Protein 5K94 (pdb70)

GO terms:
  GO:0042597 periplasmic space (C, EXP)
  GO:0005515 protein binding (F, IPI)
  GO:0030288 outer membrane-bounded periplasmic space (C, IDA)
  GO:0015768 maltose transport (P, IDA)
  GO:1901982 maltose binding (F, IDA)
  GO:0034289 detection of maltose stimulus (P, IMP)
  GO:0042956 maltodextrin transmembrane transport (P, IMP)
  GO:0015768 maltose transport (P, IMP)
  GO:0060326 cell chemotaxis (P, IMP)
  GO:0042597 periplasmic space (C, IDA)
  GO:0006974 DNA damage response (P, IEP)
  GO:0015768 maltose transport (P, IGI)
  GO:0043190 ATP-binding cassette (ABC) transporter complex (C, IGI)
  GO:0055052 ATP-binding cassette (ABC) transporter complex, substrate-binding subunit-containing (C, IGI)
  GO:0008643 carbohydrate transport (P, IGI)
  GO:0042956 maltodextrin transmembrane transport (P, IDA)
  GO:0016020 membrane (C, IDA)

Sequence (1012 aa):
KIEEGKLVIWINGDKGYNGLAEVGKKFEKDTGIKVTVEHPDKLEEKFPQVAATGDGPDIIFWAHDRFGGYAQSGLLAEITPDKAFQDKLYPFTWDAVRYNGKLIAYPIAVEALSLIYNKDLLPNPPKTWEEIPALDKELKAKGKSALMFNLQEPYFTWPLIAADGGYAFKYAEDSSEMYKRVNKIIPHLIRQEKEDSETFQGEGHFSVDEKSRQVNLTERGLVLIEELLVKEGIMDEGESLYSPANIMLMHHVTAALRAHALFTRDVDYIVKDGEVIIVDEHTGRTMQGRRWSDGLHQAVEAKEGVQIQNEYDIKDVGVDNAGAKAGLTFLVDLIKNKHMNADTDYSIAEAAFNKGETAMTINGPWAWSNIDTSKVNYGVTVLPTFKGQPSKPFVGVLSAGINAASPNKELAKEFLENYLLTDEGLEAVNKDKPLGAVALKSYEEELAKDPRIAATMENAQKGEIMPNIPQMSAFWYAVRTAVINAASGRQTVDEALKDAQTRITKKIEEGKLVIWINGDKGYNGLAEVGKKFEKDTGIKVTVEHPDKLEEKFPQVAATGDGPDIIFWAHDRFGGYAQSGLLAEITPDKAFQDKLYPFTWDAVRYNGKLIAYPIAVEALSLIYNKDLLPNPPKTWEEIPALDKELKAKGKSALMFNLQEPYFTWPLIAADGGYAFKYAEDSSEMYKRVNKIIPHLIRQEKEDSETFQGEGHFSVDEKSRQVNLTERGLVLIEELLVKEGIMDEGESLYSPANIMLMHHVTAALRAHALFTRDVDYIVKDGEVIIVDEHTGRTMQGRRWSDGLHQAVEAKEGVQIQNEYDIKDVGVDNAGAKAGLTFLVDLIKNKHMNADTDYSIAEAAFNKGETAMTINGPWAWSNIDTSKVNYGVTVLPTFKGQPSKPFVGVLSAGINAASPNKELAKEFLENYLLTDEGLEAVNKDKPLGAVALKSYEEELAKDPRIAATMENAQKGEIMPNIPQMSAFWYAVRTAVINAASGRQTVDEALKDAQTRITK

Radius of gyration: 37.16 Å; Cα contacts (8 Å, |Δi|>4): 2025; chains: 2; bounding box: 89×101×88 Å

Solvent-accessible surface area: 45535 Å² total; per-residue (Å²): 223,18,117,131,37,30,0,27,0,18,2,40,34,92,66,0,55,90,4,1,29,105,6,1,112,108,0,57,179,86,72,62,30,112,12,40,29,72,83,27,122,150,0,39,91,82,0,43,122,37,9,75,102,25,50,20,0,0,0,0,5,43,34,0,60,80,0,3,44,4,11,102,78,50,8,12,13,97,10,84,10,94,146,73,10,31,84,92,0,35,98,42,0,10,49,1,0,72,40,41,13,52,19,7,0,0,0,3,5,2,71,0,0,2,0,0,30,8,90,105,56,14,93,125,26,12,137,41,2,76,76,1,30,71,24,1,137,99,5,102,95,130,64,58,10,1,1,39,1,9,6,49,64,2,55,16,1,3,3,2,0,2,7,29,32,1,59,4,10,67,60,11,170,72,12,26,96,23,23,96,95,2,1,48,6,16,18,96,15,21,114,14,136,94,103,49,55,183,126,50,136,9,138,2,16,14,4,14,54,122,190,54,91,107,22,56,40,9,151,101,0,32,81,41,0,34,83,25,0,28,160,78,60,29,8,96,140,80,64,44,1,141,31,112,87,13,67,51,13,37,56,8,4,57,0,4,2,42,0,43,33,16,14,70,30,86,92,20,0,42,10,33,120,25,61,9,16,14,28,54,101,142,87,32,139,27,64,49,51,145,49,43,70,91,12,3,4,5,2,0,3,3,10,2,18,6,140,10,26,50,61,29,41,63,114,10,10,1,0,38,43,82,5,0,56,27,0,0,53,34,0,8,56,3,23,149,90,168,11,15,86,24,107,6,49,67,76,86,4,36,44,5,0,32,148,14,87,0,0,0,5,2,8,0,27,106,3,23,71,80,4,66,107,36,168,25,72,26,6,10,29,28,3,0,38,9,114,70,65,53,3,50,0,10,0,25,0,17,0,0,0,5,1,39,42,3,63,5,78,125,46,0,49,64,0,0,16,78,34,2,0,30,58,122,3,0,70,15,5,26,154,49,69,110,20,11,0,0,0,5,72,48,16,4,116,97,21,36,166,41,96,67,17,35,5,1,11,67,1,2,99,77,13,78,21,23,6,13,31,93,67,10,59,48,0,38,136,2,0,63,62,2,2,68,24,4,13,71,61,198,34,90,16,65,79,1,0,107,80,4,31,89,121,23,48,205,222,16,104,131,36,53,0,28,0,16,4,41,37,88,51,1,60,91,0,1,35,104,8,0,107,101,0,43,185,87,54,66,34,94,8,42,29,70,82,20,122,147,1,48,84,79,0,32,121,38,9,75,99,23,53,20,0,0,0,0,3,37,33,2,42,70,0,1,39,4,18,114,82,47,11,14,13,54,10,35,12,57,114,46,19,52,87,108,2,41,94,37,0,7,78,3,0,88,39,68,25,60,15,9,0,0,0,3,4,0,50,0,0,2,0,0,29,7,93,113,52,15,96,122,26,12,137,42,2,80,74,1,27,65,27,1,133,131,21,92,92,173,65,60,15,0,2,30,2,8,9,48,58,0,47,18,1,4,2,2,0,2,6,31,33,1,62,4,8,99,98,52,102,36,98,61,91,37,26,94,76,0,20,113,1,7,34,42,16,106,123,14,137,92,85,61,60,179,126,50,124,6,136,3,16,16,0,14,48,132,209,70,121,104,23,33,42,10,147,105,0,41,76,38,0,40,92,21,0,36,168,62,62,28,4,92,142,81,56,54,0,140,29,116,88,12,121,116,13,48,57,9,1,50,2,3,4,64,0,41,25,19,21,68,23,82,68,15,0,51,12,106,44,2,45,7,38,10,13,84,73,88,153,33,197,58,133,60,70,177,69,47,81,109,8,5,2,10,2,0,3,10,24,4,33,8,47,37,24,61,54,38,67,65,118,43,10,0,0,50,44,72,7,0,70,26,0,0,54,33,4,7,57,2,23,148,89,162,10,12,83,40,104,3,49,65,71,80,4,38,42,6,1,24,139,15,85,0,0,0,6,3,9,0,6,103,4,6,52,74,4,75,110,39,179,25,82,29,6,10,29,26,3,0,35,10,117,68,77,52,2,49,0,6,1,15,0,17,0,0,0,5,1,41,45,3,62,5,76,120,40,0,44,66,0,0,20,89,35,2,5,46,63,113,3,0,67,19,5,30,157,52,88,67,15,1,0,0,0,6,62,55,16,7,118,96,23,39,170,38,97,69,12,39,6,0,18,69,0,5,102,76,12,83,39,17,5,17,30,107,60,10,61,39,0,41,133,4,0,74,77,3,2,59,23,3,20,54,57,177,45,88,16,81,89,1,0,112,77,3,27,74,146,5,40,191

Structure (mmCIF, N/CA/C/O backbone):
data_5K94
#
_entry.id   5K94
#
_cell.length_a   140.880
_cell.length_b   165.260
_cell.length_c   43.820
_cell.angle_alpha   90.000
_cell.angle_beta   90.000
_cell.angle_gamma   90.000
#
_symmetry.space_group_name_H-M   'P 21 21 2'
#
loop_
_entity.id
_entity.type
_entity.pdbx_description
1 polymer 'Maltose-binding periplasmic protein,Protein translocase subunit SecA,Maltose-binding periplasmic protein'
2 non-polymer 2-[3-(2-HYDROXY-1,1-DIHYDROXYMETHYL-ETHYLAMINO)-PROPYLAMINO]-2-HYDROXYMETHYL-PROPANE-1,3-DIOL
3 water water
#
loop_
_atom_site.group_PDB
_atom_site.id
_atom_site.type_symbol
_atom_site.label_atom_id
_atom_site.label_alt_id
_atom_site.label_comp_id
_atom_site.label_asym_id
_atom_site.label_entity_id
_atom_site.label_seq_id
_atom_site.pdbx_PDB_ins_code
_atom_site.Cartn_x
_atom_site.Cartn_y
_atom_site.Cartn_z
_atom_site.occupancy
_atom_site.B_iso_or_equiv
_atom_site.auth_seq_id
_atom_site.auth_comp_id
_atom_site.auth_asym_id
_atom_site.auth_atom_id
_atom_site.pdbx_PDB_model_num
ATOM 1 N N . LYS A 1 3 ? -49.455 26.608 5.772 1.00 81.15 1 LYS A N 1
ATOM 2 C CA . LYS A 1 3 ? -48.919 27.755 6.495 1.00 76.93 1 LYS A CA 1
ATOM 3 C C . LYS A 1 3 ? -49.413 27.782 7.936 1.00 75.09 1 LYS A C 1
ATOM 4 O O . LYS A 1 3 ? -50.503 27.299 8.242 1.00 79.73 1 LYS A O 1
ATOM 10 N N . ILE A 1 4 ? -48.598 28.356 8.817 1.00 67.98 2 ILE A N 1
ATOM 11 C CA . ILE A 1 4 ? -48.893 28.435 10.242 1.00 62.33 2 ILE A CA 1
ATOM 12 C C . ILE A 1 4 ? -49.412 29.831 10.548 1.00 62.41 2 ILE A C 1
ATOM 13 O O . ILE A 1 4 ? -48.778 30.831 10.187 1.00 60.93 2 ILE A O 1
ATOM 18 N N . GLU A 1 5 ? -50.568 29.900 11.211 1.00 66.01 3 GLU A N 1
ATOM 19 C CA . GLU A 1 5 ? -51.232 31.168 11.497 1.00 68.22 3 GLU A CA 1
ATOM 20 C C . GLU A 1 5 ? -50.338 32.101 12.305 1.00 68.49 3 GLU A C 1
ATOM 21 O O . GLU A 1 5 ? -50.015 31.816 13.463 1.00 71.36 3 GLU A O 1
ATOM 27 N N . GLU A 1 6 ? -49.933 33.213 11.700 1.00 66.79 4 GLU A N 1
ATOM 28 C CA . GLU A 1 6 ? -49.097 34.189 12.381 1.00 64.30 4 GLU A CA 1
ATOM 29 C C . GLU A 1 6 ? -49.919 34.982 13.391 1.00 65.20 4 GLU A C 1
ATOM 30 O O . GLU A 1 6 ? -51.129 35.167 13.233 1.00 63.02 4 GLU A O 1
ATOM 36 N N . GLY A 1 7 ? -49.247 35.449 14.438 1.00 63.07 5 GLY A N 1
ATOM 37 C CA . GLY A 1 7 ? -49.895 36.226 15.471 1.00 67.37 5 GLY A CA 1
ATOM 38 C C . GLY A 1 7 ? -50.532 35.422 16.580 1.00 65.94 5 GLY A C 1
ATOM 39 O O . GLY A 1 7 ? -51.326 35.980 17.346 1.00 66.26 5 GLY A O 1
ATOM 40 N N . LYS A 1 8 ? -50.224 34.134 16.684 1.00 62.07 6 LYS A N 1
ATOM 41 C CA . LYS A 1 8 ? -50.723 33.296 17.766 1.00 60.79 6 LYS A CA 1
ATOM 42 C C . LYS A 1 8 ? -49.767 32.121 17.930 1.00 58.13 6 LYS A C 1
ATOM 43 O O . LYS A 1 8 ? -48.758 32.014 17.227 1.00 53.01 6 LYS A O 1
ATOM 49 N N . LEU A 1 9 ? -50.096 31.233 18.865 1.00 60.02 7 LEU A N 1
ATOM 50 C CA . LEU A 1 9 ? -49.254 30.086 19.176 1.00 54.78 7 LEU A CA 1
ATOM 51 C C . LEU A 1 9 ? -50.095 28.822 19.236 1.00 52.87 7 LEU A C 1
ATOM 52 O O . LEU A 1 9 ? -51.105 28.773 19.945 1.00 54.45 7 LEU A O 1
ATOM 57 N N . VAL A 1 10 ? -49.674 27.807 18.488 1.00 49.71 8 VAL A N 1
ATOM 58 C CA . VAL A 1 10 ? -50.234 26.464 18.569 1.00 47.46 8 VAL A CA 1
ATOM 59 C C . VAL A 1 10 ? -49.163 25.569 19.176 1.00 48.68 8 VAL A C 1
ATOM 60 O O . VAL A 1 10 ? -48.039 25.500 18.663 1.00 44.51 8 VAL A O 1
ATOM 64 N N . ILE A 1 11 ? -49.503 24.897 20.271 1.00 49.67 9 ILE A N 1
ATOM 65 C CA . ILE A 1 11 ? -48.558 24.087 21.027 1.00 46.11 9 ILE A CA 1
ATOM 66 C C . ILE A 1 11 ? -49.071 22.656 21.084 1.00 46.96 9 ILE A C 1
ATOM 67 O O . ILE A 1 11 ? -50.261 22.423 21.322 1.00 50.02 9 ILE A O 1
ATOM 72 N N . TRP A 1 12 ? -48.172 21.700 20.864 1.00 41.49 10 TRP A N 1
ATOM 73 C CA . TRP A 1 12 ? -48.490 20.280 20.945 1.00 41.52 10 TRP A CA 1
ATOM 74 C C . TRP A 1 12 ? -47.746 19.652 22.115 1.00 39.68 10 TRP A C 1
ATOM 75 O O . TRP A 1 12 ? -46.525 19.804 22.237 1.00 36.59 10 TRP A O 1
ATOM 86 N N . ILE A 1 13 ? -48.486 18.945 22.967 1.00 42.93 11 ILE A N 1
ATOM 87 C CA . ILE A 1 13 ? -47.921 18.199 24.083 1.00 41.00 11 ILE A CA 1
ATOM 88 C C . ILE A 1 13 ? -48.737 16.922 24.242 1.00 43.53 11 ILE A C 1
ATOM 89 O O . ILE A 1 13 ? -49.938 16.895 23.962 1.00 46.31 11 ILE A O 1
ATOM 94 N N . ASN A 1 14 ? -48.072 15.852 24.673 1.00 45.87 12 ASN A N 1
ATOM 95 C CA . ASN A 1 14 ? -48.674 14.527 24.624 1.00 47.83 12 ASN A CA 1
ATOM 96 C C . ASN A 1 14 ? -49.816 14.402 25.633 1.00 52.10 12 ASN A C 1
ATOM 97 O O . ASN A 1 14 ? -50.004 15.241 26.519 1.00 47.47 12 ASN A O 1
ATOM 102 N N . GLY A 1 15 ? -50.585 13.320 25.484 1.00 57.87 13 GLY A N 1
ATOM 103 C CA . GLY A 1 15 ? -51.784 13.150 26.286 1.00 59.36 13 GLY A CA 1
ATOM 104 C C . GLY A 1 15 ? -51.510 12.962 27.764 1.00 56.52 13 GLY A C 1
ATOM 105 O O . GLY A 1 15 ? -52.328 13.347 28.602 1.00 60.48 13 GLY A O 1
ATOM 106 N N . ASP A 1 16 ? -50.364 12.381 28.107 1.00 52.20 14 ASP A N 1
ATOM 107 C CA . ASP A 1 16 ? -50.050 12.056 29.491 1.00 52.18 14 ASP A CA 1
ATOM 108 C C . ASP A 1 16 ? -49.420 13.213 30.259 1.00 54.95 14 ASP A C 1
ATOM 109 O O . ASP A 1 16 ? -49.051 13.032 31.424 1.00 57.38 14 ASP A O 1
ATOM 114 N N . LYS A 1 17 ? -49.295 14.387 29.651 1.00 55.15 15 LYS A N 1
ATOM 115 C CA . LYS A 1 17 ? -48.686 15.537 30.301 1.00 53.66 15 LYS A CA 1
ATOM 116 C C . LYS A 1 17 ? -49.757 16.529 30.745 1.00 58.39 15 LYS A C 1
ATOM 117 O O . LYS A 1 17 ? -50.921 16.453 30.346 1.00 65.33 15 LYS A O 1
ATOM 123 N N . GLY A 1 18 ? -49.344 17.473 31.587 1.00 52.05 16 GLY A N 1
ATOM 124 C CA . GLY A 1 18 ? -50.258 18.473 32.102 1.00 51.36 16 GLY A CA 1
ATOM 125 C C . GLY A 1 18 ? -50.563 19.582 31.117 1.00 52.01 16 GLY A C 1
ATOM 126 O O . GLY A 1 18 ? -50.042 20.694 31.245 1.00 53.47 16 GLY A O 1
ATOM 127 N N . TYR A 1 19 ? -51.420 19.295 30.132 1.00 53.11 17 TYR A N 1
ATOM 128 C CA . TYR A 1 19 ? -51.731 20.289 29.108 1.00 55.84 17 TYR A CA 1
ATOM 129 C C . TYR A 1 19 ? -52.639 21.394 29.638 1.00 59.82 17 TYR A C 1
ATOM 130 O O . TYR A 1 19 ? -52.537 22.541 29.186 1.00 60.79 17 TYR A O 1
ATOM 139 N N . ASN A 1 20 ? -53.527 21.078 30.586 1.00 61.14 18 ASN A N 1
ATOM 140 C CA . ASN A 1 20 ? -54.364 22.118 31.179 1.00 64.39 18 ASN A CA 1
ATOM 141 C C . ASN A 1 20 ? -53.515 23.135 31.933 1.00 62.06 18 ASN A C 1
ATOM 142 O O . ASN A 1 20 ? -53.758 24.344 31.847 1.00 65.40 18 ASN A O 1
ATOM 147 N N . GLY A 1 21 ? -52.513 22.662 32.678 1.00 58.52 19 GLY A N 1
ATOM 148 C CA . GLY A 1 21 ? -51.555 23.577 33.272 1.00 56.85 19 GLY A CA 1
ATOM 149 C C . GLY A 1 21 ? -50.753 24.331 32.232 1.00 65.19 19 GLY A C 1
ATOM 150 O O . GLY A 1 21 ? -50.399 25.496 32.437 1.00 55.61 19 GLY A O 1
ATOM 151 N N . LEU A 1 22 ? -50.458 23.683 31.101 1.00 57.00 20 LEU A N 1
ATOM 152 C CA . LEU A 1 22 ? -49.808 24.377 29.995 1.00 54.26 20 LEU A CA 1
ATOM 153 C C . LEU A 1 22 ? -50.742 25.393 29.351 1.00 52.30 20 LEU A C 1
ATOM 154 O O . LEU A 1 22 ? -50.290 26.450 28.898 1.00 52.32 20 LEU A O 1
ATOM 159 N N . ALA A 1 23 ? -52.041 25.094 29.291 1.00 55.08 21 ALA A N 1
ATOM 160 C CA . ALA A 1 23 ? -52.996 26.109 28.867 1.00 63.12 21 ALA A CA 1
ATOM 161 C C . ALA A 1 23 ? -53.048 27.262 29.859 1.00 67.14 21 ALA A C 1
ATOM 162 O O . ALA A 1 23 ? -53.304 28.405 29.467 1.00 69.41 21 ALA A O 1
ATOM 164 N N . GLU A 1 24 ? -52.785 26.984 31.138 1.00 62.19 22 GLU A N 1
ATOM 165 C CA . GLU A 1 24 ? -52.870 28.018 32.163 1.00 69.95 22 GLU A CA 1
ATOM 166 C C . GLU A 1 24 ? -51.720 29.013 32.053 1.00 66.86 22 GLU A C 1
ATOM 167 O O . GLU A 1 24 ? -51.930 30.225 32.179 1.00 68.39 22 GLU A O 1
ATOM 173 N N . VAL A 1 25 ? -50.495 28.527 31.829 1.00 61.26 23 VAL A N 1
ATOM 174 C CA . VAL A 1 25 ? -49.390 29.451 31.592 1.00 62.77 23 VAL A CA 1
ATOM 175 C C . VAL A 1 25 ? -49.606 30.200 30.283 1.00 67.44 23 VAL A C 1
ATOM 176 O O . VAL A 1 25 ? -49.219 31.370 30.154 1.00 70.07 23 VAL A O 1
ATOM 180 N N . GLY A 1 26 ? -50.247 29.558 29.304 1.00 68.87 24 GLY A N 1
ATOM 181 C CA . GLY A 1 26 ? -50.683 30.266 28.115 1.00 69.46 24 GLY A CA 1
ATOM 182 C C . GLY A 1 26 ? -51.806 31.249 28.369 1.00 70.74 24 GLY A C 1
ATOM 183 O O . GLY A 1 26 ? -51.958 32.208 27.606 1.00 73.20 24 GLY A O 1
ATOM 184 N N . LYS A 1 27 ? -52.600 31.031 29.422 1.00 68.89 25 LYS A N 1
ATOM 185 C CA . LYS A 1 27 ? -53.624 32.007 29.781 1.00 73.75 25 LYS A CA 1
ATOM 186 C C . LYS A 1 27 ? -52.996 33.276 30.337 1.00 73.48 25 LYS A C 1
ATOM 187 O O . LYS A 1 27 ? -53.422 34.385 29.995 1.00 77.68 25 LYS A O 1
ATOM 193 N N . LYS A 1 28 ? -51.985 33.135 31.200 1.00 72.05 26 LYS A N 1
ATOM 194 C CA . LYS A 1 28 ? -51.191 34.297 31.583 1.00 79.59 26 LYS A CA 1
ATOM 195 C C . LYS A 1 28 ? -50.577 34.960 30.359 1.00 79.06 26 LYS A C 1
ATOM 196 O O . LYS A 1 28 ? -50.375 36.178 30.346 1.00 74.27 26 LYS A O 1
ATOM 202 N N . PHE A 1 29 ? -50.290 34.178 29.317 1.00 75.34 27 PHE A N 1
ATOM 203 C CA . PHE A 1 29 ? -49.768 34.745 28.080 1.00 70.28 27 PHE A CA 1
ATOM 204 C C . PHE A 1 29 ? -50.865 35.445 27.284 1.00 71.26 27 PHE A C 1
ATOM 205 O O . PHE A 1 29 ? -50.683 36.582 26.835 1.00 70.72 27 PHE A O 1
ATOM 213 N N . GLU A 1 30 ? -52.014 34.784 27.106 1.00 72.89 28 GLU A N 1
ATOM 214 C CA . GLU A 1 30 ? -53.080 35.368 26.296 1.00 77.43 28 GLU A CA 1
ATOM 215 C C . GLU A 1 30 ? -53.602 36.660 26.907 1.00 81.25 28 GLU A C 1
ATOM 216 O O . GLU A 1 30 ? -53.872 37.629 26.189 1.00 79.76 28 GLU A O 1
ATOM 222 N N . LYS A 1 31 ? -53.754 36.699 28.230 1.00 83.16 29 LYS A N 1
ATOM 223 C CA . LYS A 1 31 ? -54.312 37.888 28.859 1.00 88.80 29 LYS A CA 1
ATOM 224 C C . LYS A 1 31 ? -53.294 39.012 29.005 1.00 90.18 29 LYS A C 1
ATOM 225 O O . LYS A 1 31 ? -53.693 40.172 29.157 1.00 92.76 29 LYS A O 1
ATOM 231 N N . ASP A 1 32 ? -51.997 38.704 28.954 1.00 86.95 30 ASP A N 1
ATOM 232 C CA . ASP A 1 32 ? -50.975 39.732 29.111 1.00 88.00 30 ASP A CA 1
ATOM 233 C C . ASP A 1 32 ? -50.619 40.414 27.795 1.00 87.81 30 ASP A C 1
ATOM 234 O O . ASP A 1 32 ? -50.391 41.628 27.775 1.00 95.35 30 ASP A O 1
ATOM 239 N N . THR A 1 33 ? -50.558 39.664 26.693 1.00 80.63 31 THR A N 1
ATOM 240 C CA . THR A 1 33 ? -50.157 40.221 25.405 1.00 82.45 31 THR A CA 1
ATOM 241 C C . THR A 1 33 ? -51.208 40.037 24.316 1.00 83.44 31 THR A C 1
ATOM 242 O O . THR A 1 33 ? -50.940 40.365 23.154 1.00 82.28 31 THR A O 1
ATOM 246 N N . GLY A 1 34 ? -52.390 39.527 24.651 1.00 86.53 32 GLY A N 1
ATOM 247 C CA . GLY A 1 34 ? -53.443 39.388 23.662 1.00 86.41 32 GLY A CA 1
ATOM 248 C C . GLY A 1 34 ? -53.157 38.385 22.568 1.00 80.03 32 GLY A C 1
ATOM 249 O O . GLY A 1 34 ? -53.684 38.521 21.459 1.00 80.25 32 GLY A O 1
ATOM 250 N N . ILE A 1 35 ? -52.334 37.379 22.846 1.00 76.67 33 ILE A N 1
ATOM 251 C CA . ILE A 1 35 ? -51.977 36.351 21.876 1.00 68.16 33 ILE A CA 1
ATOM 252 C C . ILE A 1 35 ? -52.591 35.041 22.348 1.00 67.67 33 ILE A C 1
ATOM 253 O O . ILE A 1 35 ? -52.175 34.480 23.369 1.00 67.39 33 ILE A O 1
ATOM 258 N N . LYS A 1 36 ? -53.581 34.552 21.605 1.00 70.26 34 LYS A N 1
ATOM 259 C CA . LYS A 1 36 ? -54.260 33.318 21.974 1.00 73.41 34 LYS A CA 1
ATOM 260 C C . LYS A 1 36 ? -53.347 32.117 21.756 1.00 69.02 34 LYS A C 1
ATOM 261 O O . LYS A 1 36 ? -52.655 32.015 20.739 1.00 64.68 34 LYS A O 1
ATOM 267 N N . VAL A 1 37 ? -53.347 31.205 22.725 1.00 67.07 35 VAL A N 1
ATOM 268 C CA . VAL A 1 37 ? -52.468 30.040 22.724 1.00 64.11 35 VAL A CA 1
ATOM 269 C C . VAL A 1 37 ? -53.355 28.801 22.716 1.00 67.39 35 VAL A C 1
ATOM 270 O O . VAL A 1 37 ? -53.933 28.432 23.746 1.00 73.41 35 VAL A O 1
ATOM 274 N N . THR A 1 38 ? -53.462 28.152 21.560 1.00 65.17 36 THR A N 1
ATOM 275 C CA . THR A 1 38 ? -54.203 26.902 21.434 1.00 64.80 36 THR A CA 1
ATOM 276 C C . THR A 1 38 ? -53.262 25.753 21.777 1.00 59.55 36 THR A C 1
ATOM 277 O O . THR A 1 38 ? -52.300 25.490 21.048 1.00 58.92 36 THR A O 1
ATOM 281 N N . VAL A 1 39 ? -53.531 25.078 22.889 1.00 55.28 37 VAL A N 1
ATOM 282 C CA . VAL A 1 39 ? -52.765 23.910 23.302 1.00 55.67 37 VAL A CA 1
ATOM 283 C C . VAL A 1 39 ? -53.550 22.677 22.879 1.00 61.96 37 VAL A C 1
ATOM 284 O O . VAL A 1 39 ? -54.645 22.419 23.389 1.00 69.45 37 VAL A O 1
ATOM 288 N N . GLU A 1 40 ? -52.999 21.920 21.937 1.00 59.94 38 GLU A N 1
ATOM 289 C CA . GLU A 1 40 ? -53.596 20.677 21.480 1.00 61.34 38 GLU A CA 1
ATOM 290 C C . GLU A 1 40 ? -52.773 19.501 21.986 1.00 60.49 38 GLU A C 1
ATOM 291 O O . GLU A 1 40 ? -51.560 19.611 22.182 1.00 62.77 38 GLU A O 1
ATOM 297 N N . HIS A 1 41 ?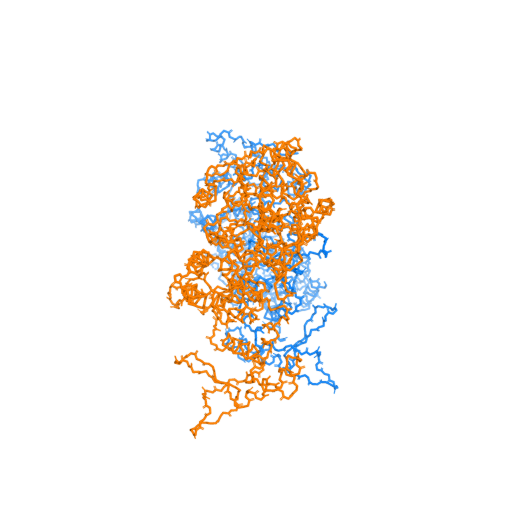 -53.444 18.372 22.200 1.00 60.55 39 HIS A N 1
ATOM 298 C CA . HIS A 1 41 ? -52.789 17.120 22.579 1.00 60.46 39 HIS A CA 1
ATOM 299 C C . HIS A 1 41 ? -53.197 16.034 21.589 1.00 67.26 39 HIS A C 1
ATOM 300 O O . HIS A 1 41 ? -53.883 15.068 21.946 1.00 71.57 39 HIS A O 1
ATOM 307 N N . PRO A 1 42 ? -52.772 16.155 20.332 1.00 68.63 40 PRO A N 1
ATOM 308 C CA . PRO A 1 42 ? -53.279 15.257 19.290 1.00 69.95 40 PRO A CA 1
ATOM 309 C C . PRO A 1 42 ? -52.842 13.817 19.510 1.00 67.92 40 PRO A C 1
ATOM 310 O O . PRO A 1 42 ? -51.900 13.521 20.248 1.00 65.81 40 PRO A O 1
ATOM 314 N N . ASP A 1 43 ? -53.558 12.913 18.847 1.00 71.60 41 ASP A N 1
ATOM 315 C CA . ASP A 1 43 ? -53.202 11.502 18.881 1.00 72.07 41 ASP A CA 1
ATOM 316 C C . ASP A 1 43 ? -51.963 11.265 18.027 1.00 67.91 41 ASP A C 1
ATOM 317 O O . ASP A 1 43 ? -51.861 11.784 16.911 1.00 69.32 41 ASP A O 1
ATOM 322 N N . LYS A 1 44 ? -51.019 10.487 18.560 1.00 67.67 42 LYS A N 1
ATOM 323 C CA . LYS A 1 44 ? -49.808 10.107 17.830 1.00 68.64 42 LYS A CA 1
ATOM 324 C C . LYS A 1 44 ? -49.059 11.336 17.317 1.00 72.63 42 LYS A C 1
ATOM 325 O O . LYS A 1 44 ? -48.570 11.362 16.186 1.00 76.09 42 LYS A O 1
ATOM 331 N N . LEU A 1 45 ? -48.968 12.370 18.160 1.00 69.01 43 LEU A N 1
ATOM 332 C CA . LEU A 1 45 ? -48.419 13.640 17.693 1.00 58.77 43 LEU A CA 1
ATOM 333 C C . LEU A 1 45 ? -46.934 13.532 17.366 1.00 49.65 43 LEU A C 1
ATOM 334 O O . LEU A 1 45 ? -46.424 14.318 16.559 1.00 46.03 43 LEU A O 1
ATOM 339 N N . GLU A 1 46 ? -46.223 12.582 17.978 1.00 48.99 44 GLU A N 1
ATOM 340 C CA . GLU A 1 46 ? -44.815 12.409 17.640 1.00 49.18 44 GLU A CA 1
ATOM 341 C C . GLU A 1 46 ? -44.634 11.818 16.249 1.00 48.70 44 GLU A C 1
ATOM 342 O O . GLU A 1 46 ? -43.557 11.962 15.660 1.00 42.67 44 GLU A O 1
ATOM 348 N N . GLU A 1 47 ? -45.662 11.162 15.714 1.00 54.77 45 GLU A N 1
ATOM 349 C CA . GLU A 1 47 ? -45.632 10.669 14.345 1.00 57.33 45 GLU A CA 1
ATOM 350 C C . GLU A 1 47 ? -46.210 11.675 13.361 1.00 55.79 45 GLU A C 1
ATOM 351 O O . GLU A 1 47 ? -45.827 11.675 12.186 1.00 59.09 45 GLU A O 1
ATOM 357 N N . LYS A 1 48 ? -47.113 12.541 13.823 1.00 52.48 46 LYS A N 1
ATOM 358 C CA . LYS A 1 48 ? -47.742 13.517 12.942 1.00 50.52 46 LYS A CA 1
ATOM 359 C C . LYS A 1 48 ? -46.857 14.736 12.706 1.00 46.11 46 LYS A C 1
ATOM 360 O O . LYS A 1 48 ? -46.909 15.328 11.622 1.00 51.83 46 LYS A O 1
ATOM 366 N N . PHE A 1 49 ? -46.037 15.116 13.688 1.00 41.44 47 PHE A N 1
ATOM 367 C CA . PHE A 1 49 ? -45.220 16.321 13.540 1.00 39.04 47 PHE A CA 1
ATOM 368 C C . PHE A 1 49 ? -44.247 16.253 12.369 1.00 40.02 47 PHE A C 1
ATOM 369 O O . PHE A 1 49 ? -44.217 17.207 11.572 1.00 39.12 47 PHE A O 1
ATOM 377 N N . PRO A 1 50 ? -43.430 15.205 12.199 1.00 41.61 48 PRO A N 1
ATOM 378 C CA . PRO A 1 50 ? -42.505 15.199 11.053 1.00 42.39 48 PRO A CA 1
ATOM 379 C C . PRO A 1 50 ? -43.205 15.171 9.708 1.00 43.89 48 PRO A C 1
ATOM 380 O O . PRO A 1 50 ? -42.563 15.453 8.689 1.00 46.13 48 PRO A O 1
ATOM 384 N N . GLN A 1 51 ? -44.500 14.849 9.670 1.00 46.90 49 GLN A N 1
ATOM 385 C CA . GLN A 1 51 ? -45.252 14.908 8.422 1.00 51.14 49 GLN A CA 1
ATOM 386 C C . GLN A 1 51 ? -45.702 16.331 8.117 1.00 53.19 49 GLN A C 1
ATOM 387 O O . GLN A 1 51 ? -45.446 16.853 7.026 1.00 53.75 49 GLN A O 1
ATOM 393 N N . VAL A 1 52 ? -46.374 16.974 9.076 1.00 53.72 50 VAL A N 1
ATOM 394 C CA . VAL A 1 52 ? -46.915 18.309 8.841 1.00 52.54 50 VAL A CA 1
ATOM 395 C C . VAL A 1 52 ? -45.805 19.350 8.769 1.00 47.79 50 VAL A C 1
ATOM 396 O O . VAL A 1 52 ? -45.891 20.302 7.984 1.00 46.83 50 VAL A O 1
ATOM 400 N N . ALA A 1 53 ? -44.748 19.194 9.572 1.00 40.77 51 ALA A N 1
ATOM 401 C CA . ALA A 1 53 ? -43.647 20.149 9.540 1.00 39.55 51 ALA A CA 1
ATOM 402 C C . ALA A 1 53 ? -42.852 20.073 8.245 1.00 43.96 51 ALA A C 1
ATOM 403 O O . ALA A 1 53 ? -42.226 21.066 7.860 1.00 44.97 51 ALA A O 1
ATOM 405 N N . ALA A 1 54 ? -42.869 18.924 7.564 1.00 45.75 52 ALA A N 1
ATOM 406 C CA . ALA A 1 54 ? -42.185 18.814 6.282 1.00 47.34 52 ALA A CA 1
ATOM 407 C C . ALA A 1 54 ? -42.887 19.626 5.202 1.00 54.56 52 ALA A C 1
ATOM 408 O O . ALA A 1 54 ? -42.245 20.056 4.238 1.00 60.21 52 ALA A O 1
ATOM 410 N N . THR A 1 55 ? -44.194 19.842 5.343 1.00 54.77 53 THR A N 1
ATOM 411 C CA . THR A 1 55 ? -44.966 20.644 4.405 1.00 55.50 53 THR A CA 1
ATOM 412 C C . THR A 1 55 ? -45.124 22.089 4.862 1.00 54.54 53 THR A C 1
ATOM 413 O O . THR A 1 55 ? -45.924 22.828 4.281 1.00 56.05 53 THR A O 1
ATOM 417 N N . GLY A 1 56 ? -44.384 22.506 5.886 1.00 54.20 54 GLY A N 1
ATOM 418 C CA . GLY A 1 56 ? -44.503 23.858 6.392 1.00 55.56 54 GLY A CA 1
ATOM 419 C C . GLY A 1 56 ? -45.700 24.105 7.280 1.00 55.46 54 GLY A C 1
ATOM 420 O O . GLY A 1 56 ? -46.076 25.263 7.485 1.00 48.47 54 GLY A O 1
ATOM 421 N N . ASP A 1 57 ? -46.316 23.053 7.811 1.00 47.16 55 ASP A N 1
ATOM 422 C CA . ASP A 1 57 ? -47.461 23.168 8.697 1.00 49.54 55 ASP A CA 1
ATOM 423 C C . ASP A 1 57 ? -47.081 22.678 10.093 1.00 47.56 55 ASP A C 1
ATOM 424 O O . ASP A 1 57 ? -45.901 22.505 10.418 1.00 42.35 55 ASP A O 1
ATOM 429 N N . GLY A 1 58 ? -48.094 22.452 10.924 1.00 47.33 56 GLY A N 1
ATOM 430 C CA . GLY A 1 58 ? -47.881 21.968 12.265 1.00 44.10 56 GLY A CA 1
ATOM 431 C C . GLY A 1 58 ? -47.924 23.078 13.294 1.00 45.71 56 GLY A C 1
ATOM 432 O O . GLY A 1 58 ? -48.128 24.252 12.971 1.00 44.28 56 GLY A O 1
ATOM 433 N N . PRO A 1 59 ? -47.722 22.724 14.558 1.00 46.86 57 PRO A N 1
ATOM 434 C CA . PRO A 1 59 ? -47.768 23.719 15.630 1.00 46.48 57 PRO A CA 1
ATOM 435 C C . PRO A 1 59 ? -46.508 24.572 15.638 1.00 42.97 57 PRO A C 1
ATOM 436 O O . PRO A 1 59 ? -45.496 24.245 15.019 1.00 39.82 57 PRO A O 1
ATOM 440 N N . ASP A 1 60 ? -46.587 25.686 16.366 1.00 41.47 58 ASP A N 1
ATOM 441 C CA . ASP A 1 60 ? -45.397 26.504 16.572 1.00 39.35 58 ASP A CA 1
ATOM 442 C C . ASP A 1 60 ? -44.417 25.818 17.516 1.00 37.76 58 ASP A C 1
ATOM 443 O O . ASP A 1 60 ? -43.199 25.904 17.326 1.00 35.59 58 ASP A O 1
ATOM 448 N N . ILE A 1 61 ? -44.931 25.125 18.531 1.00 37.98 59 ILE A N 1
ATOM 449 C CA . ILE A 1 61 ? -44.119 24.503 19.570 1.00 34.42 59 ILE A CA 1
ATOM 450 C C . ILE A 1 61 ? -44.554 23.054 19.729 1.00 33.45 59 ILE A C 1
ATOM 451 O O . ILE A 1 61 ? -45.754 22.755 19.739 1.00 34.96 59 ILE A O 1
ATOM 456 N N . ILE A 1 62 ? -43.582 22.152 19.856 1.00 31.26 60 ILE A N 1
ATOM 457 C CA . ILE A 1 62 ? -43.850 20.743 20.118 1.00 31.14 60 ILE A CA 1
ATOM 458 C C . ILE A 1 62 ? -43.072 20.315 21.355 1.00 29.41 60 ILE A C 1
ATOM 459 O O . ILE A 1 62 ? -41.873 20.593 21.468 1.00 28.05 60 ILE A O 1
ATOM 464 N N . PHE A 1 63 ? -43.757 19.644 22.278 1.00 33.90 61 PHE A N 1
ATOM 465 C CA . PHE A 1 63 ? -43.146 19.068 23.468 1.00 27.69 61 PHE A CA 1
ATOM 466 C C . PHE A 1 63 ? -42.956 17.572 23.265 1.00 26.35 61 PHE A C 1
ATOM 467 O O . PHE A 1 63 ? -43.916 16.860 22.951 1.00 33.80 61 PHE A O 1
ATOM 475 N N . TRP A 1 64 ? -41.728 17.096 23.454 1.00 24.52 62 TRP A N 1
ATOM 476 C CA . TRP A 1 64 ? -41.461 15.666 23.394 1.00 27.80 62 TRP A CA 1
ATOM 477 C C . TRP A 1 64 ? -40.103 15.390 24.020 1.00 27.36 62 TRP A C 1
ATOM 478 O O . TRP A 1 64 ? -39.302 16.301 24.245 1.00 21.64 62 TRP A O 1
ATOM 489 N N . ALA A 1 65 ? -39.859 14.111 24.302 1.00 20.88 63 ALA A N 1
ATOM 490 C CA . ALA A 1 65 ? -38.551 13.681 24.774 1.00 29.19 63 ALA A CA 1
ATOM 491 C C . ALA A 1 65 ? -37.475 14.070 23.768 1.00 29.29 63 ALA A C 1
ATOM 492 O O . ALA A 1 65 ? -37.688 14.017 22.553 1.00 26.11 63 ALA A O 1
ATOM 494 N N . HIS A 1 66 ? -36.307 14.460 24.289 1.00 30.12 64 HIS A N 1
ATOM 495 C CA . HIS A 1 66 ? -35.248 15.010 23.447 1.00 29.52 64 HIS A CA 1
ATOM 496 C C . HIS A 1 66 ? -34.786 14.029 22.377 1.00 34.17 64 HIS A C 1
ATOM 497 O O . HIS A 1 66 ? -34.400 14.451 21.280 1.00 28.96 64 HIS A O 1
ATOM 504 N N . ASP A 1 67 ? -34.806 12.725 22.674 1.00 37.12 65 ASP A N 1
ATOM 505 C CA . ASP A 1 67 ? -34.218 11.751 21.758 1.00 40.27 65 ASP A CA 1
ATOM 506 C C . ASP A 1 67 ? -34.930 11.736 20.413 1.00 43.47 65 ASP A C 1
ATOM 507 O O . ASP A 1 67 ? -34.318 11.414 19.389 1.00 48.93 65 ASP A O 1
ATOM 512 N N . ARG A 1 68 ? -36.217 12.082 20.394 1.00 38.13 66 ARG A N 1
ATOM 513 C CA . ARG A 1 68 ? -36.937 12.153 19.129 1.00 36.81 66 ARG A CA 1
ATOM 514 C C . ARG A 1 68 ? -36.558 13.403 18.342 1.00 32.57 66 ARG A C 1
ATOM 515 O O . ARG A 1 68 ? -36.641 13.407 17.108 1.00 30.29 66 ARG A O 1
ATOM 523 N N . PHE A 1 69 ? -36.125 14.465 19.028 1.00 27.37 67 PHE A N 1
ATOM 524 C CA . PHE A 1 69 ? -35.787 15.704 18.335 1.00 27.78 67 PHE A CA 1
ATOM 525 C C . PHE A 1 69 ? -34.547 15.566 17.462 1.00 28.62 67 PHE A C 1
ATOM 526 O O . PHE A 1 69 ? -34.307 16.427 16.609 1.00 29.42 67 PHE A O 1
ATOM 534 N N . GLY A 1 70 ? -33.753 14.512 17.657 1.00 28.26 68 GLY A N 1
ATOM 535 C CA . GLY A 1 70 ? -32.636 14.270 16.760 1.00 27.63 68 GLY A CA 1
ATOM 536 C C . GLY A 1 70 ? -33.090 13.966 15.345 1.00 31.92 68 GLY A C 1
ATOM 537 O O . GLY A 1 70 ? -32.520 14.475 14.376 1.00 35.46 68 GLY A O 1
ATOM 538 N N . GLY A 1 71 ? -34.127 13.137 15.206 1.00 31.85 69 GLY A N 1
ATOM 539 C CA . GLY A 1 71 ? -34.680 12.873 13.891 1.00 32.81 69 GLY A CA 1
ATOM 540 C C . GLY A 1 71 ? -35.395 14.069 13.296 1.00 36.28 69 GLY A C 1
ATOM 541 O O . GLY A 1 71 ? -35.377 14.261 12.077 1.00 38.33 69 GLY A O 1
ATOM 542 N N . TYR A 1 72 ? -36.034 14.886 14.139 1.00 26.59 70 TYR A N 1
ATOM 543 C CA . TYR A 1 72 ? -36.697 16.088 13.643 1.00 27.14 70 TYR A CA 1
ATOM 544 C C . TYR A 1 72 ? -35.682 17.082 13.095 1.00 29.14 70 TYR A C 1
ATOM 545 O O . TYR A 1 72 ? -35.831 17.587 11.975 1.00 32.56 70 TYR A O 1
ATOM 554 N N . ALA A 1 73 ? -34.639 17.375 13.874 1.00 28.80 71 ALA A N 1
ATOM 555 C CA . ALA A 1 73 ? -33.602 18.290 13.416 1.00 36.79 71 ALA A CA 1
ATOM 556 C C . ALA A 1 73 ? -32.847 17.744 12.213 1.00 42.70 71 ALA A C 1
ATOM 557 O O . ALA A 1 73 ? -32.261 18.525 11.455 1.00 42.49 71 ALA A O 1
ATOM 559 N N . GLN A 1 74 ? -32.844 16.421 12.026 1.00 43.52 72 GLN A N 1
ATOM 560 C CA . GLN A 1 74 ? -32.223 15.838 10.841 1.00 47.91 72 GLN A CA 1
ATOM 561 C C . GLN A 1 74 ? -32.889 16.344 9.568 1.00 48.30 72 GLN A C 1
ATOM 562 O O . GLN A 1 74 ? -32.214 16.605 8.565 1.00 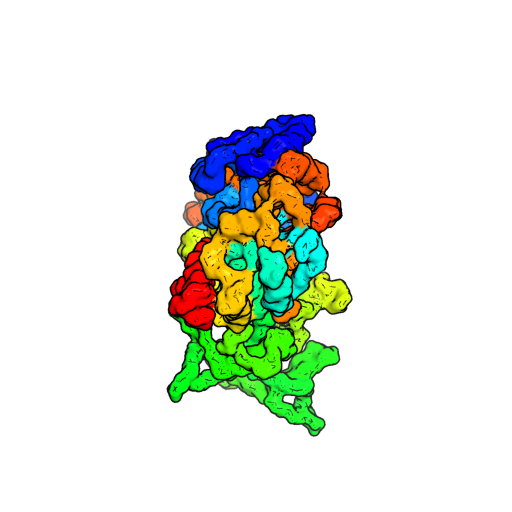52.89 72 GLN A O 1
ATOM 568 N N . SER A 1 75 ? -34.211 16.493 9.592 1.00 41.66 73 SER A N 1
ATOM 569 C CA . SER A 1 75 ? -34.963 17.008 8.458 1.00 46.04 73 SER A CA 1
ATOM 570 C C . SER A 1 75 ? -35.133 18.522 8.499 1.00 45.53 73 SER A C 1
ATOM 571 O O . SER A 1 75 ? -35.976 19.056 7.772 1.00 48.82 73 SER A O 1
ATOM 574 N N . GLY A 1 76 ? -34.361 19.220 9.328 1.00 44.41 74 GLY A N 1
ATOM 575 C CA . GLY A 1 76 ? -34.492 20.664 9.436 1.00 43.02 74 GLY A CA 1
ATOM 576 C C . GLY A 1 76 ? -35.845 21.127 9.927 1.00 41.60 74 GLY A C 1
ATOM 577 O O . GLY A 1 76 ? -36.263 22.246 9.609 1.00 45.40 74 GLY A O 1
ATOM 578 N N . LEU A 1 77 ? -36.545 20.296 10.702 1.00 39.31 75 LEU A N 1
ATOM 579 C CA . LEU A 1 77 ? -37.893 20.622 11.149 1.00 37.70 75 LEU A CA 1
ATOM 580 C C . LEU A 1 77 ? -37.914 21.556 12.349 1.00 36.78 75 LEU A C 1
ATOM 581 O O . LEU A 1 77 ? -38.954 22.163 12.626 1.00 39.19 75 LEU A O 1
ATOM 586 N N . LEU A 1 78 ? -36.803 21.678 13.067 1.00 34.98 76 LEU A N 1
ATOM 587 C CA . LEU A 1 78 ? -36.737 22.470 14.285 1.00 31.40 76 LEU A CA 1
ATOM 588 C C . LEU A 1 78 ? -35.842 23.682 14.076 1.00 32.84 76 LEU A C 1
ATOM 589 O O . LEU A 1 78 ? -34.752 23.573 13.505 1.00 33.19 76 LEU A O 1
ATOM 594 N N . ALA A 1 79 ? -36.310 24.834 14.542 1.00 32.37 77 ALA A N 1
ATOM 595 C CA . ALA A 1 79 ? -35.530 26.057 14.463 1.00 42.07 77 ALA A CA 1
ATOM 596 C C . ALA A 1 79 ? -34.430 26.052 15.514 1.00 43.74 77 ALA A C 1
ATOM 597 O O . ALA A 1 79 ? -34.630 25.594 16.643 1.00 40.17 77 ALA A O 1
ATOM 599 N N . GLU A 1 80 ? -33.261 26.558 15.134 1.00 44.97 78 GLU A N 1
ATOM 600 C CA . GLU A 1 80 ? -32.180 26.751 16.093 1.00 46.44 78 GLU A CA 1
ATOM 601 C C . GLU A 1 80 ? -32.589 27.837 17.078 1.00 43.74 78 GLU A C 1
ATOM 602 O O . GLU A 1 80 ? -32.736 29.004 16.701 1.00 47.63 78 GLU A O 1
ATOM 608 N N . ILE A 1 81 ? -32.790 27.457 18.341 1.00 41.49 79 ILE A N 1
ATOM 609 C CA . ILE A 1 81 ? -33.193 28.435 19.342 1.00 36.31 79 ILE A CA 1
ATOM 610 C C . ILE A 1 81 ? -32.008 29.322 19.708 1.00 40.75 79 ILE A C 1
ATOM 611 O O . ILE A 1 81 ? -30.837 28.952 19.550 1.00 43.60 79 ILE A O 1
ATOM 616 N N . THR A 1 82 ? -32.321 30.515 20.208 1.00 42.75 80 THR A N 1
ATOM 617 C CA . THR A 1 82 ? -31.314 31.527 20.530 1.00 47.35 80 THR A CA 1
ATOM 618 C C . THR A 1 82 ? -31.505 32.044 21.952 1.00 51.36 80 THR A C 1
ATOM 619 O O . THR A 1 82 ? -31.871 33.207 22.158 1.00 53.59 80 THR A O 1
ATOM 623 N N . PRO A 1 83 ? -31.259 31.210 22.962 1.00 51.84 81 PRO A N 1
ATOM 624 C CA . PRO A 1 83 ? -31.182 31.738 24.326 1.00 53.72 81 PRO A CA 1
ATOM 625 C C . PRO A 1 83 ? -29.798 32.308 24.590 1.00 59.45 81 PRO A C 1
ATOM 626 O O . PRO A 1 83 ? -28.780 31.717 24.217 1.00 57.20 81 PRO A O 1
ATOM 630 N N . ASP A 1 84 ? -29.762 33.478 25.223 1.00 52.42 82 ASP A N 1
ATOM 631 C CA . ASP A 1 84 ? -28.476 34.065 25.560 1.00 58.07 82 ASP A CA 1
ATOM 632 C C . ASP A 1 84 ? -27.780 33.223 26.629 1.00 56.61 82 ASP A C 1
ATOM 633 O O . ASP A 1 84 ? -28.365 32.318 27.231 1.00 52.94 82 ASP A O 1
ATOM 638 N N . LYS A 1 85 ? -26.501 33.530 26.856 1.00 61.26 83 LYS A N 1
ATOM 639 C CA . LYS A 1 85 ? -25.721 32.759 27.819 1.00 64.65 83 LYS A CA 1
ATOM 640 C C . LYS A 1 85 ? -26.294 32.872 29.225 1.00 65.11 83 LYS A C 1
ATOM 641 O O . LYS A 1 85 ? -26.183 31.929 30.017 1.00 63.80 83 LYS A O 1
ATOM 647 N N . ALA A 1 86 ? -26.918 34.008 29.550 1.00 65.54 84 ALA A N 1
ATOM 648 C CA . ALA A 1 86 ? -27.463 34.198 30.890 1.00 66.52 84 ALA A CA 1
ATOM 649 C C . ALA A 1 86 ? -28.638 33.263 31.151 1.00 59.93 84 ALA A C 1
ATOM 650 O O . ALA A 1 86 ? -28.787 32.744 32.264 1.00 59.94 84 ALA A O 1
ATOM 652 N N . PHE A 1 87 ? -29.484 33.036 30.143 1.00 56.78 85 PHE A N 1
ATOM 653 C CA . PHE A 1 87 ? -30.632 32.156 30.341 1.00 54.02 85 PHE A CA 1
ATOM 654 C C . PHE A 1 87 ? -30.207 30.694 30.396 1.00 51.57 85 PHE A C 1
ATOM 655 O O . PHE A 1 87 ? -30.783 29.904 31.152 1.00 48.46 85 PHE A O 1
ATOM 663 N N . GLN A 1 88 ? -29.209 30.312 29.594 1.00 51.18 86 GLN A N 1
ATOM 664 C CA . GLN A 1 88 ? -28.733 28.932 29.617 1.00 50.49 86 GLN A CA 1
ATOM 665 C C . GLN A 1 88 ? -28.167 28.560 30.980 1.00 54.12 86 GLN A C 1
ATOM 666 O O . GLN A 1 88 ? -28.254 27.398 31.392 1.00 55.84 86 GLN A O 1
ATOM 672 N N . ASP A 1 89 ? -27.592 29.529 31.696 1.00 59.62 87 ASP A N 1
ATOM 673 C CA . ASP A 1 89 ? -27.088 29.279 33.040 1.00 64.09 87 ASP A CA 1
ATOM 674 C C . ASP A 1 89 ? -28.198 28.989 34.042 1.00 62.74 87 ASP A C 1
ATOM 675 O O . ASP A 1 89 ? -27.903 28.514 35.144 1.00 61.89 87 ASP A O 1
ATOM 680 N N . LYS A 1 90 ? -29.457 29.263 33.694 1.00 60.26 88 LYS A N 1
ATOM 681 C CA . LYS A 1 90 ? -30.579 28.976 34.578 1.00 57.88 88 LYS A CA 1
ATOM 682 C C . LYS A 1 90 ? -31.008 27.515 34.538 1.00 53.50 88 LYS A C 1
ATOM 683 O O . LYS A 1 90 ? -31.863 27.116 35.336 1.00 47.27 88 LYS A O 1
ATOM 689 N N . LEU A 1 91 ? -30.444 26.714 33.641 1.00 51.21 89 LEU A N 1
ATOM 690 C CA . LEU A 1 91 ? -30.729 25.290 33.571 1.00 48.90 89 LEU A CA 1
ATOM 691 C C . LEU A 1 91 ? -29.480 24.493 33.920 1.00 49.28 89 LEU A C 1
ATOM 692 O O . LEU A 1 91 ? -28.356 25.001 33.867 1.00 53.44 89 LEU A O 1
ATOM 697 N N . TYR A 1 92 ? -29.689 23.232 34.280 1.00 43.69 90 TYR A N 1
ATOM 698 C CA . TYR A 1 92 ? -28.566 22.341 34.518 1.00 42.90 90 TYR A CA 1
ATOM 699 C C . TYR A 1 92 ? -27.796 22.144 33.216 1.00 46.22 90 TYR A C 1
ATOM 700 O O . TYR A 1 92 ? -28.406 21.840 32.181 1.00 43.50 90 TYR A O 1
ATOM 709 N N . PRO A 1 93 ? -26.472 22.325 33.218 1.00 49.30 91 PRO A N 1
ATOM 710 C CA . PRO A 1 93 ? -25.719 22.281 31.951 1.00 48.84 91 PRO A CA 1
ATOM 711 C C . PRO A 1 93 ? -25.889 20.993 31.164 1.00 45.40 91 PRO A C 1
ATOM 712 O O . PRO A 1 93 ? -25.883 21.036 29.928 1.00 48.66 91 PRO A O 1
ATOM 716 N N . PHE A 1 94 ? -26.047 19.848 31.832 1.00 39.07 92 PHE A N 1
ATOM 717 C CA . PHE A 1 94 ? -26.163 18.591 31.101 1.00 35.55 92 PHE A CA 1
ATOM 718 C C . PHE A 1 94 ? -27.479 18.483 30.340 1.00 34.05 92 PHE A C 1
ATOM 719 O O . PHE A 1 94 ? -27.561 17.716 29.375 1.00 36.15 92 PHE A O 1
ATOM 727 N N . THR A 1 95 ? -28.505 19.240 30.742 1.00 36.05 93 THR A N 1
ATOM 728 C CA . THR A 1 95 ? -29.762 19.228 30.002 1.00 36.64 93 THR A CA 1
ATOM 729 C C . THR A 1 95 ? -29.608 19.855 28.621 1.00 38.73 93 THR A C 1
ATOM 730 O O . THR A 1 95 ? -30.289 19.441 27.675 1.00 34.21 93 THR A O 1
ATOM 734 N N . TRP A 1 96 ? -28.727 20.851 28.484 1.00 37.55 94 TRP A N 1
ATOM 735 C CA . TRP A 1 96 ? -28.504 21.460 27.177 1.00 36.19 94 TRP A CA 1
ATOM 736 C C . TRP A 1 96 ? -27.813 20.498 26.218 1.00 39.21 94 TRP A C 1
ATOM 737 O O . TRP A 1 96 ? -27.949 20.640 24.998 1.00 35.36 94 TRP A O 1
ATOM 748 N N . ASP A 1 97 ? -27.069 19.522 26.745 1.00 41.16 95 ASP A N 1
ATOM 749 C CA . ASP A 1 97 ? -26.474 18.502 25.890 1.00 42.12 95 ASP A CA 1
ATOM 750 C C . ASP A 1 97 ? -27.529 17.635 25.219 1.00 40.70 95 ASP A C 1
ATOM 751 O O . ASP A 1 97 ? -27.260 17.054 24.162 1.00 46.51 95 ASP A O 1
ATOM 756 N N . ALA A 1 98 ? -28.720 17.537 25.809 1.00 35.29 96 ALA A N 1
ATOM 757 C CA . ALA A 1 98 ? -29.780 16.704 25.259 1.00 27.52 96 ALA A CA 1
ATOM 758 C C . ALA A 1 98 ? -30.476 17.341 24.066 1.00 28.32 96 ALA A C 1
ATOM 759 O O . ALA A 1 98 ? -31.111 16.627 23.282 1.00 28.28 96 ALA A O 1
ATOM 761 N N . VAL A 1 99 ? -30.374 18.659 23.910 1.00 30.34 97 VAL A N 1
ATOM 762 C CA . VAL A 1 99 ? -31.112 19.371 22.874 1.00 30.35 97 VAL A CA 1
ATOM 763 C C . VAL A 1 99 ? -30.149 19.928 21.833 1.00 33.74 97 VAL A C 1
ATOM 764 O O . VAL A 1 99 ? -30.434 20.942 21.186 1.00 32.88 97 VAL A O 1
ATOM 768 N N . ARG A 1 100 ? -29.005 19.271 21.663 1.00 34.43 98 ARG A N 1
ATOM 769 C CA . ARG A 1 100 ? -28.010 19.669 20.678 1.00 36.32 98 ARG A CA 1
ATOM 770 C C . ARG A 1 100 ? -28.011 18.687 19.517 1.00 34.93 98 ARG A C 1
ATOM 771 O O . ARG A 1 100 ? -27.917 17.472 19.724 1.00 33.35 98 ARG A O 1
ATOM 779 N N . TYR A 1 101 ? -28.125 19.215 18.302 1.00 34.36 99 TYR A N 1
ATOM 780 C CA . TYR A 1 101 ? -27.977 18.427 17.088 1.00 41.32 99 TYR A CA 1
ATOM 781 C C . TYR A 1 101 ? -27.073 19.182 16.129 1.00 44.75 99 TYR A C 1
ATOM 782 O O . TYR A 1 101 ? -27.318 20.359 15.841 1.00 52.77 99 TYR A O 1
ATOM 791 N N . ASN A 1 102 ? -26.041 18.500 15.629 1.00 45.60 100 ASN A N 1
ATOM 792 C CA . ASN A 1 102 ? -25.032 19.121 14.769 1.00 45.85 100 ASN A CA 1
ATOM 793 C C . ASN A 1 102 ? -24.442 20.362 15.433 1.00 46.83 100 ASN A C 1
ATOM 794 O O . ASN A 1 102 ? -24.161 21.371 14.782 1.00 48.17 100 ASN A O 1
ATOM 799 N N . GLY A 1 103 ? -24.265 20.288 16.754 1.00 48.92 101 GLY A N 1
ATOM 800 C CA . GLY A 1 103 ? -23.736 21.386 17.531 1.00 55.73 101 GLY A CA 1
ATOM 801 C C . GLY A 1 103 ? -24.725 22.477 17.876 1.00 61.39 101 GLY A C 1
ATOM 802 O O . GLY A 1 103 ? -24.462 23.260 18.797 1.00 68.36 101 GLY A O 1
ATOM 803 N N . LYS A 1 104 ? -25.855 22.553 17.179 1.00 56.02 102 LYS A N 1
ATOM 804 C CA . LYS A 1 104 ? -26.824 23.620 17.381 1.00 52.17 102 LYS A CA 1
ATOM 805 C C . LYS A 1 104 ? -27.873 23.210 18.406 1.00 47.49 102 LYS A C 1
ATOM 806 O O . LYS A 1 104 ? -28.297 22.051 18.450 1.00 41.75 102 LYS A O 1
ATOM 812 N N . LEU A 1 105 ? -28.286 24.169 19.233 1.00 47.43 103 LEU A N 1
ATOM 813 C CA . LEU A 1 105 ? -29.412 23.969 20.136 1.00 42.29 103 LEU A CA 1
ATOM 814 C C . LEU A 1 105 ? -30.710 24.020 19.339 1.00 39.13 103 LEU A C 1
ATOM 815 O O . LEU A 1 105 ? -30.906 24.922 18.519 1.00 38.92 103 LEU A O 1
ATOM 820 N N . ILE A 1 106 ? -31.599 23.056 19.577 1.00 35.17 104 ILE A N 1
ATOM 821 C CA . ILE A 1 106 ? -32.811 22.960 18.769 1.00 32.29 104 ILE A CA 1
ATOM 822 C C . ILE A 1 106 ? -34.052 22.760 19.630 1.00 29.41 104 ILE A C 1
ATOM 823 O O . ILE A 1 106 ? -35.131 22.459 19.105 1.00 30.28 104 ILE A O 1
ATOM 828 N N . ALA A 1 107 ? -33.920 22.935 20.944 1.00 27.22 105 ALA A N 1
ATOM 829 C CA . ALA A 1 107 ? -35.055 22.779 21.850 1.00 26.69 105 ALA A CA 1
ATOM 830 C C . ALA A 1 107 ? -34.673 23.292 23.230 1.00 27.50 105 ALA A C 1
ATOM 831 O O . ALA A 1 107 ? -33.491 23.397 23.568 1.00 32.20 105 ALA A O 1
ATOM 833 N N . TYR A 1 108 ? -35.700 23.595 24.032 1.00 32.37 106 TYR A N 1
ATOM 834 C CA . TYR A 1 108 ? -35.531 24.005 25.421 1.00 37.58 106 TYR A CA 1
ATOM 835 C C . TYR A 1 108 ? -35.753 22.821 26.346 1.00 35.85 106 TYR A C 1
ATOM 836 O O . TYR A 1 108 ? -36.813 22.184 26.277 1.00 31.82 106 TYR A O 1
ATOM 845 N N . PRO A 1 109 ? -34.794 22.489 27.210 1.00 35.97 107 PRO A N 1
ATOM 846 C CA . PRO A 1 109 ? -35.029 21.422 28.191 1.00 33.88 107 PRO A CA 1
ATOM 847 C C . PRO A 1 109 ? -36.093 21.829 29.199 1.00 33.04 107 PRO A C 1
ATOM 848 O O . PRO A 1 109 ? -36.137 22.974 29.656 1.00 34.69 107 PRO A O 1
ATOM 852 N N . ILE A 1 110 ? -36.955 20.874 29.546 1.00 32.94 108 ILE A N 1
ATOM 853 C CA . ILE A 1 110 ? -38.053 21.136 30.472 1.00 34.51 108 ILE A CA 1
ATOM 854 C C . ILE A 1 110 ? -37.928 20.245 31.700 1.00 36.08 108 ILE A C 1
ATOM 855 O O . ILE A 1 110 ? -37.782 20.736 32.825 1.00 33.81 108 ILE A O 1
ATOM 860 N N . ALA A 1 111 ? -37.993 18.931 31.498 1.00 31.78 109 ALA A N 1
ATOM 861 C CA . ALA A 1 111 ? -38.004 17.975 32.595 1.00 31.57 109 ALA A CA 1
ATOM 862 C C . ALA A 1 111 ? -36.961 16.893 32.350 1.00 32.01 109 ALA A C 1
ATOM 863 O O . ALA A 1 111 ? -36.430 16.744 31.247 1.00 27.88 109 ALA A O 1
ATOM 865 N N . VAL A 1 112 ? -36.678 16.126 33.403 1.00 29.19 110 VAL A N 1
ATOM 866 C CA . VAL A 1 112 ? -35.618 15.125 33.402 1.00 30.97 110 VAL A CA 1
ATOM 867 C C . VAL A 1 112 ? -36.164 13.838 34.008 1.00 35.88 110 VAL A C 1
ATOM 868 O O . VAL A 1 112 ? -36.787 13.866 35.075 1.00 33.20 110 VAL A O 1
ATOM 872 N N . GLU A 1 113 ? -35.921 12.711 33.336 1.00 34.12 111 GLU A N 1
ATOM 873 C CA . GLU A 1 113 ? -36.443 11.421 33.764 1.00 35.73 111 GLU A CA 1
ATOM 874 C C . GLU A 1 113 ? -35.353 10.364 33.658 1.00 35.43 111 GLU A C 1
ATOM 875 O O . GLU A 1 113 ? -34.579 10.357 32.697 1.00 28.95 111 GLU A O 1
ATOM 881 N N . ALA A 1 114 ? -35.303 9.469 34.644 1.00 35.58 112 ALA A N 1
ATOM 882 C CA . ALA A 1 114 ? -34.323 8.390 34.656 1.00 30.71 112 ALA A CA 1
ATOM 883 C C . ALA A 1 114 ? -34.783 7.307 35.621 1.00 28.74 112 ALA A C 1
ATOM 884 O O . ALA A 1 114 ? -35.662 7.527 36.460 1.00 26.09 112 ALA A O 1
ATOM 886 N N . LEU A 1 115 ? -34.174 6.131 35.487 1.00 22.83 113 LEU A N 1
ATOM 887 C CA . LEU A 1 115 ? -34.457 5.028 36.394 1.00 27.59 113 LEU A CA 1
ATOM 888 C C . LEU A 1 115 ? -33.882 5.306 37.778 1.00 26.51 113 LEU A C 1
ATOM 889 O O . LEU A 1 115 ? -32.873 5.998 37.932 1.00 24.91 113 LEU A O 1
ATOM 894 N N . SER A 1 116 ? -34.537 4.747 38.793 1.00 27.62 114 SER A N 1
ATOM 895 C CA . SER A 1 116 ? -34.065 4.827 40.166 1.00 28.92 114 SER A CA 1
ATOM 896 C C . SER A 1 116 ? -34.285 3.482 40.843 1.00 30.53 114 SER A C 1
ATOM 897 O O . SER A 1 116 ? -34.998 2.613 40.334 1.00 28.48 114 SER A O 1
ATOM 900 N N . LEU A 1 117 ? -33.662 3.318 42.007 1.00 35.14 115 LEU A N 1
ATOM 901 C CA . LEU A 1 117 ? -33.881 2.136 42.830 1.00 39.39 115 LEU A CA 1
ATOM 902 C C . LEU A 1 117 ? -35.113 2.354 43.700 1.00 37.87 115 LEU A C 1
ATOM 903 O O . LEU A 1 117 ? -35.163 3.304 44.489 1.00 41.74 115 LEU A O 1
ATOM 908 N N . ILE A 1 118 ? -36.109 1.486 43.549 1.00 36.42 116 ILE A N 1
ATOM 909 C CA . ILE A 1 118 ? -37.330 1.524 44.345 1.00 39.69 116 ILE A CA 1
ATOM 910 C C . ILE A 1 118 ? -37.273 0.372 45.337 1.00 41.53 116 ILE A C 1
ATOM 911 O O . ILE A 1 118 ? -37.042 -0.778 44.947 1.00 39.26 116 ILE A O 1
ATOM 916 N N . TYR A 1 119 ? -37.473 0.678 46.618 1.00 35.70 117 TYR A N 1
ATOM 917 C CA . TYR A 1 119 ? -37.298 -0.309 47.673 1.00 37.51 117 TYR A CA 1
ATOM 918 C C . TYR A 1 119 ? -38.481 -0.284 48.630 1.00 45.31 117 TYR A C 1
ATOM 919 O O . TYR A 1 119 ? -39.178 0.724 48.772 1.00 44.34 117 TYR A O 1
ATOM 928 N N . ASN A 1 120 ? -38.693 -1.422 49.290 1.00 48.98 118 ASN A N 1
ATOM 929 C CA . ASN A 1 120 ? -39.757 -1.585 50.275 1.00 53.30 118 ASN A CA 1
ATOM 930 C C . ASN A 1 120 ? -39.204 -1.205 51.645 1.00 59.16 118 ASN A C 1
ATOM 931 O O . ASN A 1 120 ? -38.307 -1.875 52.166 1.00 60.30 118 ASN A O 1
ATOM 936 N N . LYS A 1 121 ? -39.742 -0.129 52.228 1.00 51.68 119 LYS A N 1
ATOM 937 C CA . LYS A 1 121 ? -39.252 0.336 53.523 1.00 56.46 119 LYS A CA 1
ATOM 938 C C . LYS A 1 121 ? -39.477 -0.695 54.622 1.00 58.66 119 LYS A C 1
ATOM 939 O O . LYS A 1 121 ? -38.663 -0.804 55.546 1.00 59.35 119 LYS A O 1
ATOM 945 N N . ASP A 1 122 ? -40.570 -1.456 54.544 1.00 59.15 120 ASP A N 1
ATOM 946 C CA . ASP A 1 122 ? -40.883 -2.412 55.602 1.00 62.62 120 ASP A CA 1
ATOM 947 C C . ASP A 1 122 ? -39.994 -3.648 55.527 1.00 63.53 120 ASP A C 1
ATOM 948 O O . ASP A 1 122 ? -39.490 -4.114 56.555 1.00 62.84 120 ASP A O 1
ATOM 953 N N . LEU A 1 123 ? -39.792 -4.193 54.326 1.00 61.77 121 LEU A N 1
ATOM 954 C CA . LEU A 1 123 ? -38.915 -5.346 54.163 1.00 62.16 121 LEU A CA 1
ATOM 955 C C . LEU A 1 123 ? -37.441 -4.969 54.183 1.00 60.37 121 LEU A C 1
ATOM 956 O O . LEU A 1 123 ? -36.603 -5.815 54.515 1.00 60.43 121 LEU A O 1
ATOM 961 N N . LEU A 1 124 ? -37.108 -3.728 53.839 1.00 57.21 122 LEU A N 1
ATOM 962 C CA . LEU A 1 124 ? -35.716 -3.318 53.645 1.00 54.61 122 LEU A CA 1
ATOM 963 C C . LEU A 1 124 ? -35.588 -1.844 53.990 1.00 57.64 122 LEU A C 1
ATOM 964 O O . LEU A 1 124 ? -35.627 -0.973 53.113 1.00 60.54 122 LEU A O 1
ATOM 969 N N . PRO A 1 125 ? -35.438 -1.522 55.279 1.00 57.88 123 PRO A N 1
ATOM 970 C CA . PRO A 1 125 ? -35.348 -0.105 55.667 1.00 57.88 123 PRO A CA 1
ATOM 971 C C . PRO A 1 125 ? -34.077 0.568 55.186 1.00 58.22 123 PRO A C 1
ATOM 972 O O . PRO A 1 125 ? -34.099 1.770 54.893 1.00 54.27 123 PRO A O 1
ATOM 976 N N . ASN A 1 126 ? -32.968 -0.168 55.100 1.00 61.43 124 ASN A N 1
ATOM 977 C CA . ASN A 1 126 ? -31.690 0.361 54.633 1.00 60.56 124 ASN A CA 1
ATOM 978 C C . ASN A 1 126 ? -31.332 -0.314 53.316 1.00 51.73 124 ASN A C 1
ATOM 979 O O . ASN A 1 126 ? -30.683 -1.370 53.309 1.00 49.02 124 ASN A O 1
ATOM 984 N N . PRO A 1 127 ? -31.736 0.247 52.173 1.00 48.04 125 PRO A N 1
ATOM 985 C CA . PRO A 1 127 ? -31.419 -0.390 50.898 1.00 46.63 125 PRO A CA 1
ATOM 986 C C . PRO A 1 127 ? -29.924 -0.388 50.647 1.00 48.44 125 PRO A C 1
ATOM 987 O O . PRO A 1 127 ? -29.197 0.498 51.134 1.00 42.01 125 PRO A O 1
ATOM 991 N N . PRO A 1 128 ? -29.412 -1.356 49.891 1.00 48.99 126 PRO A N 1
ATOM 992 C CA . PRO A 1 128 ? -27.962 -1.473 49.719 1.00 49.91 126 PRO A CA 1
ATOM 993 C C . PRO A 1 128 ? -27.391 -0.368 48.845 1.00 50.29 126 PRO A C 1
ATOM 994 O O . PRO A 1 128 ? -28.021 0.098 47.893 1.00 45.44 126 PRO A O 1
ATOM 998 N N . LYS A 1 129 ? -26.167 0.044 49.182 1.00 51.39 127 LYS A N 1
ATOM 999 C CA . LYS A 1 129 ? -25.457 1.044 48.395 1.00 49.63 127 LYS A CA 1
ATOM 1000 C C . LYS A 1 129 ? -24.755 0.449 47.183 1.00 47.69 127 LYS A C 1
ATOM 1001 O O . LYS A 1 129 ? -24.482 1.179 46.223 1.00 44.29 127 LYS A O 1
ATOM 1007 N N . THR A 1 130 ? -24.450 -0.847 47.204 1.00 44.75 128 THR A N 1
ATOM 1008 C CA . THR A 1 130 ? -23.673 -1.481 46.150 1.00 41.42 128 THR A CA 1
ATOM 1009 C C . THR A 1 130 ? -24.428 -2.673 45.581 1.00 36.90 128 THR A C 1
ATOM 1010 O O . THR A 1 130 ? -25.266 -3.281 46.253 1.00 38.70 128 THR A O 1
ATOM 1014 N N . TRP A 1 131 ? -24.119 -2.999 44.323 1.00 32.62 129 TRP A N 1
ATOM 1015 C CA . TRP A 1 131 ? -24.623 -4.233 43.730 1.00 31.10 129 TRP A CA 1
ATOM 1016 C C . TRP A 1 131 ? -24.028 -5.460 44.409 1.00 32.62 129 TRP A C 1
ATOM 1017 O O . TRP A 1 131 ? -24.686 -6.504 44.488 1.00 32.87 129 TRP A O 1
ATOM 1028 N N . GLU A 1 132 ? -22.795 -5.348 44.910 1.00 33.35 130 GLU A N 1
ATOM 1029 C CA . GLU A 1 132 ? -22.068 -6.515 45.403 1.00 34.69 130 GLU A CA 1
ATOM 1030 C C . GLU A 1 132 ? -22.717 -7.127 46.641 1.00 37.59 130 GLU A C 1
ATOM 1031 O O . GLU A 1 132 ? -22.540 -8.323 46.899 1.00 37.02 130 GLU A O 1
ATOM 1037 N N . GLU A 1 133 ? -23.457 -6.340 47.418 1.00 35.61 131 GLU A N 1
ATOM 1038 C CA . GLU A 1 133 ? -24.068 -6.843 48.642 1.00 43.23 131 GLU A CA 1
ATOM 1039 C C . GLU A 1 133 ? -25.472 -7.395 48.427 1.00 37.94 131 GLU A C 1
ATOM 1040 O O . GLU A 1 133 ? -26.127 -7.781 49.401 1.00 37.98 131 GLU A O 1
ATOM 1046 N N . ILE A 1 134 ? -25.943 -7.455 47.186 1.00 35.55 132 ILE A N 1
ATOM 1047 C CA . ILE A 1 134 ? -27.271 -7.983 46.875 1.00 37.38 132 ILE A CA 1
ATOM 1048 C C . ILE A 1 134 ? -27.310 -9.505 47.013 1.00 36.90 132 ILE A C 1
ATOM 1049 O O . ILE A 1 134 ? -28.310 -10.032 47.525 1.00 37.48 132 ILE A O 1
ATOM 1054 N N . PRO A 1 135 ? -26.286 -10.260 46.578 1.00 37.64 133 PRO A N 1
ATOM 1055 C CA . PRO A 1 135 ? -26.331 -11.720 46.792 1.00 39.12 133 PRO A CA 1
ATOM 1056 C C . PRO A 1 135 ? -26.573 -12.138 48.236 1.00 42.39 133 PRO A C 1
ATOM 1057 O O . PRO A 1 135 ? -27.468 -12.953 48.495 1.00 41.68 133 PRO A O 1
ATOM 1061 N N . ALA A 1 136 ? -25.802 -11.604 49.187 1.00 44.25 134 ALA A N 1
ATOM 1062 C CA . ALA A 1 136 ? -26.001 -11.980 50.584 1.00 50.94 134 ALA A CA 1
ATOM 1063 C C . ALA A 1 136 ? -27.331 -11.466 51.120 1.00 54.83 134 ALA A C 1
ATOM 1064 O O . ALA A 1 136 ? -27.946 -12.116 51.972 1.00 59.30 134 ALA A O 1
ATOM 1066 N N . LEU A 1 137 ? -27.786 -10.306 50.641 1.00 49.58 135 LEU A N 1
ATOM 1067 C CA . LEU A 1 137 ? -29.100 -9.809 51.038 1.00 44.71 135 LEU A CA 1
ATOM 1068 C C . LEU A 1 137 ? -30.207 -10.721 50.528 1.00 41.57 135 LEU A C 1
ATOM 1069 O O . LEU A 1 137 ? -31.214 -10.933 51.216 1.00 44.53 135 LEU A O 1
ATOM 1074 N N . ASP A 1 138 ? -30.037 -11.276 49.327 1.00 38.78 136 ASP A N 1
ATOM 1075 C CA . ASP A 1 138 ? -31.055 -12.158 48.767 1.00 39.06 136 ASP A CA 1
ATOM 1076 C C . ASP A 1 138 ? -31.188 -13.436 49.587 1.00 43.07 136 ASP A C 1
ATOM 1077 O O . ASP A 1 138 ? -32.302 -13.840 49.941 1.00 44.72 136 ASP A O 1
ATOM 1082 N N . LYS A 1 139 ? -30.061 -14.090 49.894 1.00 42.10 137 LYS A N 1
ATOM 1083 C CA . LYS A 1 139 ? -30.094 -15.274 50.750 1.00 44.13 137 LYS A CA 1
ATOM 1084 C C . LYS A 1 139 ? -30.803 -14.983 52.065 1.00 50.49 137 LYS A C 1
ATOM 1085 O O . LYS A 1 139 ? -31.563 -15.816 52.573 1.00 53.21 137 LYS A O 1
ATOM 1091 N N . GLU A 1 140 ? -30.563 -13.798 52.628 1.00 51.06 138 GLU A N 1
ATOM 1092 C CA . GLU A 1 140 ? -31.196 -13.414 53.883 1.00 56.82 138 GLU A CA 1
ATOM 1093 C C . GLU A 1 140 ? -32.706 -13.270 53.735 1.00 55.54 138 GLU A C 1
ATOM 1094 O O . GLU A 1 140 ? -33.452 -13.609 54.660 1.00 54.42 138 GLU A O 1
ATOM 1100 N N . LEU A 1 141 ? -33.175 -12.784 52.585 1.00 51.54 139 LEU A N 1
ATOM 1101 C CA . LEU A 1 141 ? -34.607 -12.626 52.357 1.00 52.61 139 LEU A CA 1
ATOM 1102 C C . LEU A 1 141 ? -35.278 -13.907 51.880 1.00 53.45 139 LEU A C 1
ATOM 1103 O O . LEU A 1 141 ? -36.465 -14.110 52.162 1.00 53.57 139 LEU A O 1
ATOM 1108 N N . LYS A 1 142 ? -34.552 -14.774 51.165 1.00 51.48 140 LYS A N 1
ATOM 1109 C CA . LYS A 1 142 ? -35.134 -16.038 50.721 1.00 52.28 140 LYS A CA 1
ATOM 1110 C C . LYS A 1 142 ? -35.571 -16.890 51.907 1.00 57.32 140 LYS A C 1
ATOM 1111 O O . LYS A 1 142 ? -36.603 -17.570 51.846 1.00 58.92 140 LYS A O 1
ATOM 1117 N N . ALA A 1 143 ? -34.797 -16.867 52.995 1.00 57.00 141 ALA A N 1
ATOM 1118 C CA . ALA A 1 143 ? -35.181 -17.593 54.199 1.00 58.67 141 ALA A CA 1
ATOM 1119 C C . ALA A 1 143 ? -36.441 -17.025 54.837 1.00 61.07 141 ALA A C 1
ATOM 1120 O O . ALA A 1 143 ? -37.088 -17.721 55.627 1.00 63.64 141 ALA A O 1
ATOM 1122 N N . LYS A 1 144 ? -36.799 -15.782 54.518 1.00 61.82 142 LYS A N 1
ATOM 1123 C CA . LYS A 1 144 ? -38.038 -15.172 54.980 1.00 67.08 142 LYS A CA 1
ATOM 1124 C C . LYS A 1 144 ? -39.128 -15.195 53.917 1.00 68.79 142 LYS A C 1
ATOM 1125 O O . LYS A 1 144 ? -40.135 -14.493 54.060 1.00 62.06 142 LYS A O 1
ATOM 1131 N N . GLY A 1 145 ? -38.947 -15.970 52.851 1.00 58.74 143 GLY A N 1
ATOM 1132 C CA . GLY A 1 145 ? -39.942 -16.042 51.801 1.00 61.66 143 GLY A CA 1
ATOM 1133 C C . GLY A 1 145 ? -39.988 -14.853 50.871 1.00 55.50 143 GLY A C 1
ATOM 1134 O O . GLY A 1 145 ? -41.006 -14.643 50.205 1.00 56.10 143 GLY A O 1
ATOM 1135 N N . LYS A 1 146 ? -38.917 -14.067 50.799 1.00 52.47 144 LYS A N 1
ATOM 1136 C CA . LYS A 1 146 ? -38.867 -12.877 49.963 1.00 49.58 144 LYS A CA 1
ATOM 1137 C C . LYS A 1 146 ? -37.615 -12.919 49.096 1.00 52.87 144 LYS A C 1
ATOM 1138 O O . LYS A 1 146 ? -36.727 -13.752 49.285 1.00 45.91 144 LYS A O 1
ATOM 1144 N N . SER A 1 147 ? -37.552 -12.007 48.131 1.00 50.56 145 SER A N 1
ATOM 1145 C CA . SER A 1 147 ? -36.377 -11.846 47.290 1.00 48.38 145 SER A CA 1
ATOM 1146 C C . SER A 1 147 ? -35.882 -10.408 47.379 1.00 44.53 145 SER A C 1
ATOM 1147 O O . SER A 1 147 ? -36.631 -9.491 47.727 1.00 39.37 145 SER A O 1
ATOM 1150 N N . ALA A 1 148 ? -34.602 -10.223 47.060 1.00 36.57 146 ALA A N 1
ATOM 1151 C CA . ALA A 1 148 ? -33.979 -8.914 47.219 1.00 42.75 146 ALA A CA 1
ATOM 1152 C C . ALA A 1 148 ? -34.385 -7.952 46.108 1.00 42.30 146 ALA A C 1
ATOM 1153 O O . ALA A 1 148 ? -34.757 -6.805 46.380 1.00 43.60 146 ALA A O 1
ATOM 1155 N N . LEU A 1 149 ? -34.326 -8.397 44.855 1.00 37.01 147 LEU A N 1
ATOM 1156 C CA . LEU A 1 149 ? -34.487 -7.486 43.731 1.00 35.22 147 LEU A CA 1
ATOM 1157 C C . LEU A 1 149 ? -35.133 -8.202 42.555 1.00 36.04 147 LEU A C 1
ATOM 1158 O O . LEU A 1 149 ? -34.769 -9.336 42.231 1.00 35.05 147 LEU A O 1
ATOM 1163 N N . MET A 1 150 ? -36.085 -7.525 41.914 1.00 33.32 148 MET A N 1
ATOM 1164 C CA . MET A 1 150 ? -36.700 -8.008 40.682 1.00 32.18 148 MET A CA 1
ATOM 1165 C C . MET A 1 150 ? -36.966 -6.813 39.781 1.00 32.25 148 MET A C 1
ATOM 1166 O O . MET A 1 150 ? -37.672 -5.882 40.179 1.00 28.88 148 MET A O 1
ATOM 1171 N N . PHE A 1 151 ? -36.397 -6.834 38.578 1.00 27.99 149 PHE A N 1
ATOM 1172 C CA . PHE A 1 151 ? -36.654 -5.790 37.598 1.00 27.67 149 PHE A CA 1
ATOM 1173 C C . PHE A 1 151 ? -36.587 -6.397 36.204 1.00 29.13 149 PHE A C 1
ATOM 1174 O O . PHE A 1 151 ? -36.126 -7.525 36.014 1.00 28.06 149 PHE A O 1
ATOM 1182 N N . ASN A 1 152 ? -37.068 -5.631 35.225 1.00 29.32 150 ASN A N 1
ATOM 1183 C CA . ASN A 1 152 ? -37.181 -6.107 33.851 1.00 29.05 150 ASN A CA 1
ATOM 1184 C C . ASN A 1 152 ? -35.815 -6.432 33.259 1.00 25.27 150 ASN A C 1
ATOM 1185 O O . ASN A 1 152 ? -35.001 -5.534 33.023 1.00 24.81 150 ASN A O 1
ATOM 1190 N N . LEU A 1 153 ? -35.559 -7.716 33.010 1.00 25.51 151 LEU A N 1
ATOM 1191 C CA . LEU A 1 153 ? -34.304 -8.160 32.420 1.00 26.90 151 LEU A CA 1
ATOM 1192 C C . LEU A 1 153 ? -34.382 -8.343 30.911 1.00 33.12 151 LEU A C 1
ATOM 1193 O O . LEU A 1 153 ? -33.347 -8.582 30.279 1.00 30.07 151 LEU A O 1
ATOM 1198 N N . GLN A 1 154 ? -35.574 -8.238 30.320 1.00 25.11 152 GLN A N 1
ATOM 1199 C CA . GLN A 1 154 ? -35.715 -8.474 28.888 1.00 26.93 152 GLN A CA 1
ATOM 1200 C C . GLN A 1 154 ? -35.309 -7.261 28.060 1.00 25.09 152 GLN A C 1
ATOM 1201 O O . GLN A 1 154 ? -34.885 -7.416 26.910 1.00 30.30 152 GLN A O 1
ATOM 1207 N N . GLU A 1 155 ? -35.431 -6.059 28.615 1.00 24.57 153 GLU A N 1
ATOM 1208 C CA . GLU A 1 155 ? -35.130 -4.844 27.877 1.00 25.91 153 GLU A CA 1
ATOM 1209 C C . GLU A 1 155 ? -33.840 -4.223 28.383 1.00 23.34 153 GLU A C 1
ATOM 1210 O O . GLU A 1 155 ? -33.716 -3.958 29.587 1.00 23.04 153 GLU A O 1
ATOM 1216 N N . PRO A 1 156 ? -32.871 -3.967 27.501 1.00 26.02 154 PRO A N 1
ATOM 1217 C CA . PRO A 1 156 ? -31.571 -3.453 27.963 1.00 26.26 154 PRO A CA 1
ATOM 1218 C C . PRO A 1 156 ? -31.640 -2.074 28.591 1.00 23.56 154 PRO A C 1
ATOM 1219 O O . PRO A 1 156 ? -30.682 -1.672 29.262 1.00 22.95 154 PRO A O 1
ATOM 1223 N N . TYR A 1 157 ? -32.734 -1.335 28.391 1.00 27.13 155 TYR A N 1
ATOM 1224 C CA . TYR A 1 157 ? -32.901 -0.054 29.068 1.00 24.14 155 TYR A CA 1
ATOM 1225 C C . TYR A 1 157 ? -32.767 -0.196 30.580 1.00 22.95 155 TYR A C 1
ATOM 1226 O O . TYR A 1 157 ? -32.258 0.713 31.246 1.00 23.67 155 TYR A O 1
ATOM 1235 N N . PHE A 1 158 ? -33.200 -1.328 31.136 1.00 20.63 156 PHE A N 1
ATOM 1236 C CA . PHE A 1 158 ? -33.171 -1.534 32.579 1.00 20.26 156 PHE A CA 1
ATOM 1237 C C . PHE A 1 158 ? -31.876 -2.171 33.064 1.00 24.50 156 PHE A C 1
ATOM 1238 O O . PHE A 1 158 ? -31.472 -1.938 34.209 1.00 27.60 156 PHE A O 1
ATOM 1246 N N . THR A 1 159 ? -31.216 -2.971 32.225 1.00 23.25 157 THR A N 1
ATOM 1247 C CA . THR A 1 159 ? -29.980 -3.633 32.621 1.00 25.46 157 THR A CA 1
ATOM 1248 C C . THR A 1 159 ? -28.734 -2.821 32.299 1.00 23.02 157 THR A C 1
ATOM 1249 O O . THR A 1 159 ? -27.690 -3.045 32.921 1.00 22.52 157 THR A O 1
ATOM 1253 N N . TRP A 1 160 ? -28.819 -1.885 31.355 1.00 21.95 158 TRP A N 1
ATOM 1254 C CA . TRP A 1 160 ? -27.646 -1.096 30.997 1.00 20.06 158 TRP A CA 1
ATOM 1255 C C . TRP A 1 160 ? -27.060 -0.261 32.137 1.00 18.10 158 TRP A C 1
ATOM 1256 O O . TRP A 1 160 ? -25.831 -0.071 32.132 1.00 26.01 158 TRP A O 1
ATOM 1267 N N . PRO A 1 161 ? -27.834 0.281 33.095 1.00 21.64 159 PRO A N 1
ATOM 1268 C CA . PRO A 1 161 ? -27.192 1.021 34.199 1.00 21.67 159 PRO A CA 1
ATOM 1269 C C . PRO A 1 161 ? -26.096 0.243 34.908 1.00 25.57 159 PRO A C 1
ATOM 1270 O O . PRO A 1 161 ? -25.069 0.827 35.277 1.00 26.73 159 PRO A O 1
ATOM 1274 N N . LEU A 1 162 ? -26.282 -1.064 35.102 1.00 23.76 160 LEU A N 1
ATOM 1275 C CA . LEU A 1 162 ? -25.236 -1.874 35.718 1.00 25.40 160 LEU A CA 1
ATOM 1276 C C . LEU A 1 162 ? -24.094 -2.134 34.743 1.00 26.13 160 LEU A C 1
ATOM 1277 O O . LEU A 1 162 ? -22.921 -2.122 35.133 1.00 26.17 160 LEU A O 1
ATOM 1282 N N . ILE A 1 163 ? -24.418 -2.362 33.469 1.00 25.37 161 ILE A N 1
ATOM 1283 C CA . ILE A 1 163 ? -23.390 -2.663 32.477 1.00 25.29 161 ILE A CA 1
ATOM 1284 C C . ILE A 1 163 ? -22.496 -1.453 32.231 1.00 27.03 161 ILE A C 1
ATOM 1285 O O . ILE A 1 163 ? -21.300 -1.602 31.954 1.00 24.86 161 ILE A O 1
ATOM 1290 N N . ALA A 1 164 ? -23.045 -0.243 32.343 1.00 26.66 162 ALA A N 1
ATOM 1291 C CA . ALA A 1 164 ? -22.286 0.970 32.073 1.00 28.89 162 ALA A CA 1
ATOM 1292 C C . ALA A 1 164 ? -21.459 1.444 33.262 1.00 30.10 162 ALA A C 1
ATOM 1293 O O . ALA A 1 164 ? -20.558 2.269 33.073 1.00 30.25 162 ALA A O 1
ATOM 1295 N N . ALA A 1 165 ? -21.730 0.936 34.467 1.00 28.40 163 ALA A N 1
ATOM 1296 C CA . ALA A 1 165 ? -21.115 1.483 35.675 1.00 30.01 163 ALA A CA 1
ATOM 1297 C C . ALA A 1 165 ? -19.592 1.423 35.613 1.00 31.73 163 ALA A C 1
ATOM 1298 O O . ALA A 1 165 ? -18.909 2.402 35.937 1.00 30.44 163 ALA A O 1
ATOM 1300 N N . ASP A 1 166 ? -19.039 0.285 35.199 1.00 30.74 164 ASP A N 1
ATOM 1301 C CA . ASP A 1 166 ? -17.595 0.091 35.213 1.00 32.08 164 ASP A CA 1
ATOM 1302 C C . ASP A 1 166 ? -16.914 0.533 33.922 1.00 33.20 164 ASP A C 1
ATOM 1303 O O . ASP A 1 166 ? -15.690 0.409 33.812 1.00 36.48 164 ASP A O 1
ATOM 1308 N N . GLY A 1 167 ? -17.660 1.042 32.945 1.00 32.88 165 GLY A N 1
ATOM 1309 C CA . GLY A 1 167 ? -17.016 1.571 31.759 1.00 33.83 165 GLY A CA 1
ATOM 1310 C C . GLY A 1 167 ? -17.743 1.339 30.452 1.00 33.68 165 GLY A C 1
ATOM 1311 O O . GLY A 1 167 ? -17.298 1.815 29.405 1.00 37.17 165 GLY A O 1
ATOM 1312 N N . GLY A 1 168 ? -18.853 0.606 30.489 1.00 32.13 166 GLY A N 1
ATOM 1313 C CA . GLY A 1 168 ? -19.631 0.402 29.280 1.00 32.60 166 GLY A CA 1
ATOM 1314 C C . GLY A 1 168 ? -20.307 1.688 28.836 1.00 30.82 166 GLY A C 1
ATOM 1315 O O . GLY A 1 168 ? -20.767 2.488 29.651 1.00 32.76 166 GLY A O 1
ATOM 1316 N N . TYR A 1 169 ? -20.354 1.894 27.521 1.00 28.16 167 TYR A N 1
ATOM 1317 C CA . TYR A 1 169 ? -21.031 3.057 26.967 1.00 31.31 167 TYR A CA 1
ATOM 1318 C C . TYR A 1 169 ? -21.496 2.745 25.553 1.00 32.26 167 TYR A C 1
ATOM 1319 O O . TYR A 1 169 ? -20.957 1.864 24.879 1.00 36.23 167 TYR A O 1
ATOM 1328 N N . ALA A 1 170 ? -22.521 3.478 25.116 1.00 30.40 168 ALA A N 1
ATOM 1329 C CA . ALA A 1 170 ? -23.055 3.300 23.766 1.00 29.50 168 ALA A CA 1
ATOM 1330 C C . ALA A 1 170 ? -22.155 3.981 22.739 1.00 41.04 168 ALA A C 1
ATOM 1331 O O . ALA A 1 170 ? -21.436 3.318 21.985 1.00 48.45 168 ALA A O 1
ATOM 1333 N N . PHE A 1 171 ? -22.185 5.310 22.702 1.00 43.40 169 PHE A N 1
ATOM 1334 C CA . PHE A 1 171 ? -21.341 6.089 21.807 1.00 42.85 169 PHE A CA 1
ATOM 1335 C C . PHE A 1 171 ? -20.631 7.157 22.621 1.00 43.08 169 PHE A C 1
ATOM 1336 O O . PHE A 1 171 ? -21.275 7.905 23.364 1.00 40.62 169 PHE A O 1
ATOM 1344 N N . LYS A 1 172 ? -19.309 7.220 22.481 1.00 45.07 170 LYS A N 1
ATOM 1345 C CA . LYS A 1 172 ? -18.504 8.089 23.329 1.00 49.49 170 LYS A CA 1
ATOM 1346 C C . LYS A 1 172 ? -18.861 9.554 23.110 1.00 52.58 170 LYS A C 1
ATOM 1347 O O . LYS A 1 172 ? -18.845 10.051 21.980 1.00 57.31 170 LYS A O 1
ATOM 1353 N N . TYR A 1 173 ? -19.183 10.241 24.204 1.00 50.69 171 TYR A N 1
ATOM 1354 C CA . TYR A 1 173 ? -19.508 11.667 24.213 1.00 54.36 171 TYR A CA 1
ATOM 1355 C C . TYR A 1 173 ? -18.585 12.325 25.233 1.00 56.86 171 TYR A C 1
ATOM 1356 O O . TYR A 1 173 ? -18.968 12.561 26.381 1.00 55.66 171 TYR A O 1
ATOM 1365 N N . ALA A 1 174 ? -17.359 12.615 24.803 1.00 58.66 229 ALA A N 1
ATOM 1366 C CA . ALA A 1 174 ? -16.315 13.042 25.727 1.00 64.70 229 ALA A CA 1
ATOM 1367 C C . ALA A 1 174 ? -16.582 14.445 26.260 1.00 69.21 229 ALA A C 1
ATOM 1368 O O . ALA A 1 174 ? -17.001 15.343 25.523 1.00 70.85 229 ALA A O 1
ATOM 1370 N N . GLU A 1 175 ? -16.324 14.625 27.556 1.00 70.29 230 GLU A N 1
ATOM 1371 C CA . GLU A 1 175 ? -16.504 15.930 28.186 1.00 69.00 230 GLU A CA 1
ATOM 1372 C C . GLU A 1 175 ? -15.389 16.894 27.796 1.00 68.82 230 GLU A C 1
ATOM 1373 O O . GLU A 1 175 ? -15.647 18.068 27.501 1.00 70.17 230 GLU A O 1
ATOM 1379 N N . ASP A 1 176 ? -14.143 16.419 27.793 1.00 68.41 231 ASP A N 1
ATOM 1380 C CA . ASP A 1 176 ? -12.993 17.226 27.404 1.00 75.67 231 ASP A CA 1
ATOM 1381 C C . ASP A 1 176 ? -12.724 17.179 25.904 1.00 80.31 231 ASP A C 1
ATOM 1382 O O . ASP A 1 176 ? -11.580 17.389 25.476 1.00 85.19 231 ASP A O 1
ATOM 1387 N N . SER A 1 177 ? -13.752 16.910 25.095 1.00 88.09 232 SER A N 1
ATOM 1388 C CA . SER A 1 177 ? -13.557 16.779 23.654 1.00 83.51 232 SER A CA 1
ATOM 1389 C C . SER A 1 177 ? -13.083 18.090 23.040 1.00 75.02 232 SER A C 1
ATOM 1390 O O . SER A 1 177 ? -12.100 18.118 22.290 1.00 69.67 232 SER A O 1
ATOM 1393 N N . SER A 1 178 ? -13.775 19.191 23.348 1.00 74.06 233 SER A N 1
ATOM 1394 C CA . SER A 1 178 ? -13.361 20.494 22.837 1.00 72.17 233 SER A CA 1
ATOM 1395 C C . SER A 1 178 ? -11.941 20.831 23.274 1.00 68.61 233 SER A C 1
ATOM 1396 O O . SER A 1 178 ? -11.134 21.318 22.472 1.00 66.36 233 SER A O 1
ATOM 1399 N N . GLU A 1 179 ? -11.616 20.572 24.541 1.00 68.42 234 GLU A N 1
ATOM 1400 C CA . GLU A 1 179 ? -10.263 20.830 25.018 1.00 67.97 234 GLU A CA 1
ATOM 1401 C C . GLU A 1 179 ? -9.256 19.889 24.373 1.00 63.84 234 GLU A C 1
ATOM 1402 O O . GLU A 1 179 ? -8.098 20.268 24.169 1.00 60.54 234 GLU A O 1
ATOM 1408 N N . MET A 1 180 ? -9.677 18.667 24.035 1.00 64.91 235 MET A N 1
ATOM 1409 C CA . MET A 1 180 ? -8.754 17.711 23.434 1.00 61.78 235 MET A CA 1
ATOM 1410 C C . MET A 1 180 ? -8.381 18.121 22.015 1.00 52.24 235 MET A C 1
ATOM 1411 O O . MET A 1 180 ? -7.208 18.041 21.630 1.00 49.80 235 MET A O 1
ATOM 1416 N N . TYR A 1 181 ? -9.362 18.562 21.224 1.00 51.84 236 TYR A N 1
ATOM 1417 C CA . TYR A 1 181 ? -9.063 19.018 19.871 1.00 41.59 236 TYR A CA 1
ATOM 1418 C C . TYR A 1 181 ? -8.130 20.222 19.879 1.00 43.53 236 TYR A C 1
ATOM 1419 O O . TYR A 1 181 ? -7.294 20.363 18.979 1.00 36.64 236 TYR A O 1
ATOM 1428 N N . LYS A 1 182 ? -8.248 21.093 20.884 1.00 47.03 237 LYS A N 1
ATOM 1429 C CA . LYS A 1 182 ? -7.365 22.252 20.963 1.00 47.29 237 LYS A CA 1
ATOM 1430 C C . LYS A 1 182 ? -5.947 21.843 21.345 1.00 45.96 237 LYS A C 1
ATOM 1431 O O . LYS A 1 182 ? -4.975 22.330 20.756 1.00 41.25 237 LYS A O 1
ATOM 1437 N N . ARG A 1 183 ? -5.809 20.951 22.328 1.00 48.24 238 ARG A N 1
ATOM 1438 C CA . ARG A 1 183 ? -4.480 20.557 22.786 1.00 49.61 238 ARG A CA 1
ATOM 1439 C C . ARG A 1 183 ? -3.752 19.726 21.736 1.00 43.99 238 ARG A C 1
ATOM 1440 O O . ARG A 1 183 ? -2.547 19.906 21.523 1.00 41.80 238 ARG A O 1
ATOM 1448 N N . VAL A 1 184 ? -4.461 18.810 21.074 1.00 43.04 239 VAL A N 1
ATOM 1449 C CA . VAL A 1 184 ? -3.839 18.016 20.019 1.00 39.85 239 VAL A CA 1
ATOM 1450 C C . VAL A 1 184 ? -3.479 18.896 18.828 1.00 35.71 239 VAL A C 1
ATOM 1451 O O . VAL A 1 184 ? -2.504 18.625 18.116 1.00 33.66 239 VAL A O 1
ATOM 1455 N N . ASN A 1 185 ? -4.236 19.975 18.606 1.00 35.36 240 ASN A N 1
ATOM 1456 C CA . ASN A 1 185 ? -3.958 20.859 17.479 1.00 32.14 240 ASN A CA 1
ATOM 1457 C C . ASN A 1 185 ? -2.610 21.557 17.620 1.00 31.01 240 ASN A C 1
ATOM 1458 O O . ASN A 1 185 ? -1.990 21.908 16.610 1.00 29.27 240 ASN A O 1
ATOM 1463 N N . LYS A 1 186 ? -2.140 21.764 18.854 1.00 35.19 241 LYS A N 1
ATOM 1464 C CA . LYS A 1 186 ? -0.831 22.372 19.071 1.00 41.20 241 LYS A CA 1
ATOM 1465 C C . LYS A 1 186 ? 0.313 21.476 18.612 1.00 44.83 241 LYS A C 1
ATOM 1466 O O . LYS A 1 186 ? 1.435 21.963 18.440 1.00 50.83 241 LYS A O 1
ATOM 1472 N N . ILE A 1 187 ? 0.054 20.183 18.415 1.00 46.06 242 ILE A N 1
ATOM 1473 C CA . ILE A 1 187 ? 1.113 19.248 18.048 1.00 43.85 242 ILE A CA 1
ATOM 1474 C C . ILE A 1 187 ? 1.525 19.441 16.593 1.00 35.65 242 ILE A C 1
ATOM 1475 O O . ILE A 1 187 ? 2.711 19.345 16.251 1.00 36.01 242 ILE A O 1
ATOM 1480 N N . ILE A 1 188 ? 0.561 19.733 15.726 1.00 32.56 243 ILE A N 1
ATOM 1481 C CA . ILE A 1 188 ? 0.729 19.752 14.272 1.00 31.44 243 ILE A CA 1
ATOM 1482 C C . ILE A 1 188 ? 1.915 20.596 13.801 1.00 26.77 243 ILE A C 1
ATOM 1483 O O . ILE A 1 188 ? 2.647 20.144 12.909 1.00 27.22 243 ILE A O 1
ATOM 1488 N N . PRO A 1 189 ? 2.158 21.803 14.334 1.00 29.93 244 PRO A N 1
ATOM 1489 C CA . PRO A 1 189 ? 3.301 22.594 13.835 1.00 30.53 244 PRO A CA 1
ATOM 1490 C C . PRO A 1 189 ? 4.653 21.908 13.971 1.00 32.34 244 PRO A C 1
ATOM 1491 O O . PRO A 1 189 ? 5.602 22.317 13.291 1.00 33.49 244 PRO A O 1
ATOM 1495 N N . HIS A 1 190 ? 4.779 20.886 14.819 1.00 33.77 245 HIS A N 1
ATOM 1496 C CA . HIS A 1 190 ? 6.043 20.174 14.962 1.00 34.73 245 HIS A CA 1
ATOM 1497 C C . HIS A 1 190 ? 6.253 19.097 13.906 1.00 38.04 245 HIS A C 1
ATOM 1498 O O . HIS A 1 190 ? 7.377 18.600 13.771 1.00 41.21 245 HIS A O 1
ATOM 1505 N N . LEU A 1 191 ? 5.217 18.727 13.160 1.00 34.94 246 LEU A N 1
ATOM 1506 C CA . LEU A 1 191 ? 5.238 17.522 12.340 1.00 34.18 246 LEU A CA 1
ATOM 1507 C C . LEU A 1 191 ? 5.633 17.849 10.906 1.00 34.64 246 LEU A C 1
ATOM 1508 O O . LEU A 1 191 ? 5.067 18.758 10.288 1.00 32.27 246 LEU A O 1
ATOM 1513 N N . ILE A 1 192 ? 6.598 17.096 10.382 1.00 33.12 247 ILE A N 1
ATOM 1514 C CA . ILE A 1 192 ? 7.114 17.277 9.031 1.00 30.14 247 ILE A CA 1
ATOM 1515 C C . ILE A 1 192 ? 6.416 16.291 8.107 1.00 31.67 247 ILE A C 1
ATOM 1516 O O . ILE A 1 192 ? 6.363 15.088 8.393 1.00 33.59 247 ILE A O 1
ATOM 1521 N N . ARG A 1 193 ? 5.883 16.796 6.999 1.00 30.98 248 ARG A N 1
ATOM 1522 C CA . ARG A 1 193 ? 5.287 15.939 5.987 1.00 33.06 248 ARG A CA 1
ATOM 1523 C C . ARG A 1 193 ? 6.367 15.400 5.060 1.00 35.62 248 ARG A C 1
ATOM 1524 O O . ARG A 1 193 ? 7.267 16.133 4.641 1.00 36.80 248 ARG A O 1
ATOM 1532 N N . GLN A 1 194 ? 6.286 14.109 4.752 1.00 39.29 249 GLN A N 1
ATOM 1533 C CA . GLN A 1 194 ? 7.190 13.492 3.795 1.00 42.54 249 GLN A CA 1
ATOM 1534 C C . GLN A 1 194 ? 6.400 13.018 2.582 1.00 44.05 249 GLN A C 1
ATOM 1535 O O . GLN A 1 194 ? 5.166 12.985 2.584 1.00 42.92 249 GLN A O 1
ATOM 1541 N N . GLU A 1 195 ? 7.142 12.652 1.534 1.00 47.89 250 GLU A N 1
ATOM 1542 C CA . GLU A 1 195 ? 6.537 12.393 0.230 1.00 52.31 250 GLU A CA 1
ATOM 1543 C C . GLU A 1 195 ? 5.557 11.228 0.284 1.00 51.44 250 GLU A C 1
ATOM 1544 O O . GLU A 1 195 ? 4.446 11.311 -0.252 1.00 50.93 250 GLU A O 1
ATOM 1550 N N . LYS A 1 196 ? 5.949 10.132 0.925 1.00 51.97 251 LYS A N 1
ATOM 1551 C CA . LYS A 1 196 ? 5.147 8.917 0.915 1.00 52.36 251 LYS A CA 1
ATOM 1552 C C . LYS A 1 196 ? 5.513 8.084 2.136 1.00 51.31 251 LYS A C 1
ATOM 1553 O O . LYS A 1 196 ? 6.357 8.471 2.949 1.00 48.97 251 LYS A O 1
ATOM 1559 N N . GLU A 1 197 ? 4.865 6.929 2.256 1.00 51.48 252 GLU A N 1
ATOM 1560 C CA . GLU A 1 197 ? 5.177 5.997 3.328 1.00 55.46 252 GLU A CA 1
ATOM 1561 C C . GLU A 1 197 ? 6.586 5.441 3.163 1.00 59.06 252 GLU A C 1
ATOM 1562 O O . GLU A 1 197 ? 7.094 5.290 2.049 1.00 58.19 252 GLU A O 1
ATOM 1568 N N . ASP A 1 198 ? 7.219 5.136 4.292 1.00 58.78 253 ASP A N 1
ATOM 1569 C CA . ASP A 1 198 ? 8.483 4.416 4.255 1.00 58.96 253 ASP A CA 1
ATOM 1570 C C . ASP A 1 198 ? 8.253 3.004 3.735 1.00 60.22 253 ASP A C 1
ATOM 1571 O O . ASP A 1 198 ? 7.279 2.341 4.101 1.00 60.90 253 ASP A O 1
ATOM 1576 N N . SER A 1 199 ? 9.151 2.550 2.867 1.00 61.64 254 SER A N 1
ATOM 1577 C CA . SER A 1 199 ? 9.057 1.219 2.284 1.00 66.44 254 SER A CA 1
ATOM 1578 C C . SER A 1 199 ? 10.455 0.615 2.255 1.00 70.32 254 SER A C 1
ATOM 1579 O O . SER A 1 199 ? 11.396 1.147 2.852 1.00 69.37 254 SER A O 1
ATOM 1582 N N . GLU A 1 200 ? 10.589 -0.515 1.556 1.00 75.24 255 GLU A N 1
ATOM 1583 C CA . GLU A 1 200 ? 11.899 -1.139 1.412 1.00 84.81 255 GLU A CA 1
ATOM 1584 C C . GLU A 1 200 ? 12.835 -0.286 0.567 1.00 78.83 255 GLU A C 1
ATOM 1585 O O . GLU A 1 200 ? 14.059 -0.365 0.727 1.00 81.15 255 GLU A O 1
ATOM 1591 N N . THR A 1 201 ? 12.284 0.534 -0.326 1.00 76.09 256 THR A N 1
ATOM 1592 C CA . THR A 1 201 ? 13.074 1.337 -1.247 1.00 75.99 256 THR A CA 1
ATOM 1593 C C . THR A 1 201 ? 13.114 2.812 -0.877 1.00 70.83 256 THR A C 1
ATOM 1594 O O . THR A 1 201 ? 13.688 3.607 -1.629 1.00 72.31 256 THR A O 1
ATOM 1598 N N . PHE A 1 202 ? 12.525 3.206 0.250 1.00 67.09 257 PHE A N 1
ATOM 1599 C CA . PHE A 1 202 ? 12.460 4.617 0.602 1.00 63.13 257 PHE A CA 1
ATOM 1600 C C . PHE A 1 202 ? 12.380 4.777 2.112 1.00 64.92 257 PHE A C 1
ATOM 1601 O O . PHE A 1 202 ? 11.512 4.181 2.758 1.00 62.68 257 PHE A O 1
ATOM 1609 N N . GLN A 1 203 ? 13.285 5.582 2.662 1.00 68.04 258 GLN A N 1
ATOM 1610 C CA . GLN A 1 203 ? 13.268 5.970 4.070 1.00 57.49 258 GLN A CA 1
ATOM 1611 C C . GLN A 1 203 ? 13.216 7.493 4.122 1.00 53.75 258 GLN A C 1
ATOM 1612 O O . GLN A 1 203 ? 14.226 8.165 3.889 1.00 54.44 258 GLN A O 1
ATOM 1618 N N . GLY A 1 204 ? 12.036 8.033 4.419 1.00 50.17 259 GLY A N 1
ATOM 1619 C CA . GLY A 1 204 ? 11.868 9.463 4.529 1.00 46.90 259 GLY A CA 1
ATOM 1620 C C . GLY A 1 204 ? 12.425 10.009 5.828 1.00 47.07 259 GLY A C 1
ATOM 1621 O O . GLY A 1 204 ? 12.879 9.282 6.711 1.00 50.78 259 GLY A O 1
ATOM 1622 N N . GLU A 1 205 ? 12.390 11.335 5.935 1.00 44.98 260 GLU A N 1
ATOM 1623 C CA . GLU A 1 205 ? 12.816 12.035 7.139 1.00 50.11 260 GLU A CA 1
ATOM 1624 C C . GLU A 1 205 ? 11.663 12.753 7.824 1.00 47.25 260 GLU A C 1
ATOM 1625 O O . GLU A 1 205 ? 11.894 13.547 8.742 1.00 48.42 260 GLU A O 1
ATOM 1631 N N . GLY A 1 206 ? 10.425 12.486 7.406 1.00 42.40 261 GLY A N 1
ATOM 1632 C CA . GLY A 1 206 ? 9.267 13.167 7.937 1.00 37.39 261 GLY A CA 1
ATOM 1633 C C . GLY A 1 206 ? 8.538 12.358 9.001 1.00 38.17 261 GLY A C 1
ATOM 1634 O O . GLY A 1 206 ? 8.938 11.265 9.395 1.00 44.26 261 GLY A O 1
ATOM 1635 N N . HIS A 1 207 ? 7.430 12.936 9.465 1.00 35.64 262 HIS A N 1
ATOM 1636 C CA . HIS A 1 207 ? 6.626 12.343 10.522 1.00 37.20 262 HIS A CA 1
ATOM 1637 C C . HIS A 1 207 ? 5.295 11.792 10.037 1.00 39.21 262 HIS A C 1
ATOM 1638 O O . HIS A 1 207 ? 4.677 10.997 10.752 1.00 43.11 262 HIS A O 1
ATOM 1645 N N . PHE A 1 208 ? 4.845 12.188 8.850 1.00 35.95 263 PHE A N 1
ATOM 1646 C CA . PHE A 1 208 ? 3.627 11.645 8.269 1.00 36.98 263 PHE A CA 1
ATOM 1647 C C . PHE A 1 208 ? 3.687 11.838 6.763 1.00 38.39 263 PHE A C 1
ATOM 1648 O O . PHE A 1 208 ? 4.459 12.653 6.251 1.00 38.47 263 PHE A O 1
ATOM 1656 N N . SER A 1 209 ? 2.862 11.067 6.063 1.00 39.60 264 SER A N 1
ATOM 1657 C CA . SER A 1 209 ? 2.673 11.212 4.630 1.00 42.43 264 SER A CA 1
ATOM 1658 C C . SER A 1 209 ? 1.181 11.283 4.343 1.00 42.60 264 SER A C 1
ATOM 1659 O O . SER A 1 209 ? 0.351 10.932 5.184 1.00 39.72 264 SER A O 1
ATOM 1662 N N . VAL A 1 210 ? 0.846 11.745 3.142 1.00 48.58 265 VAL A N 1
ATOM 1663 C CA . VAL A 1 210 ? -0.536 12.023 2.770 1.00 50.58 265 VAL A CA 1
ATOM 1664 C C . VAL A 1 210 ? -0.856 11.291 1.475 1.00 56.56 265 VAL A C 1
ATOM 1665 O O . VAL A 1 210 ? -0.231 11.550 0.439 1.00 56.60 265 VAL A O 1
ATOM 1669 N N . ASP A 1 211 ? -1.826 10.381 1.534 1.00 62.08 266 ASP A N 1
ATOM 1670 C CA . ASP A 1 211 ? -2.404 9.785 0.334 1.00 67.66 266 ASP A CA 1
ATOM 1671 C C . ASP A 1 211 ? -3.482 10.732 -0.178 1.00 71.57 266 ASP A C 1
ATOM 1672 O O . ASP A 1 211 ? -4.562 10.833 0.413 1.00 76.34 266 ASP A O 1
ATOM 1677 N N . GLU A 1 212 ? -3.193 11.426 -1.280 1.00 70.04 267 GLU A N 1
ATOM 1678 C CA . GLU A 1 212 ? -4.079 12.497 -1.725 1.00 70.52 267 GLU A CA 1
ATOM 1679 C C . GLU A 1 212 ? -5.380 11.954 -2.305 1.00 74.18 267 GLU A C 1
ATOM 1680 O O . GLU A 1 212 ? -6.440 12.568 -2.136 1.00 75.60 267 GLU A O 1
ATOM 1686 N N . LYS A 1 213 ? -5.329 10.805 -2.986 1.00 75.97 268 LYS A N 1
ATOM 1687 C CA . LYS A 1 213 ? -6.524 10.316 -3.670 1.00 77.92 268 LYS A CA 1
ATOM 1688 C C . LYS A 1 213 ? -7.573 9.801 -2.691 1.00 80.13 268 LYS A C 1
ATOM 1689 O O . LYS A 1 213 ? -8.774 9.931 -2.953 1.00 85.80 268 LYS A O 1
ATOM 1695 N N . SER A 1 214 ? -7.153 9.218 -1.570 1.00 77.34 269 SER A N 1
ATOM 1696 C CA . SER A 1 214 ? -8.093 8.776 -0.550 1.00 75.79 269 SER A CA 1
ATOM 1697 C C . SER A 1 214 ? -8.328 9.821 0.533 1.00 69.46 269 SER A C 1
ATOM 1698 O O . SER A 1 214 ? -9.225 9.638 1.364 1.00 71.42 269 SER A O 1
ATOM 1701 N N . ARG A 1 215 ? -7.556 10.908 0.530 1.00 63.32 270 ARG A N 1
ATOM 1702 C CA . ARG A 1 215 ? -7.629 11.946 1.557 1.00 63.06 270 ARG A CA 1
ATOM 1703 C C . ARG A 1 215 ? -7.451 11.341 2.949 1.00 63.29 270 ARG A C 1
ATOM 1704 O O . ARG A 1 215 ? -8.274 11.523 3.849 1.00 65.02 270 ARG A O 1
ATOM 1712 N N . GLN A 1 216 ? -6.353 10.607 3.115 1.00 59.84 271 GLN A N 1
ATOM 1713 C CA . GLN A 1 216 ? -5.992 10.003 4.386 1.00 59.63 271 GLN A CA 1
ATOM 1714 C C . GLN A 1 216 ? -4.517 10.260 4.662 1.00 58.84 271 GLN A C 1
ATOM 1715 O O . GLN A 1 216 ? -3.738 10.570 3.757 1.00 55.00 271 GLN A O 1
ATOM 1721 N N . VAL A 1 217 ? -4.141 10.133 5.932 1.00 57.96 272 VAL A N 1
ATOM 1722 C CA . VAL A 1 217 ? -2.781 10.397 6.382 1.00 50.85 272 VAL A CA 1
ATOM 1723 C C . VAL A 1 217 ? -2.246 9.159 7.087 1.00 48.44 272 VAL A C 1
ATOM 1724 O O . VAL A 1 217 ? -2.989 8.453 7.778 1.00 47.89 272 VAL A O 1
ATOM 1728 N N . ASN A 1 218 ? -0.954 8.894 6.902 1.00 49.33 273 ASN A N 1
ATOM 1729 C CA . ASN A 1 218 ? -0.284 7.751 7.508 1.00 48.91 273 ASN A CA 1
ATOM 1730 C C . ASN A 1 218 ? 0.897 8.248 8.326 1.00 43.91 273 ASN A C 1
ATOM 1731 O O . ASN A 1 218 ? 1.781 8.930 7.796 1.00 43.24 273 ASN A O 1
ATOM 1736 N N . LEU A 1 219 ? 0.908 7.909 9.611 1.00 42.65 274 LEU A N 1
ATOM 1737 C CA . LEU A 1 219 ? 2.028 8.262 10.469 1.00 42.50 274 LEU A CA 1
ATOM 1738 C C . LEU A 1 219 ? 3.253 7.435 10.106 1.00 46.05 274 LEU A C 1
ATOM 1739 O O . LEU A 1 219 ? 3.143 6.263 9.737 1.00 47.77 274 LEU A O 1
ATOM 1744 N N . THR A 1 220 ? 4.424 8.052 10.206 1.00 46.36 275 THR A N 1
ATOM 1745 C CA . THR A 1 220 ? 5.664 7.311 10.070 1.00 49.84 275 THR A CA 1
ATOM 1746 C C . THR A 1 220 ? 6.103 6.791 11.435 1.00 54.31 275 THR A C 1
ATOM 1747 O O . THR A 1 220 ? 5.602 7.211 12.481 1.00 56.52 275 THR A O 1
ATOM 1751 N N . GLU A 1 221 ? 7.048 5.850 11.408 1.00 54.73 276 GLU A N 1
ATOM 1752 C CA . GLU A 1 221 ? 7.611 5.312 12.642 1.00 60.08 276 GLU A CA 1
ATOM 1753 C C . GLU A 1 221 ? 8.144 6.430 13.528 1.00 60.35 276 GLU A C 1
ATOM 1754 O O . GLU A 1 221 ? 7.837 6.500 14.724 1.00 62.46 276 GLU A O 1
ATOM 1760 N N . ARG A 1 222 ? 8.937 7.328 12.942 1.00 59.28 277 ARG A N 1
ATOM 1761 C CA . ARG A 1 222 ? 9.484 8.459 13.681 1.00 59.16 277 ARG A CA 1
ATOM 1762 C C . ARG A 1 222 ? 8.403 9.469 14.045 1.00 52.88 277 ARG A C 1
ATOM 1763 O O . ARG A 1 222 ? 8.514 10.154 15.069 1.00 50.55 277 ARG A O 1
ATOM 1771 N N . GLY A 1 223 ? 7.348 9.568 13.235 1.00 49.81 278 GLY A N 1
ATOM 1772 C CA . GLY A 1 223 ? 6.247 10.450 13.581 1.00 48.65 278 GLY A CA 1
ATOM 1773 C C . GLY A 1 223 ? 5.431 9.932 14.749 1.00 52.48 278 GLY A C 1
ATOM 1774 O O . GLY A 1 223 ? 5.057 10.696 15.644 1.00 56.39 278 GLY A O 1
ATOM 1775 N N . LEU A 1 224 ? 5.138 8.629 14.754 1.00 51.53 279 LEU A N 1
ATOM 1776 C CA . LEU A 1 224 ? 4.439 8.026 15.883 1.00 54.87 279 LEU A CA 1
ATOM 1777 C C . LEU A 1 224 ? 5.214 8.227 17.179 1.00 61.76 279 LEU A C 1
ATOM 1778 O O . LEU A 1 224 ? 4.620 8.471 18.236 1.00 67.17 279 LEU A O 1
ATOM 1783 N N . VAL A 1 225 ? 6.543 8.137 17.115 1.00 63.57 280 VAL A N 1
ATOM 1784 C CA . VAL A 1 225 ? 7.364 8.340 18.305 1.00 55.26 280 VAL A CA 1
ATOM 1785 C C . VAL A 1 225 ? 7.272 9.786 18.777 1.00 60.20 280 VAL A C 1
ATOM 1786 O O . VAL A 1 225 ? 7.037 10.056 19.961 1.00 62.15 280 VAL A O 1
ATOM 1790 N N . LEU A 1 226 ? 7.453 10.738 17.857 1.00 55.41 281 LEU A N 1
ATOM 1791 C CA . LEU A 1 226 ? 7.449 12.147 18.241 1.00 53.82 281 LEU A CA 1
ATOM 1792 C C . LEU A 1 226 ? 6.081 12.581 18.752 1.00 49.63 281 LEU A C 1
ATOM 1793 O O . LEU A 1 226 ? 5.987 13.339 19.724 1.00 50.95 281 LEU A O 1
ATOM 1798 N N . ILE A 1 227 ? 5.007 12.116 18.108 1.00 47.14 282 ILE A N 1
ATOM 1799 C CA . ILE A 1 227 ? 3.664 12.479 18.554 1.00 46.07 282 ILE A CA 1
ATOM 1800 C C . ILE A 1 227 ? 3.399 11.927 19.948 1.00 54.16 282 ILE A C 1
ATOM 1801 O O . ILE A 1 227 ? 2.865 12.628 20.817 1.00 59.18 282 ILE A O 1
ATOM 1806 N N . GLU A 1 228 ? 3.769 10.665 20.185 1.00 58.99 283 GLU A N 1
ATOM 1807 C CA . GLU A 1 228 ? 3.672 10.111 21.532 1.00 65.50 283 GLU A CA 1
ATOM 1808 C C . GLU A 1 228 ? 4.507 10.920 22.515 1.00 71.16 283 GLU A C 1
ATOM 1809 O O . GLU A 1 228 ? 4.088 11.149 23.655 1.00 77.10 283 GLU A O 1
ATOM 1815 N N . GLU A 1 229 ? 5.691 11.368 22.088 1.00 69.35 284 GLU A N 1
ATOM 1816 C CA . GLU A 1 229 ? 6.470 12.293 22.906 1.00 67.74 284 GLU A CA 1
ATOM 1817 C C . GLU A 1 229 ? 5.695 13.576 23.173 1.00 64.93 284 GLU A C 1
ATOM 1818 O O . GLU A 1 229 ? 5.686 14.083 24.301 1.00 63.79 284 GLU A O 1
ATOM 1824 N N . LEU A 1 230 ? 5.031 14.114 22.147 1.00 60.50 285 LEU A N 1
ATOM 1825 C CA . LEU A 1 230 ? 4.336 15.387 22.303 1.00 58.26 285 LEU A CA 1
ATOM 1826 C C . LEU A 1 230 ? 3.078 15.238 23.151 1.00 61.92 285 LEU A C 1
ATOM 1827 O O . LEU A 1 230 ? 2.730 16.145 23.916 1.00 61.55 285 LEU A O 1
ATOM 1832 N N . LEU A 1 231 ? 2.384 14.103 23.035 1.00 62.78 286 LEU A N 1
ATOM 1833 C CA . LEU A 1 231 ? 1.171 13.900 23.821 1.00 63.48 286 LEU A CA 1
ATOM 1834 C C . LEU A 1 231 ? 1.493 13.660 25.291 1.00 72.57 286 LEU A C 1
ATOM 1835 O O . LEU A 1 231 ? 0.770 14.133 26.176 1.00 77.15 286 LEU A O 1
ATOM 1840 N N . VAL A 1 232 ? 2.574 12.930 25.570 1.00 76.80 287 VAL A N 1
ATOM 1841 C CA . VAL A 1 232 ? 2.932 12.628 26.952 1.00 84.15 287 VAL A CA 1
ATOM 1842 C C . VAL A 1 232 ? 3.339 13.894 27.696 1.00 88.60 287 VAL A C 1
ATOM 1843 O O . VAL A 1 232 ? 2.969 14.093 28.859 1.00 94.18 287 VAL A O 1
ATOM 1847 N N . LYS A 1 233 ? 4.092 14.779 27.037 1.00 87.88 288 LYS A N 1
ATOM 1848 C CA . LYS A 1 233 ? 4.636 15.940 27.736 1.00 92.28 288 LYS A CA 1
ATOM 1849 C C . LYS A 1 233 ? 3.546 16.944 28.097 1.00 91.96 288 LYS A C 1
ATOM 1850 O O . LYS A 1 233 ? 3.561 17.510 29.196 1.00 97.47 288 LYS A O 1
ATOM 1856 N N . GLU A 1 234 ? 2.592 17.181 27.195 1.00 85.98 289 GLU A N 1
ATOM 1857 C CA . GLU A 1 234 ? 1.510 18.119 27.473 1.00 83.44 289 GLU A CA 1
ATOM 1858 C C . GLU A 1 234 ? 0.395 17.511 28.325 1.00 82.63 289 GLU A C 1
ATOM 1859 O O . GLU A 1 234 ? -0.703 18.080 28.382 1.00 80.45 289 GLU A O 1
ATOM 1865 N N . GLY A 1 235 ? 0.650 16.379 28.981 1.00 82.99 290 GLY A N 1
ATOM 1866 C CA . GLY A 1 235 ? -0.289 15.801 29.921 1.00 83.86 290 GLY A CA 1
ATOM 1867 C C . GLY A 1 235 ? -1.464 15.072 29.314 1.00 80.63 290 GLY A C 1
ATOM 1868 O O . GLY A 1 235 ? -2.414 14.755 30.040 1.00 83.09 290 GLY A O 1
ATOM 1869 N N . ILE A 1 236 ? -1.432 14.782 28.014 1.00 74.84 291 ILE A N 1
ATOM 1870 C CA . ILE A 1 236 ? -2.582 14.154 27.372 1.00 74.99 291 ILE A CA 1
ATOM 1871 C C . ILE A 1 236 ? -2.526 12.638 27.512 1.00 77.89 291 ILE A C 1
ATOM 1872 O O . ILE A 1 236 ? -3.560 11.978 27.670 1.00 81.28 291 ILE A O 1
ATOM 1877 N N . MET A 1 237 ? -1.328 12.061 27.460 1.00 79.17 292 MET A N 1
ATOM 1878 C CA . MET A 1 237 ? -1.155 10.618 27.505 1.00 82.74 292 MET A CA 1
ATOM 1879 C C . MET A 1 237 ? -0.151 10.254 28.589 1.00 90.35 292 MET A C 1
ATOM 1880 O O . MET A 1 237 ? 0.786 11.007 28.866 1.00 92.60 292 MET A O 1
ATOM 1885 N N . ASP A 1 238 ? -0.362 9.096 29.211 1.00 96.28 293 ASP A N 1
ATOM 1886 C CA . ASP A 1 238 ? 0.549 8.633 30.245 1.00 104.44 293 ASP A CA 1
ATOM 1887 C C . ASP A 1 238 ? 1.889 8.225 29.635 1.00 104.50 293 ASP A C 1
ATOM 1888 O O . ASP A 1 238 ? 2.010 7.983 28.431 1.00 99.21 293 ASP A O 1
ATOM 1893 N N . GLU A 1 239 ? 2.901 8.132 30.501 1.00 110.88 294 GLU A N 1
ATOM 1894 C CA . GLU A 1 239 ? 4.287 8.114 30.044 1.00 109.91 294 GLU A CA 1
ATOM 1895 C C . GLU A 1 239 ? 4.626 6.859 29.248 1.00 109.80 294 GLU A C 1
ATOM 1896 O O . GLU A 1 239 ? 5.445 6.920 28.324 1.00 107.04 294 GLU A O 1
ATOM 1902 N N . GLY A 1 240 ? 4.021 5.723 29.582 1.00 112.85 295 GLY A N 1
ATOM 1903 C CA . GLY A 1 240 ? 4.339 4.487 28.894 1.00 112.69 295 GLY A CA 1
ATOM 1904 C C . GLY A 1 240 ? 3.157 3.854 28.192 1.00 110.48 295 GLY A C 1
ATOM 1905 O O . GLY A 1 240 ? 2.786 2.716 28.496 1.00 115.90 295 GLY A O 1
ATOM 1906 N N . GLU A 1 241 ? 2.558 4.573 27.248 1.00 103.44 296 GLU A N 1
ATOM 1907 C CA . GLU A 1 241 ? 1.409 4.087 26.501 1.00 100.31 296 GLU A CA 1
ATOM 1908 C C . GLU A 1 241 ? 1.691 4.133 25.005 1.00 95.21 296 GLU A C 1
ATOM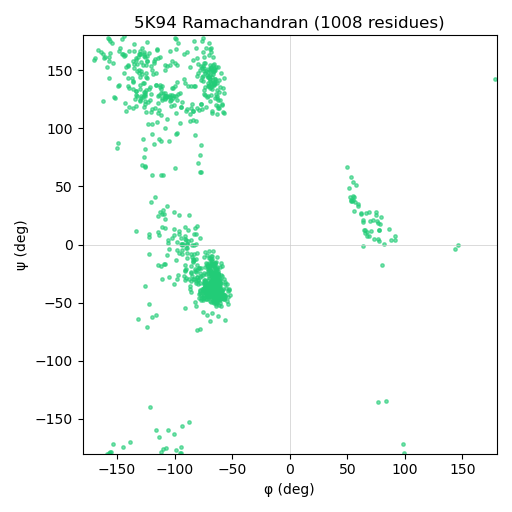 1909 O O . GLU A 1 241 ? 2.720 4.639 24.551 1.00 91.15 296 GLU A O 1
ATOM 1915 N N . SER A 1 242 ? 0.746 3.593 24.240 1.00 95.78 297 SER A N 1
ATOM 1916 C CA . SER A 1 242 ? 0.803 3.586 22.787 1.00 92.25 297 SER A CA 1
ATOM 1917 C C . SER A 1 242 ? -0.464 4.212 22.226 1.00 87.08 297 SER A C 1
ATOM 1918 O O . SER A 1 242 ? -1.552 4.049 22.789 1.00 91.20 297 SER A O 1
ATOM 1921 N N . LEU A 1 243 ? -0.315 4.937 21.115 1.00 78.07 298 LEU A N 1
ATOM 1922 C CA . LEU A 1 243 ? -1.483 5.467 20.420 1.00 75.30 298 LEU A CA 1
ATOM 1923 C C . LEU A 1 243 ? -2.370 4.341 19.907 1.00 81.51 298 LEU A C 1
ATOM 1924 O O . LEU A 1 243 ? -3.601 4.409 20.013 1.00 85.32 298 LEU A O 1
ATOM 1929 N N . TYR A 1 244 ? -1.760 3.290 19.357 1.00 84.57 299 TYR A N 1
ATOM 1930 C CA . TYR A 1 244 ? -2.505 2.177 18.781 1.00 89.37 299 TYR A CA 1
ATOM 1931 C C . TYR A 1 244 ? -3.181 1.304 19.830 1.00 95.71 299 TYR A C 1
ATOM 1932 O O . TYR A 1 244 ? -3.969 0.426 19.460 1.00 94.95 299 TYR A O 1
ATOM 1941 N N . SER A 1 245 ? -2.897 1.513 21.113 1.00 101.10 300 SER A N 1
ATOM 1942 C CA . SER A 1 245 ? -3.567 0.753 22.152 1.00 108.93 300 SER A CA 1
ATOM 1943 C C . SER A 1 245 ? -5.052 1.111 22.190 1.00 107.24 300 SER A C 1
ATOM 1944 O O . SER A 1 245 ? -5.432 2.250 21.906 1.00 100.66 300 SER A O 1
ATOM 1947 N N . PRO A 1 246 ? -5.916 0.149 22.532 1.00 110.87 301 PRO A N 1
ATOM 1948 C CA . PRO A 1 246 ? -7.357 0.446 22.581 1.00 109.41 301 PRO A CA 1
ATOM 1949 C C . PRO A 1 246 ? -7.736 1.451 23.654 1.00 106.36 301 PRO A C 1
ATOM 1950 O O . PRO A 1 246 ? -8.843 2.000 23.599 1.00 104.90 301 PRO A O 1
ATOM 1954 N N . ALA A 1 247 ? -6.860 1.709 24.628 1.00 105.15 302 ALA A N 1
ATOM 1955 C CA . ALA A 1 247 ? -7.181 2.681 25.667 1.00 101.67 302 ALA A CA 1
ATOM 1956 C C . ALA A 1 247 ? -7.127 4.109 25.140 1.00 92.91 302 ALA A C 1
ATOM 1957 O O . ALA A 1 247 ? -7.795 4.995 25.685 1.00 92.61 302 ALA A O 1
ATOM 1959 N N . ASN A 1 248 ? -6.346 4.352 24.086 1.00 86.29 303 ASN A N 1
ATOM 1960 C CA . ASN A 1 248 ? -6.181 5.681 23.513 1.00 78.69 303 ASN A CA 1
ATOM 1961 C C . ASN A 1 248 ? -6.912 5.828 22.180 1.00 78.51 303 ASN A C 1
ATOM 1962 O O . ASN A 1 248 ? -6.452 6.549 21.291 1.00 76.09 303 ASN A O 1
ATOM 1967 N N . ILE A 1 249 ? -8.056 5.154 22.032 1.00 81.10 304 ILE A N 1
ATOM 1968 C CA . ILE A 1 249 ? -8.801 5.221 20.777 1.00 79.42 304 ILE A CA 1
ATOM 1969 C C . ILE A 1 249 ? -9.311 6.635 20.528 1.00 71.88 304 ILE A C 1
ATOM 1970 O O . ILE A 1 249 ? -9.258 7.136 19.398 1.00 63.97 304 ILE A O 1
ATOM 1975 N N . MET A 1 250 ? -9.809 7.302 21.572 1.00 75.54 305 MET A N 1
ATOM 1976 C CA . MET A 1 250 ? -10.189 8.704 21.430 1.00 74.10 305 MET A CA 1
ATOM 1977 C C . MET A 1 250 ? -8.997 9.555 21.020 1.00 70.69 305 MET A C 1
ATOM 1978 O O . MET A 1 250 ? -9.109 10.417 20.140 1.00 68.52 305 MET A O 1
ATOM 1983 N N . LEU A 1 251 ? -7.843 9.324 21.649 1.00 70.77 306 LEU A N 1
ATOM 1984 C CA . LEU A 1 251 ? -6.642 10.076 21.308 1.00 66.42 306 LEU A CA 1
ATOM 1985 C C . LEU A 1 251 ? -6.182 9.784 19.886 1.00 66.16 306 LEU A C 1
ATOM 1986 O O . LEU A 1 251 ? -5.656 10.676 19.211 1.00 63.52 306 LEU A O 1
ATOM 1991 N N . MET A 1 252 ? -6.377 8.550 19.415 1.00 68.59 307 MET A N 1
ATOM 1992 C CA . MET A 1 252 ? -6.015 8.212 18.043 1.00 66.99 307 MET A CA 1
ATOM 1993 C C . MET A 1 252 ? -6.912 8.930 17.042 1.00 62.31 307 MET A C 1
ATOM 1994 O O . MET A 1 252 ? -6.432 9.425 16.014 1.00 59.84 307 MET A O 1
ATOM 1999 N N . HIS A 1 253 ? -8.215 9.003 17.324 1.00 63.28 308 HIS A N 1
ATOM 2000 C CA . HIS A 1 253 ? -9.120 9.720 16.432 1.00 63.56 308 HIS A CA 1
ATOM 2001 C C . HIS A 1 253 ? -8.790 11.206 16.373 1.00 65.30 308 HIS A C 1
ATOM 2002 O O . HIS A 1 253 ? -9.069 11.862 15.364 1.00 69.31 308 HIS A O 1
ATOM 2009 N N . HIS A 1 254 ? -8.193 11.752 17.434 1.00 62.47 309 HIS A N 1
ATOM 2010 C CA . HIS A 1 254 ? -7.839 13.168 17.442 1.00 55.12 309 HIS A CA 1
ATOM 2011 C C . HIS A 1 254 ? -6.590 13.444 16.613 1.00 50.00 309 HIS A C 1
ATOM 2012 O O . HIS A 1 254 ? -6.547 14.426 15.862 1.00 44.95 309 HIS A O 1
ATOM 2019 N N . VAL A 1 255 ? -5.565 12.599 16.744 1.00 49.43 310 VAL A N 1
ATOM 2020 C CA . VAL A 1 255 ? -4.349 12.776 15.953 1.00 49.17 310 VAL A CA 1
ATOM 2021 C C . VAL A 1 255 ? -4.664 12.661 14.467 1.00 48.56 310 VAL A C 1
ATOM 2022 O O . VAL A 1 255 ? -4.216 13.477 13.651 1.00 42.89 310 VAL A O 1
ATOM 2026 N N . THR A 1 256 ? -5.454 11.651 14.095 1.00 53.38 311 THR A N 1
ATOM 2027 C CA . THR A 1 256 ? -5.825 11.471 12.695 1.00 50.59 311 THR A CA 1
ATOM 2028 C C . THR A 1 256 ? -6.643 12.651 12.184 1.00 43.26 311 THR A C 1
ATOM 2029 O O . THR A 1 256 ? -6.423 13.132 11.067 1.00 44.43 311 THR A O 1
ATOM 2033 N N . ALA A 1 257 ? -7.585 13.139 12.995 1.00 38.91 312 ALA A N 1
ATOM 2034 C CA . ALA A 1 257 ? -8.442 14.235 12.555 1.00 38.93 312 ALA A CA 1
ATOM 2035 C C . ALA A 1 257 ? -7.659 15.535 12.416 1.00 38.19 312 ALA A C 1
ATOM 2036 O O . ALA A 1 257 ? -7.865 16.288 11.456 1.00 31.23 312 ALA A O 1
ATOM 2038 N N . ALA A 1 258 ? -6.760 15.819 13.362 1.00 32.99 313 ALA A N 1
ATOM 2039 C CA . ALA A 1 258 ? -5.999 17.063 13.306 1.00 29.68 313 ALA A CA 1
ATOM 2040 C C . ALA A 1 258 ? -5.075 17.095 12.094 1.00 29.89 313 ALA A C 1
ATOM 2041 O O . ALA A 1 258 ? -4.940 18.133 11.436 1.00 26.71 313 ALA A O 1
ATOM 2043 N N . LEU A 1 259 ? -4.435 15.966 11.781 1.00 28.99 314 LEU A N 1
ATOM 2044 C CA . LEU A 1 259 ? -3.543 15.918 10.627 1.00 29.47 314 LEU A CA 1
ATOM 2045 C C . LEU A 1 259 ? -4.313 16.080 9.322 1.00 27.49 314 LEU A C 1
ATOM 2046 O O . LEU A 1 259 ? -3.856 16.780 8.411 1.00 31.64 314 LEU A O 1
ATOM 2051 N N . ARG A 1 260 ? -5.479 15.439 9.209 1.00 31.81 315 ARG A N 1
ATOM 2052 C CA . ARG A 1 260 ? -6.302 15.623 8.017 1.00 33.74 315 ARG A CA 1
ATOM 2053 C C . ARG A 1 260 ? -6.780 17.064 7.898 1.00 32.19 315 ARG A C 1
ATOM 2054 O O . ARG A 1 260 ? -6.803 17.630 6.798 1.00 34.88 315 ARG A O 1
ATOM 2062 N N . ALA A 1 261 ? -7.164 17.675 9.023 1.00 32.11 316 ALA A N 1
ATOM 2063 C CA . ALA A 1 261 ? -7.667 19.044 8.997 1.00 32.65 316 ALA A CA 1
ATOM 2064 C C . ALA A 1 261 ? -6.616 20.025 8.494 1.00 35.55 316 ALA A C 1
ATOM 2065 O O . ALA A 1 261 ? -6.955 21.015 7.835 1.00 35.87 316 ALA A O 1
ATOM 2067 N N . HIS A 1 262 ? -5.342 19.772 8.790 1.00 31.73 317 HIS A N 1
ATOM 2068 C CA . HIS A 1 262 ? -4.275 20.648 8.324 1.00 32.42 317 HIS A CA 1
ATOM 2069 C C . HIS A 1 262 ? -3.803 20.298 6.918 1.00 33.41 317 HIS A C 1
ATOM 2070 O O . HIS A 1 262 ? -3.572 21.197 6.103 1.00 31.75 317 HIS A O 1
ATOM 2077 N N . ALA A 1 263 ? -3.675 19.008 6.609 1.00 39.60 318 ALA A N 1
ATOM 2078 C CA . ALA A 1 263 ? -3.023 18.604 5.369 1.00 41.63 318 ALA A CA 1
ATOM 2079 C C . ALA A 1 263 ? -3.981 18.539 4.186 1.00 41.13 318 ALA A C 1
ATOM 2080 O O . ALA A 1 263 ? -3.559 18.765 3.046 1.00 42.78 318 ALA A O 1
ATOM 2082 N N . LEU A 1 264 ? -5.258 18.236 4.423 1.00 37.53 319 LEU A N 1
ATOM 2083 C CA . LEU A 1 264 ? -6.158 17.842 3.350 1.00 38.88 319 LEU A CA 1
ATOM 2084 C C . LEU A 1 264 ? -7.305 18.803 3.077 1.00 42.13 319 LEU A C 1
ATOM 2085 O O . LEU A 1 264 ? -7.908 18.713 2.002 1.00 48.26 319 LEU A O 1
ATOM 2090 N N . PHE A 1 265 ? -7.629 19.708 3.995 1.00 38.56 320 PHE A N 1
ATOM 2091 C CA . PHE A 1 265 ? -8.782 20.582 3.829 1.00 38.80 320 PHE A CA 1
ATOM 2092 C C . PHE A 1 265 ? -8.349 22.031 3.985 1.00 36.07 320 PHE A C 1
ATOM 2093 O O . PHE A 1 265 ? -7.652 22.379 4.944 1.00 33.03 320 PHE A O 1
ATOM 2101 N N . THR A 1 266 ? -8.762 22.869 3.037 1.00 38.79 321 THR A N 1
ATOM 2102 C CA . THR A 1 266 ? -8.239 24.220 2.885 1.00 41.68 321 THR A CA 1
ATOM 2103 C C . THR A 1 266 ? -9.374 25.230 2.969 1.00 45.62 321 THR A C 1
ATOM 2104 O O . THR A 1 266 ? -10.421 25.048 2.338 1.00 44.30 321 THR A O 1
ATOM 2108 N N . ARG A 1 267 ? -9.157 26.294 3.741 1.00 45.69 322 ARG A N 1
ATOM 2109 C CA . ARG A 1 267 ? -10.146 27.358 3.843 1.00 45.32 322 ARG A CA 1
ATOM 2110 C C . ARG A 1 267 ? -10.380 27.997 2.479 1.00 46.41 322 ARG A C 1
ATOM 2111 O O . ARG A 1 267 ? -9.450 28.164 1.685 1.00 44.62 322 ARG A O 1
ATOM 2119 N N . ASP A 1 268 ? -11.642 28.340 2.209 1.00 46.58 323 ASP A N 1
ATOM 2120 C CA . ASP A 1 268 ? -12.086 28.933 0.948 1.00 51.45 323 ASP A CA 1
ATOM 2121 C C . ASP A 1 268 ? -11.896 27.993 -0.239 1.00 51.43 323 ASP A C 1
ATOM 2122 O O . ASP A 1 268 ? -11.870 28.440 -1.390 1.00 54.09 323 ASP A O 1
ATOM 2127 N N . VAL A 1 269 ? -11.762 26.693 0.022 1.00 47.99 324 VAL A N 1
ATOM 2128 C CA . VAL A 1 269 ? -11.752 25.681 -1.029 1.00 51.85 324 VAL A CA 1
ATOM 2129 C C . VAL A 1 269 ? -12.703 24.562 -0.627 1.00 49.71 324 VAL A C 1
ATOM 2130 O O . VAL A 1 269 ? -13.720 24.327 -1.289 1.00 53.53 324 VAL A O 1
ATOM 2134 N N . ASP A 1 270 ? -12.379 23.865 0.463 1.00 48.73 325 ASP A N 1
ATOM 2135 C CA . ASP A 1 270 ? -13.251 22.824 0.989 1.00 50.08 325 ASP A CA 1
ATOM 2136 C C . ASP A 1 270 ? -14.241 23.348 2.017 1.00 53.06 325 ASP A C 1
ATOM 2137 O O . ASP A 1 270 ? -15.288 22.723 2.226 1.00 55.11 325 ASP A O 1
ATOM 2142 N N . TYR A 1 271 ? -13.938 24.474 2.656 1.00 45.65 326 TYR A N 1
ATOM 2143 C CA . TYR A 1 271 ? -14.807 25.048 3.672 1.00 46.37 326 TYR A CA 1
ATOM 2144 C C . TYR A 1 271 ? -14.518 26.538 3.761 1.00 46.65 326 TYR A C 1
ATOM 2145 O O . TYR A 1 271 ? -13.495 27.020 3.269 1.00 45.56 326 TYR A O 1
ATOM 2154 N N . ILE A 1 272 ? -15.432 27.260 4.404 1.00 48.58 327 ILE A N 1
ATOM 2155 C CA . ILE A 1 272 ? -15.230 28.668 4.710 1.00 49.23 327 ILE A CA 1
ATOM 2156 C C . ILE A 1 272 ? -15.395 28.863 6.210 1.00 47.99 327 ILE A C 1
ATOM 2157 O O . ILE A 1 272 ? -16.015 28.054 6.906 1.00 47.86 327 ILE A O 1
ATOM 2162 N N . VAL A 1 273 ? -14.815 29.950 6.706 1.00 47.58 328 VAL A N 1
ATOM 2163 C CA . VAL A 1 273 ? -15.002 30.396 8.081 1.00 47.49 328 VAL A CA 1
ATOM 2164 C C . VAL A 1 273 ? -15.907 31.619 8.024 1.00 55.58 328 VAL A C 1
ATOM 2165 O O . VAL A 1 273 ? -15.485 32.695 7.581 1.00 53.00 328 VAL A O 1
ATOM 2169 N N . LYS A 1 274 ? -17.153 31.455 8.461 1.00 57.16 329 LYS A N 1
ATOM 2170 C CA . LYS A 1 274 ? -18.177 32.484 8.320 1.00 59.57 329 LYS A CA 1
ATOM 2171 C C . LYS A 1 274 ? -18.910 32.655 9.641 1.00 62.06 329 LYS A C 1
ATOM 2172 O O . LYS A 1 274 ? -19.532 31.708 10.134 1.00 60.72 329 LYS A O 1
ATOM 2178 N N . ASP A 1 275 ? -18.836 33.864 10.205 1.00 66.08 330 ASP A N 1
ATOM 2179 C CA . ASP A 1 275 ? -19.548 34.221 11.435 1.00 64.69 330 ASP A CA 1
ATOM 2180 C C . ASP A 1 275 ? -19.232 33.251 12.572 1.00 61.78 330 ASP A C 1
ATOM 2181 O O . ASP A 1 275 ? -20.097 32.898 13.377 1.00 63.77 330 ASP A O 1
ATOM 2186 N N . GLY A 1 276 ? -17.976 32.817 12.640 1.00 60.42 331 GLY A N 1
ATOM 2187 C CA . GLY A 1 276 ? -17.549 31.934 13.706 1.00 58.66 331 GLY A CA 1
ATOM 2188 C C . GLY A 1 276 ? -17.924 30.482 13.533 1.00 56.39 331 GLY A C 1
ATOM 2189 O O . GLY A 1 276 ? -18.011 29.755 14.527 1.00 53.59 331 GLY A O 1
ATOM 2190 N N . GLU A 1 277 ? -18.149 30.031 12.301 1.00 55.53 332 GLU A N 1
ATOM 2191 C CA . GLU A 1 277 ? -18.480 28.640 12.033 1.00 53.70 332 GLU A CA 1
ATOM 2192 C C . GLU A 1 277 ? -17.673 28.140 10.845 1.00 51.77 332 GLU A C 1
ATOM 2193 O O . GLU A 1 277 ? -17.300 28.910 9.957 1.00 50.16 332 GLU A O 1
ATOM 2199 N N . VAL A 1 278 ? -17.409 26.838 10.841 1.00 48.24 333 VAL A N 1
ATOM 2200 C CA . VAL A 1 278 ? -16.825 26.165 9.688 1.00 47.20 333 VAL A CA 1
ATOM 2201 C C . VAL A 1 278 ? -17.966 25.592 8.859 1.00 49.61 333 VAL A C 1
ATOM 2202 O O . VAL A 1 278 ? -18.734 24.753 9.341 1.00 51.21 333 VAL A O 1
ATOM 2206 N N . ILE A 1 279 ? -18.085 26.051 7.617 1.00 51.07 334 ILE A N 1
ATOM 2207 C CA . ILE A 1 279 ? -19.173 25.660 6.729 1.00 54.87 334 ILE A CA 1
ATOM 2208 C C . ILE A 1 279 ? -18.565 25.032 5.484 1.00 54.08 334 ILE A C 1
ATOM 2209 O O . ILE A 1 279 ? -17.738 25.656 4.808 1.00 52.89 334 ILE A O 1
ATOM 2214 N N . ILE A 1 280 ? -18.983 23.803 5.180 1.00 55.27 335 ILE A N 1
ATOM 2215 C CA . ILE A 1 280 ? -18.426 23.067 4.053 1.00 60.16 335 ILE A CA 1
ATOM 2216 C C . ILE A 1 280 ? -18.858 23.712 2.744 1.00 67.25 335 ILE A C 1
ATOM 2217 O O . ILE A 1 280 ? -19.998 24.173 2.602 1.00 62.76 335 ILE A O 1
ATOM 2222 N N . VAL A 1 281 ? -17.942 23.755 1.782 1.00 71.69 336 VAL A N 1
ATOM 2223 C CA . VAL A 1 281 ? -18.253 24.099 0.399 1.00 82.74 336 VAL A CA 1
ATOM 2224 C C . VAL A 1 281 ? -18.375 22.773 -0.342 1.00 90.70 336 VAL A C 1
ATOM 2225 O O . VAL A 1 281 ? -17.376 22.202 -0.789 1.00 89.17 336 VAL A O 1
ATOM 2229 N N . ASP A 1 282 ? -19.608 22.279 -0.473 1.00 101.96 337 ASP A N 1
ATOM 2230 C CA . ASP A 1 282 ? -19.821 20.891 -0.875 1.00 108.87 337 ASP A CA 1
ATOM 2231 C C . ASP A 1 282 ? -19.379 20.641 -2.312 1.00 111.31 337 ASP A C 1
ATOM 2232 O O . ASP A 1 282 ? -18.521 19.789 -2.570 1.00 107.46 337 ASP A O 1
ATOM 2237 N N . GLU A 1 283 ? -19.961 21.360 -3.266 1.00 115.34 338 GLU A N 1
ATOM 2238 C CA . GLU A 1 283 ? -19.658 21.159 -4.675 1.00 117.77 338 GLU A CA 1
ATOM 2239 C C . GLU A 1 283 ? -18.898 22.357 -5.225 1.00 118.91 338 GLU A C 1
ATOM 2240 O O . GLU A 1 283 ? -19.243 23.509 -4.941 1.00 119.64 338 GLU A O 1
ATOM 2246 N N . HIS A 1 284 ? -17.856 22.072 -6.008 1.00 119.27 339 HIS A N 1
ATOM 2247 C CA . HIS A 1 284 ? -17.038 23.104 -6.633 1.00 119.17 339 HIS A CA 1
ATOM 2248 C C . HIS A 1 284 ? -17.908 24.018 -7.485 1.00 125.03 339 HIS A C 1
ATOM 2249 O O . HIS A 1 284 ? -18.465 23.583 -8.497 1.00 131.83 339 HIS A O 1
ATOM 2256 N N . THR A 1 285 ? -18.033 25.283 -7.075 1.00 123.13 340 THR A N 1
ATOM 2257 C CA . THR A 1 285 ? -18.910 26.258 -7.730 1.00 127.68 340 THR A CA 1
ATOM 2258 C C . THR A 1 285 ? -20.357 25.767 -7.805 1.00 132.03 340 THR A C 1
ATOM 2259 O O . THR A 1 285 ? -21.100 26.136 -8.718 1.00 138.59 340 THR A O 1
ATOM 2263 N N . GLY A 1 286 ? -20.769 24.939 -6.843 1.00 129.75 341 GLY A N 1
ATOM 2264 C CA . GLY A 1 286 ? -22.121 24.411 -6.794 1.00 137.23 341 GLY A CA 1
ATOM 2265 C C . GLY A 1 286 ? -22.836 24.772 -5.507 1.00 138.00 341 GLY A C 1
ATOM 2266 O O . GLY A 1 286 ? -22.717 25.898 -5.035 1.00 137.43 341 GLY A O 1
ATOM 2267 N N . ARG A 1 287 ? -23.593 23.834 -4.940 1.00 139.49 342 ARG A N 1
ATOM 2268 C CA . ARG A 1 287 ? -24.258 24.016 -3.649 1.00 137.53 342 ARG A CA 1
ATOM 2269 C C . ARG A 1 287 ? -23.233 24.246 -2.527 1.00 128.90 342 ARG A C 1
ATOM 2270 O O . ARG A 1 287 ? -22.434 23.339 -2.252 1.00 125.07 342 ARG A O 1
ATOM 2278 N N . THR A 1 288 ? -23.261 25.424 -1.861 1.00 124.20 343 THR A N 1
ATOM 2279 C CA . THR A 1 288 ? -22.111 25.998 -1.162 1.00 113.75 343 THR A CA 1
ATOM 2280 C C . THR A 1 288 ? -22.201 26.035 0.361 1.00 107.86 343 THR A C 1
ATOM 2281 O O . THR A 1 288 ? -21.160 26.015 1.015 1.00 104.58 343 THR A O 1
ATOM 2285 N N . MET A 1 289 ? -23.369 26.146 0.951 1.00 109.04 344 MET A N 1
ATOM 2286 C CA . MET A 1 289 ? -23.486 26.326 2.391 1.00 105.92 344 MET A CA 1
ATOM 2287 C C . MET A 1 289 ? -24.659 25.490 2.861 1.00 109.65 344 MET A C 1
ATOM 2288 O O . MET A 1 289 ? -25.711 25.462 2.214 1.00 116.96 344 MET A O 1
ATOM 2293 N N . GLN A 1 290 ? -24.466 24.795 3.970 1.00 105.92 345 GLN A N 1
ATOM 2294 C CA . GLN A 1 290 ? -25.503 23.944 4.526 1.00 110.03 345 GLN A CA 1
ATOM 2295 C C . GLN A 1 290 ? -25.187 23.743 5.995 1.00 106.05 345 GLN A C 1
ATOM 2296 O O . GLN A 1 290 ? -24.201 24.273 6.518 1.00 99.66 345 GLN A O 1
ATOM 2302 N N . GLY A 1 291 ? -26.042 22.980 6.656 1.00 109.56 346 GLY A N 1
ATOM 2303 C CA . GLY A 1 291 ? -25.798 22.513 7.997 1.00 106.86 346 GLY A CA 1
ATOM 2304 C C . GLY A 1 291 ? -25.095 21.177 8.058 1.00 102.12 346 GLY A C 1
ATOM 2305 O O . GLY A 1 291 ? -24.954 20.614 9.149 1.00 100.16 346 GLY A O 1
ATOM 2306 N N . ARG A 1 292 ? -24.652 20.652 6.916 1.00 99.01 347 ARG A N 1
ATOM 2307 C CA . ARG A 1 292 ? -23.977 19.365 6.875 1.00 93.17 347 ARG A CA 1
ATOM 2308 C C . ARG A 1 292 ? -22.636 19.435 7.602 1.00 85.37 347 ARG A C 1
ATOM 2309 O O . ARG A 1 292 ? -22.021 20.497 7.734 1.00 79.62 347 ARG A O 1
ATOM 2317 N N . ARG A 1 293 ? -22.181 18.274 8.067 1.00 82.11 348 ARG A N 1
ATOM 2318 C CA . ARG A 1 293 ? -20.991 18.185 8.897 1.00 72.94 348 ARG A CA 1
ATOM 2319 C C . ARG A 1 293 ? -20.132 17.012 8.452 1.00 65.69 348 ARG A C 1
ATOM 2320 O O . ARG A 1 293 ? -20.652 15.963 8.061 1.00 65.98 348 ARG A O 1
ATOM 2328 N N . TRP A 1 294 ? -18.817 17.203 8.508 1.00 59.16 349 TRP A N 1
ATOM 2329 C CA . TRP A 1 294 ? -17.882 16.124 8.230 1.00 56.21 349 TRP A CA 1
ATOM 2330 C C . TRP A 1 294 ? -17.842 15.136 9.391 1.00 55.59 349 TRP A C 1
ATOM 2331 O O . TRP A 1 294 ? -18.039 15.499 10.554 1.00 55.10 349 TRP A O 1
ATOM 2342 N N . SER A 1 295 ? -17.576 13.875 9.065 1.00 54.67 350 SER A N 1
ATOM 2343 C CA . SER A 1 295 ? -17.557 12.804 10.046 1.00 56.34 350 SER A CA 1
ATOM 2344 C C . SER A 1 295 ? -16.133 12.557 10.543 1.00 53.30 350 SER A C 1
ATOM 2345 O O . SER A 1 295 ? -15.177 13.225 10.140 1.00 49.92 350 SER A O 1
ATOM 2348 N N . ASP A 1 296 ? -16.004 11.576 11.440 1.00 54.60 351 ASP A N 1
ATOM 2349 C CA . ASP A 1 296 ? -14.715 11.134 11.975 1.00 54.18 351 ASP A CA 1
ATOM 2350 C C . ASP A 1 296 ? -13.962 12.264 12.672 1.00 48.72 351 ASP A C 1
ATOM 2351 O O . ASP A 1 296 ? -12.732 12.330 12.616 1.00 45.86 351 ASP A O 1
ATOM 2356 N N . GLY A 1 297 ? -14.692 13.160 13.334 1.00 54.47 352 GLY A N 1
ATOM 2357 C CA . GLY A 1 297 ? -14.076 14.256 14.054 1.00 46.47 352 GLY A CA 1
ATOM 2358 C C . GLY A 1 297 ? -13.373 15.282 13.198 1.00 42.73 352 GLY A C 1
ATOM 2359 O O . GLY A 1 297 ? -12.718 16.175 13.744 1.00 40.76 352 GLY A O 1
ATOM 2360 N N . LEU A 1 298 ? -13.492 15.190 11.872 1.00 42.40 353 LEU A N 1
ATOM 2361 C CA . LEU A 1 298 ? -12.773 16.108 10.995 1.00 39.43 353 LEU A CA 1
ATOM 2362 C C . LEU A 1 298 ? -13.270 17.539 11.161 1.00 39.01 353 LEU A C 1
ATOM 2363 O O . LEU A 1 298 ? -12.471 18.479 11.248 1.00 36.61 353 LEU A O 1
ATOM 2368 N N . HIS A 1 299 ? -14.592 17.724 11.194 1.00 41.81 354 HIS A N 1
ATOM 2369 C CA . HIS A 1 299 ? -15.144 19.066 11.346 1.00 42.10 354 HIS A CA 1
ATOM 2370 C C . HIS A 1 299 ? -14.684 19.701 12.652 1.00 41.04 354 HIS A C 1
ATOM 2371 O O . HIS A 1 299 ? -14.340 20.888 12.687 1.00 39.74 354 HIS A O 1
ATOM 2378 N N . GLN A 1 300 ? -14.662 18.919 13.734 1.00 42.11 355 GLN A N 1
ATOM 2379 C CA . GLN A 1 300 ? -14.157 19.426 15.005 1.00 41.70 355 GLN A CA 1
ATOM 2380 C C . GLN A 1 300 ? -12.683 19.793 14.902 1.00 40.56 355 GLN A C 1
ATOM 2381 O O . GLN A 1 300 ? -12.241 20.789 15.487 1.00 37.68 355 GLN A O 1
ATOM 2387 N N . ALA A 1 301 ? -11.907 19.000 14.159 1.00 36.74 356 ALA A N 1
ATOM 2388 C CA . ALA A 1 301 ? -10.486 19.289 14.007 1.00 34.01 356 ALA A CA 1
ATOM 2389 C C . ALA A 1 301 ? -10.263 20.546 13.178 1.00 38.23 356 ALA A C 1
ATOM 2390 O O . ALA A 1 301 ? -9.345 21.325 13.457 1.00 31.09 356 ALA A O 1
ATOM 2392 N N . VAL A 1 302 ? -11.088 20.758 12.149 1.00 33.18 357 VAL A N 1
ATOM 2393 C CA . VAL A 1 302 ? -11.008 21.999 11.387 1.00 39.40 357 VAL A CA 1
ATOM 2394 C C . VAL A 1 302 ? -11.412 23.180 12.260 1.00 38.52 357 VAL A C 1
ATOM 2395 O O . VAL A 1 302 ? -10.844 24.274 12.154 1.00 32.88 357 VAL A O 1
ATOM 2399 N N . GLU A 1 303 ? -12.391 22.975 13.145 1.00 38.09 358 GLU A N 1
ATOM 2400 C CA . GLU A 1 303 ? -12.796 24.035 14.061 1.00 40.50 358 GLU A CA 1
ATOM 2401 C C . GLU A 1 303 ? -11.674 24.382 15.031 1.00 40.32 358 GLU A C 1
ATOM 2402 O O . GLU A 1 303 ? -11.451 25.559 15.340 1.00 39.86 358 GLU A O 1
ATOM 2408 N N . ALA A 1 304 ? -10.957 23.371 15.526 1.00 35.23 359 ALA A N 1
ATOM 2409 C CA . ALA A 1 304 ? -9.803 23.638 16.378 1.00 44.27 359 ALA A CA 1
ATOM 2410 C C . ALA A 1 304 ? -8.692 24.328 15.596 1.00 35.76 359 ALA A C 1
ATOM 2411 O O . ALA A 1 304 ? -8.030 25.235 16.113 1.00 32.70 359 ALA A O 1
ATOM 2413 N N . LYS A 1 305 ? -8.480 23.913 14.346 1.00 30.82 360 LYS A N 1
ATOM 2414 C CA . LYS A 1 305 ? -7.454 24.535 13.516 1.00 33.91 360 LYS A CA 1
ATOM 2415 C C . LYS A 1 305 ? -7.768 26.003 13.252 1.00 36.38 360 LYS A C 1
ATOM 2416 O O . LYS A 1 305 ? -6.869 26.852 13.277 1.00 30.10 360 LYS A O 1
ATOM 2422 N N . GLU A 1 306 ? -9.037 26.323 13.010 1.00 33.92 361 GLU A N 1
ATOM 2423 C CA . GLU A 1 306 ? -9.450 27.687 12.710 1.00 37.90 361 GLU A CA 1
ATOM 2424 C C . GLU A 1 306 ? -9.812 28.490 13.952 1.00 36.24 361 GLU A C 1
ATOM 2425 O O . GLU A 1 306 ? -10.128 29.679 13.833 1.00 40.80 361 GLU A O 1
ATOM 2431 N N . GLY A 1 307 ? -9.782 27.879 15.132 1.00 81.38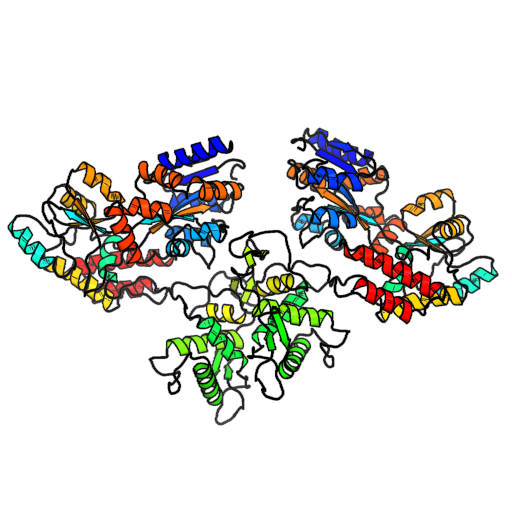 362 GLY A N 1
ATOM 2432 C CA . GLY A 1 307 ? -10.051 28.616 16.352 1.00 80.85 362 GLY A CA 1
ATOM 2433 C C . GLY A 1 307 ? -11.483 29.073 16.520 1.00 76.93 362 GLY A C 1
ATOM 2434 O O . GLY A 1 307 ? -11.725 30.093 17.173 1.00 77.61 362 GLY A O 1
ATOM 2435 N N . VAL A 1 308 ? -12.439 28.357 15.942 1.00 73.16 363 VAL A N 1
ATOM 2436 C CA . VAL A 1 308 ? -13.844 28.626 16.169 1.00 71.13 363 VAL A CA 1
ATOM 2437 C C . VAL A 1 308 ? -14.362 27.645 17.214 1.00 67.74 363 VAL A C 1
ATOM 2438 O O . VAL A 1 308 ? -13.696 26.678 17.576 1.00 65.94 363 VAL A O 1
ATOM 2442 N N . GLN A 1 309 ? -15.570 27.900 17.714 1.00 66.39 364 GLN A N 1
ATOM 2443 C CA . GLN A 1 309 ? -16.121 27.083 18.789 1.00 62.37 364 GLN A CA 1
ATOM 2444 C C . GLN A 1 309 ? -16.293 25.643 18.327 1.00 57.22 364 GLN A C 1
ATOM 2445 O O . GLN A 1 309 ? -16.962 25.376 17.323 1.00 55.74 364 GLN A O 1
ATOM 2451 N N . ILE A 1 310 ? -15.683 24.718 19.060 1.00 57.08 365 ILE A N 1
ATOM 2452 C CA . ILE A 1 310 ? -15.731 23.302 18.716 1.00 62.31 365 ILE A CA 1
ATOM 2453 C C . ILE A 1 310 ? -17.070 22.733 19.166 1.00 65.30 365 ILE A C 1
ATOM 2454 O O . ILE A 1 310 ? -17.366 22.685 20.364 1.00 63.84 365 ILE A O 1
ATOM 2459 N N . GLN A 1 311 ? -17.880 22.300 18.204 1.00 68.49 366 GLN A N 1
ATOM 2460 C CA . GLN A 1 311 ? -19.212 21.779 18.483 1.00 68.83 366 GLN A CA 1
ATOM 2461 C C . GLN A 1 311 ? -19.118 20.293 18.813 1.00 66.79 366 GLN A C 1
ATOM 2462 O O . GLN A 1 311 ? -18.706 19.488 17.970 1.00 65.66 366 GLN A O 1
ATOM 2468 N N . ASN A 1 312 ? -19.502 19.937 20.036 1.00 65.88 367 ASN A N 1
ATOM 2469 C CA . ASN A 1 312 ? -19.381 18.562 20.499 1.00 67.41 367 ASN A CA 1
ATOM 2470 C C . ASN A 1 312 ? -20.434 17.669 19.850 1.00 62.21 367 ASN A C 1
ATOM 2471 O O . ASN A 1 312 ? -21.554 18.097 19.558 1.00 63.50 367 ASN A O 1
ATOM 2476 N N . GLU A 1 313 ? -20.059 16.410 19.628 1.00 56.11 368 GLU A N 1
ATOM 2477 C CA . GLU A 1 313 ? -20.961 15.430 19.043 1.00 51.35 368 GLU A CA 1
ATOM 2478 C C . GLU A 1 313 ? -20.524 14.038 19.475 1.00 46.99 368 GLU A C 1
ATOM 2479 O O . GLU A 1 313 ? -19.477 13.858 20.102 1.00 49.38 368 GLU A O 1
ATOM 2485 N N . TYR A 1 314 ? -21.346 13.051 19.129 1.00 43.76 1176 TYR A N 1
ATOM 2486 C CA . TYR A 1 314 ? -21.036 11.664 19.436 1.00 41.21 1176 TYR A CA 1
ATOM 2487 C C . TYR A 1 314 ? -20.044 11.094 18.431 1.00 43.53 1176 TYR A C 1
ATOM 2488 O O . TYR A 1 314 ? -20.035 11.463 17.252 1.00 44.92 1176 TYR A O 1
ATOM 2497 N N . ASP A 1 315 ? -19.200 10.186 18.914 1.00 44.38 1177 ASP A N 1
ATOM 2498 C CA . ASP A 1 315 ? -18.267 9.445 18.068 1.00 41.46 1177 ASP A CA 1
ATOM 2499 C C . ASP A 1 315 ? -18.922 8.098 17.778 1.00 45.14 1177 ASP A C 1
ATOM 2500 O O . ASP A 1 315 ? -18.823 7.155 18.564 1.00 42.23 1177 ASP A O 1
ATOM 2505 N N . ILE A 1 316 ? -19.597 8.010 16.628 1.00 47.89 1178 ILE A N 1
ATOM 2506 C CA . ILE A 1 316 ? -20.318 6.793 16.274 1.00 48.98 1178 ILE A CA 1
ATOM 2507 C C . ILE A 1 316 ? -19.391 5.633 15.948 1.00 53.40 1178 ILE A C 1
ATOM 2508 O O . ILE A 1 316 ? -19.867 4.512 15.736 1.00 53.61 1178 ILE A O 1
ATOM 2513 N N . LYS A 1 317 ? -18.080 5.872 15.898 1.00 54.11 1179 LYS A N 1
ATOM 2514 C CA . LYS A 1 317 ? -17.095 4.820 15.684 1.00 55.25 1179 LYS A CA 1
ATOM 2515 C C . LYS A 1 317 ? -16.388 4.410 16.970 1.00 54.04 1179 LYS A C 1
ATOM 2516 O O . LYS A 1 317 ? -15.453 3.604 16.924 1.00 61.01 1179 LYS A O 1
ATOM 2522 N N . ASP A 1 318 ? -16.809 4.946 18.112 1.00 46.77 1180 ASP A N 1
ATOM 2523 C CA . ASP A 1 318 ? -16.261 4.578 19.416 1.00 48.60 1180 ASP A CA 1
ATOM 2524 C C . ASP A 1 318 ? -17.404 4.006 20.247 1.00 47.87 1180 ASP A C 1
ATOM 2525 O O . ASP A 1 318 ? -18.156 4.751 20.883 1.00 44.83 1180 ASP A O 1
ATOM 2530 N N . VAL A 1 319 ? -17.535 2.682 20.234 1.00 44.47 1181 VAL A N 1
ATOM 2531 C CA . VAL A 1 319 ? -18.611 1.974 20.917 1.00 41.39 1181 VAL A CA 1
ATOM 2532 C C . VAL A 1 319 ? -18.002 1.133 22.029 1.00 42.50 1181 VAL A C 1
ATOM 2533 O O . VAL A 1 319 ? -17.068 0.358 21.789 1.00 45.48 1181 VAL A O 1
ATOM 2537 N N . GLY A 1 320 ? -18.526 1.288 23.244 1.00 39.21 1182 GLY A N 1
ATOM 2538 C CA . GLY A 1 320 ? -18.003 0.567 24.388 1.00 40.58 1182 GLY A CA 1
ATOM 2539 C C . GLY A 1 320 ? -18.942 -0.499 24.911 1.00 40.96 1182 GLY A C 1
ATOM 2540 O O . GLY A 1 320 ? -19.354 -0.458 26.075 1.00 39.74 1182 GLY A O 1
ATOM 2541 N N . VAL A 1 321 ? -19.283 -1.466 24.063 1.00 42.02 1183 VAL A N 1
ATOM 2542 C CA . VAL A 1 321 ? -20.233 -2.510 24.429 1.00 39.96 1183 VAL A CA 1
ATOM 2543 C C . VAL A 1 321 ? -19.480 -3.764 24.861 1.00 38.86 1183 VAL A C 1
ATOM 2544 O O . VAL A 1 321 ? -19.956 -4.524 25.713 1.00 35.10 1183 VAL A O 1
ATOM 2548 N N . ASP A 1 322 ? -18.287 -3.981 24.303 1.00 38.21 1184 ASP A N 1
ATOM 2549 C CA . ASP A 1 322 ? -17.506 -5.169 24.623 1.00 36.55 1184 ASP A CA 1
ATOM 2550 C C . ASP A 1 322 ? -16.202 -4.840 25.347 1.00 39.27 1184 ASP A C 1
ATOM 2551 O O . ASP A 1 322 ? -15.252 -5.627 25.290 1.00 39.96 1184 ASP A O 1
ATOM 2556 N N . ASN A 1 323 ? -16.136 -3.700 26.031 1.00 38.76 1185 ASN A N 1
ATOM 2557 C CA . ASN A 1 323 ? -14.945 -3.370 26.799 1.00 43.45 1185 ASN A CA 1
ATOM 2558 C C . ASN A 1 323 ? -15.004 -4.044 28.169 1.00 42.88 1185 ASN A C 1
ATOM 2559 O O . ASN A 1 323 ? -15.994 -4.684 28.537 1.00 39.39 1185 ASN A O 1
ATOM 2564 N N . ALA A 1 324 ? -13.922 -3.896 28.939 1.00 39.63 1186 ALA A N 1
ATOM 2565 C CA . ALA A 1 324 ? -13.813 -4.599 30.215 1.00 45.58 1186 ALA A CA 1
ATOM 2566 C C . ALA A 1 324 ? -14.894 -4.157 31.195 1.00 44.06 1186 ALA A C 1
ATOM 2567 O O . ALA A 1 324 ? -15.414 -4.974 31.965 1.00 35.61 1186 ALA A O 1
ATOM 2569 N N . GLY A 1 325 ? -15.245 -2.869 31.185 1.00 40.36 1187 GLY A N 1
ATOM 2570 C CA . GLY A 1 325 ? -16.279 -2.391 32.089 1.00 33.56 1187 GLY A CA 1
ATOM 2571 C C . GLY A 1 325 ? -17.637 -3.004 31.801 1.00 37.45 1187 GLY A C 1
ATOM 2572 O O . GLY A 1 325 ? -18.368 -3.380 32.721 1.00 29.88 1187 GLY A O 1
ATOM 2573 N N . ALA A 1 326 ? -17.991 -3.116 30.518 1.00 32.37 1188 ALA A N 1
ATOM 2574 C CA . ALA A 1 326 ? -19.270 -3.718 30.156 1.00 30.98 1188 ALA A CA 1
ATOM 2575 C C . ALA A 1 326 ? -19.283 -5.213 30.452 1.00 32.59 1188 ALA A C 1
ATOM 2576 O O . ALA A 1 326 ? -20.309 -5.758 30.876 1.00 34.12 1188 ALA A O 1
ATOM 2578 N N . LYS A 1 327 ? -18.155 -5.894 30.231 1.00 31.47 1189 LYS A N 1
ATOM 2579 C CA . LYS A 1 327 ? -18.083 -7.318 30.538 1.00 38.30 1189 LYS A CA 1
ATOM 2580 C C . LYS A 1 327 ? -18.224 -7.568 32.034 1.00 38.32 1189 LYS A C 1
ATOM 2581 O O . LYS A 1 327 ? -18.874 -8.534 32.447 1.00 37.71 1189 LYS A O 1
ATOM 2587 N N . ALA A 1 328 ? -17.626 -6.704 32.859 1.00 35.67 1190 ALA A N 1
ATOM 2588 C CA . ALA A 1 328 ? -17.719 -6.880 34.305 1.00 31.58 1190 ALA A CA 1
ATOM 2589 C C . ALA A 1 328 ? -19.147 -6.681 34.798 1.00 29.29 1190 ALA A C 1
ATOM 2590 O O . ALA A 1 328 ? -19.620 -7.428 35.662 1.00 32.53 1190 ALA A O 1
ATOM 2592 N N . GLY A 1 329 ? -19.850 -5.684 34.258 1.00 28.01 1191 GLY A N 1
ATOM 2593 C CA . GLY A 1 329 ? -21.211 -5.429 34.703 1.00 26.18 1191 GLY A CA 1
ATOM 2594 C C . GLY A 1 329 ? -22.173 -6.531 34.299 1.00 29.49 1191 GLY A C 1
ATOM 2595 O O . GLY A 1 329 ? -22.982 -6.994 35.109 1.00 31.63 1191 GLY A O 1
ATOM 2596 N N . LEU A 1 330 ? -22.099 -6.966 33.039 1.00 26.46 1192 LEU A N 1
ATOM 2597 C CA . LEU A 1 330 ? -22.989 -8.025 32.576 1.00 25.37 1192 LEU A CA 1
ATOM 2598 C C . LEU A 1 330 ? -22.660 -9.361 33.230 1.00 27.10 1192 LEU A C 1
ATOM 2599 O O . LEU A 1 330 ? -23.563 -10.172 33.463 1.00 25.91 1192 LEU A O 1
ATOM 2604 N N . THR A 1 331 ? -21.383 -9.608 33.536 1.00 27.75 1193 THR A N 1
ATOM 2605 C CA . THR A 1 331 ? -21.020 -10.836 34.237 1.00 28.79 1193 THR A CA 1
ATOM 2606 C C . THR A 1 331 ? -21.661 -10.887 35.617 1.00 30.19 1193 THR A C 1
ATOM 2607 O O . THR A 1 331 ? -22.147 -11.940 36.046 1.00 28.11 1193 THR A O 1
ATOM 2611 N N . PHE A 1 332 ? -21.680 -9.755 36.324 1.00 31.74 1194 PHE A N 1
ATOM 2612 C CA . PHE A 1 332 ? -22.324 -9.719 37.633 1.00 33.67 1194 PHE A CA 1
ATOM 2613 C C . PHE A 1 332 ? -23.823 -9.957 37.509 1.00 30.96 1194 PHE A C 1
ATOM 2614 O O . PHE A 1 332 ? -24.428 -10.616 38.364 1.00 32.45 1194 PHE A O 1
ATOM 2622 N N . LEU A 1 333 ? -24.440 -9.426 36.451 1.00 30.64 1195 LEU A N 1
ATOM 2623 C CA . LEU A 1 333 ? -25.858 -9.677 36.218 1.00 27.32 1195 LEU A CA 1
ATOM 2624 C C . LEU A 1 333 ? -26.112 -11.151 35.931 1.00 28.64 1195 LEU A C 1
ATOM 2625 O O . LEU A 1 333 ? -27.080 -11.734 36.435 1.00 28.37 1195 LEU A O 1
ATOM 2630 N N . VAL A 1 334 ? -25.250 -11.771 35.121 1.00 27.33 1196 VAL A N 1
ATOM 2631 C CA . VAL A 1 334 ? -25.419 -13.182 34.793 1.00 28.48 1196 VAL A CA 1
ATOM 2632 C C . VAL A 1 334 ? -25.178 -14.050 36.022 1.00 28.81 1196 VAL A C 1
ATOM 2633 O O . VAL A 1 334 ? -25.876 -15.048 36.239 1.00 29.01 1196 VAL A O 1
ATOM 2637 N N . ASP A 1 335 ? -24.196 -13.683 36.850 1.00 30.56 1197 ASP A N 1
ATOM 2638 C CA . ASP A 1 335 ? -23.944 -14.444 38.069 1.00 32.77 1197 ASP A CA 1
ATOM 2639 C C . ASP A 1 335 ? -25.111 -14.349 39.044 1.00 34.03 1197 ASP A C 1
ATOM 2640 O O . ASP A 1 335 ? -25.378 -15.307 39.779 1.00 36.63 1197 ASP A O 1
ATOM 2645 N N . LEU A 1 336 ? -25.811 -13.211 39.072 1.00 27.64 1198 LEU A N 1
ATOM 2646 C CA . LEU A 1 336 ? -27.035 -13.122 39.862 1.00 29.42 1198 LEU A CA 1
ATOM 2647 C C . LEU A 1 336 ? -28.057 -14.153 39.401 1.00 31.66 1198 LEU A C 1
ATOM 2648 O O . LEU A 1 336 ? -28.748 -14.767 40.223 1.00 30.89 1198 LEU A O 1
ATOM 2653 N N . ILE A 1 337 ? -28.159 -14.360 38.087 1.00 29.63 1199 ILE A N 1
ATOM 2654 C CA . ILE A 1 337 ? -29.092 -15.348 37.556 1.00 30.81 1199 ILE A CA 1
ATOM 2655 C C . ILE A 1 337 ? -28.590 -16.761 37.825 1.00 30.63 1199 ILE A C 1
ATOM 2656 O O . ILE A 1 337 ? -29.364 -17.644 38.215 1.00 31.61 1199 ILE A O 1
ATOM 2661 N N . LYS A 1 338 ? -27.289 -16.999 37.627 1.00 31.03 1200 LYS A N 1
ATOM 2662 C CA . LYS A 1 338 ? -26.732 -18.328 37.869 1.00 34.82 1200 LYS A CA 1
ATOM 2663 C C . LYS A 1 338 ? -26.903 -18.745 39.323 1.00 39.31 1200 LYS A C 1
ATOM 2664 O O . LYS A 1 338 ? -27.167 -19.918 39.614 1.00 38.22 1200 LYS A O 1
ATOM 2670 N N . ASN A 1 339 ? -26.755 -17.803 40.251 1.00 40.47 1201 ASN A N 1
ATOM 2671 C CA . ASN A 1 339 ? -26.903 -18.083 41.671 1.00 37.42 1201 ASN A CA 1
ATOM 2672 C C . ASN A 1 339 ? -28.341 -17.933 42.152 1.00 34.12 1201 ASN A C 1
ATOM 2673 O O . ASN A 1 339 ? -28.575 -17.896 43.365 1.00 31.51 1201 ASN A O 1
ATOM 2678 N N . LYS A 1 340 ? -29.297 -17.836 41.226 1.00 33.78 1202 LYS A N 1
ATOM 2679 C CA . LYS A 1 340 ? -30.729 -17.857 41.533 1.00 36.05 1202 LYS A CA 1
ATOM 2680 C C . LYS A 1 340 ? -31.149 -16.695 42.426 1.00 35.27 1202 LYS A C 1
ATOM 2681 O O . LYS A 1 340 ? -32.140 -16.784 43.156 1.00 39.65 1202 LYS A O 1
ATOM 2687 N N . HIS A 1 341 ? -30.402 -15.593 42.376 1.00 33.40 1203 HIS A N 1
ATOM 2688 C CA . HIS A 1 341 ? -30.869 -14.357 42.986 1.00 32.58 1203 HIS A CA 1
ATOM 2689 C C . HIS A 1 341 ? -31.849 -13.621 42.087 1.00 33.77 1203 HIS A C 1
ATOM 2690 O O . HIS A 1 341 ? -32.635 -12.804 42.582 1.00 37.62 1203 HIS A O 1
ATOM 2697 N N . MET A 1 342 ? -31.820 -13.898 40.785 1.00 31.53 1204 MET A N 1
ATOM 2698 C CA . MET A 1 342 ? -32.777 -13.356 39.836 1.00 30.83 1204 MET A CA 1
ATOM 2699 C C . MET A 1 342 ? -33.070 -14.418 38.783 1.00 29.78 1204 MET A C 1
ATOM 2700 O O . MET A 1 342 ? -32.330 -15.394 38.633 1.00 29.75 1204 MET A O 1
ATOM 2705 N N . ASN A 1 343 ? -34.177 -14.233 38.071 1.00 31.42 1205 ASN A N 1
ATOM 2706 C CA . ASN A 1 343 ? -34.622 -15.160 37.039 1.00 33.05 1205 ASN A CA 1
ATOM 2707 C C . ASN A 1 343 ? -34.492 -14.490 35.679 1.00 33.47 1205 ASN A C 1
ATOM 2708 O O . ASN A 1 343 ? -34.910 -13.340 35.507 1.00 35.50 1205 ASN A O 1
ATOM 2713 N N . ALA A 1 344 ? -33.922 -15.216 34.714 1.00 32.74 1206 ALA A N 1
ATOM 2714 C CA . ALA A 1 344 ? -33.703 -14.652 33.386 1.00 33.48 1206 ALA A CA 1
ATOM 2715 C C . ALA A 1 344 ? -35.005 -14.322 32.669 1.00 32.13 1206 ALA A C 1
ATOM 2716 O O . ALA A 1 344 ? -34.996 -13.508 31.739 1.00 33.34 1206 ALA A O 1
ATOM 2718 N N . ASP A 1 345 ? -36.120 -14.926 33.078 1.00 34.29 1207 ASP A N 1
ATOM 2719 C CA . ASP A 1 345 ? -37.402 -14.718 32.419 1.00 35.22 1207 ASP A CA 1
ATOM 2720 C C . ASP A 1 345 ? -38.160 -13.501 32.935 1.00 36.35 1207 ASP A C 1
ATOM 2721 O O . ASP A 1 345 ? -39.188 -13.143 32.350 1.00 38.18 1207 ASP A O 1
ATOM 2726 N N . THR A 1 346 ? -37.691 -12.862 34.005 1.00 33.82 1208 THR A N 1
ATOM 2727 C CA . THR A 1 346 ? -38.435 -11.756 34.595 1.00 35.05 1208 THR A CA 1
ATOM 2728 C C . THR A 1 346 ? -38.520 -10.587 33.621 1.00 33.80 1208 THR A C 1
ATOM 2729 O O . THR A 1 346 ? -37.504 -10.117 33.101 1.00 30.92 1208 THR A O 1
ATOM 2733 N N . ASP A 1 347 ? -39.744 -10.126 33.364 1.00 33.94 1209 ASP A N 1
ATOM 2734 C CA . ASP A 1 347 ? -39.949 -8.972 32.498 1.00 32.66 1209 ASP A CA 1
ATOM 2735 C C . ASP A 1 347 ? -40.564 -7.821 33.282 1.00 31.71 1209 ASP A C 1
ATOM 2736 O O . ASP A 1 347 ? -40.496 -7.795 34.515 1.00 32.11 1209 ASP A O 1
ATOM 2741 N N . TYR A 1 348 ? -41.179 -6.871 32.575 1.00 30.84 1210 TYR A N 1
ATOM 2742 C CA . TYR A 1 348 ? -41.721 -5.692 33.242 1.00 29.90 1210 TYR A CA 1
ATOM 2743 C C . TYR A 1 348 ? -42.925 -6.043 34.108 1.00 33.74 1210 TYR A C 1
ATOM 2744 O O . TYR A 1 348 ? -43.032 -5.576 35.248 1.00 33.21 1210 TYR A O 1
ATOM 2753 N N . SER A 1 349 ? -43.843 -6.862 33.589 1.00 35.84 1211 SER A N 1
ATOM 2754 C CA . SER A 1 349 ? -45.060 -7.172 34.335 1.00 39.50 1211 SER A CA 1
ATOM 2755 C C . SER A 1 349 ? -44.766 -8.051 35.544 1.00 41.47 1211 SER A C 1
ATOM 2756 O O . SER A 1 349 ? -45.319 -7.827 36.628 1.00 43.17 1211 SER A O 1
ATOM 2759 N N . ILE A 1 350 ? -43.906 -9.059 35.379 1.00 39.13 1212 ILE A N 1
ATOM 2760 C CA . ILE A 1 350 ? -43.573 -9.946 36.491 1.00 38.79 1212 ILE A CA 1
ATOM 2761 C C . ILE A 1 350 ? -42.918 -9.163 37.621 1.00 37.52 1212 ILE A C 1
ATOM 2762 O O . ILE A 1 350 ? -43.262 -9.334 38.797 1.00 43.79 1212 ILE A O 1
ATOM 2767 N N . ALA A 1 351 ? -41.972 -8.285 37.284 1.00 35.33 1213 ALA A N 1
ATOM 2768 C CA . ALA A 1 351 ? -41.271 -7.521 38.310 1.00 33.36 1213 ALA A CA 1
ATOM 2769 C C . ALA A 1 351 ? -42.190 -6.503 38.974 1.00 37.68 1213 ALA A C 1
ATOM 2770 O O . ALA A 1 351 ? -42.156 -6.336 40.200 1.00 38.10 1213 ALA A O 1
ATOM 2772 N N . GLU A 1 352 ? -43.011 -5.805 38.184 1.00 38.86 1214 GLU A N 1
ATOM 2773 C CA . GLU A 1 352 ? -43.927 -4.823 38.755 1.00 40.72 1214 GLU A CA 1
ATOM 2774 C C . GLU A 1 352 ? -44.926 -5.487 39.692 1.00 40.76 1214 GLU A C 1
ATOM 2775 O O . GLU A 1 352 ? -45.183 -4.995 40.797 1.00 42.14 1214 GLU A O 1
ATOM 2781 N N . ALA A 1 353 ? -45.505 -6.610 39.262 1.00 38.87 1215 ALA A N 1
ATOM 2782 C CA . ALA A 1 353 ? -46.431 -7.334 40.123 1.00 40.06 1215 ALA A CA 1
ATOM 2783 C C . ALA A 1 353 ? -45.729 -7.847 41.373 1.00 42.79 1215 ALA A C 1
ATOM 2784 O O . ALA A 1 353 ? -46.309 -7.844 42.464 1.00 45.49 1215 ALA A O 1
ATOM 2786 N N . ALA A 1 354 ? -44.473 -8.276 41.237 1.00 43.61 1216 ALA A N 1
ATOM 2787 C CA . ALA A 1 354 ? -43.743 -8.807 42.383 1.00 46.55 1216 ALA A CA 1
ATOM 2788 C C . ALA A 1 354 ? -43.538 -7.738 43.450 1.00 47.30 1216 ALA A C 1
ATOM 2789 O O . ALA A 1 354 ? -43.760 -7.983 44.642 1.00 47.83 1216 ALA A O 1
ATOM 2791 N N . PHE A 1 355 ? -43.116 -6.540 43.039 1.00 41.51 1217 PHE A N 1
ATOM 2792 C CA . PHE A 1 355 ? -42.876 -5.479 44.012 1.00 41.01 1217 PHE A CA 1
ATOM 2793 C C . PHE A 1 355 ? -44.184 -4.940 44.578 1.00 43.18 1217 PHE A C 1
ATOM 2794 O O . PHE A 1 355 ? -44.294 -4.710 45.788 1.00 46.11 1217 PHE A O 1
ATOM 2802 N N . ASN A 1 356 ? -45.186 -4.733 43.721 1.00 43.58 1218 ASN A N 1
ATOM 2803 C CA . ASN A 1 356 ? -46.456 -4.182 44.178 1.00 47.68 1218 ASN A CA 1
ATOM 2804 C C . ASN A 1 356 ? -47.248 -5.165 45.030 1.00 51.57 1218 ASN A C 1
ATOM 2805 O O . ASN A 1 356 ? -48.183 -4.748 45.722 1.00 56.13 1218 ASN A O 1
ATOM 2810 N N . LYS A 1 357 ? -46.902 -6.451 44.999 1.00 51.48 1219 LYS A N 1
ATOM 2811 C CA . LYS A 1 357 ? -47.519 -7.440 45.875 1.00 58.01 1219 LYS A CA 1
ATOM 2812 C C . LYS A 1 357 ? -46.718 -7.686 47.147 1.00 57.09 1219 LYS A C 1
ATOM 2813 O O . LYS A 1 357 ? -47.131 -8.509 47.970 1.00 50.43 1219 LYS A O 1
ATOM 2819 N N . GLY A 1 358 ? -45.589 -7.003 47.325 1.00 53.28 1220 GLY A N 1
ATOM 2820 C CA . GLY A 1 358 ? -44.767 -7.210 48.500 1.00 53.01 1220 GLY A CA 1
ATOM 2821 C C . GLY A 1 358 ? -43.930 -8.467 48.479 1.00 53.07 1220 GLY A C 1
ATOM 2822 O O . GLY A 1 358 ? -43.469 -8.907 49.537 1.00 57.74 1220 GLY A O 1
ATOM 2823 N N . GLU A 1 359 ? -43.711 -9.059 47.304 1.00 48.86 1221 GLU A N 1
ATOM 2824 C CA . GLU A 1 359 ? -42.957 -10.304 47.221 1.00 46.82 1221 GLU A CA 1
ATOM 2825 C C . GLU A 1 359 ? -41.453 -10.068 47.137 1.00 43.73 1221 GLU A C 1
ATOM 2826 O O . GLU A 1 359 ? -40.675 -10.896 47.624 1.00 44.45 1221 GLU A O 1
ATOM 2832 N N . THR A 1 360 ? -41.025 -8.965 46.527 1.00 42.71 1222 THR A N 1
ATOM 2833 C CA . THR A 1 360 ? -39.611 -8.635 46.424 1.00 38.12 1222 THR A CA 1
ATOM 2834 C C . THR A 1 360 ? -39.336 -7.308 47.120 1.00 37.26 1222 THR A C 1
ATOM 2835 O O . THR A 1 360 ? -40.202 -6.429 47.189 1.00 36.49 1222 THR A O 1
ATOM 2839 N N . ALA A 1 361 ? -38.116 -7.176 47.642 1.00 35.47 1223 ALA A N 1
ATOM 2840 C CA . ALA A 1 361 ? -37.767 -6.004 48.435 1.00 40.93 1223 ALA A CA 1
ATOM 2841 C C . ALA A 1 361 ? -37.436 -4.793 47.572 1.00 39.93 1223 ALA A C 1
ATOM 2842 O O . ALA A 1 361 ? -37.666 -3.656 47.998 1.00 42.62 1223 ALA A O 1
ATOM 2844 N N . MET A 1 362 ? -36.901 -5.007 46.372 1.00 32.47 1224 MET A N 1
ATOM 2845 C CA . MET A 1 362 ? -36.475 -3.908 45.521 1.00 32.17 1224 MET A CA 1
ATOM 2846 C C . MET A 1 362 ? -36.920 -4.146 44.087 1.00 32.45 1224 MET A C 1
ATOM 2847 O O . MET A 1 362 ? -37.174 -5.278 43.666 1.00 32.98 1224 MET A O 1
ATOM 2852 N N . THR A 1 363 ? -37.005 -3.048 43.341 1.00 32.35 1225 THR A N 1
ATOM 2853 C CA . THR A 1 363 ? -37.177 -3.085 41.898 1.00 33.16 1225 THR A CA 1
ATOM 2854 C C . THR A 1 363 ? -36.460 -1.878 41.313 1.00 31.91 1225 THR A C 1
ATOM 2855 O O . THR A 1 363 ? -36.027 -0.976 42.036 1.00 35.17 1225 THR A O 1
ATOM 2859 N N . ILE A 1 364 ? -36.327 -1.871 39.990 1.00 25.76 1226 ILE A N 1
ATOM 2860 C CA . ILE A 1 364 ? -35.685 -0.778 39.267 1.00 24.30 1226 ILE A CA 1
ATOM 2861 C C . ILE A 1 364 ? -36.676 -0.285 38.222 1.00 30.11 1226 ILE A C 1
ATOM 2862 O O . ILE A 1 364 ? -37.009 -1.019 37.283 1.00 34.10 1226 ILE A O 1
ATOM 2867 N N . ASN A 1 365 ? -37.152 0.947 38.384 1.00 28.31 1227 ASN A N 1
ATOM 2868 C CA . ASN A 1 365 ? -38.159 1.494 37.485 1.00 29.02 1227 ASN A CA 1
ATOM 2869 C C . ASN A 1 365 ? -38.101 3.015 37.553 1.00 32.90 1227 ASN A C 1
ATOM 2870 O O . ASN A 1 365 ? -37.323 3.596 38.316 1.00 31.60 1227 ASN A O 1
ATOM 2875 N N . GLY A 1 366 ? -38.938 3.659 36.742 1.00 30.64 1228 GLY A N 1
ATOM 2876 C CA . GLY A 1 366 ? -38.959 5.098 36.645 1.00 30.27 1228 GLY A CA 1
ATOM 2877 C C . GLY A 1 366 ? -40.231 5.705 37.198 1.00 34.07 1228 GLY A C 1
ATOM 2878 O O . GLY A 1 366 ? -41.119 5.004 37.693 1.00 33.38 1228 GLY A O 1
ATOM 2879 N N . PRO A 1 367 ? -40.343 7.034 37.112 1.00 34.00 1229 PRO A N 1
ATOM 2880 C CA . PRO A 1 367 ? -41.487 7.722 37.736 1.00 29.17 1229 PRO A CA 1
ATOM 2881 C C . PRO A 1 367 ? -42.835 7.346 37.146 1.00 39.78 1229 PRO A C 1
ATOM 2882 O O . PRO A 1 367 ? -43.862 7.576 37.797 1.00 39.79 1229 PRO A O 1
ATOM 2886 N N . TRP A 1 368 ? -42.871 6.784 35.935 1.00 35.18 1230 TRP A N 1
ATOM 2887 C CA . TRP A 1 368 ? -44.131 6.322 35.362 1.00 34.48 1230 TRP A CA 1
ATOM 2888 C C . TRP A 1 368 ? -44.756 5.196 36.174 1.00 37.78 1230 TRP A C 1
ATOM 2889 O O . TRP A 1 368 ? -45.965 4.963 36.063 1.00 33.30 1230 TRP A O 1
ATOM 2900 N N . ALA A 1 369 ? -43.964 4.488 36.977 1.00 38.18 1231 ALA A N 1
ATOM 2901 C CA . ALA A 1 369 ? -44.453 3.354 37.745 1.00 38.06 1231 ALA A CA 1
ATOM 2902 C C . ALA A 1 369 ? -44.884 3.722 39.158 1.00 39.06 1231 ALA A C 1
ATOM 2903 O O . ALA A 1 369 ? -45.414 2.860 39.866 1.00 37.41 1231 ALA A O 1
ATOM 2905 N N . TRP A 1 370 ? -44.683 4.973 39.580 1.00 39.69 1232 TRP A N 1
ATOM 2906 C CA . TRP A 1 370 ? -44.956 5.343 40.966 1.00 37.46 1232 TRP A CA 1
ATOM 2907 C C . TRP A 1 370 ? -46.439 5.230 41.301 1.00 39.80 1232 TRP A C 1
ATOM 2908 O O . TRP A 1 370 ? -46.799 4.741 42.379 1.00 41.77 1232 TRP A O 1
ATOM 2919 N N . SER A 1 371 ? -47.315 5.679 40.396 1.00 42.10 1233 SER A N 1
ATOM 2920 C CA . SER A 1 371 ? -48.742 5.720 40.708 1.00 47.81 1233 SER A CA 1
ATOM 2921 C C . SER A 1 371 ? -49.307 4.320 40.914 1.00 48.47 1233 SER A C 1
ATOM 2922 O O . SER A 1 371 ? -50.187 4.118 41.759 1.00 51.40 1233 SER A O 1
ATOM 2925 N N . ASN A 1 372 ? -48.818 3.340 40.149 1.00 48.91 1234 ASN A N 1
ATOM 2926 C CA . ASN A 1 372 ? -49.235 1.960 40.374 1.00 52.72 1234 ASN A CA 1
ATOM 2927 C C . ASN A 1 372 ? -48.789 1.461 41.742 1.00 52.93 1234 ASN A C 1
ATOM 2928 O O . ASN A 1 372 ? -49.497 0.671 42.377 1.00 55.07 1234 ASN A O 1
ATOM 2933 N N . ILE A 1 373 ? -47.623 1.911 42.214 1.00 49.76 1235 ILE A N 1
ATOM 2934 C CA . ILE A 1 373 ? -47.190 1.552 43.560 1.00 48.52 1235 ILE A CA 1
ATOM 2935 C C . ILE A 1 373 ? -47.998 2.316 44.600 1.00 52.14 1235 ILE A C 1
ATOM 2936 O O . ILE A 1 373 ? -48.257 1.801 45.696 1.00 56.51 1235 ILE A O 1
ATOM 2941 N N . ASP A 1 374 ? -48.404 3.550 44.285 1.00 52.19 1236 ASP A N 1
ATOM 2942 C CA . ASP A 1 374 ? -49.280 4.296 45.184 1.00 54.90 1236 ASP A CA 1
ATOM 2943 C C . ASP A 1 374 ? -50.590 3.554 45.411 1.00 59.53 1236 ASP A C 1
ATOM 2944 O O . ASP A 1 374 ? -51.075 3.464 46.545 1.00 64.52 1236 ASP A O 1
ATOM 2949 N N . THR A 1 375 ? -51.178 3.015 44.340 1.00 58.80 1237 THR A N 1
ATOM 2950 C CA . THR A 1 375 ? -52.385 2.209 44.476 1.00 62.55 1237 THR A CA 1
ATOM 2951 C C . THR A 1 375 ? -52.124 0.944 45.285 1.00 63.13 1237 THR A C 1
ATOM 2952 O O . THR A 1 375 ? -52.995 0.498 46.041 1.00 61.70 1237 THR A O 1
ATOM 2956 N N . SER A 1 376 ? -50.927 0.364 45.155 1.00 63.60 1238 SER A N 1
ATOM 2957 C CA . SER A 1 376 ? -50.604 -0.871 45.859 1.00 63.89 1238 SER A CA 1
ATOM 2958 C C . SER A 1 376 ? -50.527 -0.686 47.368 1.00 64.07 1238 SER A C 1
ATOM 2959 O O . SER A 1 376 ? -50.595 -1.678 48.101 1.00 67.43 1238 SER A O 1
ATOM 2962 N N . LYS A 1 377 ? -50.373 0.552 47.841 1.00 62.53 1239 LYS A N 1
ATOM 2963 C CA . LYS A 1 377 ? -50.209 0.907 49.250 1.00 66.88 1239 LYS A CA 1
ATOM 2964 C C . LYS A 1 377 ? -48.921 0.365 49.855 1.00 62.87 1239 LYS A C 1
ATOM 2965 O O . LYS A 1 377 ? -48.763 0.397 51.082 1.00 69.34 1239 LYS A O 1
ATOM 2971 N N . VAL A 1 378 ? -47.995 -0.131 49.035 1.00 56.20 1240 VAL A N 1
ATOM 2972 C CA . VAL A 1 378 ? -46.699 -0.562 49.542 1.00 56.10 1240 VAL A CA 1
ATOM 2973 C C . VAL A 1 378 ? -45.929 0.653 50.038 1.00 58.83 1240 VAL A C 1
ATOM 2974 O O . VAL A 1 378 ? -45.876 1.693 49.368 1.00 60.43 1240 VAL A O 1
ATOM 2978 N N . ASN A 1 379 ? -45.339 0.533 51.225 1.00 59.29 1241 ASN A N 1
ATOM 2979 C CA . ASN A 1 379 ? -44.551 1.610 51.825 1.00 58.73 1241 ASN A CA 1
ATOM 2980 C C . ASN A 1 379 ? -43.194 1.638 51.132 1.00 53.90 1241 ASN A C 1
ATOM 2981 O O . ASN A 1 379 ? -42.220 1.040 51.592 1.00 54.47 1241 ASN A O 1
ATOM 2986 N N . TYR A 1 380 ? -43.128 2.350 50.011 1.00 47.25 1242 TYR A N 1
ATOM 2987 C CA . TYR A 1 380 ? -41.974 2.312 49.127 1.00 50.61 1242 TYR A CA 1
ATOM 2988 C C . TYR A 1 380 ? -41.162 3.596 49.222 1.00 49.19 1242 TYR A C 1
ATOM 2989 O O . TYR A 1 380 ? -41.683 4.664 49.556 1.00 51.50 1242 TYR A O 1
ATOM 2998 N N . GLY A 1 381 ? -39.868 3.474 48.910 1.00 49.08 1243 GLY A N 1
ATOM 2999 C CA . GLY A 1 381 ? -39.003 4.621 48.762 1.00 40.80 1243 GLY A CA 1
ATOM 3000 C C . GLY A 1 381 ? -38.306 4.580 47.413 1.00 41.79 1243 GLY A C 1
ATOM 3001 O O . GLY A 1 381 ? -38.299 3.559 46.723 1.00 35.74 1243 GLY A O 1
ATOM 3002 N N . VAL A 1 382 ? -37.724 5.719 47.046 1.00 42.62 1244 VAL A N 1
ATOM 3003 C CA . VAL A 1 382 ? -37.008 5.875 45.785 1.00 42.39 1244 VAL A CA 1
ATOM 3004 C C . VAL A 1 382 ? -35.654 6.494 46.100 1.00 41.80 1244 VAL A C 1
ATOM 3005 O O . VAL A 1 382 ? -35.589 7.566 46.713 1.00 43.52 1244 VAL A O 1
ATOM 3009 N N . THR A 1 383 ? -34.576 5.828 45.685 1.00 37.47 1245 THR A N 1
ATOM 3010 C CA . THR A 1 383 ? -33.238 6.233 46.090 1.00 36.13 1245 THR A CA 1
ATOM 3011 C C . THR A 1 383 ? -32.254 6.007 44.949 1.00 31.35 1245 THR A C 1
ATOM 3012 O O . THR A 1 383 ? -32.612 5.529 43.867 1.00 41.64 1245 THR A O 1
ATOM 3016 N N . VAL A 1 384 ? -30.992 6.353 45.215 1.00 32.00 1246 VAL A N 1
ATOM 3017 C CA . VAL A 1 384 ? -29.928 6.220 44.228 1.00 37.06 1246 VAL A CA 1
ATOM 3018 C C . VAL A 1 384 ? -29.702 4.749 43.897 1.00 35.76 1246 VAL A C 1
ATOM 3019 O O . VAL A 1 384 ? -29.786 3.874 44.770 1.00 33.66 1246 VAL A O 1
ATOM 3023 N N . LEU A 1 385 ? -29.425 4.471 42.625 1.00 29.68 1247 LEU A N 1
ATOM 3024 C CA . LEU A 1 385 ? -29.124 3.114 42.202 1.00 29.33 1247 LEU A CA 1
ATOM 3025 C C . LEU A 1 385 ? -27.858 2.611 42.898 1.00 30.92 1247 LEU A C 1
ATOM 3026 O O . LEU A 1 385 ? -26.992 3.406 43.281 1.00 28.34 1247 LEU A O 1
ATOM 3031 N N . PRO A 1 386 ? -27.728 1.299 43.086 1.00 28.71 1248 PRO A N 1
ATOM 3032 C CA . PRO A 1 386 ? -26.521 0.769 43.728 1.00 31.75 1248 PRO A CA 1
ATOM 3033 C C . PRO A 1 386 ? -25.286 1.010 42.875 1.00 31.83 1248 PRO A C 1
ATOM 3034 O O . PRO A 1 386 ? -25.350 1.070 41.645 1.00 33.63 1248 PRO A O 1
ATOM 3038 N N . THR A 1 387 ? -24.150 1.160 43.549 1.00 31.69 1249 THR A N 1
ATOM 3039 C CA . THR A 1 387 ? -22.887 1.255 42.841 1.00 32.55 1249 THR A CA 1
ATOM 3040 C C . THR A 1 387 ? -22.395 -0.137 42.457 1.00 34.47 1249 THR A C 1
ATOM 3041 O O . THR A 1 387 ? -22.822 -1.152 43.013 1.00 32.95 1249 THR A O 1
ATOM 3045 N N . PHE A 1 388 ? -21.493 -0.177 41.481 1.00 36.09 1250 PHE A N 1
ATOM 3046 C CA . PHE A 1 388 ? -20.838 -1.413 41.079 1.00 31.79 1250 PHE A CA 1
ATOM 3047 C C . PHE A 1 388 ? -19.350 -1.149 40.934 1.00 32.23 1250 PHE A C 1
ATOM 3048 O O . PHE A 1 388 ? -18.948 -0.242 40.197 1.00 32.75 1250 PHE A O 1
ATOM 3056 N N . LYS A 1 389 ? -18.541 -1.939 41.641 1.00 33.38 1251 LYS A N 1
ATOM 3057 C CA . LYS A 1 389 ? -17.091 -1.748 41.688 1.00 35.90 1251 LYS A CA 1
ATOM 3058 C C . LYS A 1 389 ? -16.743 -0.319 42.100 1.00 40.65 1251 LYS A C 1
ATOM 3059 O O . LYS A 1 389 ? -15.791 0.285 41.602 1.00 45.63 1251 LYS A O 1
ATOM 3065 N N . GLY A 1 390 ? -17.534 0.229 43.023 1.00 39.65 1252 GLY A N 1
ATOM 3066 C CA . GLY A 1 390 ? -17.328 1.570 43.526 1.00 43.10 1252 GLY A CA 1
ATOM 3067 C C . GLY A 1 390 ? -17.782 2.688 42.612 1.00 45.53 1252 GLY A C 1
ATOM 3068 O O . GLY A 1 390 ? -17.585 3.861 42.955 1.00 50.03 1252 GLY A O 1
ATOM 3069 N N . GLN A 1 391 ? -18.387 2.373 41.468 1.00 39.86 1253 GLN A N 1
ATOM 3070 C CA . GLN A 1 391 ? -18.789 3.372 40.493 1.00 37.19 1253 GLN A CA 1
ATOM 3071 C C . GLN A 1 391 ? -20.305 3.392 40.334 1.00 36.16 1253 GLN A C 1
ATOM 3072 O O . GLN A 1 391 ? -20.960 2.353 40.463 1.00 33.94 1253 GLN A O 1
ATOM 3078 N N . PRO A 1 392 ? -20.888 4.556 40.049 1.00 36.59 1254 PRO A N 1
ATOM 3079 C CA . PRO A 1 392 ? -22.351 4.654 40.002 1.00 32.93 1254 PRO A CA 1
ATOM 3080 C C . PRO A 1 392 ? -22.938 3.903 38.820 1.00 33.02 1254 PRO A C 1
ATOM 3081 O O . PRO A 1 392 ? -22.347 3.832 37.739 1.00 33.53 1254 PRO A O 1
ATOM 3085 N N . SER A 1 393 ? -24.121 3.337 39.039 1.00 31.66 1255 SER A N 1
ATOM 3086 C CA . SER A 1 393 ? -24.929 2.865 37.924 1.00 30.78 1255 SER A CA 1
ATOM 3087 C C . SER A 1 393 ? -25.378 4.060 37.095 1.00 28.78 1255 SER A C 1
ATOM 3088 O O . SER A 1 393 ? -25.739 5.108 37.637 1.00 30.13 1255 SER A O 1
ATOM 3091 N N . LYS A 1 394 ? -25.345 3.906 35.770 1.00 26.73 1256 LYS A N 1
ATOM 3092 C CA . LYS A 1 394 ? -25.528 5.020 34.841 1.00 26.26 1256 LYS A CA 1
ATOM 3093 C C . LYS A 1 394 ? -26.761 4.789 33.979 1.00 25.03 1256 LYS A C 1
ATOM 3094 O O . LYS A 1 394 ? -26.663 4.249 32.864 1.00 23.96 1256 LYS A O 1
ATOM 3100 N N . PRO A 1 395 ? -27.940 5.188 34.445 1.00 21.12 1257 PRO A N 1
ATOM 3101 C CA . PRO A 1 395 ? -29.139 5.081 33.612 1.00 24.20 1257 PRO A CA 1
ATOM 3102 C C . PRO A 1 395 ? -29.177 6.173 32.558 1.00 26.82 1257 PRO A C 1
ATOM 3103 O O . PRO A 1 395 ? -28.635 7.266 32.736 1.00 27.51 1257 PRO A O 1
ATOM 3107 N N . PHE A 1 396 ? -29.829 5.862 31.442 1.00 24.64 1258 PHE A N 1
ATOM 3108 C CA . PHE A 1 396 ? -30.017 6.858 30.398 1.00 29.87 1258 PHE A CA 1
ATOM 3109 C C . PHE A 1 396 ? -31.092 7.858 30.803 1.00 26.29 1258 PHE A C 1
ATOM 3110 O O . PHE A 1 396 ? -32.073 7.517 31.470 1.00 25.56 1258 PHE A O 1
ATOM 3118 N N . VAL A 1 397 ? -30.896 9.107 30.390 1.00 25.08 1259 VAL A N 1
ATOM 3119 C CA . VAL A 1 397 ? -31.716 10.231 30.825 1.00 23.72 1259 VAL A CA 1
ATOM 3120 C C . VAL A 1 397 ? -32.588 10.684 29.664 1.00 23.58 1259 VAL A C 1
ATOM 3121 O O . VAL A 1 397 ? -32.083 10.940 28.564 1.00 23.15 1259 VAL A O 1
ATOM 3125 N N . GLY A 1 398 ? -33.891 10.788 29.911 1.00 24.04 1260 GLY A N 1
ATOM 3126 C CA . GLY A 1 398 ? -34.820 11.357 28.950 1.00 20.96 1260 GLY A CA 1
ATOM 3127 C C . GLY A 1 398 ? -35.206 12.761 29.371 1.00 24.09 1260 GLY A C 1
ATOM 3128 O O . GLY A 1 398 ? -35.612 12.991 30.514 1.00 23.56 1260 GLY A O 1
ATOM 3129 N N . VAL A 1 399 ? -35.069 13.700 28.440 1.00 24.85 1261 VAL A N 1
ATOM 3130 C CA . VAL A 1 399 ? -35.291 15.116 28.718 1.00 28.02 1261 VAL A CA 1
ATOM 3131 C C . VAL A 1 399 ? -36.489 15.580 27.902 1.00 28.16 1261 VAL A C 1
ATOM 3132 O O . VAL A 1 399 ? -36.387 15.758 26.680 1.00 26.10 1261 VAL A O 1
ATOM 3136 N N . LEU A 1 400 ? -37.624 15.773 28.571 1.00 24.79 1262 LEU A N 1
ATOM 3137 C CA . LEU A 1 400 ? -38.765 16.411 27.928 1.00 31.52 1262 LEU A CA 1
ATOM 3138 C C . LEU A 1 400 ? -38.373 17.812 27.479 1.00 31.96 1262 LEU A C 1
ATOM 3139 O O . LEU A 1 400 ? -37.893 18.621 28.278 1.00 29.36 1262 LEU A O 1
ATOM 3144 N N . SER A 1 401 ? -38.559 18.091 26.192 1.00 33.05 1263 SER A N 1
ATOM 3145 C CA . SER A 1 401 ? -38.045 19.314 25.598 1.00 27.17 1263 SER A CA 1
ATOM 3146 C C . SER A 1 401 ? -39.110 19.945 24.715 1.00 31.76 1263 SER A C 1
ATOM 3147 O O . SER A 1 401 ? -40.008 19.270 24.208 1.00 28.02 1263 SER A O 1
ATOM 3150 N N . ALA A 1 402 ? -38.990 21.257 24.533 1.00 29.33 1264 ALA A N 1
ATOM 3151 C CA . ALA A 1 402 ? -39.911 22.036 23.717 1.00 32.85 1264 ALA A CA 1
ATOM 3152 C C . ALA A 1 402 ? -39.163 22.567 22.501 1.00 33.66 1264 ALA A C 1
ATOM 3153 O O . ALA A 1 402 ? -38.230 23.365 22.641 1.00 30.97 1264 ALA A O 1
ATOM 3155 N N . GLY A 1 403 ? -39.568 22.121 21.318 1.00 30.29 1265 GLY A N 1
ATOM 3156 C CA . GLY A 1 403 ? -38.960 22.555 20.077 1.00 30.54 1265 GLY A CA 1
ATOM 3157 C C . GLY A 1 403 ? -39.842 23.551 19.349 1.00 32.11 1265 GLY A C 1
ATOM 3158 O O . GLY A 1 403 ? -41.058 23.566 19.521 1.00 33.03 1265 GLY A O 1
ATOM 3159 N N . ILE A 1 404 ? -39.213 24.390 18.531 1.00 32.83 1266 ILE A N 1
ATOM 3160 C CA . ILE A 1 404 ? -39.906 25.410 17.752 1.00 36.90 1266 ILE A CA 1
ATOM 3161 C C . ILE A 1 404 ? -39.899 24.984 16.292 1.00 34.54 1266 ILE A C 1
ATOM 3162 O O . ILE A 1 404 ? -38.837 24.688 15.731 1.00 34.04 1266 ILE A O 1
ATOM 3167 N N . ASN A 1 405 ? -41.084 24.946 15.685 1.00 37.37 1267 ASN A N 1
ATOM 3168 C CA . ASN A 1 405 ? -41.210 24.578 14.280 1.00 36.01 1267 ASN A CA 1
ATOM 3169 C C . ASN A 1 405 ? -40.364 25.502 13.414 1.00 45.32 1267 ASN A C 1
ATOM 3170 O O . ASN A 1 405 ? -40.431 26.728 13.544 1.00 47.13 1267 ASN A O 1
ATOM 3175 N N . ALA A 1 406 ? -39.561 24.907 12.527 1.00 36.64 1268 ALA A N 1
ATOM 3176 C CA . ALA A 1 406 ? -38.720 25.707 11.643 1.00 37.77 1268 ALA A CA 1
ATOM 3177 C C . ALA A 1 406 ? -39.549 26.586 10.716 1.00 39.68 1268 ALA A C 1
ATOM 3178 O O . ALA A 1 406 ? -39.071 27.630 10.260 1.00 42.42 1268 ALA A O 1
ATOM 3180 N N . ALA A 1 407 ? -40.786 26.186 10.428 1.00 40.18 1269 ALA A N 1
ATOM 3181 C CA . ALA A 1 407 ? -41.675 26.960 9.574 1.00 45.10 1269 ALA A CA 1
ATOM 3182 C C . ALA A 1 407 ? -42.518 27.964 10.348 1.00 50.14 1269 ALA A C 1
ATOM 3183 O O . ALA A 1 407 ? -43.365 28.632 9.745 1.00 54.33 1269 ALA A O 1
ATOM 3185 N N . SER A 1 408 ? -42.305 28.092 11.651 1.00 47.39 1270 SER A N 1
ATOM 3186 C CA . SER A 1 408 ? -43.144 28.967 12.460 1.00 46.67 1270 SER A CA 1
ATOM 3187 C C . SER A 1 408 ? -42.860 30.430 12.139 1.00 51.09 1270 SER A C 1
ATOM 3188 O O . SER A 1 408 ? -41.697 30.850 12.159 1.00 44.26 1270 SER A O 1
ATOM 3191 N N . PRO A 1 409 ? -43.882 31.231 11.834 1.00 51.28 1271 PRO A N 1
ATOM 3192 C CA . PRO A 1 409 ? -43.691 32.682 11.735 1.00 53.11 1271 PRO A CA 1
ATOM 3193 C C . PRO A 1 409 ? -43.717 33.392 13.077 1.00 54.38 1271 PRO A C 1
ATOM 3194 O O . PRO A 1 409 ? -43.585 34.621 13.111 1.00 58.20 1271 PRO A O 1
ATOM 3198 N N . ASN A 1 410 ? -43.887 32.659 14.174 1.00 50.12 1272 ASN A N 1
ATOM 3199 C CA . ASN A 1 410 ? -43.978 33.223 15.514 1.00 47.91 1272 ASN A CA 1
ATOM 3200 C C . ASN A 1 410 ? -42.822 32.744 16.384 1.00 50.34 1272 ASN A C 1
ATOM 3201 O O . ASN A 1 410 ? -42.999 32.428 17.563 1.00 51.21 1272 ASN A O 1
ATOM 3206 N N . LYS A 1 411 ? -41.617 32.690 15.809 1.00 45.25 1273 LYS A N 1
ATOM 3207 C CA . LYS A 1 411 ? -40.472 32.161 16.545 1.00 51.15 1273 LYS A CA 1
ATOM 3208 C C . LYS A 1 411 ? -40.110 33.037 17.739 1.00 53.06 1273 LYS A C 1
ATOM 3209 O O . LYS A 1 411 ? -39.667 32.522 18.772 1.00 55.81 1273 LYS A O 1
ATOM 3215 N N . GLU A 1 412 ? -40.284 34.354 17.622 1.00 52.86 1274 GLU A N 1
ATOM 3216 C CA . GLU A 1 412 ? -40.028 35.226 18.764 1.00 55.76 1274 GLU A CA 1
ATOM 3217 C C . GLU A 1 412 ? -41.137 35.124 19.804 1.00 49.12 1274 GLU A C 1
ATOM 3218 O O . GLU A 1 412 ? -40.861 35.141 21.008 1.00 49.38 1274 GLU A O 1
ATOM 3224 N N . LEU A 1 413 ? -42.392 35.021 19.361 1.00 49.63 1275 LEU A N 1
ATOM 3225 C CA . LEU A 1 413 ? -43.491 34.774 20.290 1.00 50.32 1275 LEU A CA 1
ATOM 3226 C C . LEU A 1 413 ? -43.287 33.461 21.034 1.00 51.97 1275 LEU A C 1
ATOM 3227 O O . LEU A 1 413 ? -43.454 33.392 22.258 1.00 48.63 1275 LEU A O 1
ATOM 3232 N N . ALA A 1 414 ? -42.927 32.401 20.305 1.00 45.84 1276 ALA A N 1
ATOM 3233 C CA . ALA A 1 414 ? -42.682 31.112 20.942 1.00 46.10 1276 ALA A CA 1
ATOM 3234 C C . ALA A 1 414 ? -41.513 31.194 21.914 1.00 43.68 1276 ALA A C 1
ATOM 3235 O O . ALA A 1 414 ? -41.577 30.653 23.023 1.00 42.86 1276 ALA A O 1
ATOM 3237 N N . LYS A 1 415 ? -40.433 31.870 21.513 1.00 45.59 1277 LYS A N 1
ATOM 3238 C CA . LYS A 1 415 ? -39.296 32.047 22.410 1.00 46.66 1277 LYS A CA 1
ATOM 3239 C C . LYS A 1 415 ? -39.682 32.873 23.630 1.00 51.70 1277 LYS A C 1
ATOM 3240 O O . LYS A 1 415 ? -39.232 32.594 24.747 1.00 49.89 1277 LYS A O 1
ATOM 3246 N N . GLU A 1 416 ? -40.520 33.895 23.436 1.00 48.01 1278 GLU A N 1
ATOM 3247 C CA . GLU A 1 416 ? -40.981 34.701 24.561 1.00 60.59 1278 GLU A CA 1
ATOM 3248 C C . GLU A 1 416 ? -41.815 33.872 25.528 1.00 57.67 1278 GLU A C 1
ATOM 3249 O O . GLU A 1 416 ? -41.680 34.006 26.751 1.00 58.42 1278 GLU A O 1
ATOM 3255 N N . PHE A 1 417 ? -42.680 33.004 24.999 1.00 56.25 1279 PHE A N 1
ATOM 3256 C CA . PHE A 1 417 ? -43.523 32.182 25.861 1.00 56.26 1279 PHE A CA 1
ATOM 3257 C C . PHE A 1 417 ? -42.699 31.155 26.629 1.00 54.14 1279 PHE A C 1
ATOM 3258 O O . PHE A 1 417 ? -42.967 30.892 27.807 1.00 54.35 1279 PHE A O 1
ATOM 3266 N N . LEU A 1 418 ? -41.690 30.569 25.983 1.00 51.54 1280 LEU A N 1
ATOM 3267 C CA . LEU A 1 418 ? -40.930 29.493 26.610 1.00 49.02 1280 LEU A CA 1
ATOM 3268 C C . LEU A 1 418 ? -39.907 30.028 27.608 1.00 48.70 1280 LEU A C 1
ATOM 3269 O O . LEU A 1 418 ? -39.791 29.512 28.725 1.00 46.25 1280 LEU A O 1
ATOM 3274 N N . GLU A 1 419 ? -39.156 31.063 27.223 1.00 48.18 1281 GLU A N 1
ATOM 3275 C CA . GLU A 1 419 ? -38.056 31.524 28.065 1.00 49.89 1281 GLU A CA 1
ATOM 3276 C C . GLU A 1 419 ? -38.556 32.259 29.305 1.00 48.65 1281 GLU A C 1
ATOM 3277 O O . GLU A 1 419 ? -38.024 32.061 30.403 1.00 52.51 1281 GLU A O 1
ATOM 3283 N N . ASN A 1 420 ? -39.568 33.111 29.154 1.00 58.65 1282 ASN A N 1
ATOM 3284 C CA . ASN A 1 420 ? -39.974 34.002 30.230 1.00 61.52 1282 ASN A CA 1
ATOM 3285 C C . ASN A 1 420 ? -41.275 33.605 30.912 1.00 62.50 1282 ASN A C 1
ATOM 3286 O O . ASN A 1 420 ? -41.618 34.204 31.936 1.00 71.29 1282 ASN A O 1
ATOM 3291 N N . TYR A 1 421 ? -42.009 32.625 30.387 1.00 55.54 1283 TYR A N 1
ATOM 3292 C CA . TYR A 1 421 ? -43.318 32.315 30.950 1.00 53.90 1283 TYR A CA 1
ATOM 3293 C C . TYR A 1 421 ? -43.450 30.843 31.329 1.00 56.07 1283 TYR A C 1
ATOM 3294 O O . TYR A 1 421 ? -44.092 30.519 32.333 1.00 56.07 1283 TYR A O 1
ATOM 3303 N N . LEU A 1 422 ? -42.851 29.941 30.551 1.00 53.06 1284 LEU A N 1
ATOM 3304 C CA . LEU A 1 422 ? -42.896 28.529 30.917 1.00 50.67 1284 LEU A CA 1
ATOM 3305 C C . LEU A 1 422 ? -41.705 28.125 31.781 1.00 46.84 1284 LEU A C 1
ATOM 3306 O O . LEU A 1 422 ? -41.882 27.574 32.872 1.00 46.18 1284 LEU A O 1
ATOM 3311 N N . LEU A 1 423 ? -40.486 28.389 31.310 1.00 44.64 1285 LEU A N 1
ATOM 3312 C CA . LEU A 1 423 ? -39.272 28.052 32.058 1.00 47.20 1285 LEU A CA 1
ATOM 3313 C C . LEU A 1 423 ? -39.040 29.081 33.169 1.00 55.95 1285 LEU A C 1
ATOM 3314 O O . LEU A 1 423 ? -38.058 29.827 33.194 1.00 63.08 1285 LEU A O 1
ATOM 3319 N N . THR A 1 424 ? -40.002 29.131 34.087 1.00 55.07 1286 THR A N 1
ATOM 3320 C CA . THR A 1 424 ? -39.888 29.893 35.321 1.00 56.30 1286 THR A CA 1
ATOM 3321 C C . THR A 1 424 ? -40.400 29.031 36.464 1.00 54.76 1286 THR A C 1
ATOM 3322 O O . THR A 1 424 ? -41.024 27.990 36.248 1.00 52.64 1286 THR A O 1
ATOM 3326 N N . ASP A 1 425 ? -40.113 29.464 37.695 1.00 58.13 1287 ASP A N 1
ATOM 3327 C CA . ASP A 1 425 ? -40.684 28.793 38.859 1.00 56.73 1287 ASP A CA 1
ATOM 3328 C C . ASP A 1 425 ? -42.203 28.756 38.774 1.00 57.85 1287 ASP A C 1
ATOM 3329 O O . ASP A 1 425 ? -42.825 27.721 39.042 1.00 56.95 1287 ASP A O 1
ATOM 3334 N N . GLU A 1 426 ? -42.816 29.874 38.379 1.00 60.01 1288 GLU A N 1
ATOM 3335 C CA . GLU A 1 426 ? -44.271 29.937 38.302 1.00 62.74 1288 GLU A CA 1
ATOM 3336 C C . GLU A 1 426 ? -44.799 29.159 37.102 1.00 58.59 1288 GLU A C 1
ATOM 3337 O O . GLU A 1 426 ? -45.868 28.543 37.177 1.00 59.00 1288 GLU A O 1
ATOM 3343 N N . GLY A 1 427 ? -44.065 29.173 35.989 1.00 60.26 1289 GLY A N 1
ATOM 3344 C CA . GLY A 1 427 ? -44.526 28.464 34.805 1.00 55.05 1289 GLY A CA 1
ATOM 3345 C C . GLY A 1 427 ? -44.495 26.957 34.979 1.00 52.43 1289 GLY A C 1
ATOM 3346 O O . GLY A 1 427 ? -45.475 26.265 34.686 1.00 51.74 1289 GLY A O 1
ATOM 3347 N N . LEU A 1 428 ? -43.368 26.426 35.460 1.00 49.24 1290 LEU A N 1
ATOM 3348 C CA . LEU A 1 428 ? -43.257 24.984 35.646 1.00 51.07 1290 LEU A CA 1
ATOM 3349 C C . LEU A 1 428 ? -44.195 24.481 36.735 1.00 53.01 1290 LEU A C 1
ATOM 3350 O O . LEU A 1 428 ? -44.649 23.332 36.678 1.00 47.63 1290 LEU A O 1
ATOM 3355 N N . GLU A 1 429 ? -44.498 25.317 37.729 1.00 53.90 1291 GLU A N 1
ATOM 3356 C CA . GLU A 1 429 ? -45.378 24.881 38.808 1.00 54.96 1291 GLU A CA 1
ATOM 3357 C C . GLU A 1 429 ? -46.804 24.681 38.310 1.00 55.57 1291 GLU A C 1
ATOM 3358 O O . GLU A 1 429 ? -47.486 23.741 38.731 1.00 55.92 1291 GLU A O 1
ATOM 3364 N N . ALA A 1 430 ? -47.269 25.550 37.408 1.00 56.24 1292 ALA A N 1
ATOM 3365 C CA . ALA A 1 430 ? -48.604 25.383 36.841 1.00 63.05 1292 ALA A CA 1
ATOM 3366 C C . ALA A 1 430 ? -48.723 24.062 36.092 1.00 62.47 1292 ALA A C 1
ATOM 3367 O O . ALA A 1 430 ? -49.746 23.373 36.188 1.00 55.45 1292 ALA A O 1
ATOM 3369 N N . VAL A 1 431 ? -47.685 23.690 35.342 1.00 50.87 1293 VAL A N 1
ATOM 3370 C CA . VAL A 1 431 ? -47.709 22.420 34.624 1.00 48.17 1293 VAL A CA 1
ATOM 3371 C C . VAL A 1 431 ? -47.593 21.254 35.597 1.00 47.71 1293 VAL A C 1
ATOM 3372 O O . VAL A 1 431 ? -48.288 20.240 35.460 1.00 47.51 1293 VAL A O 1
ATOM 3376 N N . ASN A 1 432 ? -46.717 21.380 36.598 1.00 47.79 1294 ASN A N 1
ATOM 3377 C CA . ASN A 1 432 ? -46.471 20.270 37.514 1.00 47.25 1294 ASN A CA 1
ATOM 3378 C C . ASN A 1 432 ? -47.697 19.964 38.366 1.00 59.54 1294 ASN A C 1
ATOM 3379 O O . ASN A 1 432 ? -47.973 18.796 38.665 1.00 49.75 1294 ASN A O 1
ATOM 3384 N N . LYS A 1 433 ? -48.440 20.998 38.773 1.00 62.78 1295 LYS A N 1
ATOM 3385 C CA . LYS A 1 433 ? -49.678 20.776 39.515 1.00 65.79 1295 LYS A CA 1
ATOM 3386 C C . LYS A 1 433 ? -50.648 19.923 38.709 1.00 65.11 1295 LYS A C 1
ATOM 3387 O O . LYS A 1 433 ? -51.241 18.973 39.233 1.00 66.45 1295 LYS A O 1
ATOM 3393 N N . ASP A 1 434 ? -50.820 20.255 37.427 1.00 64.15 1296 ASP A N 1
ATOM 3394 C CA . ASP A 1 434 ? -51.698 19.483 36.554 1.00 64.92 1296 ASP A CA 1
ATOM 3395 C C . ASP A 1 434 ? -51.282 18.017 36.526 1.00 62.26 1296 ASP A C 1
ATOM 3396 O O . ASP A 1 434 ? -52.025 17.135 36.971 1.00 64.52 1296 ASP A O 1
ATOM 3401 N N . LYS A 1 435 ? -50.090 17.740 35.997 1.00 60.01 1297 LYS A N 1
ATOM 3402 C CA . LYS A 1 435 ? -49.514 16.409 36.015 1.00 61.31 1297 LYS A CA 1
ATOM 3403 C C . LYS A 1 435 ? -48.030 16.598 36.309 1.00 60.95 1297 LYS A C 1
ATOM 3404 O O . LYS A 1 435 ? -47.390 17.483 35.711 1.00 63.72 1297 LYS A O 1
ATOM 3410 N N . PRO A 1 436 ? -47.459 15.807 37.215 1.00 55.82 1298 PRO A N 1
ATOM 3411 C CA . PRO A 1 436 ? -46.083 16.066 37.654 1.00 52.62 1298 PRO A CA 1
ATOM 3412 C C . PRO A 1 436 ? -45.078 15.863 36.531 1.00 46.34 1298 PRO A C 1
ATOM 3413 O O . PRO A 1 436 ? -45.159 14.903 35.760 1.00 37.02 1298 PRO A O 1
ATOM 3417 N N . LEU A 1 437 ? -44.126 16.791 36.445 1.00 43.34 1299 LEU A N 1
ATOM 3418 C CA . LEU A 1 437 ? -43.035 16.700 35.486 1.00 42.52 1299 LEU A CA 1
ATOM 3419 C C . LEU A 1 437 ? -41.890 15.826 35.978 1.00 43.03 1299 LEU A C 1
ATOM 3420 O O . LEU A 1 437 ? -40.973 15.542 35.200 1.00 31.77 1299 LEU A O 1
ATOM 3425 N N . GLY A 1 438 ? -41.923 15.393 37.232 1.00 43.24 1300 GLY A N 1
ATOM 3426 C CA . GLY A 1 438 ? -40.766 14.727 37.811 1.00 33.77 1300 GLY A CA 1
ATOM 3427 C C . GLY A 1 438 ? -39.722 15.757 38.166 1.00 38.09 1300 GLY A C 1
ATOM 3428 O O . GLY A 1 438 ? -40.040 16.811 38.724 1.00 40.46 1300 GLY A O 1
ATOM 3429 N N . ALA A 1 439 ? -38.467 15.466 37.840 1.00 36.17 1301 ALA A N 1
ATOM 3430 C CA . ALA A 1 439 ? -37.415 16.460 37.970 1.00 37.48 1301 ALA A CA 1
ATOM 3431 C C . ALA A 1 439 ? -37.445 17.407 36.775 1.00 36.02 1301 ALA A C 1
ATOM 3432 O O . ALA A 1 439 ? -37.759 17.009 35.650 1.00 32.80 1301 ALA A O 1
ATOM 3434 N N . VAL A 1 440 ? -37.124 18.672 37.029 1.00 36.08 1302 VAL A N 1
ATOM 3435 C CA . VAL A 1 440 ? -37.172 19.699 35.997 1.00 37.11 1302 VAL A CA 1
ATOM 3436 C C . VAL A 1 440 ? -35.759 20.181 35.697 1.00 38.88 1302 VAL A C 1
ATOM 3437 O O . VAL A 1 440 ? -34.823 19.995 36.481 1.00 41.24 1302 VAL A O 1
ATOM 3441 N N . ALA A 1 441 ? -35.610 20.814 34.532 1.00 37.67 1303 ALA A N 1
ATOM 3442 C CA . ALA A 1 441 ? -34.309 21.311 34.102 1.00 40.61 1303 ALA A CA 1
ATOM 3443 C C . ALA A 1 441 ? -33.967 22.664 34.712 1.00 40.98 1303 ALA A C 1
ATOM 3444 O O . ALA A 1 441 ? -32.785 23.021 34.765 1.00 39.71 1303 ALA A O 1
ATOM 3446 N N . LEU A 1 442 ? -34.965 23.416 35.170 1.00 42.01 1304 LEU A N 1
ATOM 3447 C CA . LEU A 1 442 ? -34.732 24.720 35.778 1.00 44.94 1304 LEU A CA 1
ATOM 3448 C C . LEU A 1 442 ? -34.214 24.533 37.199 1.00 47.50 1304 LEU A C 1
ATOM 3449 O O . LEU A 1 442 ? -34.892 23.928 38.036 1.00 48.09 1304 LEU A O 1
ATOM 3454 N N . LYS A 1 443 ? -33.013 25.059 37.468 1.00 49.10 1305 LYS A N 1
ATOM 3455 C CA . LYS A 1 443 ? -32.376 24.858 38.769 1.00 52.38 1305 LYS A CA 1
ATOM 3456 C C . LYS A 1 443 ? -33.265 25.345 39.906 1.00 54.39 1305 LYS A C 1
ATOM 3457 O O . LYS A 1 443 ? -33.426 24.658 40.921 1.00 49.63 1305 LYS A O 1
ATOM 3463 N N . SER A 1 444 ? -33.845 26.538 39.752 1.00 54.52 1306 SER A N 1
ATOM 3464 C CA . SER A 1 444 ? -34.575 27.162 40.851 1.00 56.93 1306 SER A CA 1
ATOM 3465 C C . SER A 1 444 ? -35.758 26.307 41.290 1.00 55.35 1306 SER A C 1
ATOM 3466 O O . SER A 1 444 ? -35.966 26.084 42.488 1.00 58.74 1306 SER A O 1
ATOM 3469 N N . TYR A 1 445 ? -36.542 25.813 40.332 1.00 51.22 1307 TYR A N 1
ATOM 3470 C CA . TYR A 1 445 ? -37.715 25.024 40.687 1.00 53.90 1307 TYR A CA 1
ATOM 3471 C C . TYR A 1 445 ? -37.352 23.600 41.084 1.00 54.83 1307 TYR A C 1
ATOM 3472 O O . TYR A 1 445 ? -38.076 22.980 41.871 1.00 52.38 1307 TYR A O 1
ATOM 3481 N N . GLU A 1 446 ? -36.248 23.064 40.556 1.00 55.48 1308 GLU A N 1
ATOM 3482 C CA . GLU A 1 446 ? -35.826 21.723 40.948 1.00 52.80 1308 GLU A CA 1
ATOM 3483 C C . GLU A 1 446 ? -35.416 21.683 42.415 1.00 54.18 1308 GLU A C 1
ATOM 3484 O O . GLU A 1 446 ? -35.651 20.684 43.104 1.00 46.86 1308 GLU A O 1
ATOM 3490 N N . GLU A 1 447 ? -34.807 22.764 42.911 1.00 49.94 1309 GLU A N 1
ATOM 3491 C CA . GLU A 1 447 ? -34.427 22.816 44.320 1.00 57.68 1309 GLU A CA 1
ATOM 3492 C C . GLU A 1 447 ? -35.643 22.724 45.233 1.00 54.89 1309 GLU A C 1
ATOM 3493 O O . GLU A 1 447 ? -35.554 22.162 46.330 1.00 68.90 1309 GLU A O 1
ATOM 3499 N N . GLU A 1 448 ? -36.784 23.260 44.799 1.00 55.39 1310 GLU A N 1
ATOM 3500 C CA . GLU A 1 448 ? -38.014 23.111 45.568 1.00 60.37 1310 GLU A CA 1
ATOM 3501 C C . GLU A 1 448 ? -38.591 21.708 45.417 1.00 58.41 1310 GLU A C 1
ATOM 3502 O O . GLU A 1 448 ? -38.976 21.078 46.408 1.00 56.27 1310 GLU A O 1
ATOM 3508 N N . LEU A 1 449 ? -38.655 21.204 44.181 1.00 51.41 1311 LEU A N 1
ATOM 3509 C CA . LEU A 1 449 ? -39.187 19.865 43.952 1.00 49.32 1311 LEU A CA 1
ATOM 3510 C C . LEU A 1 449 ? -38.339 18.799 44.632 1.00 48.17 1311 LEU A C 1
ATOM 3511 O O . LEU A 1 449 ? -38.869 17.770 45.067 1.00 47.86 1311 LEU A O 1
ATOM 3516 N N . ALA A 1 450 ? -37.028 19.026 44.741 1.00 47.95 1312 ALA A N 1
ATOM 3517 C CA . ALA A 1 450 ? -36.135 18.048 45.353 1.00 47.21 1312 ALA A CA 1
ATOM 3518 C C . ALA A 1 450 ? -36.398 17.852 46.840 1.00 52.19 1312 ALA A C 1
ATOM 3519 O O . ALA A 1 450 ? -35.764 16.984 47.450 1.00 51.70 1312 ALA A O 1
ATOM 3521 N N . LYS A 1 451 ? -37.299 18.637 47.439 1.00 53.27 1313 LYS A N 1
ATOM 3522 C CA . LYS A 1 451 ? -37.754 18.329 48.790 1.00 56.55 1313 LYS A CA 1
ATOM 3523 C C . LYS A 1 451 ? -38.449 16.976 48.837 1.00 54.60 1313 LYS A C 1
ATOM 3524 O O . LYS A 1 451 ? -38.474 16.325 49.888 1.00 56.12 1313 LYS A O 1
ATOM 3530 N N . ASP A 1 452 ? -39.022 16.544 47.719 1.00 51.82 1314 ASP A N 1
ATOM 3531 C CA . ASP A 1 452 ? -39.495 15.174 47.586 1.00 49.96 1314 ASP A CA 1
ATOM 3532 C C . ASP A 1 452 ? -38.295 14.260 47.369 1.00 52.61 1314 ASP A C 1
ATOM 3533 O O . ASP A 1 452 ? -37.600 14.401 46.357 1.00 48.56 1314 ASP A O 1
ATOM 3538 N N . PRO A 1 453 ? -38.012 13.327 48.281 1.00 54.24 1315 PRO A N 1
ATOM 3539 C CA . PRO A 1 453 ? -36.823 12.475 48.107 1.00 45.41 1315 PRO A CA 1
ATOM 3540 C C . PRO A 1 453 ? -36.870 11.611 46.860 1.00 45.11 1315 PRO A C 1
ATOM 3541 O O . PRO A 1 453 ? -35.813 11.226 46.346 1.00 39.80 1315 PRO A O 1
ATOM 3545 N N . ARG A 1 454 ? -38.065 11.294 46.355 1.00 44.79 1316 ARG A N 1
ATOM 3546 C CA . ARG A 1 454 ? -38.159 10.533 45.113 1.00 42.97 1316 ARG A CA 1
ATOM 3547 C C . ARG A 1 454 ? -37.744 11.381 43.917 1.00 43.47 1316 ARG A C 1
ATOM 3548 O O . ARG A 1 454 ? -37.002 10.915 43.045 1.00 41.19 1316 ARG A O 1
ATOM 3556 N N . ILE A 1 455 ? -38.218 12.628 43.857 1.00 42.01 1317 ILE A N 1
ATOM 3557 C CA . ILE A 1 455 ? -37.793 13.535 42.795 1.00 40.93 1317 ILE A CA 1
ATOM 3558 C C . ILE A 1 455 ? -36.301 13.816 42.908 1.00 42.59 1317 ILE A C 1
ATOM 3559 O O . ILE A 1 455 ? -35.586 13.878 41.901 1.00 41.15 1317 ILE A O 1
ATOM 3564 N N . ALA A 1 456 ? -35.808 13.985 44.138 1.00 43.82 1318 ALA A N 1
ATOM 3565 C CA . ALA A 1 456 ? -34.376 14.178 44.342 1.00 43.49 1318 ALA A CA 1
ATOM 3566 C C . ALA A 1 456 ? -33.586 12.963 43.873 1.00 36.62 1318 ALA A C 1
ATOM 3567 O O . ALA A 1 456 ? -32.484 13.101 43.329 1.00 46.52 1318 ALA A O 1
ATOM 3569 N N . ALA A 1 457 ? -34.137 11.763 44.070 1.00 35.69 1319 ALA A N 1
ATOM 3570 C CA . ALA A 1 457 ? -33.451 10.556 43.624 1.00 41.66 1319 ALA A CA 1
ATOM 3571 C C . ALA A 1 457 ? -33.426 10.463 42.103 1.00 33.83 1319 ALA A C 1
ATOM 3572 O O . ALA A 1 457 ? -32.440 9.996 41.520 1.00 30.32 1319 ALA A O 1
ATOM 3574 N N . THR A 1 458 ? -34.500 10.905 41.443 1.00 38.10 1320 THR A N 1
ATOM 3575 C CA . THR A 1 458 ? -34.534 10.875 39.984 1.00 39.76 1320 THR A CA 1
ATOM 3576 C C . THR A 1 458 ? -33.451 11.768 39.390 1.00 38.92 1320 THR A C 1
ATOM 3577 O O . THR A 1 458 ? -32.765 11.376 38.438 1.00 35.19 1320 THR A O 1
ATOM 3581 N N . MET A 1 459 ? -33.274 12.968 39.946 1.00 40.06 1321 MET A N 1
ATOM 3582 C CA . MET A 1 459 ? -32.248 13.874 39.438 1.00 42.28 1321 MET A CA 1
ATOM 3583 C C . MET A 1 459 ? -30.848 13.356 39.745 1.00 39.79 1321 MET A C 1
ATOM 3584 O O . MET A 1 459 ? -29.942 13.468 38.910 1.00 36.19 1321 MET A O 1
ATOM 3589 N N . GLU A 1 460 ? -30.651 12.784 40.937 1.00 31.96 1322 GLU A N 1
ATOM 3590 C CA . GLU A 1 460 ? -29.338 12.261 41.303 1.00 35.15 1322 GLU A CA 1
ATOM 3591 C C . GLU A 1 460 ? -28.918 11.126 40.375 1.00 30.01 1322 GLU A C 1
ATOM 3592 O O . GLU A 1 460 ? -27.781 11.091 39.891 1.00 33.73 1322 GLU A O 1
ATOM 3598 N N . ASN A 1 461 ? -29.827 10.183 40.116 1.00 28.44 1323 ASN A N 1
ATOM 3599 C CA . ASN A 1 461 ? -29.529 9.119 39.163 1.00 30.00 1323 ASN A CA 1
ATOM 3600 C C . ASN A 1 461 ? -29.341 9.664 37.754 1.00 29.66 1323 ASN A C 1
ATOM 3601 O O . ASN A 1 461 ? -28.548 9.117 36.980 1.00 29.30 1323 ASN A O 1
ATOM 3606 N N . ALA A 1 462 ? -30.052 10.739 37.404 1.00 32.16 1324 ALA A N 1
ATOM 3607 C CA . ALA A 1 462 ? -29.882 11.334 36.083 1.00 30.23 1324 ALA A CA 1
ATOM 3608 C C . ALA A 1 462 ? -28.525 12.012 35.951 1.00 31.81 1324 ALA A C 1
ATOM 3609 O O . ALA A 1 462 ? -27.857 11.879 34.919 1.00 33.40 1324 ALA A O 1
ATOM 3611 N N . GLN A 1 463 ? -28.101 12.748 36.982 1.00 30.92 1325 GLN A N 1
ATOM 3612 C CA . GLN A 1 463 ? -26.797 13.398 36.938 1.00 36.53 1325 GLN A CA 1
ATOM 3613 C C . GLN A 1 463 ? -25.653 12.394 36.944 1.00 36.02 1325 GLN A C 1
ATOM 3614 O O . GLN A 1 463 ? -24.559 12.716 36.468 1.00 36.15 1325 GLN A O 1
ATOM 3620 N N . LYS A 1 464 ? -25.878 11.191 37.468 1.00 32.48 1326 LYS A N 1
ATOM 3621 C CA . LYS A 1 464 ? -24.870 10.142 37.439 1.00 32.53 1326 LYS A CA 1
ATOM 3622 C C . LYS A 1 464 ? -24.947 9.281 36.185 1.00 30.41 1326 LYS A C 1
ATOM 3623 O O . LYS A 1 464 ? -24.019 8.507 35.923 1.00 31.52 1326 LYS A O 1
ATOM 3629 N N . GLY A 1 465 ? -26.014 9.401 35.405 1.00 28.03 1327 GLY A N 1
ATOM 3630 C CA . GLY A 1 465 ? -26.171 8.647 34.182 1.00 26.36 1327 GLY A CA 1
ATOM 3631 C C . GLY A 1 465 ? -25.676 9.405 32.970 1.00 28.95 1327 GLY A C 1
ATOM 3632 O O . GLY A 1 465 ? -24.835 10.302 33.059 1.00 32.37 1327 GLY A O 1
ATOM 3633 N N . GLU A 1 466 ? -26.214 9.030 31.813 1.00 28.38 1328 GLU A N 1
ATOM 3634 C CA . GLU A 1 466 ? -25.851 9.645 30.547 1.00 30.96 1328 GLU A CA 1
ATOM 3635 C C . GLU A 1 466 ? -27.110 10.049 29.798 1.00 26.79 1328 GLU A C 1
ATOM 3636 O O . GLU A 1 466 ? -28.128 9.355 29.857 1.00 28.28 1328 GLU A O 1
ATOM 3642 N N . ILE A 1 467 ? -27.034 11.182 29.098 1.00 27.68 1329 ILE A N 1
ATOM 3643 C CA . ILE A 1 467 ? -28.130 11.593 28.234 1.00 26.76 1329 ILE A CA 1
ATOM 3644 C C . ILE A 1 467 ? -28.348 10.536 27.161 1.00 26.75 1329 ILE A C 1
ATOM 3645 O O . ILE A 1 467 ? -27.393 10.023 26.563 1.00 28.31 1329 ILE A O 1
ATOM 3650 N N . MET A 1 468 ? -29.607 10.191 26.925 1.00 26.37 1330 MET A N 1
ATOM 3651 C CA . MET A 1 468 ? -29.933 9.278 25.840 1.00 29.42 1330 MET A CA 1
ATOM 3652 C C . MET A 1 468 ? -29.510 9.903 24.515 1.00 29.69 1330 MET A C 1
ATOM 3653 O O . MET A 1 468 ? -30.005 10.986 24.166 1.00 28.25 1330 MET A O 1
ATOM 3658 N N . PRO A 1 469 ? -28.603 9.281 23.762 1.00 29.78 1331 PRO A N 1
ATOM 3659 C CA . PRO A 1 469 ? -28.134 9.901 22.516 1.00 32.87 1331 PRO A CA 1
ATOM 3660 C C . PRO A 1 469 ? -29.250 9.998 21.486 1.00 31.23 1331 PRO A C 1
ATOM 3661 O O . PRO A 1 469 ? -30.037 9.066 21.302 1.00 25.57 1331 PRO A O 1
ATOM 3665 N N . ASN A 1 470 ? -29.309 11.145 20.809 1.00 33.24 1332 ASN A N 1
ATOM 3666 C CA . ASN A 1 470 ? -30.377 11.453 19.867 1.00 36.73 1332 ASN A CA 1
ATOM 3667 C C . ASN A 1 470 ? -29.999 11.142 18.423 1.00 40.52 1332 ASN A C 1
ATOM 3668 O O . ASN A 1 470 ? -30.557 11.746 17.501 1.00 43.56 1332 ASN A O 1
ATOM 3673 N N . ILE A 1 471 ? -29.069 10.217 18.208 1.00 35.81 1333 ILE A N 1
ATOM 3674 C CA . ILE A 1 471 ? -28.562 9.925 16.869 1.00 37.24 1333 ILE A CA 1
ATOM 3675 C C . ILE A 1 471 ? -29.246 8.671 16.333 1.00 33.63 1333 ILE A C 1
ATOM 3676 O O . ILE A 1 471 ? -29.731 7.847 17.123 1.00 30.87 1333 ILE A O 1
ATOM 3681 N N . PRO A 1 472 ? -29.319 8.485 15.011 1.00 35.66 1334 PRO A N 1
ATOM 3682 C CA . PRO A 1 472 ? -30.031 7.309 14.478 1.00 35.72 1334 PRO A CA 1
ATOM 3683 C C . PRO A 1 472 ? -29.394 5.984 14.857 1.00 34.52 1334 PRO A C 1
ATOM 3684 O O . PRO A 1 472 ? -30.098 4.968 14.928 1.00 34.58 1334 PRO A O 1
ATOM 3688 N N . GLN A 1 473 ? -28.084 5.958 15.109 1.00 35.64 1335 GLN A N 1
ATOM 3689 C CA . GLN A 1 473 ? -27.402 4.709 15.425 1.00 39.45 1335 GLN A CA 1
ATOM 3690 C C . GLN A 1 473 ? -27.794 4.137 16.783 1.00 41.23 1335 GLN A C 1
ATOM 3691 O O . GLN A 1 473 ? -27.453 2.983 17.065 1.00 35.22 1335 GLN A O 1
ATOM 3697 N N . MET A 1 474 ? -28.497 4.901 17.626 1.00 42.10 1336 MET A N 1
ATOM 3698 C CA . MET A 1 474 ? -28.892 4.378 18.932 1.00 39.93 1336 MET A CA 1
ATOM 3699 C C . MET A 1 474 ? -29.846 3.201 18.804 1.00 35.96 1336 MET A C 1
ATOM 3700 O O . MET A 1 474 ? -29.885 2.337 19.688 1.00 34.94 1336 MET A O 1
ATOM 3705 N N . SER A 1 475 ? -30.625 3.150 17.723 1.00 37.52 1337 SER A N 1
ATOM 3706 C CA . SER A 1 475 ? -31.538 2.031 17.528 1.00 42.87 1337 SER A CA 1
ATOM 3707 C C . SER A 1 475 ? -30.768 0.724 17.375 1.00 40.66 1337 SER A C 1
ATOM 3708 O O . SER A 1 475 ? -31.099 -0.283 18.010 1.00 37.28 1337 SER A O 1
ATOM 3711 N N . ALA A 1 476 ? -29.717 0.730 16.549 1.00 38.67 1338 ALA A N 1
ATOM 3712 C CA . ALA A 1 476 ? -28.903 -0.469 16.382 1.00 29.86 1338 ALA A CA 1
ATOM 3713 C C . ALA A 1 476 ? -28.218 -0.869 17.682 1.00 28.69 1338 ALA A C 1
ATOM 3714 O O . ALA A 1 476 ? -28.029 -2.063 17.942 1.00 33.92 1338 ALA A O 1
ATOM 3716 N N . PHE A 1 477 ? -27.837 0.110 18.506 1.00 33.47 1339 PHE A N 1
ATOM 3717 C CA . PHE A 1 477 ? -27.272 -0.199 19.816 1.00 32.38 1339 PHE A CA 1
ATOM 3718 C C . PHE A 1 477 ? -28.260 -0.991 20.663 1.00 33.27 1339 PHE A C 1
ATOM 3719 O O . PHE A 1 477 ? -27.929 -2.062 21.184 1.00 33.73 1339 PHE A O 1
ATOM 3727 N N . TRP A 1 478 ? -29.486 -0.477 20.805 1.00 29.61 1340 TRP A N 1
ATOM 3728 C CA . TRP A 1 478 ? -30.485 -1.148 21.632 1.00 30.54 1340 TRP A CA 1
ATOM 3729 C C . TRP A 1 478 ? -30.773 -2.553 21.124 1.00 35.28 1340 TRP A C 1
ATOM 3730 O O . TRP A 1 478 ? -30.828 -3.510 21.905 1.00 39.21 1340 TRP A O 1
ATOM 3741 N N . TYR A 1 479 ? -30.962 -2.698 19.811 1.00 33.00 1341 TYR A N 1
ATOM 3742 C CA . TYR A 1 479 ? -31.319 -4.000 19.259 1.00 38.84 1341 TYR A CA 1
ATOM 3743 C C . TYR A 1 479 ? -30.192 -5.011 19.436 1.00 38.57 1341 TYR A C 1
ATOM 3744 O O . TYR A 1 479 ? -30.449 -6.195 19.687 1.00 41.22 1341 TYR A O 1
ATOM 3753 N N . ALA A 1 480 ? -28.940 -4.567 19.318 1.00 33.08 1342 ALA A N 1
ATOM 3754 C CA . ALA A 1 480 ? -27.819 -5.481 19.503 1.00 32.60 1342 ALA A CA 1
ATOM 3755 C C . ALA A 1 480 ? -27.598 -5.809 20.975 1.00 31.41 1342 ALA A C 1
ATOM 3756 O O . ALA A 1 480 ? -27.311 -6.962 21.319 1.00 29.21 1342 ALA A O 1
ATOM 3758 N N . VAL A 1 481 ? -27.730 -4.815 21.857 1.00 26.61 1343 VAL A N 1
ATOM 3759 C CA . VAL A 1 481 ? -27.529 -5.057 23.283 1.00 26.43 1343 VAL A CA 1
ATOM 3760 C C . VAL A 1 481 ? -28.661 -5.902 23.853 1.00 29.57 1343 VAL A C 1
ATOM 3761 O O . VAL A 1 481 ? -28.436 -6.731 24.744 1.00 25.39 1343 VAL A O 1
ATOM 3765 N N . ARG A 1 482 ? -29.887 -5.720 23.351 1.00 29.80 1344 ARG A N 1
ATOM 3766 C CA . ARG A 1 482 ? -30.995 -6.567 23.787 1.00 29.48 1344 ARG A CA 1
ATOM 3767 C C . ARG A 1 482 ? -30.689 -8.038 23.539 1.00 30.78 1344 ARG A C 1
ATOM 3768 O O . ARG A 1 482 ? -30.933 -8.887 24.405 1.00 27.89 1344 ARG A O 1
ATOM 3776 N N . THR A 1 483 ? -30.141 -8.356 22.364 1.00 28.28 1345 THR A N 1
ATOM 3777 C CA . THR A 1 483 ? -29.779 -9.737 22.061 1.00 30.15 1345 THR A CA 1
ATOM 3778 C C . THR A 1 483 ? -28.635 -10.216 22.947 1.00 29.95 1345 THR A C 1
ATOM 3779 O O . THR A 1 483 ? -28.648 -11.358 23.423 1.00 36.64 1345 THR A O 1
ATOM 3783 N N . ALA A 1 484 ? -27.643 -9.355 23.188 1.00 39.77 1346 ALA A N 1
ATOM 3784 C CA . ALA A 1 484 ? -26.473 -9.767 23.957 1.00 37.18 1346 ALA A CA 1
ATOM 3785 C C . ALA A 1 484 ? -26.840 -10.117 25.394 1.00 30.09 1346 ALA A C 1
ATOM 3786 O O . ALA A 1 484 ? -26.367 -11.123 25.934 1.00 28.86 1346 ALA A O 1
ATOM 3788 N N . VAL A 1 485 ? -27.679 -9.298 26.031 1.00 26.35 1347 VAL A N 1
ATOM 3789 C CA . VAL A 1 485 ? -28.039 -9.555 27.422 1.00 28.01 1347 VAL A CA 1
ATOM 3790 C C . VAL A 1 485 ? -28.887 -10.816 27.532 1.00 30.01 1347 VAL A C 1
ATOM 3791 O O . VAL A 1 485 ? -28.662 -11.655 28.412 1.00 26.47 1347 VAL A O 1
ATOM 3795 N N . ILE A 1 486 ? -29.866 -10.978 26.638 1.00 26.86 1348 ILE A N 1
ATOM 3796 C CA . ILE A 1 486 ? -30.721 -12.162 26.678 1.00 29.23 1348 ILE A CA 1
ATOM 3797 C C . ILE A 1 486 ? -29.900 -13.424 26.453 1.00 34.29 1348 ILE A C 1
ATOM 3798 O O . ILE A 1 486 ? -30.069 -14.427 27.157 1.00 38.49 1348 ILE A O 1
ATOM 3803 N N . ASN A 1 487 ? -28.990 -13.394 25.475 1.00 34.20 1349 ASN A N 1
ATOM 3804 C CA . ASN A 1 487 ? -28.164 -14.565 25.201 1.00 32.80 1349 ASN A CA 1
ATOM 3805 C C . ASN A 1 487 ? -27.263 -14.899 26.383 1.00 32.33 1349 ASN A C 1
ATOM 3806 O O . ASN A 1 487 ? -27.132 -16.069 26.762 1.00 33.54 1349 ASN A O 1
ATOM 3811 N N . ALA A 1 488 ? -26.636 -13.884 26.981 1.00 30.79 1350 ALA A N 1
ATOM 3812 C CA . ALA A 1 488 ? -25.767 -14.128 28.128 1.00 41.27 1350 ALA A CA 1
ATOM 3813 C C . ALA A 1 488 ? -26.568 -14.573 29.345 1.00 36.82 1350 ALA A C 1
ATOM 3814 O O . ALA A 1 488 ? -26.152 -15.485 30.068 1.00 30.47 1350 ALA A O 1
ATOM 3816 N N . ALA A 1 489 ? -27.726 -13.950 29.580 1.00 32.42 1351 ALA A N 1
ATOM 3817 C CA . ALA A 1 489 ? -28.531 -14.291 30.750 1.00 32.14 1351 ALA A CA 1
ATOM 3818 C C . ALA A 1 489 ? -29.086 -15.707 30.658 1.00 34.03 1351 ALA A C 1
ATOM 3819 O O . ALA A 1 489 ? -29.203 -16.399 31.676 1.00 35.96 1351 ALA A O 1
ATOM 3821 N N . SER A 1 490 ? -29.431 -16.157 29.452 1.00 34.32 1352 SER A N 1
ATOM 3822 C CA . SER A 1 490 ? -30.036 -17.468 29.266 1.00 37.85 1352 SER A CA 1
ATOM 3823 C C . SER A 1 490 ? -29.017 -18.577 29.053 1.00 40.07 1352 SER A C 1
ATOM 3824 O O . SER A 1 490 ? -29.403 -19.750 29.014 1.00 42.46 1352 SER A O 1
ATOM 3827 N N . GLY A 1 491 ? -27.736 -18.244 28.915 1.00 34.35 1353 GLY A N 1
ATOM 3828 C CA . GLY A 1 491 ? -26.717 -19.239 28.669 1.00 36.37 1353 GLY A CA 1
ATOM 3829 C C . GLY A 1 491 ? -26.477 -19.569 27.213 1.00 38.44 1353 GLY A C 1
ATOM 3830 O O . GLY A 1 491 ? -25.676 -20.469 26.927 1.00 45.64 1353 GLY A O 1
ATOM 3831 N N . ARG A 1 492 ? -27.149 -18.883 26.284 1.00 40.62 1354 ARG A N 1
ATOM 3832 C CA . ARG A 1 492 ? -26.887 -19.093 24.863 1.00 45.70 1354 ARG A CA 1
ATOM 3833 C C . ARG A 1 492 ? -25.421 -18.841 24.535 1.00 47.85 1354 ARG A C 1
ATOM 3834 O O . ARG A 1 492 ? -24.778 -19.637 23.842 1.00 51.54 1354 ARG A O 1
ATOM 3842 N N . GLN A 1 493 ? -24.879 -17.729 25.022 1.00 46.08 1355 GLN A N 1
ATOM 3843 C CA . GLN A 1 493 ? -23.482 -17.379 24.830 1.00 44.11 1355 GLN A CA 1
ATOM 3844 C C . GLN A 1 493 ? -22.879 -16.984 26.168 1.00 46.66 1355 GLN A C 1
ATOM 3845 O O . GLN A 1 493 ? -23.591 -16.711 27.139 1.00 40.80 1355 GLN A O 1
ATOM 3851 N N . THR A 1 494 ? -21.550 -16.957 26.211 1.00 39.51 1356 THR A N 1
ATOM 3852 C CA . THR A 1 494 ? -20.873 -16.337 27.335 1.00 42.28 1356 THR A CA 1
ATOM 3853 C C . THR A 1 494 ? -21.018 -14.819 27.245 1.00 40.30 1356 THR A C 1
ATOM 3854 O O . THR A 1 494 ? -21.454 -14.269 26.230 1.00 36.23 1356 THR A O 1
ATOM 3858 N N . VAL A 1 495 ? -20.647 -14.137 28.330 1.00 42.53 1357 VAL A N 1
ATOM 3859 C CA . VAL A 1 495 ? -20.740 -12.679 28.354 1.00 42.36 1357 VAL A CA 1
ATOM 3860 C C . VAL A 1 495 ? -19.809 -12.071 27.313 1.00 44.45 1357 VAL A C 1
ATOM 3861 O O . VAL A 1 495 ? -20.207 -11.203 26.527 1.00 34.32 1357 VAL A O 1
ATOM 3865 N N . ASP A 1 496 ? -18.552 -12.524 27.291 1.00 37.23 1358 ASP A N 1
ATOM 3866 C CA . ASP A 1 496 ? -17.593 -12.017 26.314 1.00 46.57 1358 ASP A CA 1
ATOM 3867 C C . ASP A 1 496 ? -18.052 -12.305 24.890 1.00 44.75 1358 ASP A C 1
ATOM 3868 O O . ASP A 1 496 ? -17.952 -11.443 24.010 1.00 40.59 1358 ASP A O 1
ATOM 3873 N N . GLU A 1 497 ? -18.564 -13.514 24.649 1.00 45.44 1359 GLU A N 1
ATOM 3874 C CA . GLU A 1 497 ? -19.061 -13.866 23.323 1.00 45.44 1359 GLU A CA 1
ATOM 3875 C C . GLU A 1 497 ? -20.268 -13.017 22.939 1.00 43.89 1359 GLU A C 1
ATOM 3876 O O . GLU A 1 497 ? -20.358 -12.535 21.804 1.00 41.04 1359 GLU A O 1
ATOM 3882 N N . ALA A 1 498 ? -21.201 -12.817 23.873 1.00 37.54 1360 ALA A N 1
ATOM 3883 C CA . ALA A 1 498 ? -22.395 -12.034 23.570 1.00 38.61 1360 ALA A CA 1
ATOM 3884 C C . ALA A 1 498 ? -22.051 -10.576 23.292 1.00 39.67 1360 ALA A C 1
ATOM 3885 O O . ALA A 1 498 ? -22.561 -9.986 22.332 1.00 34.83 1360 ALA A O 1
ATOM 3887 N N . LEU A 1 499 ? -21.187 -9.977 24.116 1.00 40.76 1361 LEU A N 1
ATOM 3888 C CA . LEU A 1 499 ? -20.866 -8.563 23.944 1.00 39.43 1361 LEU A CA 1
ATOM 3889 C C . LEU A 1 499 ? -19.965 -8.327 22.739 1.00 40.15 1361 LEU A C 1
ATOM 3890 O O . LEU A 1 499 ? -20.030 -7.256 22.124 1.00 39.55 1361 LEU A O 1
ATOM 3895 N N . LYS A 1 500 ? -19.116 -9.298 22.392 1.00 43.07 1362 LYS A N 1
ATOM 3896 C CA . LYS A 1 500 ? -18.312 -9.167 21.181 1.00 41.46 1362 LYS A CA 1
ATOM 3897 C C . LYS A 1 500 ? -19.198 -9.117 19.943 1.00 46.74 1362 LYS A C 1
ATOM 3898 O O . LYS A 1 500 ? -18.965 -8.311 19.034 1.00 42.72 1362 LYS A O 1
ATOM 3904 N N . ASP A 1 501 ? -20.224 -9.972 19.892 1.00 46.45 1363 ASP A N 1
ATOM 3905 C CA . ASP A 1 501 ? -21.135 -9.975 18.752 1.00 44.69 1363 ASP A CA 1
ATOM 3906 C C . ASP A 1 501 ? -21.924 -8.675 18.666 1.00 42.15 1363 ASP A C 1
ATOM 3907 O O . ASP A 1 501 ? -22.139 -8.146 17.570 1.00 45.80 1363 ASP A O 1
ATOM 3912 N N . ALA A 1 502 ? -22.371 -8.149 19.809 1.00 36.63 1364 ALA A N 1
ATOM 3913 C CA . ALA A 1 502 ? -23.109 -6.891 19.803 1.00 34.62 1364 ALA A CA 1
ATOM 3914 C C . ALA A 1 502 ? -22.224 -5.740 19.339 1.00 41.05 1364 ALA A C 1
ATOM 3915 O O . ALA A 1 502 ? -22.635 -4.925 18.505 1.00 37.43 1364 ALA A O 1
ATOM 3917 N N . GLN A 1 503 ? -20.999 -5.663 19.869 1.00 36.16 1365 GLN A N 1
ATOM 3918 C CA . GLN A 1 503 ? -20.063 -4.624 19.450 1.00 37.34 1365 GLN A CA 1
ATOM 3919 C C . GLN A 1 503 ? -19.801 -4.683 17.949 1.00 51.35 1365 GLN A C 1
ATOM 3920 O O . GLN A 1 503 ? -19.788 -3.648 17.271 1.00 51.12 1365 GLN A O 1
ATOM 3926 N N . THR A 1 504 ? -19.588 -5.888 17.414 1.00 52.67 1366 THR A N 1
ATOM 3927 C CA . THR A 1 504 ? -19.337 -6.032 15.984 1.00 56.09 1366 THR A CA 1
ATOM 3928 C C . THR A 1 504 ? -20.549 -5.605 15.165 1.00 58.13 1366 THR A C 1
ATOM 3929 O O . THR A 1 504 ? -20.410 -4.926 14.140 1.00 60.10 1366 THR A O 1
ATOM 3933 N N . ARG A 1 505 ? -21.749 -5.987 15.608 1.00 53.64 1367 ARG A N 1
ATOM 3934 C CA . ARG A 1 505 ? -22.959 -5.672 14.857 1.00 56.06 1367 ARG A CA 1
ATOM 3935 C C . ARG A 1 505 ? -23.263 -4.179 14.870 1.00 55.49 1367 ARG A C 1
ATOM 3936 O O . ARG A 1 505 ? -23.782 -3.645 13.883 1.00 57.25 1367 ARG A O 1
ATOM 3944 N N . ILE A 1 506 ? -22.954 -3.493 15.972 1.00 53.80 1368 ILE A N 1
ATOM 3945 C CA . ILE A 1 506 ? -23.211 -2.059 16.051 1.00 50.40 1368 ILE A CA 1
ATOM 3946 C C . ILE A 1 506 ? -22.288 -1.289 15.112 1.00 53.45 1368 ILE A C 1
ATOM 3947 O O . ILE A 1 506 ? -22.678 -0.254 14.557 1.00 54.15 1368 ILE A O 1
ATOM 3952 N N . THR A 1 507 ? -21.071 -1.785 14.895 1.00 54.21 1369 THR A N 1
ATOM 3953 C CA . THR A 1 507 ? -20.044 -1.049 14.170 1.00 56.57 1369 THR A CA 1
ATOM 3954 C C . THR A 1 507 ? -19.791 -1.567 12.761 1.00 64.51 1369 THR A C 1
ATOM 3955 O O . THR A 1 507 ? -18.914 -1.031 12.074 1.00 71.92 1369 THR A O 1
ATOM 3959 N N . LYS A 1 508 ? -20.520 -2.584 12.309 1.00 63.77 1370 LYS A N 1
ATOM 3960 C CA . LYS A 1 508 ? -20.289 -3.145 10.979 1.00 69.07 1370 LYS A CA 1
ATOM 3961 C C . LYS A 1 508 ? -20.593 -2.129 9.881 1.00 70.25 1370 LYS A C 1
ATOM 3962 O O . LYS A 1 508 ? -21.382 -1.203 10.069 1.00 68.55 1370 LYS A O 1
ATOM 3969 N N . LYS B 1 3 ? -32.538 51.402 16.560 1.00 57.84 1 LYS B N 1
ATOM 3970 C CA . LYS B 1 3 ? -32.480 50.160 15.799 1.00 53.43 1 LYS B CA 1
ATOM 3971 C C . LYS B 1 3 ? -32.953 50.375 14.363 1.00 55.25 1 LYS B C 1
ATOM 3972 O O . LYS B 1 3 ? -33.513 51.419 14.030 1.00 56.04 1 LYS B O 1
ATOM 3978 N N . ILE B 1 4 ? -32.726 49.374 13.520 1.00 54.50 2 ILE B N 1
ATOM 3979 C CA . ILE B 1 4 ? -33.057 49.435 12.101 1.00 51.05 2 ILE B CA 1
ATOM 3980 C C . ILE B 1 4 ? -34.344 48.660 11.864 1.00 51.87 2 ILE B C 1
ATOM 3981 O O . ILE B 1 4 ? -34.516 47.547 12.378 1.00 49.90 2 ILE B O 1
ATOM 3986 N N . GLU B 1 5 ? -35.252 49.246 11.086 1.00 55.61 3 GLU B N 1
ATOM 3987 C CA . GLU B 1 5 ? -36.559 48.641 10.864 1.00 57.90 3 GLU B CA 1
ATOM 3988 C C . GLU B 1 5 ? -36.423 47.376 10.024 1.00 57.74 3 GLU B C 1
ATOM 3989 O O . GLU B 1 5 ? -35.886 47.411 8.912 1.00 59.87 3 GLU B O 1
ATOM 3995 N N . GLU B 1 6 ? -36.916 46.264 10.560 1.00 56.16 4 GLU B N 1
ATOM 3996 C CA . GLU B 1 6 ? -36.895 44.992 9.856 1.00 55.99 4 GLU B CA 1
ATOM 3997 C C . GLU B 1 6 ? -38.011 44.943 8.818 1.00 57.84 4 GLU B C 1
ATOM 3998 O O . GLU B 1 6 ? -39.062 45.570 8.974 1.00 62.42 4 GLU B O 1
ATOM 4004 N N . GLY B 1 7 ? -37.767 44.198 7.743 1.00 54.10 5 GLY B N 1
ATOM 4005 C CA . GLY B 1 7 ? -38.749 44.036 6.691 1.00 53.73 5 GLY B CA 1
ATOM 4006 C C . GLY B 1 7 ? -38.662 45.032 5.557 1.00 52.81 5 GLY B C 1
ATOM 4007 O O . GLY B 1 7 ? -39.549 45.038 4.695 1.00 51.01 5 GLY B O 1
ATOM 4008 N N . LYS B 1 8 ? -37.633 45.875 5.529 1.00 52.66 6 LYS B N 1
ATOM 4009 C CA . LYS B 1 8 ? -37.445 46.823 4.439 1.00 47.80 6 LYS B CA 1
ATOM 4010 C C . LYS B 1 8 ? -35.969 47.190 4.376 1.00 41.71 6 LYS B C 1
ATOM 4011 O O . LYS B 1 8 ? -35.172 46.785 5.224 1.00 40.28 6 LYS B O 1
ATOM 4017 N N . LEU B 1 9 ? -35.615 47.970 3.357 1.00 37.83 7 LEU B N 1
ATOM 4018 C CA . LEU B 1 9 ? -34.230 48.348 3.111 1.00 40.85 7 LEU B CA 1
ATOM 4019 C C . LEU B 1 9 ? -34.111 49.861 3.026 1.00 40.16 7 LEU B C 1
ATOM 4020 O O . LEU B 1 9 ? -34.837 50.504 2.261 1.00 42.31 7 LEU B O 1
ATOM 4025 N N . VAL B 1 10 ? -33.196 50.420 3.813 1.00 35.97 8 VAL B N 1
ATOM 4026 C CA . VAL B 1 10 ? -32.811 51.823 3.726 1.00 33.52 8 VAL B CA 1
ATOM 4027 C C . VAL B 1 10 ? -31.390 51.877 3.186 1.00 33.75 8 VAL B C 1
ATOM 4028 O O . VAL B 1 10 ? -30.486 51.238 3.738 1.00 32.52 8 VAL B O 1
ATOM 4032 N N . ILE B 1 11 ? -31.193 52.632 2.110 1.00 38.43 9 ILE B N 1
ATOM 4033 C CA . ILE B 1 11 ? -29.923 52.678 1.397 1.00 35.08 9 ILE B CA 1
ATOM 4034 C C . ILE B 1 11 ? -29.405 54.108 1.413 1.00 35.73 9 ILE B C 1
ATOM 4035 O O . ILE B 1 11 ? -30.135 55.042 1.063 1.00 42.07 9 ILE B O 1
ATOM 4040 N N . TRP B 1 12 ? -28.149 54.275 1.818 1.00 31.56 10 TRP B N 1
ATOM 4041 C CA . TRP B 1 12 ? -27.478 55.567 1.802 1.00 31.14 10 TRP B CA 1
ATOM 4042 C C . TRP B 1 12 ? -26.429 55.578 0.697 1.00 29.73 10 TRP B C 1
ATOM 4043 O O . TRP B 1 12 ? -25.590 54.674 0.618 1.00 29.27 10 TRP B O 1
ATOM 4054 N N . ILE B 1 13 ? -26.491 56.596 -0.159 1.00 32.92 11 ILE B N 1
ATOM 4055 C CA . ILE B 1 13 ? -25.522 56.808 -1.226 1.00 33.09 11 ILE B CA 1
ATOM 4056 C C . ILE B 1 13 ? -25.301 58.310 -1.337 1.00 38.65 11 ILE B C 1
ATOM 4057 O O . ILE B 1 13 ? -26.173 59.106 -0.982 1.00 41.64 11 ILE B O 1
ATOM 4062 N N . ASN B 1 14 ? -24.118 58.702 -1.802 1.00 38.87 12 ASN B N 1
ATOM 4063 C CA . ASN B 1 14 ? -23.768 60.115 -1.811 1.00 39.37 12 ASN B CA 1
ATOM 4064 C C . ASN B 1 14 ? -24.622 60.881 -2.818 1.00 44.88 12 ASN B C 1
ATOM 4065 O O . ASN B 1 14 ? -25.078 60.335 -3.826 1.00 42.72 12 ASN B O 1
ATOM 4070 N N . GLY B 1 15 ? -24.832 62.168 -2.531 1.00 48.19 13 GLY B N 1
ATOM 4071 C CA . GLY B 1 15 ? -25.712 62.986 -3.349 1.00 49.07 13 GLY B CA 1
ATOM 4072 C C . GLY B 1 15 ? -25.188 63.265 -4.741 1.00 45.80 13 GLY B C 1
ATOM 4073 O O . GLY B 1 15 ? -25.944 63.739 -5.596 1.00 53.79 13 GLY B O 1
ATOM 4074 N N . ASP B 1 16 ? -23.910 62.993 -4.991 1.00 40.75 14 ASP B N 1
ATOM 4075 C CA . ASP B 1 16 ? -23.333 63.189 -6.314 1.00 46.64 14 ASP B CA 1
ATOM 4076 C C . ASP B 1 16 ? -23.458 61.956 -7.200 1.00 49.61 14 ASP B C 1
ATOM 4077 O O . ASP B 1 16 ? -23.003 61.986 -8.349 1.00 50.09 14 ASP B O 1
ATOM 4082 N N . LYS B 1 17 ? -24.057 60.881 -6.700 1.00 49.70 15 LYS B N 1
ATOM 4083 C CA . LYS B 1 17 ? -24.258 59.662 -7.468 1.00 43.96 15 LYS B CA 1
ATOM 4084 C C . LYS B 1 17 ? -25.666 59.634 -8.051 1.00 35.17 15 LYS B C 1
ATOM 4085 O O . LYS B 1 17 ? -26.505 60.489 -7.765 1.00 33.23 15 LYS B O 1
ATOM 4091 N N . GLY B 1 18 ? -25.919 58.625 -8.881 1.00 31.03 16 GLY B N 1
ATOM 4092 C CA . GLY B 1 18 ? -27.231 58.456 -9.470 1.00 35.05 16 GLY B CA 1
ATOM 4093 C C . GLY B 1 18 ? -28.220 57.807 -8.526 1.00 36.70 16 GLY B C 1
ATOM 4094 O O . GLY B 1 18 ? -28.623 56.659 -8.737 1.00 31.63 16 GLY B O 1
ATOM 4095 N N . TYR B 1 19 ? -28.627 58.535 -7.482 1.00 39.62 17 TYR B N 1
ATOM 4096 C CA . TYR B 1 19 ? -29.505 57.951 -6.476 1.00 33.39 17 TYR B CA 1
ATOM 4097 C C . TYR B 1 19 ? -30.938 57.792 -6.970 1.00 42.27 17 TYR B C 1
ATOM 4098 O O . TYR B 1 19 ? -31.665 56.939 -6.451 1.00 43.49 17 TYR B O 1
ATOM 4107 N N . ASN B 1 20 ? -31.366 58.593 -7.949 1.00 44.36 18 ASN B N 1
ATOM 4108 C CA . ASN B 1 20 ? -32.688 58.381 -8.531 1.00 44.75 18 ASN B CA 1
ATOM 4109 C C . ASN B 1 20 ? -32.729 57.087 -9.333 1.00 38.29 18 ASN B C 1
ATOM 4110 O O . ASN B 1 20 ? -33.728 56.358 -9.298 1.00 50.92 18 ASN B O 1
ATOM 4115 N N . GLY B 1 21 ? -31.652 56.781 -10.059 1.00 36.51 19 GLY B N 1
ATOM 4116 C CA . GLY B 1 21 ? -31.592 55.518 -10.774 1.00 37.77 19 GLY B CA 1
ATOM 4117 C C . GLY B 1 21 ? -31.522 54.327 -9.839 1.00 37.13 19 GLY B C 1
ATOM 4118 O O . GLY B 1 21 ? -32.103 53.274 -10.115 1.00 37.34 19 GLY B O 1
ATOM 4119 N N . LEU B 1 22 ? -30.807 54.473 -8.720 1.00 36.36 20 LEU B N 1
ATOM 4120 C CA . LEU B 1 22 ? -30.787 53.414 -7.719 1.00 34.47 20 LEU B CA 1
ATOM 4121 C C . LEU B 1 22 ? -32.160 53.224 -7.088 1.00 35.24 20 LEU B C 1
ATOM 4122 O O . LEU B 1 22 ? -32.526 52.099 -6.728 1.00 33.78 20 LEU B O 1
ATOM 4127 N N . ALA B 1 23 ? -32.933 54.305 -6.955 1.00 34.57 21 ALA B N 1
ATOM 4128 C CA . ALA B 1 23 ? -34.296 54.185 -6.449 1.00 36.50 21 ALA B CA 1
ATOM 4129 C C . ALA B 1 23 ? -35.187 53.416 -7.416 1.00 37.78 21 ALA B C 1
ATOM 4130 O O . ALA B 1 23 ? -36.113 52.720 -6.981 1.00 38.65 21 ALA B O 1
ATOM 4132 N N . GLU B 1 24 ? -34.930 53.531 -8.722 1.00 42.87 22 GLU B N 1
ATOM 4133 C CA . GLU B 1 24 ? -35.668 52.736 -9.699 1.00 45.78 22 GLU B CA 1
ATOM 4134 C C . GLU B 1 24 ? -35.462 51.247 -9.453 1.00 37.99 22 GLU B C 1
ATOM 4135 O O . GLU B 1 24 ? -36.422 50.468 -9.437 1.00 39.34 22 GLU B O 1
ATOM 4141 N N . VAL B 1 25 ? -34.205 50.834 -9.267 1.00 35.43 23 VAL B N 1
ATOM 4142 C CA . VAL B 1 25 ? -33.913 49.433 -8.977 1.00 37.31 23 VAL B CA 1
ATOM 4143 C C . VAL B 1 25 ? -34.607 49.005 -7.693 1.00 34.36 23 VAL B C 1
ATOM 4144 O O . VAL B 1 25 ? -35.138 47.892 -7.597 1.00 43.54 23 VAL B O 1
ATOM 4148 N N . GLY B 1 26 ? -34.622 49.883 -6.688 1.00 36.14 24 GLY B N 1
ATOM 4149 C CA . GLY B 1 26 ? -35.371 49.592 -5.480 1.00 34.70 24 GLY B CA 1
ATOM 4150 C C . GLY B 1 26 ? -36.861 49.472 -5.728 1.00 37.30 24 GLY B C 1
ATOM 4151 O O . GLY B 1 26 ? -37.541 48.675 -5.075 1.00 38.19 24 GLY B O 1
ATOM 4152 N N . LYS B 1 27 ? -37.392 50.256 -6.670 1.00 39.17 25 LYS B N 1
ATOM 4153 C CA . LYS B 1 27 ? -38.805 50.137 -7.012 1.00 43.84 25 LYS B CA 1
ATOM 4154 C C . LYS B 1 27 ? -39.098 48.827 -7.730 1.00 45.52 25 LYS B C 1
ATOM 4155 O O . LYS B 1 27 ? -40.172 48.245 -7.539 1.00 44.35 25 LYS B O 1
ATOM 4161 N N . LYS B 1 28 ? -38.165 48.350 -8.558 1.00 41.12 26 LYS B N 1
ATOM 4162 C CA . LYS B 1 28 ? -38.333 47.039 -9.176 1.00 46.13 26 LYS B CA 1
ATOM 4163 C C . LYS B 1 28 ? -38.235 45.931 -8.135 1.00 40.51 26 LYS B C 1
ATOM 4164 O O . LYS B 1 28 ? -39.003 44.962 -8.174 1.00 42.03 26 LYS B O 1
ATOM 4170 N N . PHE B 1 29 ? -37.295 46.058 -7.196 1.00 38.09 27 PHE B N 1
ATOM 4171 C CA . PHE B 1 29 ? -37.206 45.105 -6.096 1.00 37.23 27 PHE B CA 1
ATOM 4172 C C . PHE B 1 29 ? -38.475 45.124 -5.253 1.00 38.94 27 PHE B C 1
ATOM 4173 O O . PHE B 1 29 ? -38.965 44.071 -4.827 1.00 44.51 27 PHE B O 1
ATOM 4181 N N . GLU B 1 30 ? -39.026 46.315 -5.014 1.00 39.89 28 GLU B N 1
ATOM 4182 C CA . GLU B 1 30 ? -40.242 46.435 -4.216 1.00 45.41 28 GLU B CA 1
ATOM 4183 C C . GLU B 1 30 ? -41.433 45.793 -4.917 1.00 49.13 28 GLU B C 1
ATOM 4184 O O . GLU B 1 30 ? -42.227 45.088 -4.284 1.00 45.63 28 GLU B O 1
ATOM 4190 N N . LYS B 1 31 ? -41.571 46.022 -6.225 1.00 45.70 29 LYS B N 1
ATOM 4191 C CA . LYS B 1 31 ? -42.675 45.433 -6.975 1.00 48.64 29 LYS B CA 1
ATOM 4192 C C . LYS B 1 31 ? -42.571 43.913 -7.034 1.00 48.44 29 LYS B C 1
ATOM 4193 O O . LYS B 1 31 ? -43.596 43.224 -7.092 1.00 50.84 29 LYS B O 1
ATOM 4199 N N . ASP B 1 32 ? -41.351 43.374 -7.007 1.00 55.39 30 ASP B N 1
ATOM 4200 C CA . ASP B 1 32 ? -41.162 41.932 -7.107 1.00 52.47 30 ASP B CA 1
ATOM 4201 C C . ASP B 1 32 ? -41.332 41.224 -5.768 1.00 52.90 30 ASP B C 1
ATOM 4202 O O . ASP B 1 32 ? -41.739 40.058 -5.739 1.00 57.25 30 ASP B O 1
ATOM 4207 N N . THR B 1 33 ? -41.025 41.897 -4.659 1.00 48.51 31 THR B N 1
ATOM 4208 C CA . THR B 1 33 ? -40.990 41.254 -3.355 1.00 48.83 31 THR B CA 1
ATOM 4209 C C . THR B 1 33 ? -41.916 41.880 -2.324 1.00 49.57 31 THR B C 1
ATOM 4210 O O . THR B 1 33 ? -42.072 41.310 -1.238 1.00 44.14 31 THR B O 1
ATOM 4214 N N . GLY B 1 34 ? -42.528 43.024 -2.619 1.00 50.98 32 GLY B N 1
ATOM 4215 C CA . GLY B 1 34 ? -43.314 43.716 -1.619 1.00 54.94 32 GLY B CA 1
ATOM 4216 C C . GLY B 1 34 ? -42.508 44.357 -0.514 1.00 53.47 32 GLY B C 1
ATOM 4217 O O . GLY B 1 34 ? -43.088 44.781 0.490 1.00 56.22 32 GLY B O 1
ATOM 4218 N N . ILE B 1 35 ? -41.190 44.442 -0.668 1.00 41.91 33 ILE B N 1
ATOM 4219 C CA . ILE B 1 35 ? -40.300 44.994 0.347 1.00 40.13 33 ILE B CA 1
ATOM 4220 C C . ILE B 1 35 ? -39.951 46.423 -0.046 1.00 49.24 33 ILE B C 1
ATOM 4221 O O . ILE B 1 35 ? -39.379 46.659 -1.117 1.00 46.39 33 ILE B O 1
ATOM 4226 N N . LYS B 1 36 ? -40.289 47.374 0.821 1.00 46.18 34 LYS B N 1
ATOM 4227 C CA . LYS B 1 36 ? -39.996 48.775 0.553 1.00 49.64 34 LYS B CA 1
ATOM 4228 C C . LYS B 1 36 ? -38.490 49.010 0.509 1.00 49.73 34 LYS B C 1
ATOM 4229 O O . LYS B 1 36 ? -37.733 48.456 1.311 1.00 50.87 34 LYS B O 1
ATOM 4235 N N . VAL B 1 37 ? -38.054 49.835 -0.442 1.00 44.01 35 VAL B N 1
ATOM 4236 C CA . VAL B 1 37 ? -36.656 50.235 -0.566 1.00 43.35 35 VAL B CA 1
ATOM 4237 C C . VAL B 1 37 ? -36.606 51.756 -0.571 1.00 47.87 35 VAL B C 1
ATOM 4238 O O . VAL B 1 37 ? -37.246 52.398 -1.412 1.00 51.85 35 VAL B O 1
ATOM 4242 N N . THR B 1 38 ? -35.851 52.330 0.363 1.00 48.58 36 THR B N 1
ATOM 4243 C CA . THR B 1 38 ? -35.741 53.775 0.519 1.00 47.45 36 THR B CA 1
ATOM 4244 C C . THR B 1 38 ? -34.299 54.192 0.274 1.00 41.98 36 THR B C 1
ATOM 4245 O O . THR B 1 38 ? -33.397 53.779 1.012 1.00 42.17 36 THR B O 1
ATOM 4249 N N . VAL B 1 39 ? -34.084 55.006 -0.755 1.00 42.98 37 VAL B N 1
ATOM 4250 C CA . VAL B 1 39 ? -32.769 55.546 -1.077 1.00 40.53 37 VAL B CA 1
ATOM 4251 C C . VAL B 1 39 ? -32.676 56.956 -0.512 1.00 42.25 37 VAL B C 1
ATOM 4252 O O . VAL B 1 39 ? -33.552 57.793 -0.762 1.00 47.03 37 VAL B O 1
ATOM 4256 N N . GLU B 1 40 ? -31.620 57.217 0.252 1.00 39.44 38 GLU B N 1
ATOM 4257 C CA . GLU B 1 40 ? -31.380 58.526 0.839 1.00 40.92 38 GLU B CA 1
ATOM 4258 C C . GLU B 1 40 ? -29.945 58.946 0.562 1.00 43.10 38 GLU B C 1
ATOM 4259 O O . GLU B 1 40 ? -29.048 58.107 0.444 1.00 44.93 38 GLU B O 1
ATOM 4265 N N . HIS B 1 41 ? -29.736 60.256 0.455 1.00 44.76 39 HIS B N 1
ATOM 4266 C CA . HIS B 1 41 ? -28.404 60.834 0.284 1.00 44.21 39 HIS B CA 1
ATOM 4267 C C . HIS B 1 41 ? -28.180 61.889 1.362 1.00 49.68 39 HIS B C 1
ATOM 4268 O O . HIS B 1 41 ? -28.222 63.096 1.095 1.00 51.57 39 HIS B O 1
ATOM 4275 N N . PRO B 1 42 ? -27.933 61.460 2.600 1.00 50.21 40 PRO B N 1
ATOM 4276 C CA . PRO B 1 42 ? -27.772 62.423 3.694 1.00 52.96 40 PRO B CA 1
ATOM 4277 C C . PRO B 1 42 ? -26.520 63.269 3.526 1.00 52.84 40 PRO B C 1
ATOM 4278 O O . PRO B 1 42 ? -25.505 62.827 2.983 1.00 49.67 40 PRO B O 1
ATOM 4282 N N . ASP B 1 43 ? -26.611 64.508 4.007 1.00 58.18 41 ASP B N 1
ATOM 4283 C CA . ASP B 1 43 ? -25.477 65.420 3.959 1.00 61.01 41 ASP B CA 1
ATOM 4284 C C . ASP B 1 43 ? -24.338 64.900 4.828 1.00 59.83 41 ASP B C 1
ATOM 4285 O O . ASP B 1 43 ? -24.562 64.382 5.926 1.00 62.02 41 ASP B O 1
ATOM 4290 N N . LYS B 1 44 ? -23.110 65.052 4.332 1.00 56.64 42 LYS B N 1
ATOM 4291 C CA . LYS B 1 44 ? -21.911 64.516 4.976 1.00 57.51 42 LYS B CA 1
ATOM 4292 C C . LYS B 1 44 ? -22.110 63.040 5.329 1.00 62.10 42 LYS B C 1
ATOM 4293 O O . LYS B 1 44 ? -22.174 62.637 6.490 1.00 69.29 42 LYS B O 1
ATOM 4299 N N . LEU B 1 45 ? -22.209 62.245 4.263 1.00 57.82 43 LEU B N 1
ATOM 4300 C CA . LEU B 1 45 ? -22.593 60.845 4.406 1.00 53.03 43 LEU B CA 1
ATOM 4301 C C . LEU B 1 45 ? -21.485 60.016 5.044 1.00 51.23 43 LEU B C 1
ATOM 4302 O O . LEU B 1 45 ? -21.755 59.175 5.910 1.00 49.74 43 LEU B O 1
ATOM 4307 N N . GLU B 1 46 ? -20.234 60.232 4.630 1.00 50.76 44 GLU B N 1
ATOM 4308 C CA . GLU B 1 46 ? -19.150 59.368 5.086 1.00 53.43 44 GLU B CA 1
ATOM 4309 C C . GLU B 1 46 ? -18.807 59.580 6.554 1.00 51.27 44 GLU B C 1
ATOM 4310 O O . GLU B 1 46 ? -18.156 58.717 7.152 1.00 49.45 44 GLU B O 1
ATOM 4316 N N . GLU B 1 47 ? -19.212 60.702 7.145 1.00 48.75 45 GLU B N 1
ATOM 4317 C CA . GLU B 1 47 ? -19.047 60.908 8.577 1.00 52.67 45 GLU B CA 1
ATOM 4318 C C . GLU B 1 47 ? -20.298 60.570 9.368 1.00 52.36 45 GLU B C 1
ATOM 4319 O O . GLU B 1 47 ? -20.199 60.224 10.549 1.00 51.73 45 GLU B O 1
ATOM 4325 N N . LYS B 1 48 ? -21.471 60.654 8.739 1.00 53.40 46 LYS B N 1
ATOM 4326 C CA . LYS B 1 48 ? -22.711 60.331 9.435 1.00 54.95 46 LYS B CA 1
ATOM 4327 C C . LYS B 1 48 ? -22.833 58.832 9.681 1.00 53.42 46 LYS B C 1
ATOM 4328 O O . LYS B 1 48 ? -23.277 58.411 10.755 1.00 55.25 46 LYS B O 1
ATOM 4334 N N . PHE B 1 49 ? -22.436 58.013 8.704 1.00 49.61 47 PHE B N 1
ATOM 4335 C CA . PHE B 1 49 ? -22.589 56.566 8.846 1.00 43.20 47 PHE B CA 1
ATOM 4336 C C . PHE B 1 49 ? -21.810 55.996 10.025 1.00 38.93 47 PHE B C 1
ATOM 4337 O O . PHE B 1 49 ? -22.416 55.277 10.839 1.00 37.34 47 PHE B O 1
ATOM 4345 N N . PRO B 1 50 ? -20.505 56.250 10.190 1.00 37.60 48 PRO B N 1
ATOM 4346 C CA . PRO B 1 50 ? -19.818 55.695 11.368 1.00 41.10 48 PRO B CA 1
ATOM 4347 C C . PRO B 1 50 ? -20.372 56.211 12.681 1.00 45.04 48 PRO B C 1
ATOM 4348 O O . PRO B 1 50 ? -20.280 55.512 13.697 1.00 47.10 48 PRO B O 1
ATOM 4352 N N . GLN B 1 51 ? -20.954 57.412 12.690 1.00 48.15 49 GLN B N 1
ATOM 4353 C CA . GLN B 1 51 ? -21.555 57.934 13.913 1.00 55.60 49 GLN B CA 1
ATOM 4354 C C . GLN B 1 51 ? -22.802 57.144 14.291 1.00 55.52 49 GLN B C 1
ATOM 4355 O O . GLN B 1 51 ? -22.949 56.711 15.440 1.00 53.91 49 GLN B O 1
ATOM 4361 N N . VAL B 1 52 ? -23.710 56.939 13.335 1.00 51.10 50 VAL B N 1
ATOM 4362 C CA . VAL B 1 52 ? -24.963 56.259 13.647 1.00 49.44 50 VAL B CA 1
ATOM 4363 C C . VAL B 1 52 ? -24.760 54.751 13.742 1.00 45.34 50 VAL B C 1
ATOM 4364 O O . VAL B 1 52 ? -25.347 54.091 14.608 1.00 43.73 50 VAL B O 1
ATOM 4368 N N . ALA B 1 53 ? -23.926 54.179 12.869 1.00 39.67 51 ALA B N 1
ATOM 4369 C CA . ALA B 1 53 ? -23.697 52.739 12.901 1.00 38.31 51 ALA B CA 1
ATOM 4370 C C . ALA B 1 53 ? -22.935 52.303 14.145 1.00 40.11 51 ALA B C 1
ATOM 4371 O O . ALA B 1 53 ? -23.010 51.128 14.520 1.00 41.86 51 ALA B O 1
ATOM 4373 N N . ALA B 1 54 ? -22.205 53.216 14.790 1.00 46.01 52 ALA B N 1
ATOM 4374 C CA . ALA B 1 54 ? -21.567 52.891 16.060 1.00 52.65 52 ALA B CA 1
ATOM 4375 C C . ALA B 1 54 ? -22.584 52.666 17.170 1.00 57.27 52 ALA B C 1
ATOM 4376 O O . ALA B 1 54 ? -22.274 51.978 18.148 1.00 60.74 52 ALA B O 1
ATOM 4378 N N . THR B 1 55 ? -23.785 53.226 17.039 1.00 56.37 53 THR B N 1
ATOM 4379 C CA . THR B 1 55 ? -24.850 53.045 18.013 1.00 58.63 53 THR B CA 1
ATOM 4380 C C . THR B 1 55 ? -25.845 51.966 17.606 1.00 62.19 53 THR B C 1
ATOM 4381 O O . THR B 1 55 ? -26.817 51.734 18.331 1.00 67.46 53 THR B O 1
ATOM 4385 N N . GLY B 1 56 ? -25.627 51.303 16.471 1.00 43.56 54 GLY B N 1
ATOM 4386 C CA . GLY B 1 56 ? -26.538 50.290 15.983 1.00 42.02 54 GLY B CA 1
ATOM 4387 C C . GLY B 1 56 ? -27.619 50.794 15.053 1.00 46.17 54 GLY B C 1
ATOM 4388 O O . GLY B 1 56 ? -28.485 50.005 14.651 1.00 40.03 54 GLY B O 1
ATOM 4389 N N . ASP B 1 57 ? -27.601 52.074 14.699 1.00 46.91 55 ASP B N 1
ATOM 4390 C CA . ASP B 1 57 ? -28.599 52.675 13.833 1.00 47.63 55 ASP B CA 1
ATOM 4391 C C . ASP B 1 57 ? -28.040 52.786 12.411 1.00 48.26 55 ASP B C 1
ATOM 4392 O O . ASP B 1 57 ? -27.052 52.129 12.063 1.00 48.79 55 ASP B O 1
ATOM 4397 N N . GLY B 1 58 ? -28.671 53.610 11.581 1.00 45.24 56 GLY B N 1
ATOM 4398 C CA . GLY B 1 58 ? -28.186 53.857 10.245 1.00 43.49 56 GLY B CA 1
ATOM 4399 C C . GLY B 1 58 ? -28.899 53.036 9.190 1.00 41.10 56 GLY B C 1
ATOM 4400 O O . GLY B 1 58 ? -29.898 52.360 9.457 1.00 41.34 56 GLY B O 1
ATOM 4401 N N . PRO B 1 59 ? -28.389 53.079 7.965 1.00 36.40 57 PRO B N 1
ATOM 4402 C CA . PRO B 1 59 ? -29.038 52.376 6.857 1.00 32.61 57 PRO B CA 1
ATOM 4403 C C . PRO B 1 59 ? -28.673 50.899 6.851 1.00 35.16 57 PRO B C 1
ATOM 4404 O O . PRO B 1 59 ? -27.767 50.449 7.550 1.00 31.81 57 PRO B O 1
ATOM 4408 N N . ASP B 1 60 ? -29.397 50.145 6.025 1.00 32.24 58 ASP B N 1
ATOM 4409 C CA . ASP B 1 60 ? -29.029 48.752 5.800 1.00 30.86 58 ASP B CA 1
ATOM 4410 C C . ASP B 1 60 ? -27.824 48.644 4.874 1.00 28.71 58 ASP B C 1
ATOM 4411 O O . ASP B 1 60 ? -26.956 47.786 5.076 1.00 29.78 58 ASP B O 1
ATOM 4416 N N . ILE B 1 61 ? -27.751 49.508 3.863 1.00 27.23 59 ILE B N 1
ATOM 4417 C CA . ILE B 1 61 ? -26.688 49.489 2.867 1.00 25.96 59 ILE B CA 1
ATOM 4418 C C . ILE B 1 61 ? -26.079 50.881 2.776 1.00 26.14 59 ILE B C 1
ATOM 4419 O O . ILE B 1 61 ? -26.798 51.886 2.817 1.00 28.42 59 ILE B O 1
ATOM 4424 N N . ILE B 1 62 ? -24.753 50.940 2.657 1.00 25.85 60 ILE B N 1
ATOM 4425 C CA . ILE B 1 62 ? -24.023 52.193 2.512 1.00 25.69 60 ILE B CA 1
ATOM 4426 C C . ILE B 1 62 ? -23.152 52.106 1.264 1.00 24.47 60 ILE B C 1
ATOM 4427 O O . ILE B 1 62 ? -22.419 51.127 1.079 1.00 23.67 60 ILE B O 1
ATOM 4432 N N . PHE B 1 63 ? -23.247 53.118 0.404 1.00 25.49 61 PHE B N 1
ATOM 4433 C CA . PHE B 1 63 ? -22.426 53.220 -0.797 1.00 24.76 61 PHE B CA 1
ATOM 4434 C C . PHE B 1 63 ? -21.336 54.260 -0.582 1.00 27.11 61 PHE B C 1
ATOM 4435 O O . PHE B 1 63 ? -21.629 55.403 -0.213 1.00 27.57 61 PHE B O 1
ATOM 4443 N N . TRP B 1 64 ? -20.088 53.870 -0.825 1.00 25.57 62 TRP B N 1
ATOM 4444 C CA . TRP B 1 64 ? -18.971 54.806 -0.761 1.00 24.95 62 TRP B CA 1
ATOM 4445 C C . TRP B 1 64 ? -17.760 54.151 -1.410 1.00 25.76 62 TRP B C 1
ATOM 4446 O O . TRP B 1 64 ? -17.749 52.947 -1.680 1.00 23.85 62 TRP B O 1
ATOM 4457 N N . ALA B 1 65 ? -16.740 54.968 -1.662 1.00 25.08 63 ALA B N 1
ATOM 4458 C CA . ALA B 1 65 ? -15.472 54.450 -2.153 1.00 25.71 63 ALA B CA 1
ATOM 4459 C C . ALA B 1 65 ? -14.882 53.460 -1.155 1.00 27.56 63 ALA B C 1
ATOM 4460 O O . ALA B 1 65 ? -15.046 53.592 0.061 1.00 27.27 63 ALA B O 1
ATOM 4462 N N . HIS B 1 66 ? -14.172 52.464 -1.690 1.00 29.83 64 HIS B N 1
ATOM 4463 C CA . HIS B 1 66 ? -13.708 51.340 -0.881 1.00 23.15 64 HIS B CA 1
ATOM 4464 C C . HIS B 1 66 ? -12.751 51.770 0.224 1.00 31.91 64 HIS B C 1
ATOM 4465 O O . HIS B 1 66 ? -12.626 51.070 1.236 1.00 29.87 64 HIS B O 1
ATOM 4472 N N . ASP B 1 67 ? -12.058 52.899 0.050 1.00 31.28 65 ASP B N 1
ATOM 4473 C CA . ASP B 1 67 ? -10.995 53.256 0.986 1.00 35.98 65 ASP B CA 1
ATOM 4474 C C . ASP B 1 67 ? -11.549 53.601 2.362 1.00 37.20 65 ASP B C 1
ATOM 4475 O O . ASP B 1 67 ? -10.930 53.278 3.383 1.00 40.47 65 ASP B O 1
ATOM 4480 N N . ARG B 1 68 ? -12.709 54.258 2.417 1.00 37.11 66 ARG B N 1
ATOM 4481 C CA . ARG B 1 68 ? -13.311 54.561 3.709 1.00 40.88 66 ARG B CA 1
ATOM 4482 C C . ARG B 1 68 ? -13.874 53.319 4.386 1.00 37.08 66 ARG B C 1
ATOM 4483 O O . ARG B 1 68 ? -14.121 53.348 5.596 1.00 37.13 66 ARG B O 1
ATOM 4491 N N . PHE B 1 69 ? -14.075 52.231 3.637 1.00 31.24 67 PHE B N 1
ATOM 4492 C CA . PHE B 1 69 ? -14.610 51.011 4.229 1.00 29.37 67 PHE B CA 1
ATOM 4493 C C . PHE B 1 69 ? -13.582 50.283 5.083 1.00 35.62 67 PHE B C 1
ATOM 4494 O O . PHE B 1 69 ? -13.964 49.451 5.913 1.00 34.73 67 PHE B O 1
ATOM 4502 N N . GLY B 1 70 ? -12.293 50.570 4.897 1.00 29.82 68 GLY B N 1
ATOM 4503 C CA . GLY B 1 70 ? -11.292 50.007 5.786 1.00 35.17 68 GLY B CA 1
ATOM 4504 C C . GLY B 1 70 ? -11.460 50.491 7.212 1.00 40.37 68 GLY B C 1
ATOM 4505 O O . GLY B 1 70 ? -11.362 49.709 8.161 1.00 40.22 68 GLY B O 1
ATOM 4506 N N . GLY B 1 71 ? -11.726 51.788 7.382 1.00 40.50 69 GLY B N 1
ATOM 4507 C CA . GLY B 1 71 ? -11.998 52.308 8.711 1.00 40.51 69 GLY B CA 1
ATOM 4508 C C . GLY B 1 71 ? -13.323 51.821 9.266 1.00 42.37 69 GLY B C 1
ATOM 4509 O O . GLY B 1 71 ? -13.433 51.526 10.460 1.00 46.33 69 GLY B O 1
ATOM 4510 N N . TYR B 1 72 ? -14.347 51.733 8.411 1.00 35.11 70 TYR B N 1
ATOM 4511 C CA . TYR B 1 72 ? -15.635 51.202 8.849 1.00 37.98 70 TYR B CA 1
ATOM 4512 C C . TYR B 1 72 ? -15.491 49.769 9.342 1.00 40.50 70 TYR B C 1
ATOM 4513 O O . TYR B 1 72 ? -16.011 49.408 10.404 1.00 44.23 70 TYR B O 1
ATOM 4522 N N . ALA B 1 73 ? -14.786 48.933 8.574 1.00 39.42 71 ALA B N 1
ATOM 4523 C CA . ALA B 1 73 ? -14.596 47.542 8.969 1.00 41.16 71 ALA B CA 1
ATOM 4524 C C . ALA B 1 73 ? -13.748 47.426 10.228 1.00 36.49 71 ALA B C 1
ATOM 4525 O O . ALA B 1 73 ? -13.954 46.505 11.026 1.00 37.81 71 ALA B O 1
ATOM 4527 N N . GLN B 1 74 ? -12.796 48.343 10.422 1.00 41.51 72 GLN B N 1
ATOM 4528 C CA . GLN B 1 74 ? -11.979 48.315 11.631 1.00 47.82 72 GLN B CA 1
ATOM 4529 C C . GLN B 1 74 ? -12.824 48.526 12.880 1.00 46.38 72 GLN B C 1
ATOM 4530 O O . GLN B 1 74 ? -12.538 47.939 13.930 1.00 46.76 72 GLN B O 1
ATOM 4536 N N . SER B 1 75 ? -13.868 49.349 12.787 1.00 42.91 73 SER B N 1
ATOM 4537 C CA . SER B 1 75 ? -14.786 49.558 13.899 1.00 46.48 73 SER B CA 1
ATOM 4538 C C . SER B 1 75 ? -15.887 48.508 13.965 1.00 45.45 73 SER B C 1
ATOM 4539 O O . SER B 1 75 ? -16.722 48.568 14.873 1.00 48.40 73 SER B O 1
ATOM 4542 N N . GLY B 1 76 ? -15.911 47.556 13.035 1.00 43.43 74 GLY B N 1
ATOM 4543 C CA . GLY B 1 76 ? -16.936 46.532 13.045 1.00 38.76 74 GLY B CA 1
ATOM 4544 C C . GLY B 1 76 ? -18.295 46.995 12.576 1.00 37.94 74 GLY B C 1
ATOM 4545 O O . GLY B 1 76 ? -19.309 46.399 12.952 1.00 40.77 74 GLY B O 1
ATOM 4546 N N . LEU B 1 77 ? -18.348 48.043 11.753 1.00 39.25 75 LEU B N 1
ATOM 4547 C CA . LEU B 1 77 ? -19.612 48.597 11.284 1.00 37.00 75 LEU B CA 1
ATOM 4548 C C . LEU B 1 77 ? -20.176 47.866 10.074 1.00 32.91 75 LEU B C 1
ATOM 4549 O O . LEU B 1 77 ? -21.338 48.096 9.722 1.00 32.53 75 LEU B O 1
ATOM 4554 N N . LEU B 1 78 ? -19.394 47.005 9.431 1.00 34.25 76 LEU B N 1
ATOM 4555 C CA . LEU B 1 78 ? -19.790 46.358 8.189 1.00 33.78 76 LEU B CA 1
ATOM 4556 C C . LEU B 1 78 ? -19.889 44.854 8.385 1.00 38.12 76 LEU B C 1
ATOM 4557 O O . LEU B 1 78 ? -19.028 44.241 9.024 1.00 42.00 76 LEU B O 1
ATOM 4562 N N . ALA B 1 79 ? -20.942 44.265 7.828 1.00 36.95 77 ALA B N 1
ATOM 4563 C CA . ALA B 1 79 ? -21.097 42.819 7.852 1.00 33.13 77 ALA B CA 1
ATOM 4564 C C . ALA B 1 79 ? -20.187 42.178 6.815 1.00 32.55 77 ALA B C 1
ATOM 4565 O O . ALA B 1 79 ? -19.997 42.712 5.718 1.00 32.70 77 ALA B O 1
ATOM 4567 N N . GLU B 1 80 ? -19.612 41.035 7.172 1.00 31.97 78 GLU B N 1
ATOM 4568 C CA . GLU B 1 80 ? -18.894 40.232 6.193 1.00 34.00 78 GLU B CA 1
ATOM 4569 C C . GLU B 1 80 ? -19.894 39.669 5.192 1.00 35.63 78 GLU B C 1
ATOM 4570 O O . GLU B 1 80 ? -20.770 38.879 5.560 1.00 38.78 78 GLU B O 1
ATOM 4576 N N . ILE B 1 81 ? -19.785 40.089 3.936 1.00 42.30 79 ILE B N 1
ATOM 4577 C CA . ILE B 1 81 ? -20.740 39.659 2.922 1.00 45.88 79 ILE B CA 1
ATOM 4578 C C . ILE B 1 81 ? -20.445 38.219 2.529 1.00 51.10 79 ILE B C 1
ATOM 4579 O O . ILE B 1 81 ? -19.310 37.739 2.635 1.00 50.53 79 ILE B O 1
ATOM 4584 N N . THR B 1 82 ? -21.478 37.521 2.064 1.00 56.86 80 THR B N 1
ATOM 4585 C CA . THR B 1 82 ? -21.416 36.081 1.818 1.00 61.85 80 THR B CA 1
ATOM 4586 C C . THR B 1 82 ? -21.829 35.754 0.387 1.00 59.64 80 THR B C 1
ATOM 4587 O O . THR B 1 82 ? -22.871 35.126 0.159 1.00 58.61 80 THR B O 1
ATOM 4591 N N . PRO B 1 83 ? -21.031 36.152 -0.606 1.00 55.33 81 PRO B N 1
ATOM 4592 C CA . PRO B 1 83 ? -21.294 35.689 -1.971 1.00 51.91 81 PRO B CA 1
ATOM 4593 C C . PRO B 1 83 ? -20.595 34.367 -2.241 1.00 53.37 81 PRO B C 1
ATOM 4594 O O . PRO B 1 83 ? -19.435 34.159 -1.878 1.00 50.72 81 PRO B O 1
ATOM 4598 N N . ASP B 1 84 ? -21.320 33.452 -2.879 1.00 56.39 82 ASP B N 1
ATOM 4599 C CA . ASP B 1 84 ? -20.709 32.190 -3.256 1.00 56.73 82 ASP B CA 1
ATOM 4600 C C . ASP B 1 84 ? -19.697 32.412 -4.380 1.00 52.37 82 ASP B C 1
ATOM 4601 O O . ASP B 1 84 ? -19.566 33.509 -4.931 1.00 47.89 82 ASP B O 1
ATOM 4606 N N . LYS B 1 85 ? -18.969 31.345 -4.715 1.00 54.92 83 LYS B N 1
ATOM 4607 C CA . LYS B 1 85 ? -17.994 31.428 -5.797 1.00 57.73 83 LYS B CA 1
ATOM 4608 C C . LYS B 1 85 ? -18.656 31.796 -7.120 1.00 59.68 83 LYS B C 1
ATOM 4609 O O . LYS B 1 85 ? -18.030 32.440 -7.970 1.00 58.79 83 LYS B O 1
ATOM 4615 N N . ALA B 1 86 ? -19.921 31.409 -7.304 1.00 61.08 84 ALA B N 1
ATOM 4616 C CA . ALA B 1 86 ? -20.618 31.703 -8.553 1.00 58.27 84 ALA B CA 1
ATOM 4617 C C . ALA B 1 86 ? -20.763 33.204 -8.766 1.00 56.10 84 ALA B C 1
ATOM 4618 O O . ALA B 1 86 ? -20.444 33.725 -9.842 1.00 54.21 84 ALA B O 1
ATOM 4620 N N . PHE B 1 87 ? -21.240 33.922 -7.747 1.00 57.14 85 PHE B N 1
ATOM 4621 C CA . PHE B 1 87 ? -21.419 35.362 -7.898 1.00 53.32 85 PHE B CA 1
ATOM 4622 C C . PHE B 1 87 ? -20.086 36.100 -7.924 1.00 49.77 85 PHE B C 1
ATOM 4623 O O . PHE B 1 87 ? -19.957 37.109 -8.626 1.00 49.66 85 PHE B O 1
ATOM 4631 N N . GLN B 1 88 ? -19.091 35.622 -7.170 1.00 47.23 86 GLN B N 1
ATOM 4632 C CA . GLN B 1 88 ? -17.787 36.279 -7.173 1.00 42.70 86 GLN B CA 1
ATOM 4633 C C . GLN B 1 88 ? -17.164 36.280 -8.561 1.00 41.82 86 GLN B C 1
ATOM 4634 O O . GLN B 1 88 ? -16.416 37.202 -8.904 1.00 41.96 86 GLN B O 1
ATOM 4640 N N . ASP B 1 89 ? -17.459 35.260 -9.370 1.00 45.35 87 ASP B N 1
ATOM 4641 C CA . ASP B 1 89 ? -16.914 35.189 -10.720 1.00 49.97 87 ASP B CA 1
ATOM 4642 C C . ASP B 1 89 ? -17.503 36.253 -11.638 1.00 47.60 87 ASP B C 1
ATOM 4643 O O . ASP B 1 89 ? -16.917 36.542 -12.686 1.00 46.55 87 ASP B O 1
ATOM 4648 N N . LYS B 1 90 ? -18.640 36.845 -11.264 1.00 48.20 88 LYS B N 1
ATOM 4649 C CA . LYS B 1 90 ? -19.279 37.855 -12.099 1.00 46.55 88 LYS B CA 1
ATOM 4650 C C . LYS B 1 90 ? -18.528 39.181 -12.092 1.00 45.76 88 LYS B C 1
ATOM 4651 O O . LYS B 1 90 ? -18.777 40.023 -12.961 1.00 44.00 88 LYS B O 1
ATOM 4657 N N . LEU B 1 91 ? -17.626 39.387 -11.136 1.00 44.66 89 LEU B N 1
ATOM 4658 C CA . LEU B 1 91 ? -16.922 40.649 -10.977 1.00 37.77 89 LEU B CA 1
ATOM 4659 C C . LEU B 1 91 ? -15.426 40.451 -11.179 1.00 39.03 89 LEU B C 1
ATOM 4660 O O . LEU B 1 91 ? -14.901 39.340 -11.061 1.00 45.22 89 LEU B O 1
ATOM 4665 N N . TYR B 1 92 ? -14.742 41.552 -11.480 1.00 34.70 90 TYR B N 1
ATOM 4666 C CA . TYR B 1 92 ? -13.304 41.494 -11.705 1.00 40.00 90 TYR B CA 1
ATOM 4667 C C . TYR B 1 92 ? -12.580 41.206 -10.393 1.00 46.79 90 TYR B C 1
ATOM 4668 O O . TYR B 1 92 ? -12.980 41.712 -9.338 1.00 45.26 90 TYR B O 1
ATOM 4677 N N . PRO B 1 93 ? -11.510 40.409 -10.424 1.00 53.67 91 PRO B N 1
ATOM 4678 C CA . PRO B 1 93 ? -10.842 40.040 -9.167 1.00 51.14 91 PRO B CA 1
ATOM 4679 C C . PRO B 1 93 ? -10.233 41.221 -8.439 1.00 46.52 91 PRO B C 1
ATOM 4680 O O . PRO B 1 93 ? -10.207 41.225 -7.201 1.00 46.84 91 PRO B O 1
ATOM 4684 N N . PHE B 1 94 ? -9.747 42.231 -9.165 1.00 40.40 92 PHE B N 1
ATOM 4685 C CA . PHE B 1 94 ? -9.107 43.362 -8.505 1.00 40.55 92 PHE B CA 1
ATOM 4686 C C . PHE B 1 94 ? -10.109 44.241 -7.768 1.00 41.57 92 PHE B C 1
ATOM 4687 O O . PHE B 1 94 ? -9.725 44.929 -6.817 1.00 43.65 92 PHE B O 1
ATOM 4695 N N . THR B 1 95 ? -11.380 44.236 -8.178 1.00 38.64 93 THR B N 1
ATOM 4696 C CA . THR B 1 95 ? -12.385 44.979 -7.426 1.00 36.21 93 THR B CA 1
ATOM 4697 C C . THR B 1 95 ? -12.742 44.267 -6.127 1.00 33.30 93 THR B C 1
ATOM 4698 O O . THR B 1 95 ? -13.033 44.926 -5.122 1.00 32.88 93 THR B O 1
ATOM 4702 N N . TRP B 1 96 ? -12.725 42.931 -6.125 1.00 30.67 94 TRP B N 1
ATOM 4703 C CA . TRP B 1 96 ? -12.887 42.199 -4.874 1.00 34.20 94 TRP B CA 1
ATOM 4704 C C . TRP B 1 96 ? -11.735 42.489 -3.920 1.00 38.70 94 TRP B C 1
ATOM 4705 O O . TRP B 1 96 ? -11.935 42.582 -2.704 1.00 37.30 94 TRP B O 1
ATOM 4716 N N . ASP B 1 97 ? -10.519 42.634 -4.455 1.00 41.26 95 ASP B N 1
ATOM 4717 C CA . ASP B 1 97 ? -9.372 42.952 -3.610 1.00 45.82 95 ASP B CA 1
ATOM 4718 C C . ASP B 1 97 ? -9.562 44.286 -2.901 1.00 40.96 95 ASP B C 1
ATOM 4719 O O . ASP B 1 97 ? -9.150 44.448 -1.746 1.00 44.29 95 ASP B O 1
ATOM 4724 N N . ALA B 1 98 ? -10.192 45.252 -3.573 1.00 31.33 96 ALA B N 1
ATOM 4725 C CA . ALA B 1 98 ? -10.374 46.575 -2.989 1.00 32.50 96 ALA B CA 1
ATOM 4726 C C . ALA B 1 98 ? -11.358 46.575 -1.828 1.00 34.46 96 ALA B C 1
ATOM 4727 O O . ALA B 1 98 ? -11.357 47.522 -1.033 1.00 31.04 96 ALA B O 1
ATOM 4729 N N . VAL B 1 99 ? -12.197 45.548 -1.711 1.00 35.27 97 VAL B N 1
ATOM 4730 C CA . VAL B 1 99 ? -13.160 45.474 -0.618 1.00 34.83 97 VAL B CA 1
ATOM 4731 C C . VAL B 1 99 ? -12.750 44.369 0.346 1.00 37.66 97 VAL B C 1
ATOM 4732 O O . VAL B 1 99 ? -13.598 43.747 0.994 1.00 34.64 97 VAL B O 1
ATOM 4736 N N . ARG B 1 100 ? -11.449 44.120 0.448 1.00 42.76 98 ARG B N 1
ATOM 4737 C CA . ARG B 1 100 ? -10.915 43.155 1.396 1.00 47.47 98 ARG B CA 1
ATOM 4738 C C . ARG B 1 100 ? -10.391 43.873 2.631 1.00 47.45 98 ARG B C 1
ATOM 4739 O O . ARG B 1 100 ? -9.726 44.908 2.527 1.00 49.18 98 ARG B O 1
ATOM 4747 N N . TYR B 1 101 ? -10.706 43.321 3.799 1.00 46.28 99 TYR B N 1
ATOM 4748 C CA . TYR B 1 101 ? -10.166 43.805 5.063 1.00 48.27 99 TYR B CA 1
ATOM 4749 C C . TYR B 1 101 ? -9.899 42.596 5.945 1.00 48.53 99 TYR B C 1
ATOM 4750 O O . TYR B 1 101 ? -10.838 41.889 6.327 1.00 45.27 99 TYR B O 1
ATOM 4759 N N . ASN B 1 102 ? -8.623 42.363 6.256 1.00 49.43 100 ASN B N 1
ATOM 4760 C CA . ASN B 1 102 ? -8.185 41.150 6.949 1.00 54.83 100 ASN B CA 1
ATOM 4761 C C . ASN B 1 102 ? -8.629 39.899 6.195 1.00 58.24 100 ASN B C 1
ATOM 4762 O O . ASN B 1 102 ? -9.053 38.904 6.786 1.00 59.57 100 ASN B O 1
ATOM 4767 N N . GLY B 1 103 ? -8.527 39.952 4.867 1.00 60.75 101 GLY B N 1
ATOM 4768 C CA . GLY B 1 103 ? -8.937 38.849 4.022 1.00 63.64 101 GLY B CA 1
ATOM 4769 C C . GLY B 1 103 ? -10.416 38.560 4.012 1.00 64.73 101 GLY B C 1
ATOM 4770 O O . GLY B 1 103 ? -10.821 37.518 3.489 1.00 71.17 101 GLY B O 1
ATOM 4771 N N . LYS B 1 104 ? -11.235 39.440 4.575 1.00 56.63 102 LYS B N 1
ATOM 4772 C CA . LYS B 1 104 ? -12.678 39.261 4.623 1.00 50.50 102 LYS B CA 1
ATOM 4773 C C . LYS B 1 104 ? -13.344 40.294 3.726 1.00 44.14 102 LYS B C 1
ATOM 4774 O O . LYS B 1 104 ? -13.031 41.487 3.804 1.00 43.92 102 LYS B O 1
ATOM 4780 N N . LEU B 1 105 ? -14.252 39.829 2.871 1.00 37.47 103 LEU B N 1
ATOM 4781 C CA . LEU B 1 105 ? -15.008 40.733 2.017 1.00 35.80 103 LEU B CA 1
ATOM 4782 C C . LEU B 1 105 ? -16.013 41.512 2.856 1.00 30.90 103 LEU B C 1
ATOM 4783 O O . LEU B 1 105 ? -16.801 40.924 3.602 1.00 31.25 103 LEU B O 1
ATOM 4788 N N . ILE B 1 106 ? -15.983 42.840 2.737 1.00 31.03 104 ILE B N 1
ATOM 4789 C CA . ILE B 1 106 ? -16.811 43.712 3.556 1.00 32.26 104 ILE B CA 1
ATOM 4790 C C . ILE B 1 106 ? -17.713 44.612 2.719 1.00 27.53 104 ILE B C 1
ATOM 4791 O O . ILE B 1 106 ? -18.355 45.512 3.262 1.00 25.37 104 ILE B O 1
ATOM 4796 N N . ALA B 1 107 ? -17.780 44.386 1.409 1.00 24.66 105 ALA B N 1
ATOM 4797 C CA . ALA B 1 107 ? -18.616 45.203 0.536 1.00 26.24 105 ALA B CA 1
ATOM 4798 C C . ALA B 1 107 ? -18.689 44.558 -0.839 1.00 23.29 105 ALA B C 1
ATOM 4799 O O . ALA B 1 107 ? -17.828 43.759 -1.217 1.00 24.07 105 ALA B O 1
ATOM 4801 N N . TYR B 1 108 ? -19.734 44.924 -1.581 1.00 22.89 106 TYR B N 1
ATOM 4802 C CA . TYR B 1 108 ? -19.851 44.548 -2.983 1.00 23.56 106 TYR B CA 1
ATOM 4803 C C . TYR B 1 108 ? -19.274 45.656 -3.850 1.00 21.93 106 TYR B C 1
ATOM 4804 O O . TYR B 1 108 ? -19.730 46.803 -3.749 1.00 23.27 106 TYR B O 1
ATOM 4813 N N . PRO B 1 109 ? -18.287 45.377 -4.697 1.00 23.63 107 PRO B N 1
ATOM 4814 C CA . PRO B 1 109 ? -17.793 46.412 -5.615 1.00 27.89 107 PRO B CA 1
ATOM 4815 C C . PRO B 1 109 ? -18.840 46.753 -6.663 1.00 24.16 107 PRO B C 1
ATOM 4816 O O . PRO B 1 109 ? -19.515 45.871 -7.200 1.00 21.49 107 PRO B O 1
ATOM 4820 N N . ILE B 1 110 ? -18.968 48.047 -6.957 1.00 22.45 108 ILE B N 1
ATOM 4821 C CA . ILE B 1 110 ? -19.970 48.519 -7.908 1.00 22.59 108 ILE B CA 1
ATOM 4822 C C . ILE B 1 110 ? -19.299 49.158 -9.119 1.00 27.74 108 ILE B C 1
ATOM 4823 O O . ILE B 1 110 ? -19.480 48.702 -10.253 1.00 29.05 108 ILE B O 1
ATOM 4828 N N . ALA B 1 111 ? -18.529 50.221 -8.892 1.00 28.31 109 ALA B N 1
ATOM 4829 C CA . ALA B 1 111 ? -17.956 51.009 -9.973 1.00 29.66 109 ALA B CA 1
ATOM 4830 C C . ALA B 1 111 ? -16.447 51.130 -9.805 1.00 30.13 109 ALA B C 1
ATOM 4831 O O . ALA B 1 111 ? -15.898 50.897 -8.725 1.00 25.56 109 ALA B O 1
ATOM 4833 N N . VAL B 1 112 ? -15.784 51.501 -10.899 1.00 32.10 110 VAL B N 1
ATOM 4834 C CA . VAL B 1 112 ? -14.339 51.702 -10.938 1.00 31.81 110 VAL B CA 1
ATOM 4835 C C . VAL B 1 112 ? -14.069 53.090 -11.503 1.00 32.40 110 VAL B C 1
ATOM 4836 O O . VAL B 1 112 ? -14.586 53.443 -12.569 1.00 30.87 110 VAL B O 1
ATOM 4840 N N . GLU B 1 113 ? -13.255 53.871 -10.794 1.00 32.42 111 GLU B N 1
ATOM 4841 C CA . GLU B 1 113 ? -13.050 55.280 -11.102 1.00 36.30 111 GLU B CA 1
ATOM 4842 C C . GLU B 1 113 ? -11.564 55.603 -11.082 1.00 36.51 111 GLU B C 1
ATOM 4843 O O . GLU B 1 113 ? -10.859 55.241 -10.134 1.00 34.57 111 GLU B O 1
ATOM 4849 N N . ALA B 1 114 ? -11.093 56.291 -12.121 1.00 34.34 112 ALA B N 1
ATOM 4850 C CA . ALA B 1 114 ? -9.696 56.693 -12.199 1.00 34.81 112 ALA B CA 1
ATOM 4851 C C . ALA B 1 114 ? -9.574 57.892 -13.128 1.00 36.84 112 ALA B C 1
ATOM 4852 O O . ALA B 1 114 ? -10.436 58.134 -13.979 1.00 34.84 112 ALA B O 1
ATOM 4854 N N . LEU B 1 115 ? -8.488 58.641 -12.950 1.00 34.38 113 LEU B N 1
ATOM 4855 C CA . LEU B 1 115 ? -8.206 59.776 -13.816 1.00 30.49 113 LEU B CA 1
ATOM 4856 C C . LEU B 1 115 ? -7.848 59.306 -15.221 1.00 27.64 113 LEU B C 1
ATOM 4857 O O . LEU B 1 115 ? -7.366 58.190 -15.425 1.00 27.62 113 LEU B O 1
ATOM 4862 N N . SER B 1 116 ? -8.088 60.180 -16.196 1.00 29.27 114 SER B N 1
ATOM 4863 C CA . SER B 1 116 ? -7.734 59.913 -17.581 1.00 25.62 114 SER B CA 1
ATOM 4864 C C . SER B 1 116 ? -7.267 61.203 -18.236 1.00 32.78 114 SER B C 1
ATOM 4865 O O . SER B 1 116 ? -7.504 62.303 -17.732 1.00 27.76 114 SER B O 1
ATOM 4868 N N . LEU B 1 117 ? -6.590 61.052 -19.371 1.00 35.51 115 LEU B N 1
ATOM 4869 C CA . LEU B 1 117 ? -6.149 62.197 -20.158 1.00 34.93 115 LEU B CA 1
ATOM 4870 C C . LEU B 1 117 ? -7.295 62.639 -21.059 1.00 37.55 115 LEU B C 1
ATOM 4871 O O . LEU B 1 117 ? -7.711 61.898 -21.955 1.00 42.28 115 LEU B O 1
ATOM 4876 N N . ILE B 1 118 ? -7.808 63.841 -20.818 1.00 37.30 116 ILE B N 1
ATOM 4877 C CA . ILE B 1 118 ? -8.875 64.425 -21.622 1.00 38.42 116 ILE B CA 1
ATOM 4878 C C . ILE B 1 118 ? -8.254 65.455 -22.552 1.00 38.52 116 ILE B C 1
ATOM 4879 O O . ILE B 1 118 ? -7.505 66.332 -22.104 1.00 36.61 116 ILE B O 1
ATOM 4884 N N . TYR B 1 119 ? -8.556 65.355 -23.845 1.00 40.68 117 TYR B N 1
ATOM 4885 C CA . TYR B 1 119 ? -7.926 66.204 -24.843 1.00 41.87 117 TYR B CA 1
ATOM 4886 C C . TYR B 1 119 ? -8.967 66.794 -25.784 1.00 43.96 117 TYR B C 1
ATOM 4887 O O . TYR B 1 119 ? -10.004 66.184 -26.056 1.00 45.33 117 TYR B O 1
ATOM 4896 N N . ASN B 1 120 ? -8.668 67.994 -26.280 1.00 43.52 118 ASN B N 1
ATOM 4897 C CA . ASN B 1 120 ? -9.515 68.684 -27.248 1.00 47.90 118 ASN B CA 1
ATOM 4898 C C . ASN B 1 120 ? -9.170 68.176 -28.643 1.00 50.40 118 ASN B C 1
ATOM 4899 O O . ASN B 1 120 ? -8.056 68.393 -29.132 1.00 50.46 118 ASN B O 1
ATOM 4904 N N . LYS B 1 121 ? -10.127 67.506 -29.291 1.00 50.85 119 LYS B N 1
ATOM 4905 C CA . LYS B 1 121 ? -9.870 66.941 -30.613 1.00 53.57 119 LYS B CA 1
ATOM 4906 C C . LYS B 1 121 ? -9.619 68.022 -31.657 1.00 52.89 119 LYS B C 1
ATOM 4907 O O . LYS B 1 121 ? -8.816 67.818 -32.574 1.00 52.86 119 LYS B O 1
ATOM 4913 N N . ASP B 1 122 ? -10.293 69.168 -31.541 1.00 52.42 120 ASP B N 1
ATOM 4914 C CA . ASP B 1 122 ? -10.098 70.237 -32.516 1.00 58.02 120 ASP B CA 1
ATOM 4915 C C . ASP B 1 122 ? -8.714 70.860 -32.384 1.00 59.87 120 ASP B C 1
ATOM 4916 O O . ASP B 1 122 ? -8.058 71.150 -33.391 1.00 63.06 120 ASP B O 1
ATOM 4921 N N . LEU B 1 123 ? -8.253 71.073 -31.150 1.00 60.17 121 LEU B N 1
ATOM 4922 C CA . LEU B 1 123 ? -6.930 71.648 -30.935 1.00 58.79 121 LEU B CA 1
ATOM 4923 C C . LEU B 1 123 ? -5.825 70.610 -31.065 1.00 51.86 121 LEU B C 1
ATOM 4924 O O . LEU B 1 123 ? -4.697 70.954 -31.437 1.00 51.08 121 LEU B O 1
ATOM 4929 N N . LEU B 1 124 ? -6.125 69.346 -30.772 1.00 49.62 122 LEU B N 1
ATOM 4930 C CA . LEU B 1 124 ? -5.100 68.307 -30.681 1.00 46.06 122 LEU B CA 1
ATOM 4931 C C . LEU B 1 124 ? -5.714 66.980 -31.099 1.00 46.98 122 LEU B C 1
ATOM 4932 O O . LEU B 1 124 ? -6.207 66.212 -30.261 1.00 44.98 122 LEU B O 1
ATOM 4937 N N . PRO B 1 125 ? -5.703 66.673 -32.399 1.00 50.52 123 PRO B N 1
ATOM 4938 C CA . PRO B 1 125 ? -6.341 65.430 -32.863 1.00 48.78 123 PRO B CA 1
ATOM 4939 C C . PRO B 1 125 ? -5.584 64.173 -32.476 1.00 45.75 123 PRO B C 1
ATOM 4940 O O . PRO B 1 125 ? -6.193 63.097 -32.428 1.00 50.42 123 PRO B O 1
ATOM 4944 N N . ASN B 1 126 ? -4.284 64.267 -32.206 1.00 43.80 124 ASN B N 1
ATOM 4945 C CA . ASN B 1 126 ? -3.475 63.122 -31.794 1.00 44.77 124 ASN B CA 1
ATOM 4946 C C . ASN B 1 126 ? -2.748 63.495 -30.509 1.00 43.40 124 ASN B C 1
ATOM 4947 O O . ASN B 1 126 ? -1.631 64.031 -30.547 1.00 44.42 124 ASN B O 1
ATOM 4952 N N . PRO B 1 127 ? -3.352 63.223 -29.349 1.00 42.30 125 PRO B N 1
ATOM 4953 C CA . PRO B 1 127 ? -2.740 63.651 -28.093 1.00 41.93 125 PRO B CA 1
ATOM 4954 C C . PRO B 1 127 ? -1.440 62.909 -27.839 1.00 43.06 125 PRO B C 1
ATOM 4955 O O . PRO B 1 127 ? -1.241 61.788 -28.336 1.00 40.57 125 PRO B O 1
ATOM 4959 N N . PRO B 1 128 ? -0.525 63.498 -27.072 1.00 50.44 126 PRO B N 1
ATOM 4960 C CA . PRO B 1 128 ? 0.777 62.857 -26.856 1.00 52.76 126 PRO B CA 1
ATOM 4961 C C . PRO B 1 128 ? 0.659 61.579 -26.042 1.00 46.18 126 PRO B C 1
ATOM 4962 O O . PRO B 1 128 ? -0.161 61.471 -25.126 1.00 38.85 126 PRO B O 1
ATOM 4966 N N . LYS B 1 129 ? 1.497 60.603 -26.390 1.00 45.17 127 LYS B N 1
ATOM 4967 C CA . LYS B 1 129 ? 1.561 59.342 -25.664 1.00 39.89 127 LYS B CA 1
ATOM 4968 C C . LYS B 1 129 ? 2.488 59.398 -24.459 1.00 40.81 127 LYS B C 1
ATOM 4969 O O . LYS B 1 129 ? 2.385 58.537 -23.577 1.00 39.46 127 LYS B O 1
ATOM 4975 N N . THR B 1 130 ? 3.388 60.379 -24.400 1.00 41.32 128 THR B N 1
ATOM 4976 C CA . THR B 1 130 ? 4.362 60.480 -23.324 1.00 41.91 128 THR B CA 1
ATOM 4977 C C . THR B 1 130 ? 4.305 61.866 -22.697 1.00 44.38 128 THR B C 1
ATOM 4978 O O . THR B 1 130 ? 3.898 62.840 -23.337 1.00 47.98 128 THR B O 1
ATOM 4982 N N . TRP B 1 131 ? 4.721 61.942 -21.429 1.00 44.22 129 TRP B N 1
ATOM 4983 C CA . TRP B 1 131 ? 4.873 63.237 -20.775 1.00 42.07 129 TRP B CA 1
ATOM 4984 C C . TRP B 1 131 ? 6.007 64.048 -21.390 1.00 44.37 129 TRP B C 1
ATOM 4985 O O . TRP B 1 131 ? 5.985 65.282 -21.335 1.00 40.53 129 TRP B O 1
ATOM 4996 N N . GLU B 1 132 ? 6.999 63.378 -21.982 1.00 48.84 130 GLU B N 1
ATOM 4997 C CA . GLU B 1 132 ? 8.210 64.063 -22.424 1.00 53.52 130 GLU B CA 1
ATOM 4998 C C . GLU B 1 132 ? 7.981 64.971 -23.627 1.00 54.78 130 GLU B C 1
ATOM 4999 O O . GLU B 1 132 ? 8.795 65.868 -23.869 1.00 62.89 130 GLU B O 1
ATOM 5005 N N . GLU B 1 133 ? 6.905 64.767 -24.385 1.00 49.19 131 GLU B N 1
ATOM 5006 C CA . GLU B 1 133 ? 6.630 65.574 -25.567 1.00 50.24 131 GLU B CA 1
ATOM 5007 C C . GLU B 1 133 ? 5.668 66.723 -25.289 1.00 50.04 131 GLU B C 1
ATOM 5008 O O . GLU B 1 133 ? 5.226 67.389 -26.231 1.00 55.80 131 GLU B O 1
ATOM 5014 N N . ILE B 1 134 ? 5.343 66.977 -24.024 1.00 43.48 132 ILE B N 1
ATOM 5015 C CA . ILE B 1 134 ? 4.452 68.071 -23.642 1.00 44.79 132 ILE B CA 1
ATOM 5016 C C . ILE B 1 134 ? 5.130 69.428 -23.835 1.00 47.46 132 ILE B C 1
ATOM 5017 O O . ILE B 1 134 ? 4.496 70.341 -24.384 1.00 45.95 132 ILE B O 1
ATOM 5022 N N . PRO B 1 135 ? 6.385 69.632 -23.400 1.00 49.64 133 PRO B N 1
ATOM 5023 C CA . PRO B 1 135 ? 6.999 70.961 -23.601 1.00 52.49 133 PRO B CA 1
ATOM 5024 C C . PRO B 1 135 ? 7.049 71.397 -25.056 1.00 53.91 133 PRO B C 1
ATOM 5025 O O . PRO B 1 135 ? 6.711 72.547 -25.368 1.00 53.36 133 PRO B O 1
ATOM 5029 N N . ALA B 1 136 ? 7.470 70.510 -25.961 1.00 55.21 134 ALA B N 1
ATOM 5030 C CA . ALA B 1 136 ? 7.461 70.850 -27.380 1.00 54.28 134 ALA B CA 1
ATOM 5031 C C . ALA B 1 136 ? 6.040 71.079 -27.877 1.00 53.34 134 ALA B C 1
ATOM 5032 O O . ALA B 1 136 ? 5.791 71.993 -28.673 1.00 54.94 134 ALA B O 1
ATOM 5034 N N . LEU B 1 137 ? 5.093 70.258 -27.417 1.00 52.14 135 LEU B N 1
ATOM 5035 C CA . LEU B 1 137 ? 3.696 70.465 -27.779 1.00 52.82 135 LEU B CA 1
ATOM 5036 C C . LEU B 1 137 ? 3.177 71.784 -27.224 1.00 54.88 135 LEU B C 1
ATOM 5037 O O . LEU B 1 137 ? 2.391 72.478 -27.879 1.00 56.13 135 LEU B O 1
ATOM 5042 N N . ASP B 1 138 ? 3.611 72.150 -26.016 1.00 54.92 136 ASP B N 1
ATOM 5043 C CA . ASP B 1 138 ? 3.204 73.427 -25.442 1.00 56.23 136 ASP B CA 1
ATOM 5044 C C . ASP B 1 138 ? 3.752 74.588 -26.261 1.00 59.81 136 ASP B C 1
ATOM 5045 O O . ASP B 1 138 ? 3.022 75.528 -26.593 1.00 62.21 136 ASP B O 1
ATOM 5050 N N . LYS B 1 139 ? 5.041 74.530 -26.608 1.00 64.07 137 LYS B N 1
ATOM 5051 C CA . LYS B 1 139 ? 5.655 75.610 -27.375 1.00 67.15 137 LYS B CA 1
ATOM 5052 C C . LYS B 1 139 ? 5.000 75.783 -28.740 1.00 62.62 137 LYS B C 1
ATOM 5053 O O . LYS B 1 139 ? 4.906 76.910 -29.240 1.00 63.41 137 LYS B O 1
ATOM 5059 N N . GLU B 1 140 ? 4.541 74.691 -29.355 1.00 60.04 138 GLU B N 1
ATOM 5060 C CA . GLU B 1 140 ? 3.771 74.811 -30.589 1.00 63.04 138 GLU B CA 1
ATOM 5061 C C . GLU B 1 140 ? 2.458 75.541 -30.342 1.00 62.55 138 GLU B C 1
ATOM 5062 O O . GLU B 1 140 ? 2.125 76.504 -31.042 1.00 64.42 138 GLU B O 1
ATOM 5068 N N . LEU B 1 141 ? 1.696 75.092 -29.342 1.00 56.08 139 LEU B N 1
ATOM 5069 C CA . LEU B 1 141 ? 0.409 75.713 -29.052 1.00 56.95 139 LEU B CA 1
ATOM 5070 C C . LEU B 1 141 ? 0.574 77.100 -28.446 1.00 59.68 139 LEU B C 1
ATOM 5071 O O . LEU B 1 141 ? -0.292 77.962 -28.637 1.00 61.89 139 LEU B O 1
ATOM 5076 N N . LYS B 1 142 ? 1.667 77.335 -27.710 1.00 59.92 140 LYS B N 1
ATOM 5077 C CA . LYS B 1 142 ? 1.897 78.659 -27.143 1.00 62.92 140 LYS B CA 1
ATOM 5078 C C . LYS B 1 142 ? 2.024 79.716 -28.229 1.00 72.62 140 LYS B C 1
ATOM 5079 O O . LYS B 1 142 ? 1.602 80.859 -28.031 1.00 73.92 140 LYS B O 1
ATOM 5085 N N . ALA B 1 143 ? 2.579 79.352 -29.387 1.00 66.30 141 ALA B N 1
ATOM 5086 C CA . ALA B 1 143 ? 2.704 80.303 -30.485 1.00 69.66 141 ALA B CA 1
ATOM 5087 C C . ALA B 1 143 ? 1.350 80.741 -31.028 1.00 71.21 141 ALA B C 1
ATOM 5088 O O . ALA B 1 143 ? 1.257 81.817 -31.629 1.00 74.80 141 ALA B O 1
ATOM 5090 N N . LYS B 1 144 ? 0.301 79.939 -30.838 1.00 71.42 142 LYS B N 1
ATOM 5091 C CA . LYS B 1 144 ? -1.040 80.292 -31.287 1.00 74.99 142 LYS B CA 1
ATOM 5092 C C . LYS B 1 144 ? -1.969 80.642 -30.128 1.00 73.97 142 LYS B C 1
ATOM 5093 O O . LYS B 1 144 ? -3.193 80.562 -30.273 1.00 74.16 142 LYS B O 1
ATOM 5099 N N . GLY B 1 145 ? -1.414 81.026 -28.982 1.00 73.40 143 GLY B N 1
ATOM 5100 C CA . GLY B 1 145 ? -2.235 81.455 -27.867 1.00 75.74 143 GLY B CA 1
ATOM 5101 C C . GLY B 1 145 ? -2.947 80.345 -27.132 1.00 73.57 143 GLY B C 1
ATOM 5102 O O . GLY B 1 145 ? -4.015 80.577 -26.558 1.00 78.60 143 GLY B O 1
ATOM 5103 N N . LYS B 1 146 ? -2.386 79.141 -27.135 1.00 65.87 144 LYS B N 1
ATOM 5104 C CA . LYS B 1 146 ? -2.960 78.012 -26.426 1.00 64.69 144 LYS B CA 1
ATOM 5105 C C . LYS B 1 146 ? -1.883 77.359 -25.572 1.00 64.31 144 LYS B C 1
ATOM 5106 O O . LYS B 1 146 ? -0.688 77.598 -25.753 1.00 59.05 144 LYS B O 1
ATOM 5112 N N . SER B 1 147 ? -2.321 76.533 -24.629 1.00 55.73 145 SER B N 1
ATOM 5113 C CA . SER B 1 147 ? -1.416 75.742 -23.815 1.00 53.49 145 SER B CA 1
ATOM 5114 C C . SER B 1 147 ? -1.687 74.264 -24.055 1.00 53.48 145 SER B C 1
ATOM 5115 O O . SER B 1 147 ? -2.778 73.870 -24.478 1.00 49.79 145 SER B O 1
ATOM 5118 N N . ALA B 1 148 ? -0.673 73.443 -23.785 1.00 54.18 146 ALA B N 1
ATOM 5119 C CA . ALA B 1 148 ? -0.805 72.012 -24.028 1.00 45.79 146 ALA B CA 1
ATOM 5120 C C . ALA B 1 148 ? -1.683 71.350 -22.974 1.00 45.85 146 ALA B C 1
ATOM 5121 O O . ALA B 1 148 ? -2.579 70.564 -23.304 1.00 47.96 146 ALA B O 1
ATOM 5123 N N . LEU B 1 149 ? -1.451 71.661 -21.701 1.00 45.49 147 LEU B N 1
ATOM 5124 C CA . LEU B 1 149 ? -2.083 70.923 -20.619 1.00 44.90 147 LEU B CA 1
ATOM 5125 C C . LEU B 1 149 ? -2.305 71.832 -19.419 1.00 46.43 147 LEU B C 1
ATOM 5126 O O . LEU B 1 149 ? -1.420 72.608 -19.047 1.00 47.65 147 LEU B O 1
ATOM 5131 N N . MET B 1 150 ? -3.490 71.724 -18.819 1.00 48.64 148 MET B N 1
ATOM 5132 C CA . MET B 1 150 ? -3.800 72.387 -17.557 1.00 44.16 148 MET B CA 1
ATOM 5133 C C . MET B 1 150 ? -4.614 71.431 -16.703 1.00 41.99 148 MET B C 1
ATOM 5134 O O . MET B 1 150 ? -5.716 71.033 -17.096 1.00 41.04 148 MET B O 1
ATOM 5139 N N . PHE B 1 151 ? -4.075 71.056 -15.544 1.00 41.44 149 PHE B N 1
ATOM 5140 C CA . PHE B 1 151 ? -4.795 70.215 -14.600 1.00 39.72 149 PHE B CA 1
ATOM 5141 C C . PHE B 1 151 ? -4.438 70.641 -13.182 1.00 42.74 149 PHE B C 1
ATOM 5142 O O . PHE B 1 151 ? -3.462 71.360 -12.949 1.00 42.94 149 PHE B O 1
ATOM 5150 N N . ASN B 1 152 ? -5.255 70.189 -12.233 1.00 43.82 150 ASN B N 1
ATOM 5151 C CA . ASN B 1 152 ? -5.147 70.633 -10.849 1.00 45.84 150 ASN B CA 1
ATOM 5152 C C . ASN B 1 152 ? -3.799 70.243 -10.254 1.00 41.82 150 ASN B C 1
ATOM 5153 O O . ASN B 1 152 ? -3.477 69.057 -10.140 1.00 48.26 150 ASN B O 1
ATOM 5158 N N . LEU B 1 153 ? -3.014 71.249 -9.869 1.00 48.93 151 LEU B N 1
ATOM 5159 C CA . LEU B 1 153 ? -1.725 71.028 -9.230 1.00 53.43 151 LEU B CA 1
ATOM 5160 C C . LEU B 1 153 ? -1.779 71.136 -7.713 1.00 54.15 151 LEU B C 1
ATOM 5161 O O . LEU B 1 153 ? -0.766 70.872 -7.055 1.00 60.97 151 LEU B O 1
ATOM 5166 N N . GLN B 1 154 ? -2.924 71.509 -7.142 1.00 50.12 152 GLN B N 1
ATOM 5167 C CA . GLN B 1 154 ? -3.022 71.708 -5.702 1.00 52.63 152 GLN B CA 1
ATOM 5168 C C . GLN B 1 154 ? -3.314 70.425 -4.936 1.00 53.41 152 GLN B C 1
ATOM 5169 O O . GLN B 1 154 ? -2.971 70.339 -3.751 1.00 57.66 152 GLN B O 1
ATOM 5175 N N . GLU B 1 155 ? -3.927 69.431 -5.575 1.00 43.80 153 GLU B N 1
ATOM 5176 C CA . GLU B 1 155 ? -4.289 68.203 -4.887 1.00 48.85 153 GLU B CA 1
ATOM 5177 C C . GLU B 1 155 ? -3.432 67.045 -5.368 1.00 47.45 153 GLU B C 1
ATOM 5178 O O . GLU B 1 155 ? -3.309 66.829 -6.581 1.00 43.71 153 GLU B O 1
ATOM 5184 N N . PRO B 1 156 ? -2.834 66.282 -4.449 1.00 49.00 154 PRO B N 1
ATOM 5185 C CA . PRO B 1 156 ? -1.949 65.179 -4.863 1.00 46.83 154 PRO B CA 1
ATOM 5186 C C . PRO B 1 156 ? -2.657 64.087 -5.634 1.00 43.86 154 PRO B C 1
ATOM 5187 O O . PRO B 1 156 ? -1.991 63.320 -6.339 1.00 46.28 154 PRO B O 1
ATOM 5191 N N . TYR B 1 157 ? -3.982 63.978 -5.509 1.00 40.58 155 TYR B N 1
ATOM 5192 C CA . TYR B 1 157 ? -4.728 62.991 -6.282 1.00 38.01 155 TYR B CA 1
ATOM 5193 C C . TYR B 1 157 ? -4.485 63.154 -7.777 1.00 43.84 155 TYR B C 1
ATOM 5194 O O . TYR B 1 157 ? -4.480 62.163 -8.517 1.00 43.82 155 TYR B O 1
ATOM 5203 N N . PHE B 1 158 ? -4.271 64.386 -8.237 1.00 44.52 156 PHE B N 1
ATOM 5204 C CA . PHE B 1 158 ? -4.106 64.653 -9.659 1.00 44.14 156 PHE B CA 1
ATOM 5205 C C . PHE B 1 158 ? -2.656 64.585 -10.117 1.00 42.93 156 PHE B C 1
ATOM 5206 O O . PHE B 1 158 ? -2.398 64.222 -11.270 1.00 40.39 156 PHE B O 1
ATOM 5214 N N . THR B 1 159 ? -1.702 64.918 -9.246 1.00 40.48 157 THR B N 1
ATOM 5215 C CA . THR B 1 159 ? -0.294 64.890 -9.618 1.00 43.69 157 THR B CA 1
ATOM 5216 C C . THR B 1 159 ? 0.377 63.551 -9.342 1.00 46.79 157 THR B C 1
ATOM 5217 O O . THR B 1 159 ? 1.444 63.282 -9.906 1.00 44.00 157 THR B O 1
ATOM 5221 N N . TRP B 1 160 ? -0.218 62.707 -8.500 1.00 47.85 158 TRP B N 1
ATOM 5222 C CA . TRP B 1 160 ? 0.411 61.431 -8.179 1.00 43.60 158 TRP B CA 1
ATOM 5223 C C . TRP B 1 160 ? 0.550 60.470 -9.361 1.00 38.85 158 TRP B C 1
ATOM 5224 O O . TRP B 1 160 ? 1.518 59.689 -9.351 1.00 38.46 158 TRP B O 1
ATOM 5235 N N . PRO B 1 161 ? -0.347 60.434 -10.360 1.00 31.30 159 PRO B N 1
ATOM 5236 C CA . PRO B 1 161 ? -0.097 59.548 -11.511 1.00 39.95 159 PRO B CA 1
ATOM 5237 C C . PRO B 1 161 ? 1.268 59.752 -12.147 1.00 38.39 159 PRO B C 1
ATOM 5238 O O . PRO B 1 161 ? 1.921 58.775 -12.535 1.00 37.70 159 PRO B O 1
ATOM 5242 N N . LEU B 1 162 ? 1.725 61.002 -12.248 1.00 40.04 160 LEU B N 1
ATOM 5243 C CA . LEU B 1 162 ? 3.045 61.264 -12.812 1.00 34.78 160 LEU B CA 1
ATOM 5244 C C . LEU B 1 162 ? 4.151 60.896 -11.831 1.00 36.55 160 LEU B C 1
ATOM 5245 O O . LEU B 1 162 ? 5.199 60.377 -12.235 1.00 38.15 160 LEU B O 1
ATOM 5250 N N . ILE B 1 163 ? 3.936 61.153 -10.540 1.00 37.18 161 ILE B N 1
ATOM 5251 C CA . ILE B 1 163 ? 4.968 60.887 -9.543 1.00 39.31 161 ILE B CA 1
ATOM 5252 C C . ILE B 1 163 ? 5.207 59.388 -9.402 1.00 41.64 161 ILE B C 1
ATOM 5253 O O . ILE B 1 163 ? 6.345 58.942 -9.208 1.00 40.96 161 ILE B O 1
ATOM 5258 N N . ALA B 1 164 ? 4.147 58.587 -9.510 1.00 36.89 162 ALA B N 1
ATOM 5259 C CA . ALA B 1 164 ? 4.245 57.149 -9.302 1.00 39.54 162 ALA B CA 1
ATOM 5260 C C . ALA B 1 164 ? 4.755 56.393 -10.522 1.00 39.93 162 ALA B C 1
ATOM 5261 O O . ALA B 1 164 ? 5.111 55.217 -10.391 1.00 40.49 162 ALA B O 1
ATOM 5263 N N . ALA B 1 165 ? 4.810 57.039 -11.691 1.00 38.22 163 ALA B N 1
ATOM 5264 C CA . ALA B 1 165 ? 5.093 56.323 -12.933 1.00 39.30 163 ALA B CA 1
ATOM 5265 C C . ALA B 1 165 ? 6.454 55.636 -12.901 1.00 42.59 163 ALA B C 1
ATOM 5266 O O . ALA B 1 165 ? 6.583 54.483 -13.328 1.00 42.15 163 ALA B O 1
ATOM 5268 N N . ASP B 1 166 ? 7.479 56.321 -12.402 1.00 44.94 164 ASP B N 1
ATOM 5269 C CA . ASP B 1 166 ? 8.836 55.793 -12.432 1.00 48.06 164 ASP B CA 1
ATOM 5270 C C . ASP B 1 166 ? 9.194 54.982 -11.192 1.00 47.62 164 ASP B C 1
ATOM 5271 O O . ASP B 1 166 ? 10.299 54.432 -11.128 1.00 47.16 164 ASP B O 1
ATOM 5276 N N . GLY B 1 167 ? 8.300 54.884 -10.211 1.00 43.87 165 GLY B N 1
ATOM 5277 C CA . GLY B 1 167 ? 8.582 54.066 -9.048 1.00 39.43 165 GLY B CA 1
ATOM 5278 C C . GLY B 1 167 ? 8.013 54.577 -7.740 1.00 37.51 165 GLY B C 1
ATOM 5279 O O . GLY B 1 167 ? 8.204 53.951 -6.693 1.00 37.58 165 GLY B O 1
ATOM 5280 N N . GLY B 1 168 ? 7.321 55.712 -7.778 1.00 37.49 166 GLY B N 1
ATOM 5281 C CA . GLY B 1 168 ? 6.698 56.227 -6.575 1.00 37.01 166 GLY B CA 1
ATOM 5282 C C . GLY B 1 168 ? 5.481 55.414 -6.175 1.00 39.70 166 GLY B C 1
ATOM 5283 O O . GLY B 1 168 ? 4.782 54.841 -7.010 1.00 39.54 166 GLY B O 1
ATOM 5284 N N . TYR B 1 169 ? 5.232 55.360 -4.869 1.00 42.17 167 TYR B N 1
ATOM 5285 C CA . TYR B 1 169 ? 4.084 54.634 -4.344 1.00 41.94 167 TYR B CA 1
ATOM 5286 C C . TYR B 1 169 ? 3.804 55.114 -2.928 1.00 43.40 167 TYR B C 1
ATOM 5287 O O . TYR B 1 169 ? 4.668 55.694 -2.266 1.00 39.25 167 TYR B O 1
ATOM 5296 N N . ALA B 1 170 ? 2.575 54.864 -2.475 1.00 47.24 168 ALA B N 1
ATOM 5297 C CA . ALA B 1 170 ? 2.191 55.229 -1.112 1.00 45.22 168 ALA B CA 1
ATOM 5298 C C . ALA B 1 170 ? 2.698 54.191 -0.116 1.00 44.80 168 ALA B C 1
ATOM 5299 O O . ALA B 1 170 ? 3.658 54.436 0.621 1.00 50.01 168 ALA B O 1
ATOM 5301 N N . PHE B 1 171 ? 2.062 53.023 -0.086 1.00 40.04 169 PHE B N 1
ATOM 5302 C CA . PHE B 1 171 ? 2.454 51.936 0.803 1.00 43.30 169 PHE B CA 1
ATOM 5303 C C . PHE B 1 171 ? 2.584 50.664 -0.019 1.00 47.62 169 PHE B C 1
ATOM 5304 O O . PHE B 1 171 ? 1.635 50.263 -0.699 1.00 51.47 169 PHE B O 1
ATOM 5312 N N . LYS B 1 172 ? 3.757 50.040 0.041 1.00 49.68 170 LYS B N 1
ATOM 5313 C CA . LYS B 1 172 ? 4.010 48.835 -0.738 1.00 53.09 170 LYS B CA 1
ATOM 5314 C C . LYS B 1 172 ? 3.160 47.683 -0.217 1.00 53.11 170 LYS B C 1
ATOM 5315 O O . LYS B 1 172 ? 3.161 47.387 0.982 1.00 54.57 170 LYS B O 1
ATOM 5321 N N . TYR B 1 173 ? 2.435 47.032 -1.123 1.00 49.51 171 TYR B N 1
ATOM 5322 C CA . TYR B 1 173 ? 1.526 45.943 -0.773 1.00 47.04 171 TYR B CA 1
ATOM 5323 C C . TYR B 1 173 ? 2.265 44.624 -0.972 1.00 50.00 171 TYR B C 1
ATOM 5324 O O . TYR B 1 173 ? 2.460 44.173 -2.104 1.00 56.18 171 TYR B O 1
ATOM 5333 N N . ALA B 1 174 ? 2.682 44.010 0.135 1.00 49.68 229 ALA B N 1
ATOM 5334 C CA . ALA B 1 174 ? 3.339 42.710 0.090 1.00 50.23 229 ALA B CA 1
ATOM 5335 C C . ALA B 1 174 ? 2.291 41.628 -0.135 1.00 50.64 229 ALA B C 1
ATOM 5336 O O . ALA B 1 174 ? 1.366 41.475 0.670 1.00 47.11 229 ALA B O 1
ATOM 5338 N N . GLU B 1 175 ? 2.437 40.876 -1.224 1.00 54.67 230 GLU B N 1
ATOM 5339 C CA . GLU B 1 175 ? 1.410 39.931 -1.641 1.00 58.40 230 GLU B CA 1
ATOM 5340 C C . GLU B 1 175 ? 1.766 38.478 -1.363 1.00 62.37 230 GLU B C 1
ATOM 5341 O O . GLU B 1 175 ? 0.859 37.662 -1.167 1.00 67.38 230 GLU B O 1
ATOM 5347 N N . ASP B 1 176 ? 3.057 38.135 -1.340 1.00 59.97 231 ASP B N 1
ATOM 5348 C CA . ASP B 1 176 ? 3.508 36.762 -1.099 1.00 57.22 231 ASP B CA 1
ATOM 5349 C C . ASP B 1 176 ? 2.810 35.782 -2.040 1.00 59.20 231 ASP B C 1
ATOM 5350 O O . ASP B 1 176 ? 2.401 34.687 -1.646 1.00 60.91 231 ASP B O 1
ATOM 5355 N N . SER B 1 177 ? 2.664 36.188 -3.304 1.00 60.04 232 SER B N 1
ATOM 5356 C CA . SER B 1 177 ? 1.956 35.363 -4.276 1.00 60.35 232 SER B CA 1
ATOM 5357 C C . SER B 1 177 ? 2.682 34.057 -4.570 1.00 59.16 232 SER B C 1
ATOM 5358 O O . SER B 1 177 ? 2.071 33.132 -5.113 1.00 60.09 232 SER B O 1
ATOM 5361 N N . SER B 1 178 ? 3.965 33.962 -4.228 1.00 60.09 233 SER B N 1
ATOM 5362 C CA . SER B 1 178 ? 4.717 32.722 -4.347 1.00 61.49 233 SER B CA 1
ATOM 5363 C C . SER B 1 178 ? 4.611 31.847 -3.104 1.00 59.41 233 SER B C 1
ATOM 5364 O O . SER B 1 178 ? 5.259 30.796 -3.048 1.00 59.46 233 SER B O 1
ATOM 5367 N N . GLU B 1 179 ? 3.815 32.261 -2.113 1.00 54.87 234 GLU B N 1
ATOM 5368 C CA . GLU B 1 179 ? 3.584 31.493 -0.888 1.00 46.30 234 GLU B CA 1
ATOM 5369 C C . GLU B 1 179 ? 4.894 31.207 -0.153 1.00 41.41 234 GLU B C 1
ATOM 5370 O O . GLU B 1 179 ? 5.196 30.069 0.212 1.00 37.07 234 GLU B O 1
ATOM 5376 N N . MET B 1 180 ? 5.672 32.266 0.074 1.00 39.69 235 MET B N 1
ATOM 5377 C CA . MET B 1 180 ? 6.962 32.097 0.733 1.00 36.14 235 MET B CA 1
ATOM 5378 C C . MET B 1 180 ? 6.792 31.838 2.225 1.00 29.30 235 MET B C 1
ATOM 5379 O O . MET B 1 180 ? 7.533 31.040 2.808 1.00 29.98 235 MET B O 1
ATOM 5384 N N . TYR B 1 181 ? 5.822 32.500 2.862 1.00 25.93 236 TYR B N 1
ATOM 5385 C CA . TYR B 1 181 ? 5.594 32.265 4.286 1.00 28.80 236 TYR B CA 1
ATOM 5386 C C . TYR B 1 181 ? 5.197 30.818 4.549 1.00 30.75 236 TYR B C 1
ATOM 5387 O O . TYR B 1 181 ? 5.665 30.203 5.513 1.00 29.14 236 TYR B O 1
ATOM 5396 N N . LYS B 1 182 ? 4.342 30.255 3.693 1.00 29.87 237 LYS B N 1
ATOM 5397 C CA . LYS B 1 182 ? 3.900 28.878 3.886 1.00 31.96 237 LYS B CA 1
ATOM 5398 C C . LYS B 1 182 ? 5.026 27.887 3.609 1.00 33.48 237 LYS B C 1
ATOM 5399 O O . LYS B 1 182 ? 5.149 26.870 4.302 1.00 40.77 237 LYS B O 1
ATOM 5405 N N . ARG B 1 183 ? 5.867 28.170 2.611 1.00 28.92 238 ARG B N 1
ATOM 5406 C CA . ARG B 1 183 ? 6.924 27.231 2.244 1.00 31.00 238 ARG B CA 1
ATOM 5407 C C . ARG B 1 183 ? 8.092 27.282 3.224 1.00 28.97 238 ARG B C 1
ATOM 5408 O O . ARG B 1 183 ? 8.593 26.237 3.654 1.00 29.24 238 ARG B O 1
ATOM 5416 N N . VAL B 1 184 ? 8.543 28.486 3.585 1.00 26.94 239 VAL B N 1
ATOM 5417 C CA . VAL B 1 184 ? 9.653 28.606 4.527 1.00 30.91 239 VAL B CA 1
ATOM 5418 C C . VAL B 1 184 ? 9.261 28.064 5.895 1.00 28.36 239 VAL B C 1
ATOM 5419 O O . VAL B 1 184 ? 10.111 27.562 6.642 1.00 30.34 239 VAL B O 1
ATOM 5423 N N . ASN B 1 185 ? 7.971 28.127 6.236 1.00 27.93 240 ASN B N 1
ATOM 5424 C CA . ASN B 1 185 ? 7.519 27.604 7.522 1.00 29.37 240 ASN B CA 1
ATOM 5425 C C . ASN B 1 185 ? 7.804 26.113 7.660 1.00 26.68 240 ASN B C 1
ATOM 5426 O O . ASN B 1 185 ? 8.077 25.636 8.767 1.00 25.21 240 ASN B O 1
ATOM 5431 N N . LYS B 1 186 ? 7.755 25.364 6.553 1.00 24.37 241 LYS B N 1
ATOM 5432 C CA . LYS B 1 186 ? 8.016 23.928 6.599 1.00 29.16 241 LYS B CA 1
ATOM 5433 C C . LYS B 1 186 ? 9.449 23.604 7.005 1.00 30.59 241 LYS B C 1
ATOM 5434 O O . LYS B 1 186 ? 9.725 22.471 7.413 1.00 33.81 241 LYS B O 1
ATOM 5440 N N . ILE B 1 187 ? 10.362 24.569 6.904 1.00 29.90 242 ILE B N 1
ATOM 5441 C CA . ILE B 1 187 ? 11.766 24.301 7.193 1.00 25.97 242 ILE B CA 1
ATOM 5442 C C . ILE B 1 187 ? 12.035 24.292 8.696 1.00 25.52 242 ILE B C 1
ATOM 5443 O O . ILE B 1 187 ? 12.871 23.516 9.172 1.00 29.59 242 ILE B O 1
ATOM 5448 N N . ILE B 1 188 ? 11.319 25.123 9.461 1.00 25.39 243 ILE B N 1
ATOM 5449 C CA . ILE B 1 188 ? 11.645 25.279 10.885 1.00 28.42 243 ILE B CA 1
ATOM 5450 C C . ILE B 1 188 ? 11.534 23.984 11.670 1.00 30.67 243 ILE B C 1
ATOM 5451 O O . ILE B 1 188 ? 12.413 23.720 12.506 1.00 36.96 243 ILE B O 1
ATOM 5456 N N . PRO B 1 189 ? 10.511 23.136 11.490 1.00 29.72 244 PRO B N 1
ATOM 5457 C CA . PRO B 1 189 ? 10.444 21.900 12.292 1.00 29.82 244 PRO B CA 1
ATOM 5458 C C . PRO B 1 189 ? 11.636 20.968 12.116 1.00 32.09 244 PRO B C 1
ATOM 5459 O O . PRO B 1 189 ? 11.820 20.071 12.948 1.00 33.25 244 PRO B O 1
ATOM 5463 N N . HIS B 1 190 ? 12.448 21.142 11.069 1.00 29.41 245 HIS B N 1
ATOM 5464 C CA . HIS B 1 190 ? 13.661 20.341 10.938 1.00 30.01 245 HIS B CA 1
ATOM 5465 C C . HIS B 1 190 ? 14.735 20.744 11.940 1.00 34.60 245 HIS B C 1
ATOM 5466 O O . HIS B 1 190 ? 15.661 19.963 12.184 1.00 39.52 245 HIS B O 1
ATOM 5473 N N . LEU B 1 191 ? 14.635 21.937 12.520 1.00 33.49 246 LEU B N 1
ATOM 5474 C CA . LEU B 1 191 ? 15.716 22.506 13.312 1.00 31.33 246 LEU B CA 1
ATOM 5475 C C . LEU B 1 191 ? 15.649 22.031 14.757 1.00 30.78 246 LEU B C 1
ATOM 5476 O O . LEU B 1 191 ? 14.579 22.009 15.373 1.00 31.36 246 LEU B O 1
ATOM 5481 N N . ILE B 1 192 ? 16.808 21.667 15.295 1.00 32.96 247 ILE B N 1
ATOM 5482 C CA . ILE B 1 192 ? 16.936 21.155 16.653 1.00 37.15 247 ILE B CA 1
ATOM 5483 C C . ILE B 1 192 ? 17.490 22.269 17.530 1.00 37.29 247 ILE B C 1
ATOM 5484 O O . ILE B 1 192 ? 18.551 22.833 17.237 1.00 31.74 247 ILE B O 1
ATOM 5489 N N . ARG B 1 193 ? 16.776 22.584 18.605 1.00 35.12 248 ARG B N 1
ATOM 5490 C CA . ARG B 1 193 ? 17.207 23.619 19.532 1.00 41.06 248 ARG B CA 1
ATOM 5491 C C . ARG B 1 193 ? 18.340 23.108 20.413 1.00 41.01 248 ARG B C 1
ATOM 5492 O O . ARG B 1 193 ? 18.377 21.930 20.781 1.00 42.85 248 ARG B O 1
ATOM 5500 N N . GLN B 1 194 ? 19.278 23.996 20.734 1.00 38.59 249 GLN B N 1
ATOM 5501 C CA . GLN B 1 194 ? 20.303 23.715 21.725 1.00 39.27 249 GLN B CA 1
ATOM 5502 C C . GLN B 1 194 ? 20.237 24.770 22.823 1.00 43.89 249 GLN B C 1
ATOM 5503 O O . GLN B 1 194 ? 19.609 25.821 22.664 1.00 46.91 249 GLN B O 1
ATOM 5509 N N . GLU B 1 195 ? 20.896 24.471 23.946 1.00 45.63 250 GLU B N 1
ATOM 5510 C CA . GLU B 1 195 ? 20.677 25.240 25.169 1.00 50.28 250 GLU B CA 1
ATOM 5511 C C . GLU B 1 195 ? 21.060 26.706 25.000 1.00 51.07 250 GLU B C 1
ATOM 5512 O O . GLU B 1 195 ? 20.328 27.599 25.443 1.00 50.00 250 GLU B O 1
ATOM 5518 N N . LYS B 1 196 ? 22.200 26.978 24.373 1.00 51.10 251 LYS B N 1
ATOM 5519 C CA . LYS B 1 196 ? 22.676 28.348 24.227 1.00 50.36 251 LYS B CA 1
ATOM 5520 C C . LYS B 1 196 ? 23.586 28.424 23.007 1.00 48.42 251 LYS B C 1
ATOM 5521 O O . LYS B 1 196 ? 23.795 27.435 22.300 1.00 48.50 251 LYS B O 1
ATOM 5527 N N . GLU B 1 197 ? 24.123 29.617 22.764 1.00 46.90 252 GLU B N 1
ATOM 5528 C CA . GLU B 1 197 ? 24.971 29.845 21.604 1.00 47.65 252 GLU B CA 1
ATOM 5529 C C . GLU B 1 197 ? 26.297 29.106 21.736 1.00 50.17 252 GLU B C 1
ATOM 5530 O O . GLU B 1 197 ? 26.782 28.841 22.840 1.00 52.08 252 GLU B O 1
ATOM 5536 N N . ASP B 1 198 ? 26.885 28.775 20.589 1.00 50.41 253 ASP B N 1
ATOM 5537 C CA . ASP B 1 198 ? 28.229 28.217 20.578 1.00 53.27 253 ASP B CA 1
ATOM 5538 C C . ASP B 1 198 ? 29.241 29.289 20.959 1.00 58.04 253 ASP B C 1
ATOM 5539 O O . ASP B 1 198 ? 29.167 30.431 20.496 1.00 57.17 253 ASP B O 1
ATOM 5544 N N . SER B 1 199 ? 30.188 28.917 21.812 1.00 59.42 254 SER B N 1
ATOM 5545 C CA . SER B 1 199 ? 31.210 29.840 22.281 1.00 65.90 254 SER B CA 1
ATOM 5546 C C . SER B 1 199 ? 32.444 29.031 22.662 1.00 69.58 254 SER B C 1
ATOM 5547 O O . SER B 1 199 ? 32.525 27.827 22.399 1.00 68.78 254 SER B O 1
ATOM 5550 N N . GLU B 1 200 ? 33.415 29.703 23.283 1.00 72.39 255 GLU B N 1
ATOM 5551 C CA . GLU B 1 200 ? 34.565 28.992 23.828 1.00 78.90 255 GLU B CA 1
ATOM 5552 C C . GLU B 1 200 ? 34.165 28.132 25.017 1.00 82.06 255 GLU B C 1
ATOM 5553 O O . GLU B 1 200 ? 34.811 27.114 25.293 1.00 88.62 255 GLU B O 1
ATOM 5559 N N . THR B 1 201 ? 33.103 28.519 25.725 1.00 78.99 256 THR B N 1
ATOM 5560 C CA . THR B 1 201 ? 32.621 27.735 26.855 1.00 80.15 256 THR B CA 1
ATOM 5561 C C . THR B 1 201 ? 31.754 26.562 26.417 1.00 77.08 256 THR B C 1
ATOM 5562 O O . THR B 1 201 ? 31.773 25.510 27.064 1.00 79.79 256 THR B O 1
ATOM 5566 N N . PHE B 1 202 ? 31.002 26.713 25.328 1.00 69.08 257 PHE B N 1
ATOM 5567 C CA . PHE B 1 202 ? 29.956 25.762 24.986 1.00 63.32 257 PHE B CA 1
ATOM 5568 C C . PHE B 1 202 ? 29.991 25.428 23.503 1.00 63.42 257 PHE B C 1
ATOM 5569 O O . PHE B 1 202 ? 30.202 26.306 22.662 1.00 62.09 257 PHE B O 1
ATOM 5577 N N . GLN B 1 203 ? 29.773 24.151 23.193 1.00 57.38 258 GLN B N 1
ATOM 5578 C CA . GLN B 1 203 ? 29.617 23.685 21.820 1.00 57.66 258 GLN B CA 1
ATOM 5579 C C . GLN B 1 203 ? 28.443 22.721 21.784 1.00 55.81 258 GLN B C 1
ATOM 5580 O O . GLN B 1 203 ? 28.481 21.673 22.436 1.00 55.08 258 GLN B O 1
ATOM 5586 N N . GLY B 1 204 ? 27.402 23.075 21.030 1.00 49.76 259 GLY B N 1
ATOM 5587 C CA . GLY B 1 204 ? 26.198 22.280 20.962 1.00 46.78 259 GLY B CA 1
ATOM 5588 C C . GLY B 1 204 ? 26.135 21.408 19.716 1.00 45.84 259 GLY B C 1
ATOM 5589 O O . GLY B 1 204 ? 27.007 21.425 18.851 1.00 47.48 259 GLY B O 1
ATOM 5590 N N . GLU B 1 205 ? 25.062 20.621 19.650 1.00 43.37 260 GLU B N 1
ATOM 5591 C CA . GLU B 1 205 ? 24.768 19.781 18.498 1.00 48.39 260 GLU B CA 1
ATOM 5592 C C . GLU B 1 205 ? 23.511 20.229 17.768 1.00 45.33 260 GLU B C 1
ATOM 5593 O O . GLU B 1 205 ? 23.051 19.534 16.856 1.00 47.91 260 GLU B O 1
ATOM 5599 N N . GLY B 1 206 ? 22.947 21.377 18.145 1.00 38.84 261 GLY B N 1
ATOM 5600 C CA . GLY B 1 206 ? 21.693 21.841 17.599 1.00 36.53 261 GLY B CA 1
ATOM 5601 C C . GLY B 1 206 ? 21.874 22.794 16.431 1.00 36.73 261 GLY B C 1
ATOM 5602 O O . GLY B 1 206 ? 22.979 23.043 15.945 1.00 38.66 261 GLY B O 1
ATOM 5603 N N . HIS B 1 207 ? 20.743 23.340 15.981 1.00 34.83 262 HIS B N 1
ATOM 5604 C CA . HIS B 1 207 ? 20.704 24.229 14.831 1.00 36.18 262 HIS B CA 1
ATOM 5605 C C . HIS B 1 207 ? 20.409 25.677 15.189 1.00 37.49 262 HIS B C 1
ATOM 5606 O O . HIS B 1 207 ? 20.654 26.561 14.362 1.00 37.59 262 HIS B O 1
ATOM 5613 N N . PHE B 1 208 ? 19.898 25.938 16.388 1.00 34.11 263 PHE B N 1
ATOM 5614 C CA . PHE B 1 208 ? 19.638 27.300 16.828 1.00 34.25 263 PHE B CA 1
ATOM 5615 C C . PHE B 1 208 ? 19.538 27.307 18.344 1.00 39.14 263 PHE B C 1
ATOM 5616 O O . PHE B 1 208 ? 19.335 26.268 18.978 1.00 39.04 263 PHE B O 1
ATOM 5624 N N . SER B 1 209 ? 19.687 28.498 18.915 1.00 42.44 264 SER B N 1
ATOM 5625 C CA . SER B 1 209 ? 19.506 28.713 20.341 1.00 47.91 264 SER B CA 1
ATOM 5626 C C . SER B 1 209 ? 18.605 29.922 20.545 1.00 52.91 264 SER B C 1
ATOM 5627 O O . SER B 1 209 ? 18.426 30.748 19.646 1.00 54.46 264 SER B O 1
ATOM 5630 N N . VAL B 1 210 ? 18.033 30.016 21.741 1.00 53.47 265 VAL B N 1
ATOM 5631 C CA . VAL B 1 210 ? 17.095 31.077 22.086 1.00 54.50 265 VAL B CA 1
ATOM 5632 C C . VAL B 1 210 ? 17.666 31.866 23.254 1.00 56.47 265 VAL B C 1
ATOM 5633 O O . VAL B 1 210 ? 17.849 31.320 24.349 1.00 55.65 265 VAL B O 1
ATOM 5637 N N . ASP B 1 211 ? 17.952 33.144 23.019 1.00 61.76 266 ASP B N 1
ATOM 5638 C CA . ASP B 1 211 ? 18.282 34.077 24.090 1.00 70.86 266 ASP B CA 1
ATOM 5639 C C . ASP B 1 211 ? 16.975 34.646 24.627 1.00 73.17 266 ASP B C 1
ATOM 5640 O O . ASP B 1 211 ? 16.329 35.463 23.964 1.00 72.77 266 ASP B O 1
ATOM 5645 N N . GLU B 1 212 ? 16.578 34.206 25.822 1.00 76.80 267 GLU B N 1
ATOM 5646 C CA . GLU B 1 212 ? 15.306 34.655 26.379 1.00 78.05 267 GLU B CA 1
ATOM 5647 C C . GLU B 1 212 ? 15.377 36.098 26.863 1.00 81.84 267 GLU B C 1
ATOM 5648 O O . GLU B 1 212 ? 14.368 36.811 26.823 1.00 84.58 267 GLU B O 1
ATOM 5654 N N . LYS B 1 213 ? 16.547 36.544 27.324 1.00 82.56 268 LYS B N 1
ATOM 5655 C CA . LYS B 1 213 ? 16.698 37.933 27.745 1.00 86.68 268 LYS B CA 1
ATOM 5656 C C . LYS B 1 213 ? 16.467 38.883 26.576 1.00 86.48 268 LYS B C 1
ATOM 5657 O O . LYS B 1 213 ? 15.549 39.711 26.599 1.00 86.25 268 LYS B O 1
ATOM 5663 N N . SER B 1 214 ? 17.293 38.771 25.535 1.00 85.70 269 SER B N 1
ATOM 5664 C CA . SER B 1 214 ? 17.125 39.606 24.353 1.00 83.20 269 SER B CA 1
ATOM 5665 C C . SER B 1 214 ? 15.937 39.183 23.498 1.00 76.78 269 SER B C 1
ATOM 5666 O O . SER B 1 214 ? 15.608 39.893 22.541 1.00 73.94 269 SER B O 1
ATOM 5669 N N . ARG B 1 215 ? 15.293 38.061 23.825 1.00 74.60 270 ARG B N 1
ATOM 5670 C CA . ARG B 1 215 ? 14.164 37.529 23.059 1.00 71.09 270 ARG B CA 1
ATOM 5671 C C . ARG B 1 215 ? 14.511 37.423 21.576 1.00 66.08 270 ARG B C 1
ATOM 5672 O O . ARG B 1 215 ? 13.762 37.856 20.698 1.00 65.43 270 ARG B O 1
ATOM 5680 N N . GLN B 1 216 ? 15.674 36.838 21.304 1.00 63.42 271 GLN B N 1
ATOM 5681 C CA . GLN B 1 216 ? 16.158 36.645 19.948 1.00 59.80 271 GLN B CA 1
ATOM 5682 C C . GLN B 1 216 ? 16.490 35.177 19.724 1.00 54.50 271 GLN B C 1
ATOM 5683 O O . GLN B 1 216 ? 16.663 34.402 20.669 1.00 53.17 271 GLN B O 1
ATOM 5689 N N . VAL B 1 217 ? 16.575 34.807 18.451 1.00 51.20 272 VAL B N 1
ATOM 5690 C CA . VAL B 1 217 ? 16.975 33.471 18.035 1.00 51.07 272 VAL B CA 1
ATOM 5691 C C . VAL B 1 217 ? 18.278 33.584 17.259 1.00 53.34 272 VAL B C 1
ATOM 5692 O O . VAL B 1 217 ? 18.446 34.490 16.435 1.00 58.87 272 VAL B O 1
ATOM 5696 N N . ASN B 1 218 ? 19.205 32.671 17.533 1.00 47.86 273 ASN B N 1
ATOM 5697 C CA . ASN B 1 218 ? 20.520 32.682 16.906 1.00 48.39 273 ASN B CA 1
ATOM 5698 C C . ASN B 1 218 ? 20.771 31.326 16.269 1.00 46.80 273 ASN B C 1
ATOM 5699 O O . ASN B 1 218 ? 20.755 30.302 16.960 1.00 45.78 273 ASN B O 1
ATOM 5704 N N . LEU B 1 219 ? 20.993 31.320 14.959 1.00 44.82 274 LEU B N 1
ATOM 5705 C CA . LEU B 1 219 ? 21.351 30.090 14.272 1.00 42.15 274 LEU B CA 1
ATOM 5706 C C . LEU B 1 219 ? 22.751 29.645 14.675 1.00 44.59 274 LEU B C 1
ATOM 5707 O O . LEU B 1 219 ? 23.611 30.458 15.024 1.00 43.39 274 LEU B O 1
ATOM 5712 N N . THR B 1 220 ? 22.971 28.338 14.635 1.00 39.37 275 THR B N 1
ATOM 5713 C CA . THR B 1 220 ? 24.321 27.807 14.696 1.00 41.85 275 THR B CA 1
ATOM 5714 C C . THR B 1 220 ? 24.856 27.647 13.279 1.00 42.69 275 THR B C 1
ATOM 5715 O O . THR B 1 220 ? 24.103 27.674 12.302 1.00 41.13 275 THR B O 1
ATOM 5719 N N . GLU B 1 221 ? 26.178 27.493 13.175 1.00 45.46 276 GLU B N 1
ATOM 5720 C CA . GLU B 1 221 ? 26.776 27.195 11.878 1.00 48.03 276 GLU B CA 1
ATOM 5721 C C . GLU B 1 221 ? 26.142 25.955 11.263 1.00 48.95 276 GLU B C 1
ATOM 5722 O O . GLU B 1 221 ? 25.921 25.895 10.047 1.00 52.44 276 GLU B O 1
ATOM 5728 N N . ARG B 1 222 ? 25.823 24.962 12.096 1.00 47.22 277 ARG B N 1
ATOM 5729 C CA . ARG B 1 222 ? 25.125 23.776 11.614 1.00 43.03 277 ARG B CA 1
ATOM 5730 C C . ARG B 1 222 ? 23.720 24.122 11.139 1.00 48.84 277 ARG B C 1
ATOM 5731 O O . ARG B 1 222 ? 23.256 23.605 10.115 1.00 44.82 277 ARG B O 1
ATOM 5739 N N . GLY B 1 223 ? 23.026 24.996 11.871 1.00 38.84 278 GLY B N 1
ATOM 5740 C CA . GLY B 1 223 ? 21.678 25.369 11.478 1.00 37.54 278 GLY B CA 1
ATOM 5741 C C . GLY B 1 223 ? 21.639 26.137 10.172 1.00 37.73 278 GLY B C 1
ATOM 5742 O O . GLY B 1 223 ? 20.746 25.928 9.346 1.00 36.88 278 GLY B O 1
ATOM 5743 N N . LEU B 1 224 ? 22.604 27.036 9.968 1.00 39.82 279 LEU B N 1
ATOM 5744 C CA . LEU B 1 224 ? 22.677 27.767 8.708 1.00 43.43 279 LEU B CA 1
ATOM 5745 C C . LEU B 1 224 ? 22.902 26.817 7.537 1.00 43.93 279 LEU B C 1
ATOM 5746 O O . LEU B 1 224 ? 22.272 26.960 6.483 1.00 39.06 279 LEU B O 1
ATOM 5751 N N . VAL B 1 225 ? 23.790 25.835 7.711 1.00 45.09 280 VAL B N 1
ATOM 5752 C CA . VAL B 1 225 ? 24.037 24.853 6.658 1.00 42.57 280 VAL B CA 1
ATOM 5753 C C . VAL B 1 225 ? 22.764 24.078 6.339 1.00 47.72 280 VAL B C 1
ATOM 5754 O O . VAL B 1 225 ? 22.427 23.865 5.169 1.00 40.62 280 VAL B O 1
ATOM 5758 N N . LEU B 1 226 ? 22.031 23.654 7.372 1.00 42.07 281 LEU B N 1
ATOM 5759 C CA . LEU B 1 226 ? 20.822 22.869 7.143 1.00 40.71 281 LEU B CA 1
ATOM 5760 C C . LEU B 1 226 ? 19.735 23.701 6.473 1.00 39.99 281 LEU B C 1
ATOM 5761 O O . LEU B 1 226 ? 19.023 23.206 5.591 1.00 34.85 281 LEU B O 1
ATOM 5766 N N . ILE B 1 227 ? 19.595 24.966 6.875 1.00 35.14 282 ILE B N 1
ATOM 5767 C CA . ILE B 1 227 ? 18.560 25.819 6.300 1.00 33.33 282 ILE B CA 1
ATOM 5768 C C . ILE B 1 227 ? 18.836 26.079 4.825 1.00 34.57 282 ILE B C 1
ATOM 5769 O O . ILE B 1 227 ? 17.930 25.999 3.987 1.00 37.65 282 ILE B O 1
ATOM 5774 N N . GLU B 1 228 ? 20.089 26.387 4.479 1.00 37.78 283 GLU B N 1
ATOM 5775 C CA . GLU B 1 228 ? 20.428 26.600 3.075 1.00 44.18 283 GLU B CA 1
ATOM 5776 C C . GLU B 1 228 ? 20.227 25.327 2.262 1.00 43.39 283 GLU B C 1
ATOM 5777 O O . GLU B 1 228 ? 19.786 25.384 1.108 1.00 44.52 283 GLU B O 1
ATOM 5783 N N . GLU B 1 229 ? 20.537 24.168 2.848 1.00 42.65 284 GLU B N 1
ATOM 5784 C CA . GLU B 1 229 ? 20.277 22.902 2.170 1.00 46.71 284 GLU B CA 1
ATOM 5785 C C . GLU B 1 229 ? 18.786 22.714 1.916 1.00 47.69 284 GLU B C 1
ATOM 5786 O O . GLU B 1 229 ? 18.374 22.332 0.814 1.00 50.51 284 GLU B O 1
ATOM 5792 N N . LEU B 1 230 ? 17.958 22.984 2.930 1.00 41.61 285 LEU B N 1
ATOM 5793 C CA . LEU B 1 230 ? 16.516 22.825 2.772 1.00 40.53 285 LEU B CA 1
ATOM 5794 C C . LEU B 1 230 ? 15.939 23.880 1.836 1.00 40.61 285 LEU B C 1
ATOM 5795 O O . LEU B 1 230 ? 15.043 23.583 1.037 1.00 42.01 285 LEU B O 1
ATOM 5800 N N . LEU B 1 231 ? 16.437 25.118 1.920 1.00 37.90 286 LEU B N 1
ATOM 5801 C CA . LEU B 1 231 ? 16.004 26.155 0.989 1.00 38.34 286 LEU B CA 1
ATOM 5802 C C . LEU B 1 231 ? 16.303 25.762 -0.454 1.00 45.14 286 LEU B C 1
ATOM 5803 O O . LEU B 1 231 ? 15.498 26.020 -1.356 1.00 48.69 286 LEU B O 1
ATOM 5808 N N . VAL B 1 232 ? 17.457 25.134 -0.690 1.00 46.60 287 VAL B N 1
ATOM 5809 C CA . V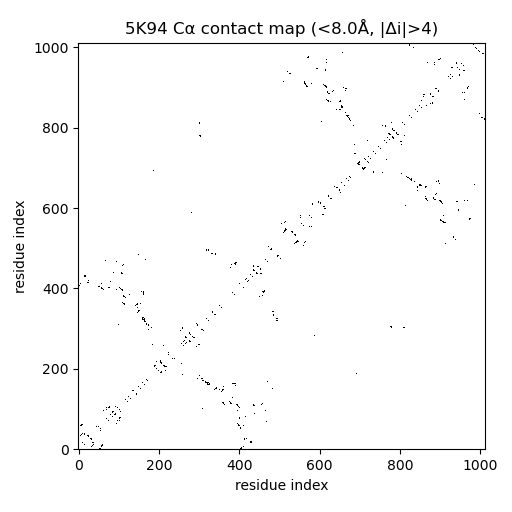AL B 1 232 ? 17.829 24.750 -2.048 1.00 52.71 287 VAL B CA 1
ATOM 5810 C C . VAL B 1 232 ? 16.993 23.567 -2.523 1.00 57.24 287 VAL B C 1
ATOM 5811 O O . VAL B 1 232 ? 16.548 23.530 -3.677 1.00 58.88 287 VAL B O 1
ATOM 5815 N N . LYS B 1 233 ? 16.763 22.586 -1.645 1.00 58.08 288 LYS B N 1
ATOM 5816 C CA . LYS B 1 233 ? 15.969 21.419 -2.023 1.00 59.43 288 LYS B CA 1
ATOM 5817 C C . LYS B 1 233 ? 14.574 21.820 -2.484 1.00 60.19 288 LYS B C 1
ATOM 5818 O O . LYS B 1 233 ? 14.073 21.306 -3.491 1.00 59.74 288 LYS B O 1
ATOM 5824 N N . GLU B 1 234 ? 13.934 22.739 -1.767 1.00 61.19 289 GLU B N 1
ATOM 5825 C CA . GLU B 1 234 ? 12.586 23.180 -2.100 1.00 64.00 289 GLU B CA 1
ATOM 5826 C C . GLU B 1 234 ? 12.559 24.248 -3.187 1.00 64.36 289 GLU B C 1
ATOM 5827 O O . GLU B 1 234 ? 11.522 24.893 -3.373 1.00 64.05 289 GLU B O 1
ATOM 5833 N N . GLY B 1 235 ? 13.665 24.449 -3.902 1.00 67.74 290 GLY B N 1
ATOM 5834 C CA . GLY B 1 235 ? 13.701 25.389 -5.005 1.00 69.84 290 GLY B CA 1
ATOM 5835 C C . GLY B 1 235 ? 13.588 26.846 -4.627 1.00 67.33 290 GLY B C 1
ATOM 5836 O O . GLY B 1 235 ? 13.470 27.693 -5.517 1.00 68.98 290 GLY B O 1
ATOM 5837 N N . ILE B 1 236 ? 13.622 27.170 -3.333 1.00 62.77 291 ILE B N 1
ATOM 5838 C CA . ILE B 1 236 ? 13.497 28.562 -2.915 1.00 60.12 291 ILE B CA 1
ATOM 5839 C C . ILE B 1 236 ? 14.780 29.330 -3.200 1.00 55.42 291 ILE B C 1
ATOM 5840 O O . ILE B 1 236 ? 14.741 30.527 -3.512 1.00 57.30 291 ILE B O 1
ATOM 5845 N N . MET B 1 237 ? 15.928 28.666 -3.105 1.00 51.58 292 MET B N 1
ATOM 5846 C CA . MET B 1 237 ? 17.223 29.296 -3.306 1.00 51.21 292 MET B CA 1
ATOM 5847 C C . MET B 1 237 ? 18.031 28.481 -4.305 1.00 55.75 292 MET B C 1
ATOM 5848 O O . MET B 1 237 ? 17.879 27.260 -4.399 1.00 56.93 292 MET B O 1
ATOM 5853 N N . ASP B 1 238 ? 18.883 29.167 -5.062 1.00 59.47 293 ASP B N 1
ATOM 5854 C CA . ASP B 1 238 ? 19.763 28.478 -5.990 1.00 64.82 293 ASP B CA 1
ATOM 5855 C C . ASP B 1 238 ? 20.894 27.785 -5.232 1.00 67.56 293 ASP B C 1
ATOM 5856 O O . ASP B 1 238 ? 21.206 28.115 -4.085 1.00 69.03 293 ASP B O 1
ATOM 5861 N N . GLU B 1 239 ? 21.524 26.823 -5.911 1.00 71.91 294 GLU B N 1
ATOM 5862 C CA . GLU B 1 239 ? 22.285 25.785 -5.220 1.00 74.33 294 GLU B CA 1
ATOM 5863 C C . GLU B 1 239 ? 23.500 26.349 -4.493 1.00 74.20 294 GLU B C 1
ATOM 5864 O O . GLU B 1 239 ? 23.826 25.909 -3.384 1.00 80.30 294 GLU B O 1
ATOM 5870 N N . GLY B 1 240 ? 24.186 27.314 -5.096 1.00 71.11 295 GLY B N 1
ATOM 5871 C CA . GLY B 1 240 ? 25.386 27.879 -4.518 1.00 70.51 295 GLY B CA 1
ATOM 5872 C C . GLY B 1 240 ? 25.218 29.210 -3.821 1.00 67.02 295 GLY B C 1
ATOM 5873 O O . GLY B 1 240 ? 26.224 29.818 -3.436 1.00 69.86 295 GLY B O 1
ATOM 5874 N N . GLU B 1 241 ? 23.989 29.684 -3.637 1.00 63.42 296 GLU B N 1
ATOM 5875 C CA . GLU B 1 241 ? 23.781 30.999 -3.054 1.00 64.59 296 GLU B CA 1
ATOM 5876 C C . GLU B 1 241 ? 24.053 30.992 -1.554 1.00 63.87 296 GLU B C 1
ATOM 5877 O O . GLU B 1 241 ? 23.977 29.962 -0.878 1.00 64.39 296 GLU B O 1
ATOM 5883 N N . SER B 1 242 ? 24.366 32.175 -1.037 1.00 61.50 297 SER B N 1
ATOM 5884 C CA . SER B 1 242 ? 24.423 32.425 0.393 1.00 58.38 297 SER B CA 1
ATOM 5885 C C . SER B 1 242 ? 23.116 33.061 0.846 1.00 50.15 297 SER B C 1
ATOM 5886 O O . SER B 1 242 ? 22.557 33.916 0.154 1.00 47.26 297 SER B O 1
ATOM 5889 N N . LEU B 1 243 ? 22.628 32.634 2.011 1.00 44.12 298 LEU B N 1
ATOM 5890 C CA . LEU B 1 243 ? 21.434 33.250 2.576 1.00 39.61 298 LEU B CA 1
ATOM 5891 C C . LEU B 1 243 ? 21.681 34.698 2.978 1.00 39.52 298 LEU B C 1
ATOM 5892 O O . LEU B 1 243 ? 20.720 35.461 3.132 1.00 37.87 298 LEU B O 1
ATOM 5897 N N . TYR B 1 244 ? 22.943 35.097 3.125 1.00 41.71 299 TYR B N 1
ATOM 5898 C CA . TYR B 1 244 ? 23.305 36.453 3.510 1.00 46.09 299 TYR B CA 1
ATOM 5899 C C . TYR B 1 244 ? 23.588 37.364 2.322 1.00 46.15 299 TYR B C 1
ATOM 5900 O O . TYR B 1 244 ? 23.900 38.542 2.530 1.00 48.48 299 TYR B O 1
ATOM 5909 N N . SER B 1 245 ? 23.493 36.861 1.094 1.00 47.47 300 SER B N 1
ATOM 5910 C CA . SER B 1 245 ? 23.748 37.698 -0.066 1.00 50.46 300 SER B CA 1
ATOM 5911 C C . SER B 1 245 ? 22.664 38.768 -0.192 1.00 46.66 300 SER B C 1
ATOM 5912 O O . SER B 1 245 ? 21.523 38.557 0.227 1.00 43.08 300 SER B O 1
ATOM 5915 N N . PRO B 1 246 ? 23.000 39.932 -0.755 1.00 51.32 301 PRO B N 1
ATOM 5916 C CA . PRO B 1 246 ? 21.980 40.981 -0.920 1.00 49.92 301 PRO B CA 1
ATOM 5917 C C . PRO B 1 246 ? 20.803 40.551 -1.778 1.00 49.97 301 PRO B C 1
ATOM 5918 O O . PRO B 1 246 ? 19.699 41.084 -1.611 1.00 49.41 301 PRO B O 1
ATOM 5922 N N . ALA B 1 247 ? 21.002 39.596 -2.690 1.00 51.75 302 ALA B N 1
ATOM 5923 C CA . ALA B 1 247 ? 19.897 39.091 -3.495 1.00 50.23 302 ALA B CA 1
ATOM 5924 C C . ALA B 1 247 ? 18.896 38.289 -2.674 1.00 51.85 302 ALA B C 1
ATOM 5925 O O . ALA B 1 247 ? 17.742 38.148 -3.093 1.00 48.11 302 ALA B O 1
ATOM 5927 N N . ASN B 1 248 ? 19.306 37.766 -1.517 1.00 54.09 303 ASN B N 1
ATOM 5928 C CA . ASN B 1 248 ? 18.459 36.918 -0.687 1.00 48.20 303 ASN B CA 1
ATOM 5929 C C . ASN B 1 248 ? 18.053 37.603 0.615 1.00 41.49 303 ASN B C 1
ATOM 5930 O O . ASN B 1 248 ? 17.774 36.931 1.611 1.00 39.98 303 ASN B O 1
ATOM 5935 N N . ILE B 1 249 ? 18.015 38.938 0.623 1.00 40.53 304 ILE B N 1
ATOM 5936 C CA . ILE B 1 249 ? 17.595 39.659 1.822 1.00 42.96 304 ILE B CA 1
ATOM 5937 C C . ILE B 1 249 ? 16.156 39.310 2.178 1.00 40.86 304 ILE B C 1
ATOM 5938 O O . ILE B 1 249 ? 15.823 39.099 3.351 1.00 43.04 304 ILE B O 1
ATOM 5943 N N . MET B 1 250 ? 15.282 39.230 1.171 1.00 41.79 305 MET B N 1
ATOM 5944 C CA . MET B 1 250 ? 13.895 38.859 1.428 1.00 43.12 305 MET B CA 1
ATOM 5945 C C . MET B 1 250 ? 13.795 37.431 1.948 1.00 38.04 305 MET B C 1
ATOM 5946 O O . MET B 1 250 ? 12.944 37.126 2.792 1.00 34.45 305 MET B O 1
ATOM 5951 N N . LEU B 1 251 ? 14.663 36.540 1.462 1.00 40.12 306 LEU B N 1
ATOM 5952 C CA . LEU B 1 251 ? 14.626 35.157 1.926 1.00 40.80 306 LEU B CA 1
ATOM 5953 C C . LEU B 1 251 ? 15.122 35.033 3.363 1.00 40.15 306 LEU B C 1
ATOM 5954 O O . LEU B 1 251 ? 14.606 34.207 4.124 1.00 36.10 306 LEU B O 1
ATOM 5959 N N . MET B 1 252 ? 16.113 35.839 3.753 1.00 42.58 307 MET B N 1
ATOM 5960 C CA . MET B 1 252 ? 16.530 35.859 5.151 1.00 42.38 307 MET B CA 1
ATOM 5961 C C . MET B 1 252 ? 15.443 36.445 6.043 1.00 36.85 307 MET B C 1
ATOM 5962 O O . MET B 1 252 ? 15.278 36.007 7.187 1.00 35.36 307 MET B O 1
ATOM 5967 N N . HIS B 1 253 ? 14.700 37.430 5.533 1.00 38.55 308 HIS B N 1
ATOM 5968 C CA . HIS B 1 253 ? 13.536 37.948 6.245 1.00 40.61 308 HIS B CA 1
ATOM 5969 C C . HIS B 1 253 ? 12.548 36.834 6.569 1.00 33.46 308 HIS B C 1
ATOM 5970 O O . HIS B 1 253 ? 12.023 36.764 7.687 1.00 30.33 308 HIS B O 1
ATOM 5977 N N . HIS B 1 254 ? 12.287 35.949 5.603 1.00 30.10 309 HIS B N 1
ATOM 5978 C CA . HIS B 1 254 ? 11.326 34.871 5.822 1.00 26.63 309 HIS B CA 1
ATOM 5979 C C . HIS B 1 254 ? 11.858 33.838 6.807 1.00 28.32 309 HIS B C 1
ATOM 5980 O O . HIS B 1 254 ? 11.108 33.338 7.653 1.00 31.91 309 HIS B O 1
ATOM 5987 N N . VAL B 1 255 ? 13.145 33.499 6.709 1.00 29.65 310 VAL B N 1
ATOM 5988 C CA . VAL B 1 255 ? 13.730 32.540 7.643 1.00 29.10 310 VAL B CA 1
ATOM 5989 C C . VAL B 1 255 ? 13.708 33.098 9.059 1.00 35.93 310 VAL B C 1
ATOM 5990 O O . VAL B 1 255 ? 13.355 32.395 10.015 1.00 27.01 310 VAL B O 1
ATOM 5994 N N . THR B 1 256 ? 14.070 34.374 9.216 1.00 37.95 311 THR B N 1
ATOM 5995 C CA . THR B 1 256 ? 14.090 34.989 10.540 1.00 36.92 311 THR B CA 1
ATOM 5996 C C . THR B 1 256 ? 12.694 35.028 11.150 1.00 30.19 311 THR B C 1
ATOM 5997 O O . THR B 1 256 ? 12.504 34.679 12.321 1.00 33.38 311 THR B O 1
ATOM 6001 N N . ALA B 1 257 ? 11.698 35.440 10.363 1.00 28.04 312 ALA B N 1
ATOM 6002 C CA . ALA B 1 257 ? 10.341 35.561 10.886 1.00 26.14 312 ALA B CA 1
ATOM 6003 C C . ALA B 1 257 ? 9.766 34.202 11.266 1.00 27.05 312 ALA B C 1
ATOM 6004 O O . ALA B 1 257 ? 9.139 34.061 12.324 1.00 25.47 312 ALA B O 1
ATOM 6006 N N . ALA B 1 258 ? 9.965 33.191 10.417 1.00 25.13 313 ALA B N 1
ATOM 6007 C CA . ALA B 1 258 ? 9.442 31.862 10.717 1.00 24.59 313 ALA B CA 1
ATOM 6008 C C . ALA B 1 258 ? 10.119 31.266 11.945 1.00 24.86 313 ALA B C 1
ATOM 6009 O O . ALA B 1 258 ? 9.473 30.583 12.749 1.00 26.82 313 ALA B O 1
ATOM 6011 N N . LEU B 1 259 ? 11.420 31.516 12.108 1.00 25.63 314 LEU B N 1
ATOM 6012 C CA . LEU B 1 259 ? 12.129 31.002 13.275 1.00 26.80 314 LEU B CA 1
ATOM 6013 C C . LEU B 1 259 ? 11.622 31.648 14.559 1.00 26.48 314 LEU B C 1
ATOM 6014 O O . LEU B 1 259 ? 11.419 30.962 15.568 1.00 31.00 314 LEU B O 1
ATOM 6019 N N . ARG B 1 260 ? 11.410 32.967 14.542 1.00 28.09 315 ARG B N 1
ATOM 6020 C CA . ARG B 1 260 ? 10.883 33.649 15.720 1.00 27.74 315 ARG B CA 1
ATOM 6021 C C . ARG B 1 260 ? 9.466 33.188 16.039 1.00 28.06 315 ARG B C 1
ATOM 6022 O O . ARG B 1 260 ? 9.108 33.032 17.212 1.00 31.62 315 ARG B O 1
ATOM 6030 N N . ALA B 1 261 ? 8.648 32.958 15.008 1.00 26.73 316 ALA B N 1
ATOM 6031 C CA . ALA B 1 261 ? 7.275 32.517 15.232 1.00 26.78 316 ALA B CA 1
ATOM 6032 C C . ALA B 1 261 ? 7.234 31.168 15.937 1.00 31.15 316 ALA B C 1
ATOM 6033 O O . ALA B 1 261 ? 6.355 30.921 16.772 1.00 31.52 316 ALA B O 1
ATOM 6035 N N . HIS B 1 262 ? 8.180 30.283 15.620 1.00 25.37 317 HIS B N 1
ATOM 6036 C CA . HIS B 1 262 ? 8.191 28.958 16.229 1.00 27.47 317 HIS B CA 1
ATOM 6037 C C . HIS B 1 262 ? 8.843 28.975 17.607 1.00 29.05 317 HIS B C 1
ATOM 6038 O O . HIS B 1 262 ? 8.275 28.461 18.576 1.00 32.06 317 HIS B O 1
ATOM 6045 N N . ALA B 1 263 ? 10.033 29.564 17.714 1.00 30.39 318 ALA B N 1
ATOM 6046 C CA . ALA B 1 263 ? 10.838 29.436 18.921 1.00 31.66 318 ALA B CA 1
ATOM 6047 C C . ALA B 1 263 ? 10.497 30.452 20.003 1.00 35.12 318 ALA B C 1
ATOM 6048 O O . ALA B 1 263 ? 10.768 30.189 21.181 1.00 37.04 318 ALA B O 1
ATOM 6050 N N . LEU B 1 264 ? 9.916 31.600 19.647 1.00 35.30 319 LEU B N 1
ATOM 6051 C CA . LEU B 1 264 ? 9.749 32.691 20.597 1.00 39.36 319 LEU B CA 1
ATOM 6052 C C . LEU B 1 264 ? 8.308 32.972 20.997 1.00 42.47 319 LEU B C 1
ATOM 6053 O O . LEU B 1 264 ? 8.090 33.627 22.021 1.00 43.24 319 LEU B O 1
ATOM 6058 N N . PHE B 1 265 ? 7.326 32.509 20.230 1.00 40.35 320 PHE B N 1
ATOM 6059 C CA . PHE B 1 265 ? 5.935 32.861 20.477 1.00 40.53 320 PHE B CA 1
ATOM 6060 C C . PHE B 1 265 ? 5.088 31.604 20.595 1.00 40.85 320 PHE B C 1
ATOM 6061 O O . PHE B 1 265 ? 5.268 30.645 19.838 1.00 39.29 320 PHE B O 1
ATOM 6069 N N . THR B 1 266 ? 4.163 31.621 21.551 1.00 44.79 321 THR B N 1
ATOM 6070 C CA . THR B 1 266 ? 3.395 30.446 21.938 1.00 46.65 321 THR B CA 1
ATOM 6071 C C . THR B 1 266 ? 1.907 30.741 21.831 1.00 45.67 321 THR B C 1
ATOM 6072 O O . THR B 1 266 ? 1.439 31.783 22.304 1.00 45.82 321 THR B O 1
ATOM 6076 N N . ARG B 1 267 ? 1.172 29.821 21.211 1.00 43.20 322 ARG B N 1
ATOM 6077 C CA . ARG B 1 267 ? -0.277 29.936 21.138 1.00 41.28 322 ARG B CA 1
ATOM 6078 C C . ARG B 1 267 ? -0.882 29.838 22.533 1.00 44.82 322 ARG B C 1
ATOM 6079 O O . ARG B 1 267 ? -0.406 29.078 23.381 1.00 47.03 322 ARG B O 1
ATOM 6087 N N . ASP B 1 268 ? -1.931 30.628 22.769 1.00 49.70 323 ASP B N 1
ATOM 6088 C CA . ASP B 1 268 ? -2.614 30.770 24.054 1.00 52.14 323 ASP B CA 1
ATOM 6089 C C . ASP B 1 268 ? -1.729 31.398 25.123 1.00 51.96 323 ASP B C 1
ATOM 6090 O O . ASP B 1 268 ? -2.103 31.408 26.303 1.00 53.92 323 ASP B O 1
ATOM 6095 N N . VAL B 1 269 ? -0.562 31.917 24.746 1.00 48.58 324 VAL B N 1
ATOM 6096 C CA . VAL B 1 269 ? 0.297 32.659 25.660 1.00 50.78 324 VAL B CA 1
ATOM 6097 C C . VAL B 1 269 ? 0.550 34.031 25.056 1.00 50.52 324 VAL B C 1
ATOM 6098 O O . VAL B 1 269 ? 0.031 35.040 25.543 1.00 48.97 324 VAL B O 1
ATOM 6102 N N . ASP B 1 270 ? 1.334 34.076 23.977 1.00 51.28 325 ASP B N 1
ATOM 6103 C CA . ASP B 1 270 ? 1.636 35.347 23.331 1.00 52.86 325 ASP B CA 1
ATOM 6104 C C . ASP B 1 270 ? 0.561 35.756 22.331 1.00 53.07 325 ASP B C 1
ATOM 6105 O O . ASP B 1 270 ? 0.387 36.952 22.075 1.00 53.88 325 ASP B O 1
ATOM 6110 N N . TYR B 1 271 ? -0.162 34.796 21.757 1.00 50.22 326 TYR B N 1
ATOM 6111 C CA . TYR B 1 271 ? -1.189 35.103 20.772 1.00 43.97 326 TYR B CA 1
ATOM 6112 C C . TYR B 1 271 ? -2.334 34.108 20.914 1.00 41.82 326 TYR B C 1
ATOM 6113 O O . TYR B 1 271 ? -2.281 33.174 21.718 1.00 39.23 326 TYR B O 1
ATOM 6122 N N . ILE B 1 272 ? -3.373 34.319 20.111 1.00 43.38 327 ILE B N 1
ATOM 6123 C CA . ILE B 1 272 ? -4.592 33.519 20.142 1.00 48.53 327 ILE B CA 1
ATOM 6124 C C . ILE B 1 272 ? -5.057 33.302 18.709 1.00 45.64 327 ILE B C 1
ATOM 6125 O O . ILE B 1 272 ? -4.907 34.186 17.858 1.00 44.73 327 ILE B O 1
ATOM 6130 N N . VAL B 1 273 ? -5.598 32.118 18.434 1.00 42.16 328 VAL B N 1
ATOM 6131 C CA . VAL B 1 273 ? -6.274 31.836 17.173 1.00 40.28 328 VAL B CA 1
ATOM 6132 C C . VAL B 1 273 ? -7.774 31.849 17.433 1.00 42.31 328 VAL B C 1
ATOM 6133 O O . VAL B 1 273 ? -8.270 31.109 18.291 1.00 37.72 328 VAL B O 1
ATOM 6137 N N . LYS B 1 274 ? -8.497 32.693 16.699 1.00 42.04 329 LYS B N 1
ATOM 6138 C CA . LYS B 1 274 ? -9.937 32.826 16.879 1.00 46.67 329 LYS B CA 1
ATOM 6139 C C . LYS B 1 274 ? -10.568 33.248 15.562 1.00 47.66 329 LYS B C 1
ATOM 6140 O O . LYS B 1 274 ? -10.156 34.250 14.970 1.00 46.96 329 LYS B O 1
ATOM 6146 N N . ASP B 1 275 ? -11.569 32.484 15.117 1.00 42.12 330 ASP B N 1
ATOM 6147 C CA . ASP B 1 275 ? -12.290 32.762 13.873 1.00 46.78 330 ASP B CA 1
ATOM 6148 C C . ASP B 1 275 ? -11.338 32.836 12.681 1.00 45.28 330 ASP B C 1
ATOM 6149 O O . ASP B 1 275 ? -11.518 33.643 11.767 1.00 41.18 330 ASP B O 1
ATOM 6154 N N . GLY B 1 276 ? -10.314 31.986 12.692 1.00 41.52 331 GLY B N 1
ATOM 6155 C CA . GLY B 1 276 ? -9.375 31.917 11.593 1.00 40.33 331 GLY B CA 1
ATOM 6156 C C . GLY B 1 276 ? -8.340 33.018 11.547 1.00 41.76 331 GLY B C 1
ATOM 6157 O O . GLY B 1 276 ? -7.664 33.163 10.523 1.00 37.75 331 GLY B O 1
ATOM 6158 N N . GLU B 1 277 ? -8.190 33.797 12.615 1.00 35.83 332 GLU B N 1
ATOM 6159 C CA . GLU B 1 277 ? -7.204 34.865 12.669 1.00 38.56 332 GLU B CA 1
ATOM 6160 C C . GLU B 1 277 ? -6.237 34.632 13.820 1.00 38.31 332 GLU B C 1
ATOM 6161 O O . GLU B 1 277 ? -6.572 33.983 14.815 1.00 39.97 332 GLU B O 1
ATOM 6167 N N . VAL B 1 278 ? -5.033 35.171 13.674 1.00 39.40 333 VAL B N 1
ATOM 6168 C CA . VAL B 1 278 ? -4.059 35.207 14.758 1.00 38.67 333 VAL B CA 1
ATOM 6169 C C . VAL B 1 278 ? -4.196 36.550 15.461 1.00 38.52 333 VAL B C 1
ATOM 6170 O O . VAL B 1 278 ? -3.998 37.605 14.848 1.00 35.11 333 VAL B O 1
ATOM 6174 N N . ILE B 1 279 ? -4.541 36.511 16.744 1.00 36.78 334 ILE B N 1
ATOM 6175 C CA . ILE B 1 279 ? -4.826 37.708 17.526 1.00 38.88 334 ILE B CA 1
ATOM 6176 C C . ILE B 1 279 ? -3.766 37.833 18.608 1.00 39.71 334 ILE B C 1
ATOM 6177 O O . ILE B 1 279 ? -3.598 36.924 19.433 1.00 37.71 334 ILE B O 1
ATOM 6182 N N . ILE B 1 280 ? -3.058 38.964 18.608 1.00 42.56 335 ILE B N 1
ATOM 6183 C CA . ILE B 1 280 ? -1.965 39.170 19.548 1.00 49.94 335 ILE B CA 1
ATOM 6184 C C . ILE B 1 280 ? -2.512 39.337 20.957 1.00 58.63 335 ILE B C 1
ATOM 6185 O O . ILE B 1 280 ? -3.515 40.028 21.182 1.00 65.32 335 ILE B O 1
ATOM 6190 N N . VAL B 1 281 ? -1.847 38.699 21.913 1.00 61.33 336 VAL B N 1
ATOM 6191 C CA . VAL B 1 281 ? -2.139 38.832 23.334 1.00 70.19 336 VAL B CA 1
ATOM 6192 C C . VAL B 1 281 ? -1.077 39.748 23.932 1.00 77.77 336 VAL B C 1
ATOM 6193 O O . VAL B 1 281 ? 0.120 39.442 23.872 1.00 76.32 336 VAL B O 1
ATOM 6197 N N . ASP B 1 282 ? -1.502 40.886 24.489 1.00 88.23 337 ASP B N 1
ATOM 6198 C CA . ASP B 1 282 ? -0.548 41.934 24.846 1.00 97.05 337 ASP B CA 1
ATOM 6199 C C . ASP B 1 282 ? 0.291 41.535 26.049 1.00 100.91 337 ASP B C 1
ATOM 6200 O O . ASP B 1 282 ? 1.520 41.477 25.971 1.00 101.76 337 ASP B O 1
ATOM 6205 N N . GLU B 1 283 ? -0.348 41.286 27.181 1.00 102.59 338 GLU B N 1
ATOM 6206 C CA . GLU B 1 283 ? 0.363 40.880 28.386 1.00 104.37 338 GLU B CA 1
ATOM 6207 C C . GLU B 1 283 ? -0.047 39.467 28.771 1.00 104.32 338 GLU B C 1
ATOM 6208 O O . GLU B 1 283 ? -0.969 38.903 28.183 1.00 103.80 338 GLU B O 1
ATOM 6214 N N . HIS B 1 284 ? 0.703 38.863 29.691 1.00 104.03 339 HIS B N 1
ATOM 6215 C CA . HIS B 1 284 ? 0.320 37.566 30.224 1.00 102.17 339 HIS B CA 1
ATOM 6216 C C . HIS B 1 284 ? -0.154 37.744 31.656 1.00 103.53 339 HIS B C 1
ATOM 6217 O O . HIS B 1 284 ? 0.216 38.708 32.325 1.00 103.94 339 HIS B O 1
ATOM 6224 N N . THR B 1 285 ? -1.008 36.823 32.105 1.00 104.00 340 THR B N 1
ATOM 6225 C CA . THR B 1 285 ? -1.588 36.853 33.444 1.00 106.70 340 THR B CA 1
ATOM 6226 C C . THR B 1 285 ? -2.478 38.075 33.671 1.00 108.15 340 THR B C 1
ATOM 6227 O O . THR B 1 285 ? -3.056 38.220 34.753 1.00 109.19 340 THR B O 1
ATOM 6231 N N . GLY B 1 286 ? -2.604 38.956 32.677 1.00 106.37 341 GLY B N 1
ATOM 6232 C CA . GLY B 1 286 ? -3.385 40.171 32.805 1.00 106.15 341 GLY B CA 1
ATOM 6233 C C . GLY B 1 286 ? -3.296 40.979 31.531 1.00 101.46 341 GLY B C 1
ATOM 6234 O O . GLY B 1 286 ? -2.248 40.975 30.895 1.00 96.64 341 GLY B O 1
ATOM 6235 N N . ARG B 1 287 ? -4.394 41.626 31.131 1.00 103.22 342 ARG B N 1
ATOM 6236 C CA . ARG B 1 287 ? -4.443 42.495 29.950 1.00 101.20 342 ARG B CA 1
ATOM 6237 C C . ARG B 1 287 ? -3.922 41.785 28.700 1.00 96.50 342 ARG B C 1
ATOM 6238 O O . ARG B 1 287 ? -3.011 42.267 28.010 1.00 96.47 342 ARG B O 1
ATOM 6246 N N . THR B 1 288 ? -4.575 40.664 28.374 1.00 92.27 343 THR B N 1
ATOM 6247 C CA . THR B 1 288 ? -4.255 39.817 27.224 1.00 86.39 343 THR B CA 1
ATOM 6248 C C . THR B 1 288 ? -5.205 40.117 26.060 1.00 88.28 343 THR B C 1
ATOM 6249 O O . THR B 1 288 ? -5.991 39.271 25.637 1.00 90.47 343 THR B O 1
ATOM 6253 N N . MET B 1 289 ? -5.126 41.329 25.508 1.00 88.11 344 MET B N 1
ATOM 6254 C CA . MET B 1 289 ? -6.032 41.627 24.392 1.00 89.60 344 MET B CA 1
ATOM 6255 C C . MET B 1 289 ? -5.559 42.831 23.590 1.00 89.04 344 MET B C 1
ATOM 6256 O O . MET B 1 289 ? -5.395 43.921 24.146 1.00 89.48 344 MET B O 1
ATOM 6261 N N . GLN B 1 290 ? -5.372 42.636 22.282 1.00 89.62 345 GLN B N 1
ATOM 6262 C CA . GLN B 1 290 ? -4.938 43.691 21.374 1.00 94.14 345 GLN B CA 1
ATOM 6263 C C . GLN B 1 290 ? -5.354 43.329 19.951 1.00 94.21 345 GLN B C 1
ATOM 6264 O O . GLN B 1 290 ? -5.306 42.159 19.564 1.00 93.19 345 GLN B O 1
ATOM 6270 N N . GLY B 1 291 ? -5.742 44.341 19.174 1.00 93.51 346 GLY B N 1
ATOM 6271 C CA . GLY B 1 291 ? -6.266 44.100 17.842 1.00 90.10 346 GLY B CA 1
ATOM 6272 C C . GLY B 1 291 ? -5.367 44.518 16.695 1.00 86.79 346 GLY B C 1
ATOM 6273 O O . GLY B 1 291 ? -5.852 44.805 15.596 1.00 84.87 346 GLY B O 1
ATOM 6274 N N . ARG B 1 292 ? -4.058 44.544 16.927 1.00 84.95 347 ARG B N 1
ATOM 6275 C CA . ARG B 1 292 ? -3.083 44.954 15.928 1.00 78.49 347 ARG B CA 1
ATOM 6276 C C . ARG B 1 292 ? -2.309 43.735 15.421 1.00 71.89 347 ARG B C 1
ATOM 6277 O O . ARG B 1 292 ? -2.604 42.590 15.781 1.00 72.30 347 ARG B O 1
ATOM 6285 N N . ARG B 1 293 ? -1.307 43.986 14.578 1.00 64.59 348 ARG B N 1
ATOM 6286 C CA . ARG B 1 293 ? -0.507 42.930 13.971 1.00 59.54 348 ARG B CA 1
ATOM 6287 C C . ARG B 1 293 ? 0.972 43.153 14.256 1.00 57.14 348 ARG B C 1
ATOM 6288 O O . ARG B 1 293 ? 1.437 44.292 14.357 1.00 59.04 348 ARG B O 1
ATOM 6296 N N . TRP B 1 294 ? 1.706 42.049 14.381 1.00 52.61 349 TRP B N 1
ATOM 6297 C CA . TRP B 1 294 ? 3.155 42.121 14.498 1.00 47.77 349 TRP B CA 1
ATOM 6298 C C . TRP B 1 294 ? 3.773 42.529 13.165 1.00 46.76 349 TRP B C 1
ATOM 6299 O O . TRP B 1 294 ? 3.260 42.208 12.090 1.00 41.90 349 TRP B O 1
ATOM 6310 N N . SER B 1 295 ? 4.895 43.239 13.244 1.00 47.45 350 SER B N 1
ATOM 6311 C CA . SER B 1 295 ? 5.563 43.741 12.056 1.00 49.24 350 SER B CA 1
ATOM 6312 C C . SER B 1 295 ? 6.658 42.775 11.609 1.00 46.00 350 SER B C 1
ATOM 6313 O O . SER B 1 295 ? 6.885 41.723 12.212 1.00 46.03 350 SER B O 1
ATOM 6316 N N . ASP B 1 296 ? 7.341 43.144 10.523 1.00 45.69 351 ASP B N 1
ATOM 6317 C CA . ASP B 1 296 ? 8.502 42.413 10.012 1.00 49.45 351 ASP B CA 1
ATOM 6318 C C . ASP B 1 296 ? 8.163 40.968 9.651 1.00 48.76 351 ASP B C 1
ATOM 6319 O O . ASP B 1 296 ? 8.996 40.070 9.793 1.00 49.30 351 ASP B O 1
ATOM 6324 N N . GLY B 1 297 ? 6.940 40.735 9.178 1.00 44.46 352 GLY B N 1
ATOM 6325 C CA . GLY B 1 297 ? 6.540 39.414 8.734 1.00 40.68 352 GLY B CA 1
ATOM 6326 C C . GLY B 1 297 ? 6.314 38.398 9.830 1.00 39.51 352 GLY B C 1
ATOM 6327 O O . GLY B 1 297 ? 6.051 37.231 9.524 1.00 38.65 352 GLY B O 1
ATOM 6328 N N . LEU B 1 298 ? 6.405 38.801 11.099 1.00 39.41 353 LEU B N 1
ATOM 6329 C CA . LEU B 1 298 ? 6.194 37.856 12.190 1.00 33.57 353 LEU B CA 1
ATOM 6330 C C . LEU B 1 298 ? 4.747 37.380 12.241 1.00 32.37 353 LEU B C 1
ATOM 6331 O O . LEU B 1 298 ? 4.487 36.194 12.476 1.00 31.10 353 LEU B O 1
ATOM 6336 N N . HIS B 1 299 ? 3.792 38.287 12.017 1.00 33.63 354 HIS B N 1
ATOM 6337 C CA . HIS B 1 299 ? 2.387 37.898 12.073 1.00 34.57 354 HIS B CA 1
ATOM 6338 C C . HIS B 1 299 ? 2.041 36.923 10.954 1.00 31.55 354 HIS B C 1
ATOM 6339 O O . HIS B 1 299 ? 1.306 35.954 11.174 1.00 31.69 354 HIS B O 1
ATOM 6346 N N . GLN B 1 300 ? 2.562 37.162 9.747 1.00 30.23 355 GLN B N 1
ATOM 6347 C CA . GLN B 1 300 ? 2.382 36.198 8.667 1.00 32.17 355 GLN B CA 1
ATOM 6348 C C . GLN B 1 300 ? 3.056 34.869 8.988 1.00 30.78 355 GLN B C 1
ATOM 6349 O O . GLN B 1 300 ? 2.555 33.808 8.599 1.00 31.23 355 GLN B O 1
ATOM 6355 N N . ALA B 1 301 ? 4.190 34.907 9.694 1.00 27.40 356 ALA B N 1
ATOM 6356 C CA . ALA B 1 301 ? 4.885 33.674 10.048 1.00 24.59 356 ALA B CA 1
ATOM 6357 C C . ALA B 1 301 ? 4.115 32.887 11.100 1.00 25.46 356 ALA B C 1
ATOM 6358 O O . ALA B 1 301 ? 4.081 31.651 11.056 1.00 29.47 356 ALA B O 1
ATOM 6360 N N . VAL B 1 302 ? 3.494 33.583 12.055 1.00 25.32 357 VAL B N 1
ATOM 6361 C CA . VAL B 1 302 ? 2.666 32.902 13.045 1.00 25.92 357 VAL B CA 1
ATOM 6362 C C . VAL B 1 302 ? 1.432 32.303 12.383 1.00 25.43 357 VAL B C 1
ATOM 6363 O O . VAL B 1 302 ? 1.004 31.193 12.725 1.00 27.49 357 VAL B O 1
ATOM 6367 N N . GLU B 1 303 ? 0.844 33.021 11.423 1.00 26.22 358 GLU B N 1
ATOM 6368 C CA . GLU B 1 303 ? -0.293 32.477 10.686 1.00 27.10 358 GLU B CA 1
ATOM 6369 C C . GLU B 1 303 ? 0.095 31.208 9.939 1.00 26.37 358 GLU B C 1
ATOM 6370 O O . GLU B 1 303 ? -0.644 30.216 9.959 1.00 25.77 358 GLU B O 1
ATOM 6376 N N . ALA B 1 304 ? 1.254 31.219 9.276 1.00 26.40 359 ALA B N 1
ATOM 6377 C CA . ALA B 1 304 ? 1.722 30.024 8.582 1.00 28.33 359 ALA B CA 1
ATOM 6378 C C . ALA B 1 304 ? 2.046 28.909 9.566 1.00 27.31 359 ALA B C 1
ATOM 6379 O O . ALA B 1 304 ? 1.807 27.730 9.280 1.00 25.38 359 ALA B O 1
ATOM 6381 N N . LYS B 1 305 ? 2.587 29.265 10.733 1.00 29.54 360 LYS B N 1
ATOM 6382 C CA . LYS B 1 305 ? 2.912 28.268 11.747 1.00 25.35 360 LYS B CA 1
ATOM 6383 C C . LYS B 1 305 ? 1.664 27.527 12.211 1.00 28.28 360 LYS B C 1
ATOM 6384 O O . LYS B 1 305 ? 1.657 26.294 12.303 1.00 30.78 360 LYS B O 1
ATOM 6390 N N . GLU B 1 306 ? 0.593 28.264 12.503 1.00 27.44 361 GLU B N 1
ATOM 6391 C CA . GLU B 1 306 ? -0.645 27.655 12.969 1.00 28.81 361 GLU B CA 1
ATOM 6392 C C . GLU B 1 306 ? -1.518 27.134 11.835 1.00 25.80 361 GLU B C 1
ATOM 6393 O O . GLU B 1 306 ? -2.591 26.583 12.105 1.00 26.60 361 GLU B O 1
ATOM 6399 N N . GLY B 1 307 ? -1.093 27.288 10.584 1.00 34.33 362 GLY B N 1
ATOM 6400 C CA . GLY B 1 307 ? -1.873 26.787 9.471 1.00 26.19 362 GLY B CA 1
ATOM 6401 C C . GLY B 1 307 ? -3.135 27.562 9.173 1.00 37.61 362 GLY B C 1
ATOM 6402 O O . GLY B 1 307 ? -4.043 27.021 8.536 1.00 28.42 362 GLY B O 1
ATOM 6403 N N . VAL B 1 308 ? -3.226 28.814 9.618 1.00 27.66 363 VAL B N 1
ATOM 6404 C CA . VAL B 1 308 ? -4.392 29.641 9.329 1.00 35.71 363 VAL B CA 1
ATOM 6405 C C . VAL B 1 308 ? -4.079 30.551 8.150 1.00 39.21 363 VAL B C 1
ATOM 6406 O O . VAL B 1 308 ? -2.955 30.557 7.634 1.00 35.29 363 VAL B O 1
ATOM 6410 N N . GLN B 1 309 ? -5.070 31.329 7.725 1.00 30.31 364 GLN B N 1
ATOM 6411 C CA . GLN B 1 309 ? -4.932 32.148 6.528 1.00 30.52 364 GLN B CA 1
ATOM 6412 C C . GLN B 1 309 ? -3.838 33.194 6.702 1.00 32.66 364 GLN B C 1
ATOM 6413 O O . GLN B 1 309 ? -3.828 33.948 7.679 1.00 29.52 364 GLN B O 1
ATOM 6419 N N . ILE B 1 310 ? -2.914 33.232 5.748 1.00 31.49 365 ILE B N 1
ATOM 6420 C CA . ILE B 1 310 ? -1.821 34.197 5.756 1.00 27.97 365 ILE B CA 1
ATOM 6421 C C . ILE B 1 310 ? -2.286 35.444 5.017 1.00 43.53 365 ILE B C 1
ATOM 6422 O O . ILE B 1 310 ? -2.580 35.393 3.818 1.00 41.54 365 ILE B O 1
ATOM 6427 N N . GLN B 1 311 ? -2.351 36.563 5.730 1.00 40.66 366 GLN B N 1
ATOM 6428 C CA . GLN B 1 311 ? -2.918 37.789 5.190 1.00 40.92 366 GLN B CA 1
ATOM 6429 C C . GLN B 1 311 ? -1.850 38.644 4.525 1.00 43.40 366 GLN B C 1
ATOM 6430 O O . GLN B 1 311 ? -0.730 38.769 5.029 1.00 39.75 366 GLN B O 1
ATOM 6436 N N . ASN B 1 312 ? -2.206 39.228 3.385 1.00 46.36 367 ASN B N 1
ATOM 6437 C CA . ASN B 1 312 ? -1.417 40.304 2.814 1.00 49.13 367 ASN B CA 1
ATOM 6438 C C . ASN B 1 312 ? -1.746 41.609 3.530 1.00 48.34 367 ASN B C 1
ATOM 6439 O O . ASN B 1 312 ? -2.825 41.775 4.107 1.00 52.32 367 ASN B O 1
ATOM 6444 N N . GLU B 1 313 ? -0.802 42.545 3.495 1.00 44.75 368 GLU B N 1
ATOM 6445 C CA . GLU B 1 313 ? -1.011 43.808 4.186 1.00 47.35 368 GLU B CA 1
ATOM 6446 C C . GLU B 1 313 ? -0.104 44.872 3.592 1.00 45.79 368 GLU B C 1
ATOM 6447 O O . GLU B 1 313 ? 0.963 44.570 3.049 1.00 44.28 368 GLU B O 1
ATOM 6453 N N . TYR B 1 314 ? -0.546 46.122 3.704 1.00 44.46 1176 TYR B N 1
ATOM 6454 C CA . TYR B 1 314 ? 0.304 47.251 3.360 1.00 43.62 1176 TYR B CA 1
ATOM 6455 C C . TYR B 1 314 ? 1.355 47.449 4.444 1.00 45.84 1176 TYR B C 1
ATOM 6456 O O . TYR B 1 314 ? 1.032 47.496 5.635 1.00 47.39 1176 TYR B O 1
ATOM 6465 N N . ASP B 1 315 ? 2.615 47.558 4.032 1.00 43.76 1177 ASP B N 1
ATOM 6466 C CA . ASP B 1 315 ? 3.703 47.846 4.961 1.00 43.84 1177 ASP B CA 1
ATOM 6467 C C . ASP B 1 315 ? 3.720 49.347 5.222 1.00 41.45 1177 ASP B C 1
ATOM 6468 O O . ASP B 1 315 ? 4.131 50.130 4.360 1.00 39.03 1177 ASP B O 1
ATOM 6473 N N . ILE B 1 316 ? 3.271 49.751 6.414 1.00 41.91 1178 ILE B N 1
ATOM 6474 C CA . ILE B 1 316 ? 3.187 51.169 6.747 1.00 45.48 1178 ILE B CA 1
ATOM 6475 C C . ILE B 1 316 ? 4.548 51.832 6.872 1.00 49.21 1178 ILE B C 1
ATOM 6476 O O . ILE B 1 316 ? 4.622 53.066 6.917 1.00 50.39 1178 ILE B O 1
ATOM 6481 N N . LYS B 1 317 ? 5.627 51.053 6.927 1.00 51.47 1179 LYS B N 1
ATOM 6482 C CA . LYS B 1 317 ? 6.974 51.595 7.025 1.00 57.69 1179 LYS B CA 1
ATOM 6483 C C . LYS B 1 317 ? 7.747 51.512 5.715 1.00 58.50 1179 LYS B C 1
ATOM 6484 O O . LYS B 1 317 ? 8.879 52.001 5.648 1.00 63.00 1179 LYS B O 1
ATOM 6490 N N . ASP B 1 318 ? 7.169 50.906 4.679 1.00 52.44 1180 ASP B N 1
ATOM 6491 C CA . ASP B 1 318 ? 7.774 50.859 3.347 1.00 49.40 1180 ASP B CA 1
ATOM 6492 C C . ASP B 1 318 ? 7.016 51.857 2.478 1.00 48.61 1180 ASP B C 1
ATOM 6493 O O . ASP B 1 318 ? 6.036 51.517 1.815 1.00 51.51 1180 ASP B O 1
ATOM 6498 N N . VAL B 1 319 ? 7.485 53.102 2.480 1.00 46.09 1181 VAL B N 1
ATOM 6499 C CA . VAL B 1 319 ? 6.838 54.202 1.777 1.00 44.61 1181 VAL B CA 1
ATOM 6500 C C . VAL B 1 319 ? 7.733 54.646 0.629 1.00 51.08 1181 VAL B C 1
ATOM 6501 O O . VAL B 1 319 ? 8.954 54.761 0.788 1.00 54.79 1181 VAL B O 1
ATOM 6505 N N . GLY B 1 320 ? 7.124 54.893 -0.530 1.00 50.98 1182 GLY B N 1
ATOM 6506 C CA . GLY B 1 320 ? 7.872 55.295 -1.705 1.00 48.03 1182 GLY B CA 1
ATOM 6507 C C . GLY B 1 320 ? 7.610 56.726 -2.130 1.00 44.79 1182 GLY B C 1
ATOM 6508 O O . GLY B 1 320 ? 7.162 56.976 -3.253 1.00 41.17 1182 GLY B O 1
ATOM 6509 N N . VAL B 1 321 ? 7.893 57.675 -1.241 1.00 45.03 1183 VAL B N 1
ATOM 6510 C CA . VAL B 1 321 ? 7.645 59.085 -1.516 1.00 43.05 1183 VAL B CA 1
ATOM 6511 C C . VAL B 1 321 ? 8.942 59.773 -1.926 1.00 44.70 1183 VAL B C 1
ATOM 6512 O O . VAL B 1 321 ? 8.936 60.679 -2.768 1.00 43.83 1183 VAL B O 1
ATOM 6516 N N . ASP B 1 322 ? 10.067 59.342 -1.356 1.00 45.91 1184 ASP B N 1
ATOM 6517 C CA . ASP B 1 322 ? 11.348 59.991 -1.611 1.00 48.09 1184 ASP B CA 1
ATOM 6518 C C . ASP B 1 322 ? 12.310 59.124 -2.415 1.00 51.89 1184 ASP B C 1
ATOM 6519 O O . ASP B 1 322 ? 13.506 59.430 -2.464 1.00 54.47 1184 ASP B O 1
ATOM 6524 N N . ASN B 1 323 ? 11.827 58.056 -3.046 1.00 49.66 1185 ASN B N 1
ATOM 6525 C CA . ASN B 1 323 ? 12.703 57.216 -3.848 1.00 47.22 1185 ASN B CA 1
ATOM 6526 C C . ASN B 1 323 ? 13.033 57.912 -5.167 1.00 50.85 1185 ASN B C 1
ATOM 6527 O O . ASN B 1 323 ? 12.547 59.007 -5.467 1.00 51.48 1185 ASN B O 1
ATOM 6532 N N . ALA B 1 324 ? 13.874 57.256 -5.970 1.00 54.08 1186 ALA B N 1
ATOM 6533 C CA . ALA B 1 324 ? 14.320 57.853 -7.225 1.00 53.77 1186 ALA B CA 1
ATOM 6534 C C . ALA B 1 324 ? 13.159 58.056 -8.189 1.00 47.64 1186 ALA B C 1
ATOM 6535 O O . ALA B 1 324 ? 13.092 59.077 -8.884 1.00 46.63 1186 ALA B O 1
ATOM 6537 N N . GLY B 1 325 ? 12.233 57.096 -8.244 1.00 45.11 1187 GLY B N 1
ATOM 6538 C CA . GLY B 1 325 ? 11.112 57.214 -9.162 1.00 44.20 1187 GLY B CA 1
ATOM 6539 C C . GLY B 1 325 ? 10.207 58.388 -8.842 1.00 41.62 1187 GLY B C 1
ATOM 6540 O O . GLY B 1 325 ? 9.773 59.112 -9.742 1.00 40.91 1187 GLY B O 1
ATOM 6541 N N . ALA B 1 326 ? 9.910 58.594 -7.557 1.00 39.56 1188 ALA B N 1
ATOM 6542 C CA . ALA B 1 326 ? 9.075 59.726 -7.168 1.00 40.13 1188 ALA B CA 1
ATOM 6543 C C . ALA B 1 326 ? 9.798 61.048 -7.392 1.00 41.60 1188 ALA B C 1
ATOM 6544 O O . ALA B 1 326 ? 9.182 62.034 -7.814 1.00 42.55 1188 ALA B O 1
ATOM 6546 N N . LYS B 1 327 ? 11.103 61.089 -7.112 1.00 41.65 1189 LYS B N 1
ATOM 6547 C CA . LYS B 1 327 ? 11.877 62.293 -7.392 1.00 41.83 1189 LYS B CA 1
ATOM 6548 C C . LYS B 1 327 ? 11.885 62.601 -8.883 1.00 40.76 1189 LYS B C 1
ATOM 6549 O O . LYS B 1 327 ? 11.747 63.761 -9.284 1.00 41.17 1189 LYS B O 1
ATOM 6555 N N . ALA B 1 328 ? 12.036 61.571 -9.719 1.00 42.07 1190 ALA B N 1
ATOM 6556 C CA . ALA B 1 328 ? 12.063 61.788 -11.162 1.00 48.19 1190 ALA B CA 1
ATOM 6557 C C . ALA B 1 328 ? 10.736 62.342 -11.666 1.00 49.63 1190 ALA B C 1
ATOM 6558 O O . ALA B 1 328 ? 10.712 63.254 -12.501 1.00 50.30 1190 ALA B O 1
ATOM 6560 N N . GLY B 1 329 ? 9.620 61.806 -11.167 1.00 45.87 1191 GLY B N 1
ATOM 6561 C CA . GLY B 1 329 ? 8.321 62.268 -11.628 1.00 40.90 1191 GLY B CA 1
ATOM 6562 C C . GLY B 1 329 ? 8.006 63.685 -11.188 1.00 40.80 1191 GLY B C 1
ATOM 6563 O O . GLY B 1 329 ? 7.482 64.484 -11.970 1.00 41.56 1191 GLY B O 1
ATOM 6564 N N . LEU B 1 330 ? 8.315 64.018 -9.933 1.00 42.77 1192 LEU B N 1
ATOM 6565 C CA . LEU B 1 330 ? 8.058 65.371 -9.452 1.00 44.66 1192 LEU B CA 1
ATOM 6566 C C . LEU B 1 330 ? 9.044 66.372 -10.040 1.00 41.65 1192 LEU B C 1
ATOM 6567 O O . LEU B 1 330 ? 8.675 67.524 -10.291 1.00 42.28 1192 LEU B O 1
ATOM 6572 N N . THR B 1 331 ? 10.296 65.958 -10.263 1.00 41.98 1193 THR B N 1
ATOM 6573 C CA . THR B 1 331 ? 11.260 66.838 -10.918 1.00 47.91 1193 THR B CA 1
ATOM 6574 C C . THR B 1 331 ? 10.773 67.247 -12.301 1.00 48.00 1193 THR B C 1
ATOM 6575 O O . THR B 1 331 ? 10.892 68.415 -12.691 1.00 50.22 1193 THR B O 1
ATOM 6579 N N . PHE B 1 332 ? 10.213 66.299 -13.056 1.00 52.87 1194 PHE B N 1
ATOM 6580 C CA . PHE B 1 332 ? 9.656 66.631 -14.362 1.00 53.35 1194 PHE B CA 1
ATOM 6581 C C . PHE B 1 332 ? 8.499 67.612 -14.231 1.00 53.90 1194 PHE B C 1
ATOM 6582 O O . PHE B 1 332 ? 8.369 68.542 -15.037 1.00 57.00 1194 PHE B O 1
ATOM 6590 N N . LEU B 1 333 ? 7.646 67.421 -13.222 1.00 52.73 1195 LEU B N 1
ATOM 6591 C CA . LEU B 1 333 ? 6.536 68.344 -13.008 1.00 52.67 1195 LEU B CA 1
ATOM 6592 C C . LEU B 1 333 ? 7.038 69.735 -12.643 1.00 51.22 1195 LEU B C 1
ATOM 6593 O O . LEU B 1 333 ? 6.502 70.741 -13.122 1.00 50.86 1195 LEU B O 1
ATOM 6598 N N . VAL B 1 334 ? 8.066 69.811 -11.796 1.00 49.53 1196 VAL B N 1
ATOM 6599 C CA . VAL B 1 334 ? 8.618 71.108 -11.419 1.00 52.94 1196 VAL B CA 1
ATOM 6600 C C . VAL B 1 334 ? 9.300 71.764 -12.613 1.00 58.28 1196 VAL B C 1
ATOM 6601 O O . VAL B 1 334 ? 9.146 72.969 -12.848 1.00 63.50 1196 VAL B O 1
ATOM 6605 N N . ASP B 1 335 ? 10.058 70.985 -13.392 1.00 56.54 1197 ASP B N 1
ATOM 6606 C CA . ASP B 1 335 ? 10.669 71.529 -14.601 1.00 54.87 1197 ASP B CA 1
ATOM 6607 C C . ASP B 1 335 ? 9.616 72.003 -15.593 1.00 51.15 1197 ASP B C 1
ATOM 6608 O O . ASP B 1 335 ? 9.861 72.949 -16.349 1.00 48.97 1197 ASP B O 1
ATOM 6613 N N . LEU B 1 336 ? 8.443 71.362 -15.608 1.00 52.63 1198 LEU B N 1
ATOM 6614 C CA . LEU B 1 336 ? 7.341 71.862 -16.424 1.00 53.93 1198 LEU B CA 1
ATOM 6615 C C . LEU B 1 336 ? 6.921 73.257 -15.982 1.00 51.55 1198 LEU B C 1
ATOM 6616 O O . LEU B 1 336 ? 6.646 74.126 -16.816 1.00 50.84 1198 LEU B O 1
ATOM 6621 N N . ILE B 1 337 ? 6.870 73.489 -14.669 1.00 52.18 1199 ILE B N 1
ATOM 6622 C CA . ILE B 1 337 ? 6.476 74.797 -14.158 1.00 54.05 1199 ILE B CA 1
ATOM 6623 C C . ILE B 1 337 ? 7.607 75.803 -14.337 1.00 54.19 1199 ILE B C 1
ATOM 6624 O O . ILE B 1 337 ? 7.372 76.964 -14.696 1.00 49.74 1199 ILE B O 1
ATOM 6629 N N . LYS B 1 338 ? 8.849 75.378 -14.085 1.00 53.38 1200 LYS B N 1
ATOM 6630 C CA . LYS B 1 338 ? 9.993 76.264 -14.280 1.00 56.66 1200 LYS B CA 1
ATOM 6631 C C . LYS B 1 338 ? 10.076 76.749 -15.721 1.00 60.41 1200 LYS B C 1
ATOM 6632 O O . LYS B 1 338 ? 10.381 77.920 -15.974 1.00 65.85 1200 LYS B O 1
ATOM 6638 N N . ASN B 1 339 ? 9.806 75.865 -16.679 1.00 65.86 1201 ASN B N 1
ATOM 6639 C CA . ASN B 1 339 ? 9.811 76.223 -18.091 1.00 63.79 1201 ASN B CA 1
ATOM 6640 C C . ASN B 1 339 ? 8.513 76.886 -18.536 1.00 62.04 1201 ASN B C 1
ATOM 6641 O O . ASN B 1 339 ? 8.319 77.084 -19.741 1.00 60.33 1201 ASN B O 1
ATOM 6646 N N . LYS B 1 340 ? 7.630 77.217 -17.594 1.00 58.46 1202 LYS B N 1
ATOM 6647 C CA . LYS B 1 340 ? 6.414 77.990 -17.838 1.00 59.18 1202 LYS B CA 1
ATOM 6648 C C . LYS B 1 340 ? 5.433 77.277 -18.763 1.00 56.89 1202 LYS B C 1
ATOM 6649 O O . LYS B 1 340 ? 4.573 77.921 -19.372 1.00 57.57 1202 LYS B O 1
ATOM 6655 N N . HIS B 1 341 ? 5.540 75.953 -18.885 1.00 57.06 1203 HIS B N 1
ATOM 6656 C CA . HIS B 1 341 ? 4.505 75.189 -19.568 1.00 56.77 1203 HIS B CA 1
ATOM 6657 C C . HIS B 1 341 ? 3.288 74.961 -18.684 1.00 55.04 1203 HIS B C 1
ATOM 6658 O O . HIS B 1 341 ? 2.205 74.669 -19.202 1.00 51.14 1203 HIS B O 1
ATOM 6665 N N . MET B 1 342 ? 3.448 75.088 -17.368 1.00 54.38 1204 MET B N 1
ATOM 6666 C CA . MET B 1 342 ? 2.349 74.980 -16.424 1.00 54.56 1204 MET B CA 1
ATOM 6667 C C . MET B 1 342 ? 2.530 76.033 -15.336 1.00 62.87 1204 MET B C 1
ATOM 6668 O O . MET B 1 342 ? 3.642 76.503 -15.076 1.00 65.32 1204 MET B O 1
ATOM 6673 N N . ASN B 1 343 ? 1.417 76.423 -14.721 1.00 63.54 1205 ASN B N 1
ATOM 6674 C CA . ASN B 1 343 ? 1.417 77.404 -13.643 1.00 65.11 1205 ASN B CA 1
ATOM 6675 C C . ASN B 1 343 ? 1.270 76.686 -12.309 1.00 61.48 1205 ASN B C 1
ATOM 6676 O O . ASN B 1 343 ? 0.426 75.795 -12.169 1.00 62.22 1205 ASN B O 1
ATOM 6681 N N . ALA B 1 344 ? 2.086 77.083 -11.331 1.00 60.53 1206 ALA B N 1
ATOM 6682 C CA . ALA B 1 344 ? 2.094 76.405 -10.039 1.00 60.87 1206 ALA B CA 1
ATOM 6683 C C . ALA B 1 344 ? 0.794 76.594 -9.268 1.00 60.47 1206 ALA B C 1
ATOM 6684 O O . ALA B 1 344 ? 0.478 75.771 -8.402 1.00 58.56 1206 ALA B O 1
ATOM 6686 N N . ASP B 1 345 ? 0.035 77.648 -9.559 1.00 57.17 1207 ASP B N 1
ATOM 6687 C CA . ASP B 1 345 ? -1.178 77.956 -8.812 1.00 60.96 1207 ASP B CA 1
ATOM 6688 C C . ASP B 1 345 ? -2.439 77.374 -9.437 1.00 60.87 1207 ASP B C 1
ATOM 6689 O O . ASP B 1 345 ? -3.531 77.585 -8.898 1.00 62.44 1207 ASP B O 1
ATOM 6694 N N . THR B 1 346 ? -2.322 76.653 -10.550 1.00 58.72 1208 THR B N 1
ATOM 6695 C CA . THR B 1 346 ? -3.495 76.103 -11.218 1.00 54.43 1208 THR B CA 1
ATOM 6696 C C . THR B 1 346 ? -4.185 75.078 -10.328 1.00 53.15 1208 THR B C 1
ATOM 6697 O O . THR B 1 346 ? -3.583 74.071 -9.942 1.00 49.17 1208 THR B O 1
ATOM 6701 N N . ASP B 1 347 ? -5.451 75.336 -10.000 1.00 58.62 1209 ASP B N 1
ATOM 6702 C CA . ASP B 1 347 ? -6.251 74.416 -9.213 1.00 54.95 1209 ASP B CA 1
ATOM 6703 C C . ASP B 1 347 ? -7.271 73.719 -10.118 1.00 52.74 1209 ASP B C 1
ATOM 6704 O O . ASP B 1 347 ? -7.106 73.679 -11.346 1.00 52.95 1209 ASP B O 1
ATOM 6709 N N . TYR B 1 348 ? -8.330 73.181 -9.511 1.00 46.33 1210 TYR B N 1
ATOM 6710 C CA . TYR B 1 348 ? -9.333 72.451 -10.279 1.00 46.87 1210 TYR B CA 1
ATOM 6711 C C . TYR B 1 348 ? -10.191 73.399 -11.109 1.00 53.36 1210 TYR B C 1
ATOM 6712 O O . TYR B 1 348 ? -10.431 73.154 -12.297 1.00 56.42 1210 TYR B O 1
ATOM 6721 N N . SER B 1 349 ? -10.669 74.486 -10.497 1.00 54.17 1211 SER B N 1
ATOM 6722 C CA . SER B 1 349 ? -11.564 75.395 -11.205 1.00 52.89 1211 SER B CA 1
ATOM 6723 C C . SER B 1 349 ? -10.848 76.098 -12.350 1.00 51.90 1211 SER B C 1
ATOM 6724 O O . SER B 1 349 ? -11.425 76.284 -13.428 1.00 51.42 1211 SER B O 1
ATOM 6727 N N . ILE B 1 350 ? -9.590 76.495 -12.137 1.00 53.18 1212 ILE B N 1
ATOM 6728 C CA . ILE B 1 350 ? -8.826 77.153 -13.194 1.00 55.59 1212 ILE B CA 1
ATOM 6729 C C . ILE B 1 350 ? -8.615 76.207 -14.369 1.00 53.72 1212 ILE B C 1
ATOM 6730 O O . ILE B 1 350 ? -8.786 76.590 -15.533 1.00 52.25 1212 ILE B O 1
ATOM 6735 N N . ALA B 1 351 ? -8.247 74.956 -14.086 1.00 50.09 1213 ALA B N 1
ATOM 6736 C CA . ALA B 1 351 ? -8.011 73.996 -15.159 1.00 50.26 1213 ALA B CA 1
ATOM 6737 C C . ALA B 1 351 ? -9.307 73.627 -15.870 1.00 50.40 1213 ALA B C 1
ATOM 6738 O O . ALA B 1 351 ? -9.330 73.499 -17.100 1.00 47.57 1213 ALA B O 1
ATOM 6740 N N . GLU B 1 352 ? -10.393 73.451 -15.113 1.00 51.42 1214 GLU B N 1
ATOM 6741 C CA . GLU B 1 352 ? -11.662 73.051 -15.715 1.00 50.19 1214 GLU B CA 1
ATOM 6742 C C . GLU B 1 352 ? -12.174 74.116 -16.678 1.00 58.88 1214 GLU B C 1
ATOM 6743 O O . GLU B 1 352 ? -12.571 73.809 -17.808 1.00 57.05 1214 GLU B O 1
ATOM 6749 N N . ALA B 1 353 ? -12.171 75.379 -16.245 1.00 49.01 1215 ALA B N 1
ATOM 6750 C CA . ALA B 1 353 ? -12.641 76.455 -17.111 1.00 53.15 1215 ALA B CA 1
ATOM 6751 C C . ALA B 1 353 ? -11.743 76.614 -18.330 1.00 56.73 1215 ALA B C 1
ATOM 6752 O O . ALA B 1 353 ? -12.224 76.907 -19.431 1.00 58.32 1215 ALA B O 1
ATOM 6754 N N . ALA B 1 354 ? -10.433 76.418 -18.157 1.00 56.80 1216 ALA B N 1
ATOM 6755 C CA . ALA B 1 354 ? -9.508 76.580 -19.274 1.00 55.15 1216 ALA B CA 1
ATOM 6756 C C . ALA B 1 354 ? -9.775 75.556 -20.369 1.00 50.99 1216 ALA B C 1
ATOM 6757 O O . ALA B 1 354 ? -9.708 75.880 -21.561 1.00 51.75 1216 ALA B O 1
ATOM 6759 N N . PHE B 1 355 ? -10.084 74.315 -19.990 1.00 50.83 1217 PHE B N 1
ATOM 6760 C CA . PHE B 1 355 ? -10.365 73.299 -20.998 1.00 52.46 1217 PHE B CA 1
ATOM 6761 C C . PHE B 1 355 ? -11.771 73.448 -21.566 1.00 54.01 1217 PHE B C 1
ATOM 6762 O O . PHE B 1 355 ? -11.969 73.317 -22.779 1.00 55.50 1217 PHE B O 1
ATOM 6770 N N . ASN B 1 356 ? -12.757 73.719 -20.710 1.00 52.57 1218 ASN B N 1
ATOM 6771 C CA . ASN B 1 356 ? -14.129 73.858 -21.177 1.00 56.44 1218 ASN B CA 1
ATOM 6772 C C . ASN B 1 356 ? -14.348 75.116 -22.007 1.00 55.17 1218 ASN B C 1
ATOM 6773 O O . ASN B 1 356 ? -15.399 75.238 -22.644 1.00 54.65 1218 ASN B O 1
ATOM 6778 N N . LYS B 1 357 ? -13.394 76.046 -22.017 1.00 56.94 1219 LYS B N 1
ATOM 6779 C CA . LYS B 1 357 ? -13.463 77.225 -22.870 1.00 59.78 1219 LYS B CA 1
ATOM 6780 C C . LYS B 1 357 ? -12.469 77.163 -24.023 1.00 59.68 1219 LYS B C 1
ATOM 6781 O O . LYS B 1 357 ? -12.216 78.187 -24.666 1.00 61.57 1219 LYS B O 1
ATOM 6787 N N . GLY B 1 358 ? -11.900 75.991 -24.297 1.00 57.90 1220 GLY B N 1
ATOM 6788 C CA . GLY B 1 358 ? -11.009 75.829 -25.429 1.00 61.43 1220 GLY B CA 1
ATOM 6789 C C . GLY B 1 358 ? -9.674 76.524 -25.307 1.00 64.95 1220 GLY B C 1
ATOM 6790 O O . GLY B 1 358 ? -9.019 76.765 -26.324 1.00 66.01 1220 GLY B O 1
ATOM 6791 N N . GLU B 1 359 ? -9.242 76.851 -24.089 1.00 64.95 1221 GLU B N 1
ATOM 6792 C CA . GLU B 1 359 ? -7.989 77.570 -23.898 1.00 64.08 1221 GLU B CA 1
ATOM 6793 C C . GLU B 1 359 ? -6.786 76.650 -23.739 1.00 57.55 1221 GLU B C 1
ATOM 6794 O O . GLU B 1 359 ? -5.653 77.096 -23.954 1.00 55.63 1221 GLU B O 1
ATOM 6800 N N . THR B 1 360 ? -6.998 75.389 -23.369 1.00 55.74 1222 THR B N 1
ATOM 6801 C CA . THR B 1 360 ? -5.916 74.425 -23.244 1.00 51.63 1222 THR B CA 1
ATOM 6802 C C . THR B 1 360 ? -6.286 73.145 -23.980 1.00 48.29 1222 THR B C 1
ATOM 6803 O O . THR B 1 360 ? -7.458 72.763 -24.050 1.00 46.00 1222 THR B O 1
ATOM 6807 N N . ALA B 1 361 ? -5.268 72.487 -24.534 1.00 46.20 1223 ALA B N 1
ATOM 6808 C CA . ALA B 1 361 ? -5.507 71.310 -25.360 1.00 47.18 1223 ALA B CA 1
ATOM 6809 C C . ALA B 1 361 ? -5.817 70.071 -24.532 1.00 48.63 1223 ALA B C 1
ATOM 6810 O O . ALA B 1 361 ? -6.510 69.169 -25.016 1.00 47.83 1223 ALA B O 1
ATOM 6812 N N . MET B 1 362 ? -5.325 70.001 -23.297 1.00 49.35 1224 MET B N 1
ATOM 6813 C CA . MET B 1 362 ? -5.481 68.800 -22.492 1.00 44.76 1224 MET B CA 1
ATOM 6814 C C . MET B 1 362 ? -5.766 69.153 -21.041 1.00 43.40 1224 MET B C 1
ATOM 6815 O O . MET B 1 362 ? -5.378 70.216 -20.549 1.00 47.27 1224 MET B O 1
ATOM 6820 N N . THR B 1 363 ? -6.450 68.234 -20.365 1.00 38.61 1225 THR B N 1
ATOM 6821 C CA . THR B 1 363 ? -6.625 68.274 -18.923 1.00 39.71 1225 THR B CA 1
ATOM 6822 C C . THR B 1 363 ? -6.631 66.842 -18.412 1.00 40.22 1225 THR B C 1
ATOM 6823 O O . THR B 1 363 ? -6.789 65.889 -19.180 1.00 42.46 1225 THR B O 1
ATOM 6827 N N . ILE B 1 364 ? -6.448 66.695 -17.104 1.00 39.94 1226 ILE B N 1
ATOM 6828 C CA . ILE B 1 364 ? -6.449 65.393 -16.446 1.00 34.24 1226 ILE B CA 1
ATOM 6829 C C . ILE B 1 364 ? -7.569 65.409 -15.417 1.00 32.80 1226 ILE B C 1
ATOM 6830 O O . ILE B 1 364 ? -7.513 66.167 -14.439 1.00 35.47 1226 ILE B O 1
ATOM 6835 N N . ASN B 1 365 ? -8.585 64.579 -15.631 1.00 29.94 1227 ASN B N 1
ATOM 6836 C CA . ASN B 1 365 ? -9.756 64.574 -14.766 1.00 33.92 1227 ASN B CA 1
ATOM 6837 C C . ASN B 1 365 ? -10.441 63.216 -14.876 1.00 37.71 1227 ASN B C 1
ATOM 6838 O O . ASN B 1 365 ? -10.024 62.346 -15.646 1.00 39.50 1227 ASN B O 1
ATOM 6843 N N . GLY B 1 366 ? -11.502 63.042 -14.092 1.00 40.26 1228 GLY B N 1
ATOM 6844 C CA . GLY B 1 366 ? -12.220 61.790 -14.043 1.00 36.11 1228 GLY B CA 1
ATOM 6845 C C . GLY B 1 366 ? -13.595 61.875 -14.673 1.00 35.62 1228 GLY B C 1
ATOM 6846 O O . GLY B 1 366 ? -13.990 62.907 -15.224 1.00 35.04 1228 GLY B O 1
ATOM 6847 N N . PRO B 1 367 ? -14.354 60.778 -14.599 1.00 40.18 1229 PRO B N 1
ATOM 6848 C CA . PRO B 1 367 ? -15.680 60.753 -15.242 1.00 43.61 1229 PRO B CA 1
ATOM 6849 C C . PRO B 1 367 ? -16.652 61.774 -14.683 1.00 45.70 1229 PRO B C 1
ATOM 6850 O O . PRO B 1 367 ? -17.605 62.145 -15.380 1.00 48.94 1229 PRO B O 1
ATOM 6854 N N . TRP B 1 368 ? -16.444 62.238 -13.449 1.00 44.13 1230 TRP B N 1
ATOM 6855 C CA . TRP B 1 368 ? -17.328 63.235 -12.855 1.00 41.51 1230 TRP B CA 1
ATOM 6856 C C . TRP B 1 368 ? -17.300 64.559 -13.606 1.00 44.80 1230 TRP B C 1
ATOM 6857 O O . TRP B 1 368 ? -18.246 65.346 -13.488 1.00 48.53 1230 TRP B O 1
ATOM 6868 N N . ALA B 1 369 ? -16.242 64.827 -14.367 1.00 44.18 1231 ALA B N 1
ATOM 6869 C CA . ALA B 1 369 ? -16.099 66.084 -15.086 1.00 46.93 1231 ALA B CA 1
ATOM 6870 C C . ALA B 1 369 ? -16.627 66.024 -16.514 1.00 51.67 1231 ALA B C 1
ATOM 6871 O O . ALA B 1 369 ? -16.560 67.033 -17.222 1.00 56.40 1231 ALA B O 1
ATOM 6873 N N . TRP B 1 370 ? -17.159 64.879 -16.950 1.00 53.23 1232 TRP B N 1
ATOM 6874 C CA . TRP B 1 370 ? -17.555 64.731 -18.349 1.00 51.65 1232 TRP B CA 1
ATOM 6875 C C . TRP B 1 370 ? -18.770 65.587 -18.687 1.00 54.81 1232 TRP B C 1
ATOM 6876 O O . TRP B 1 370 ? -18.799 66.239 -19.737 1.00 55.84 1232 TRP B O 1
ATOM 6887 N N . SER B 1 371 ? -19.785 65.592 -17.817 1.00 55.60 1233 SER B N 1
ATOM 6888 C CA . SER B 1 371 ? -21.026 66.293 -18.138 1.00 55.48 1233 SER B CA 1
ATOM 6889 C C . SER B 1 371 ? -20.808 67.795 -18.277 1.00 55.97 1233 SER B C 1
ATOM 6890 O O . SER B 1 371 ? -21.492 68.448 -19.074 1.00 63.03 1233 SER B O 1
ATOM 6893 N N . ASN B 1 372 ? -19.868 68.360 -17.515 1.00 48.30 1234 ASN B N 1
ATOM 6894 C CA . ASN B 1 372 ? -19.555 69.777 -17.671 1.00 51.90 1234 ASN B CA 1
ATOM 6895 C C . ASN B 1 372 ? -18.916 70.064 -19.023 1.00 56.11 1234 ASN B C 1
ATOM 6896 O O . ASN B 1 372 ? -19.143 71.133 -19.599 1.00 60.91 1234 ASN B O 1
ATOM 6901 N N . ILE B 1 373 ? -18.118 69.129 -19.543 1.00 56.57 1235 ILE B N 1
ATOM 6902 C CA . ILE B 1 373 ? -17.538 69.323 -20.867 1.00 57.88 1235 ILE B CA 1
ATOM 6903 C C . ILE B 1 373 ? -18.596 69.123 -21.943 1.00 56.66 1235 ILE B C 1
ATOM 6904 O O . ILE B 1 373 ? -18.545 69.767 -22.999 1.00 56.19 1235 ILE B O 1
ATOM 6909 N N . ASP B 1 374 ? -19.564 68.233 -21.704 1.00 57.16 1236 ASP B N 1
ATOM 6910 C CA . ASP B 1 374 ? -20.706 68.115 -22.606 1.00 59.92 1236 ASP B CA 1
ATOM 6911 C C . ASP B 1 374 ? -21.450 69.440 -22.707 1.00 63.76 1236 ASP B C 1
ATOM 6912 O O . ASP B 1 374 ? -21.814 69.884 -23.803 1.00 67.72 1236 ASP B O 1
ATOM 6917 N N . THR B 1 375 ? -21.684 70.087 -21.562 1.00 64.22 1237 THR B N 1
ATOM 6918 C CA . THR B 1 375 ? -22.362 71.379 -21.552 1.00 67.17 1237 THR B CA 1
ATOM 6919 C C . THR B 1 375 ? -21.587 72.417 -22.355 1.00 71.08 1237 THR B C 1
ATOM 6920 O O . THR B 1 375 ? -22.173 73.163 -23.148 1.00 77.43 1237 THR B O 1
ATOM 6924 N N . SER B 1 376 ? -20.266 72.469 -22.175 1.00 68.89 1238 SER B N 1
ATOM 6925 C CA . SER B 1 376 ? -19.440 73.434 -22.891 1.00 70.74 1238 SER B CA 1
ATOM 6926 C C . SER B 1 376 ? -19.356 73.150 -24.385 1.00 69.76 1238 SER B C 1
ATOM 6927 O O . SER B 1 376 ? -18.838 73.994 -25.125 1.00 71.33 1238 SER B O 1
ATOM 6930 N N . LYS B 1 377 ? -19.836 71.991 -24.838 1.00 69.11 1239 LYS B N 1
ATOM 6931 C CA . LYS B 1 377 ? -19.880 71.582 -26.241 1.00 71.76 1239 LYS B CA 1
ATOM 6932 C C . LYS B 1 377 ? -18.497 71.396 -26.854 1.00 69.38 1239 LYS B C 1
ATOM 6933 O O . LYS B 1 377 ? -18.385 71.287 -28.082 1.00 68.05 1239 LYS B O 1
ATOM 6939 N N . VAL B 1 378 ? -17.438 71.357 -26.042 1.00 69.40 1240 VAL B N 1
ATOM 6940 C CA . VAL B 1 378 ? -16.099 71.133 -26.572 1.00 67.19 1240 VAL B CA 1
ATOM 6941 C C . VAL B 1 378 ? -15.995 69.712 -27.107 1.00 62.71 1240 VAL B C 1
ATOM 6942 O O . VAL B 1 378 ? -16.459 68.752 -26.476 1.00 60.58 1240 VAL B O 1
ATOM 6946 N N . ASN B 1 379 ? -15.392 69.571 -28.286 1.00 62.52 1241 ASN B N 1
ATOM 6947 C CA . ASN B 1 379 ? -15.233 68.272 -28.939 1.00 60.31 1241 ASN B CA 1
ATOM 6948 C C . ASN B 1 379 ? -14.010 67.589 -28.338 1.00 49.81 1241 ASN B C 1
ATOM 6949 O O . ASN B 1 379 ? -12.876 67.793 -28.774 1.00 51.19 1241 ASN B O 1
ATOM 6954 N N . TYR B 1 380 ? -14.243 66.758 -27.326 1.00 45.59 1242 TYR B N 1
ATOM 6955 C CA . TYR B 1 380 ? -13.169 66.204 -26.518 1.00 47.07 1242 TYR B CA 1
ATOM 6956 C C . TYR B 1 380 ? -13.120 64.686 -26.630 1.00 46.37 1242 TYR B C 1
ATOM 6957 O O . TYR B 1 380 ? -14.107 64.030 -26.977 1.00 45.42 1242 TYR B O 1
ATOM 6966 N N . GLY B 1 381 ? -11.942 64.140 -26.325 1.00 45.20 1243 GLY B N 1
ATOM 6967 C CA . GLY B 1 381 ? -11.774 62.712 -26.198 1.00 43.24 1243 GLY B CA 1
ATOM 6968 C C . GLY B 1 381 ? -11.149 62.372 -24.860 1.00 45.93 1243 GLY B C 1
ATOM 6969 O O . GLY B 1 381 ? -10.593 63.226 -24.169 1.00 42.06 1243 GLY B O 1
ATOM 6970 N N . VAL B 1 382 ? -11.260 61.096 -24.496 1.00 47.69 1244 VAL B N 1
ATOM 6971 C CA . VAL B 1 382 ? -10.735 60.577 -23.239 1.00 43.28 1244 VAL B CA 1
ATOM 6972 C C . VAL B 1 382 ? -9.890 59.351 -23.553 1.00 37.73 1244 VAL B C 1
ATOM 6973 O O . VAL B 1 382 ? -10.368 58.418 -24.210 1.00 37.56 1244 VAL B O 1
ATOM 6977 N N . THR B 1 383 ? -8.643 59.347 -23.087 1.00 32.69 1245 THR B N 1
ATOM 6978 C CA . THR B 1 383 ? -7.693 58.315 -23.483 1.00 29.33 1245 THR B CA 1
ATOM 6979 C C . THR B 1 383 ? -6.770 57.993 -22.311 1.00 29.63 1245 THR B C 1
ATOM 6980 O O . THR B 1 383 ? -6.942 58.489 -21.192 1.00 26.52 1245 THR B O 1
ATOM 6984 N N . VAL B 1 384 ? -5.776 57.145 -22.588 1.00 30.07 1246 VAL B N 1
ATOM 6985 C CA . VAL B 1 384 ? -4.824 56.715 -21.573 1.00 28.71 1246 VAL B CA 1
ATOM 6986 C C . VAL B 1 384 ? -3.913 57.875 -21.186 1.00 29.19 1246 VAL B C 1
ATOM 6987 O O . VAL B 1 384 ? -3.560 58.729 -22.012 1.00 31.20 1246 VAL B O 1
ATOM 6991 N N . LEU B 1 385 ? -3.539 57.914 -19.909 1.00 31.89 1247 LEU B N 1
ATOM 6992 C CA . LEU B 1 385 ? -2.642 58.946 -19.416 1.00 32.90 1247 LEU B CA 1
ATOM 6993 C C . LEU B 1 385 ? -1.271 58.825 -20.084 1.00 36.67 1247 LEU B C 1
ATOM 6994 O O . LEU B 1 385 ? -0.870 57.736 -20.508 1.00 34.08 1247 LEU B O 1
ATOM 6999 N N . PRO B 1 386 ? -0.536 59.930 -20.200 1.00 36.38 1248 PRO B N 1
ATOM 7000 C CA . PRO B 1 386 ? 0.788 59.868 -20.829 1.00 37.97 1248 PRO B CA 1
ATOM 7001 C C . PRO B 1 386 ? 1.761 59.039 -20.007 1.00 37.28 1248 PRO B C 1
ATOM 7002 O O . PRO B 1 386 ? 1.655 58.938 -18.782 1.00 34.69 1248 PRO B O 1
ATOM 7006 N N . THR B 1 387 ? 2.720 58.439 -20.704 1.00 34.90 1249 THR B N 1
ATOM 7007 C CA . THR B 1 387 ? 3.780 57.681 -20.060 1.00 33.10 1249 THR B CA 1
ATOM 7008 C C . THR B 1 387 ? 4.925 58.607 -19.670 1.00 31.59 1249 THR B C 1
ATOM 7009 O O . THR B 1 387 ? 5.143 59.654 -20.286 1.00 34.80 1249 THR B O 1
ATOM 7013 N N . PHE B 1 388 ? 5.655 58.215 -18.630 1.00 35.46 1250 PHE B N 1
ATOM 7014 C CA . PHE B 1 388 ? 6.838 58.942 -18.192 1.00 40.93 1250 PHE B CA 1
ATOM 7015 C C . PHE B 1 388 ? 8.002 57.970 -18.104 1.00 48.67 1250 PHE B C 1
ATOM 7016 O O . PHE B 1 388 ? 7.895 56.930 -17.445 1.00 51.74 1250 PHE B O 1
ATOM 7024 N N . LYS B 1 389 ? 9.107 58.313 -18.768 1.00 49.99 1251 LYS B N 1
ATOM 7025 C CA . LYS B 1 389 ? 10.272 57.436 -18.869 1.00 49.01 1251 LYS B CA 1
ATOM 7026 C C . LYS B 1 389 ? 9.869 56.058 -19.390 1.00 49.24 1251 LYS B C 1
ATOM 7027 O O . LYS B 1 389 ? 10.382 55.026 -18.953 1.00 50.61 1251 LYS B O 1
ATOM 7033 N N . GLY B 1 390 ? 8.930 56.049 -20.336 1.00 46.47 1252 GLY B N 1
ATOM 7034 C CA . GLY B 1 390 ? 8.438 54.827 -20.932 1.00 46.33 1252 GLY B CA 1
ATOM 7035 C C . GLY B 1 390 ? 7.468 54.034 -20.086 1.00 48.63 1252 GLY B C 1
ATOM 7036 O O . GLY B 1 390 ? 7.061 52.942 -20.505 1.00 50.63 1252 GLY B O 1
ATOM 7037 N N . GLN B 1 391 ? 7.072 54.543 -18.921 1.00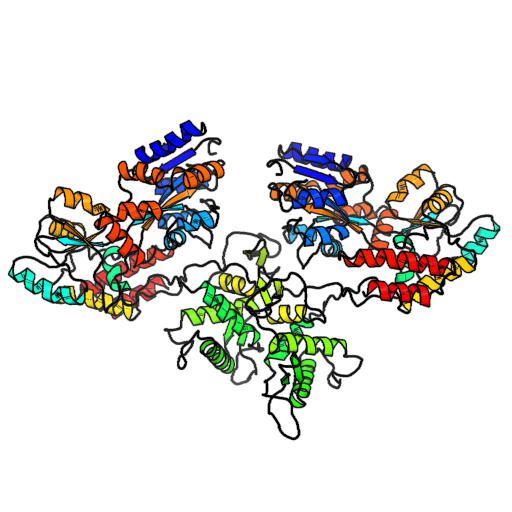 45.97 1253 GLN B N 1
ATOM 7038 C CA . GLN B 1 391 ? 6.234 53.797 -17.999 1.00 46.48 1253 GLN B CA 1
ATOM 7039 C C . GLN B 1 391 ? 4.908 54.512 -17.765 1.00 45.20 1253 GLN B C 1
ATOM 7040 O O . GLN B 1 391 ? 4.853 55.746 -17.762 1.00 48.36 1253 GLN B O 1
ATOM 7046 N N . PRO B 1 392 ? 3.826 53.763 -17.557 1.00 41.50 1254 PRO B N 1
ATOM 7047 C CA . PRO B 1 392 ? 2.500 54.387 -17.484 1.00 36.66 1254 PRO B CA 1
ATOM 7048 C C . PRO B 1 392 ? 2.329 55.236 -16.236 1.00 29.87 1254 PRO B C 1
ATOM 7049 O O . PRO B 1 392 ? 2.915 54.971 -15.184 1.00 32.35 1254 PRO B O 1
ATOM 7053 N N . SER B 1 393 ? 1.509 56.275 -16.369 1.00 29.07 1255 SER B N 1
ATOM 7054 C CA . SER B 1 393 ? 1.050 57.012 -15.201 1.00 33.44 1255 SER B CA 1
ATOM 7055 C C . SER B 1 393 ? 0.101 56.130 -14.403 1.00 35.80 1255 SER B C 1
ATOM 7056 O O . SER B 1 393 ? -0.773 55.469 -14.972 1.00 32.08 1255 SER B O 1
ATOM 7059 N N . LYS B 1 394 ? 0.281 56.104 -13.083 1.00 37.06 1256 LYS B N 1
ATOM 7060 C CA . LYS B 1 394 ? -0.468 55.206 -12.211 1.00 36.10 1256 LYS B CA 1
ATOM 7061 C C . LYS B 1 394 ? -1.422 56.011 -11.339 1.00 29.94 1256 LYS B C 1
ATOM 7062 O O . LYS B 1 394 ? -1.059 56.423 -10.228 1.00 31.54 1256 LYS B O 1
ATOM 7068 N N . PRO B 1 395 ? -2.647 56.266 -11.791 1.00 27.01 1257 PRO B N 1
ATOM 7069 C CA . PRO B 1 395 ? -3.609 56.978 -10.949 1.00 27.28 1257 PRO B CA 1
ATOM 7070 C C . PRO B 1 395 ? -4.194 56.063 -9.889 1.00 25.81 1257 PRO B C 1
ATOM 7071 O O . PRO B 1 395 ? -4.255 54.843 -10.047 1.00 26.77 1257 PRO B O 1
ATOM 7075 N N . PHE B 1 396 ? -4.621 56.672 -8.788 1.00 27.51 1258 PHE B N 1
ATOM 7076 C CA . PHE B 1 396 ? -5.311 55.910 -7.758 1.00 31.65 1258 PHE B CA 1
ATOM 7077 C C . PHE B 1 396 ? -6.695 55.501 -8.246 1.00 33.13 1258 PHE B C 1
ATOM 7078 O O . PHE B 1 396 ? -7.361 56.243 -8.974 1.00 31.67 1258 PHE B O 1
ATOM 7086 N N . VAL B 1 397 ? -7.120 54.305 -7.851 1.00 29.77 1259 VAL B N 1
ATOM 7087 C CA . VAL B 1 397 ? -8.395 53.737 -8.271 1.00 26.99 1259 VAL B CA 1
ATOM 7088 C C . VAL B 1 397 ? -9.341 53.743 -7.082 1.00 30.78 1259 VAL B C 1
ATOM 7089 O O . VAL B 1 397 ? -9.006 53.229 -6.008 1.00 29.57 1259 VAL B O 1
ATOM 7093 N N . GLY B 1 398 ? -10.516 54.339 -7.270 1.00 31.92 1260 GLY B N 1
ATOM 7094 C CA . GLY B 1 398 ? -11.586 54.293 -6.290 1.00 31.81 1260 GLY B CA 1
ATOM 7095 C C . GLY B 1 398 ? -12.665 53.334 -6.756 1.00 33.76 1260 GLY B C 1
ATOM 7096 O O . GLY B 1 398 ? -13.159 53.438 -7.882 1.00 35.47 1260 GLY B O 1
ATOM 7097 N N . VAL B 1 399 ? -13.011 52.392 -5.888 1.00 30.74 1261 VAL B N 1
ATOM 7098 C CA . VAL B 1 399 ? -14.014 51.378 -6.184 1.00 26.39 1261 VAL B CA 1
ATOM 7099 C C . VAL B 1 399 ? -15.245 51.710 -5.351 1.00 24.23 1261 VAL B C 1
ATOM 7100 O O . VAL B 1 399 ? -15.296 51.419 -4.150 1.00 24.62 1261 VAL B O 1
ATOM 7104 N N . LEU B 1 400 ? -16.234 52.338 -5.983 1.00 18.93 1262 LEU B N 1
ATOM 7105 C CA . LEU B 1 400 ? -17.514 52.562 -5.327 1.00 20.24 1262 LEU B CA 1
ATOM 7106 C C . LEU B 1 400 ? -18.102 51.222 -4.917 1.00 20.25 1262 LEU B C 1
ATOM 7107 O O . LEU B 1 400 ? -18.316 50.348 -5.759 1.00 19.90 1262 LEU B O 1
ATOM 7112 N N . SER B 1 401 ? -18.341 51.051 -3.621 1.00 20.27 1263 SER B N 1
ATOM 7113 C CA . SER B 1 401 ? -18.735 49.762 -3.080 1.00 19.53 1263 SER B CA 1
ATOM 7114 C C . SER B 1 401 ? -19.975 49.918 -2.213 1.00 28.13 1263 SER B C 1
ATOM 7115 O O . SER B 1 401 ? -20.264 50.996 -1.689 1.00 20.24 1263 SER B O 1
ATOM 7118 N N . ALA B 1 402 ? -20.705 48.814 -2.063 1.00 22.70 1264 ALA B N 1
ATOM 7119 C CA . ALA B 1 402 ? -21.921 48.767 -1.259 1.00 22.24 1264 ALA B CA 1
ATOM 7120 C C . ALA B 1 402 ? -21.681 47.843 -0.071 1.00 21.70 1264 ALA B C 1
ATOM 7121 O O . ALA B 1 402 ? -21.516 46.630 -0.242 1.00 21.33 1264 ALA B O 1
ATOM 7123 N N . GLY B 1 403 ? -21.666 48.419 1.130 1.00 21.68 1265 GLY B N 1
ATOM 7124 C CA . GLY B 1 403 ? -21.512 47.656 2.346 1.00 22.48 1265 GLY B CA 1
ATOM 7125 C C . GLY B 1 403 ? -22.832 47.478 3.072 1.00 25.61 1265 GLY B C 1
ATOM 7126 O O . GLY B 1 403 ? -23.776 48.240 2.886 1.00 27.72 1265 GLY B O 1
ATOM 7127 N N . ILE B 1 404 ? -22.884 46.447 3.911 1.00 25.35 1266 ILE B N 1
ATOM 7128 C CA . ILE B 1 404 ? -24.072 46.106 4.684 1.00 24.71 1266 ILE B CA 1
ATOM 7129 C C . ILE B 1 404 ? -23.805 46.441 6.144 1.00 27.83 1266 ILE B C 1
ATOM 7130 O O . ILE B 1 404 ? -22.763 46.062 6.693 1.00 26.34 1266 ILE B O 1
ATOM 7135 N N . ASN B 1 405 ? -24.739 47.159 6.765 1.00 29.33 1267 ASN B N 1
ATOM 7136 C CA . ASN B 1 405 ? -24.600 47.530 8.166 1.00 29.23 1267 ASN B CA 1
ATOM 7137 C C . ASN B 1 405 ? -24.529 46.284 9.036 1.00 30.62 1267 ASN B C 1
ATOM 7138 O O . ASN B 1 405 ? -25.347 45.369 8.900 1.00 31.73 1267 ASN B O 1
ATOM 7143 N N . ALA B 1 406 ? -23.540 46.250 9.933 1.00 32.18 1268 ALA B N 1
ATOM 7144 C CA . ALA B 1 406 ? -23.402 45.119 10.842 1.00 40.17 1268 ALA B CA 1
ATOM 7145 C C . ALA B 1 406 ? -24.605 44.970 11.765 1.00 44.41 1268 ALA B C 1
ATOM 7146 O O . ALA B 1 406 ? -24.870 43.861 12.241 1.00 46.87 1268 ALA B O 1
ATOM 7148 N N . ALA B 1 407 ? -25.338 46.051 12.024 1.00 43.43 1269 ALA B N 1
ATOM 7149 C CA . ALA B 1 407 ? -26.514 46.014 12.884 1.00 43.57 1269 ALA B CA 1
ATOM 7150 C C . ALA B 1 407 ? -27.810 45.828 12.106 1.00 44.87 1269 ALA B C 1
ATOM 7151 O O . ALA B 1 407 ? -28.889 45.877 12.705 1.00 48.98 1269 ALA B O 1
ATOM 7153 N N . SER B 1 408 ? -27.732 45.614 10.800 1.00 41.20 1270 SER B N 1
ATOM 7154 C CA . SER B 1 408 ? -28.941 45.493 9.996 1.00 37.63 1270 SER B CA 1
ATOM 7155 C C . SER B 1 408 ? -29.613 44.149 10.250 1.00 42.34 1270 SER B C 1
ATOM 7156 O O . SER B 1 408 ? -28.952 43.106 10.172 1.00 47.08 1270 SER B O 1
ATOM 7159 N N . PRO B 1 409 ? -30.908 44.127 10.563 1.00 42.58 1271 PRO B N 1
ATOM 7160 C CA . PRO B 1 409 ? -31.650 42.864 10.612 1.00 46.43 1271 PRO B CA 1
ATOM 7161 C C . PRO B 1 409 ? -32.152 42.383 9.259 1.00 48.27 1271 PRO B C 1
ATOM 7162 O O . PRO B 1 409 ? -32.926 41.424 9.215 1.00 43.67 1271 PRO B O 1
ATOM 7166 N N . ASN B 1 410 ? -31.735 43.025 8.169 1.00 50.83 1272 ASN B N 1
ATOM 7167 C CA . ASN B 1 410 ? -32.172 42.703 6.815 1.00 48.71 1272 ASN B CA 1
ATOM 7168 C C . ASN B 1 410 ? -30.987 42.316 5.939 1.00 47.36 1272 ASN B C 1
ATOM 7169 O O . ASN B 1 410 ? -30.941 42.639 4.749 1.00 45.21 1272 ASN B O 1
ATOM 7174 N N . LYS B 1 411 ? -30.008 41.616 6.520 1.00 44.07 1273 LYS B N 1
ATOM 7175 C CA . LYS B 1 411 ? -28.787 41.302 5.784 1.00 37.12 1273 LYS B CA 1
ATOM 7176 C C . LYS B 1 411 ? -29.073 40.414 4.579 1.00 33.66 1273 LYS B C 1
ATOM 7177 O O . LYS B 1 411 ? -28.450 40.572 3.522 1.00 32.79 1273 LYS B O 1
ATOM 7183 N N . GLU B 1 412 ? -30.014 39.477 4.712 1.00 34.45 1274 GLU B N 1
ATOM 7184 C CA . GLU B 1 412 ? -30.345 38.609 3.586 1.00 39.65 1274 GLU B CA 1
ATOM 7185 C C . GLU B 1 412 ? -31.114 39.366 2.510 1.00 35.31 1274 GLU B C 1
ATOM 7186 O O . GLU B 1 412 ? -30.933 39.109 1.314 1.00 31.82 1274 GLU B O 1
ATOM 7192 N N . LEU B 1 413 ? -31.982 40.297 2.913 1.00 35.75 1275 LEU B N 1
ATOM 7193 C CA . LEU B 1 413 ? -32.662 41.140 1.936 1.00 34.43 1275 LEU B CA 1
ATOM 7194 C C . LEU B 1 413 ? -31.671 42.018 1.184 1.00 29.62 1275 LEU B C 1
ATOM 7195 O O . LEU B 1 413 ? -31.748 42.144 -0.044 1.00 32.46 1275 LEU B O 1
ATOM 7200 N N . ALA B 1 414 ? -30.731 42.634 1.906 1.00 27.38 1276 ALA B N 1
ATOM 7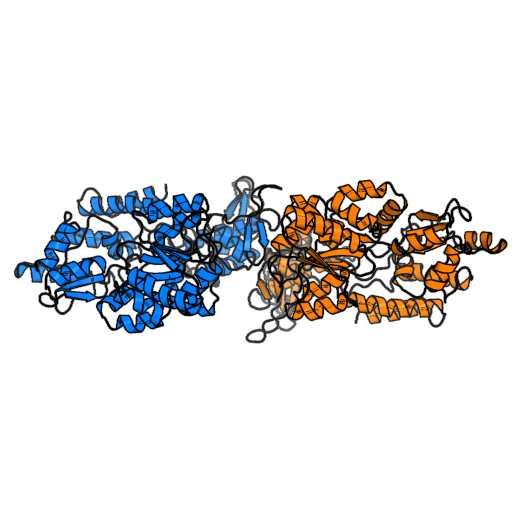201 C CA . ALA B 1 414 ? -29.726 43.472 1.260 1.00 26.46 1276 ALA B CA 1
ATOM 7202 C C . ALA B 1 414 ? -28.857 42.657 0.312 1.00 28.08 1276 ALA B C 1
ATOM 7203 O O . ALA B 1 414 ? -28.478 43.136 -0.763 1.00 29.69 1276 ALA B O 1
ATOM 7205 N N . LYS B 1 415 ? -28.528 41.422 0.697 1.00 28.83 1277 LYS B N 1
ATOM 7206 C CA . LYS B 1 415 ? -27.760 40.549 -0.184 1.00 27.97 1277 LYS B CA 1
ATOM 7207 C C . LYS B 1 415 ? -28.528 40.248 -1.466 1.00 28.99 1277 LYS B C 1
ATOM 7208 O O . LYS B 1 415 ? -27.959 40.286 -2.564 1.00 28.13 1277 LYS B O 1
ATOM 7214 N N . GLU B 1 416 ? -29.826 39.957 -1.347 1.00 29.50 1278 GLU B N 1
ATOM 7215 C CA . GLU B 1 416 ? -30.623 39.649 -2.531 1.00 33.41 1278 GLU B CA 1
ATOM 7216 C C . GLU B 1 416 ? -30.760 40.864 -3.440 1.00 33.94 1278 GLU B C 1
ATOM 7217 O O . GLU B 1 416 ? -30.672 40.740 -4.667 1.00 38.18 1278 GLU B O 1
ATOM 7223 N N . PHE B 1 417 ? -30.975 42.046 -2.857 1.00 28.24 1279 PHE B N 1
ATOM 7224 C CA . PHE B 1 417 ? -31.089 43.261 -3.659 1.00 28.72 1279 PHE B CA 1
ATOM 7225 C C . PHE B 1 417 ? -29.791 43.555 -4.401 1.00 27.53 1279 PHE B C 1
ATOM 7226 O O . PHE B 1 417 ? -29.802 43.868 -5.598 1.00 28.76 1279 PHE B O 1
ATOM 7234 N N . LEU B 1 418 ? -28.657 43.464 -3.703 1.00 25.10 1280 LEU B N 1
ATOM 7235 C CA . LEU B 1 418 ? -27.384 43.813 -4.324 1.00 24.15 1280 LEU B CA 1
ATOM 7236 C C . LEU B 1 418 ? -26.974 42.790 -5.376 1.00 24.73 1280 LEU B C 1
ATOM 7237 O O . LEU B 1 418 ? -26.528 43.161 -6.468 1.00 25.06 1280 LEU B O 1
ATOM 7242 N N . GLU B 1 419 ? -27.130 41.499 -5.075 1.00 25.72 1281 GLU B N 1
ATOM 7243 C CA . GLU B 1 419 ? -26.631 40.463 -5.975 1.00 31.21 1281 GLU B CA 1
ATOM 7244 C C . GLU B 1 419 ? -27.560 40.232 -7.161 1.00 33.45 1281 GLU B C 1
ATOM 7245 O O . GLU B 1 419 ? -27.092 40.080 -8.294 1.00 39.20 1281 GLU B O 1
ATOM 7251 N N . ASN B 1 420 ? -28.870 40.198 -6.927 1.00 28.66 1282 ASN B N 1
ATOM 7252 C CA . ASN B 1 420 ? -29.815 39.800 -7.960 1.00 33.66 1282 ASN B CA 1
ATOM 7253 C C . ASN B 1 420 ? -30.482 40.971 -8.670 1.00 33.52 1282 ASN B C 1
ATOM 7254 O O . ASN B 1 420 ? -31.099 40.760 -9.719 1.00 34.93 1282 ASN B O 1
ATOM 7259 N N . TYR B 1 421 ? -30.378 42.189 -8.142 1.00 33.41 1283 TYR B N 1
ATOM 7260 C CA . TYR B 1 421 ? -31.044 43.335 -8.751 1.00 30.90 1283 TYR B CA 1
ATOM 7261 C C . TYR B 1 421 ? -30.082 44.447 -9.134 1.00 27.81 1283 TYR B C 1
ATOM 7262 O O . TYR B 1 421 ? -30.110 44.909 -10.280 1.00 31.20 1283 TYR B O 1
ATOM 7271 N N . LEU B 1 422 ? -29.221 44.890 -8.219 1.00 26.28 1284 LEU B N 1
ATOM 7272 C CA . LEU B 1 422 ? -28.311 45.981 -8.547 1.00 26.00 1284 LEU B CA 1
ATOM 7273 C C . LEU B 1 422 ? -27.175 45.501 -9.443 1.00 31.99 1284 LEU B C 1
ATOM 7274 O O . LEU B 1 422 ? -26.980 46.014 -10.550 1.00 25.22 1284 LEU B O 1
ATOM 7279 N N . LEU B 1 423 ? -26.414 44.508 -8.980 1.00 24.62 1285 LEU B N 1
ATOM 7280 C CA . LEU B 1 423 ? -25.284 43.967 -9.741 1.00 29.59 1285 LEU B CA 1
ATOM 7281 C C . LEU B 1 423 ? -25.794 43.044 -10.853 1.00 34.02 1285 LEU B C 1
ATOM 7282 O O . LEU B 1 423 ? -25.557 41.835 -10.878 1.00 33.90 1285 LEU B O 1
ATOM 7287 N N . THR B 1 424 ? -26.556 43.641 -11.760 1.00 27.00 1286 THR B N 1
ATOM 7288 C CA . THR B 1 424 ? -26.935 43.046 -13.030 1.00 30.10 1286 THR B CA 1
ATOM 7289 C C . THR B 1 424 ? -26.751 44.101 -14.110 1.00 29.69 1286 THR B C 1
ATOM 7290 O O . THR B 1 424 ? -26.470 45.268 -13.822 1.00 27.65 1286 THR B O 1
ATOM 7294 N N . ASP B 1 425 ? -26.902 43.686 -15.370 1.00 30.54 1287 ASP B N 1
ATOM 7295 C CA . ASP B 1 425 ? -26.830 44.649 -16.464 1.00 39.71 1287 ASP B CA 1
ATOM 7296 C C . ASP B 1 425 ? -27.922 45.703 -16.331 1.00 41.03 1287 ASP B C 1
ATOM 7297 O O . ASP B 1 425 ? -27.661 46.905 -16.459 1.00 36.30 1287 ASP B O 1
ATOM 7302 N N . GLU B 1 426 ? -29.155 45.269 -16.050 1.00 32.63 1288 GLU B N 1
ATOM 7303 C CA . GLU B 1 426 ? -30.265 46.209 -15.934 1.00 41.69 1288 GLU B CA 1
ATOM 7304 C C . GLU B 1 426 ? -30.122 47.095 -14.704 1.00 41.31 1288 GLU B C 1
ATOM 7305 O O . GLU B 1 426 ? -30.464 48.282 -14.746 1.00 43.72 1288 GLU B O 1
ATOM 7311 N N . GLY B 1 427 ? -29.634 46.534 -13.596 1.00 36.74 1289 GLY B N 1
ATOM 7312 C CA . GLY B 1 427 ? -29.469 47.330 -12.391 1.00 28.51 1289 GLY B CA 1
ATOM 7313 C C . GLY B 1 427 ? -28.451 48.440 -12.567 1.00 31.22 1289 GLY B C 1
ATOM 7314 O O . GLY B 1 427 ? -28.737 49.611 -12.305 1.00 29.94 1289 GLY B O 1
ATOM 7315 N N . LEU B 1 428 ? -27.247 48.086 -13.024 1.00 26.63 1290 LEU B N 1
ATOM 7316 C CA . LEU B 1 428 ? -26.206 49.089 -13.214 1.00 27.75 1290 LEU B CA 1
ATOM 7317 C C . LEU B 1 428 ? -26.570 50.084 -14.309 1.00 29.21 1290 LEU B C 1
ATOM 7318 O O . LEU B 1 428 ? -26.162 51.248 -14.242 1.00 26.47 1290 LEU B O 1
ATOM 7323 N N . GLU B 1 429 ? -27.331 49.652 -15.318 1.00 28.60 1291 GLU B N 1
ATOM 7324 C CA . GLU B 1 429 ? -27.737 50.573 -16.376 1.00 34.67 1291 GLU B CA 1
ATOM 7325 C C . GLU B 1 429 ? -28.667 51.656 -15.842 1.00 36.63 1291 GLU B C 1
ATOM 7326 O O . GLU B 1 429 ? -28.532 52.831 -16.205 1.00 35.25 1291 GLU B O 1
ATOM 7332 N N . ALA B 1 430 ? -29.609 51.283 -14.971 1.00 36.09 1292 ALA B N 1
ATOM 7333 C CA . ALA B 1 430 ? -30.529 52.267 -14.408 1.00 36.53 1292 ALA B CA 1
ATOM 7334 C C . ALA B 1 430 ? -29.786 53.322 -13.597 1.00 34.52 1292 ALA B C 1
ATOM 7335 O O . ALA B 1 430 ? -30.123 54.510 -13.653 1.00 34.38 1292 ALA B O 1
ATOM 7337 N N . VAL B 1 431 ? -28.769 52.909 -12.838 1.00 28.42 1293 VAL B N 1
ATOM 7338 C CA . VAL B 1 431 ? -27.968 53.872 -12.088 1.00 31.51 1293 VAL B CA 1
ATOM 7339 C C . VAL B 1 431 ? -27.092 54.688 -13.031 1.00 34.22 1293 VAL B C 1
ATOM 7340 O O . VAL B 1 431 ? -26.983 55.913 -12.896 1.00 34.65 1293 VAL B O 1
ATOM 7344 N N . ASN B 1 432 ? -26.457 54.024 -14.001 1.00 36.39 1294 ASN B N 1
ATOM 7345 C CA . ASN B 1 432 ? -25.543 54.714 -14.906 1.00 38.67 1294 ASN B CA 1
ATOM 7346 C C . ASN B 1 432 ? -26.272 55.730 -15.778 1.00 44.30 1294 ASN B C 1
ATOM 7347 O O . ASN B 1 432 ? -25.707 56.778 -16.111 1.00 42.60 1294 ASN B O 1
ATOM 7352 N N . LYS B 1 433 ? -27.522 55.444 -16.154 1.00 31.10 1295 LYS B N 1
ATOM 7353 C CA . LYS B 1 433 ? -28.299 56.409 -16.927 1.00 51.39 1295 LYS B CA 1
ATOM 7354 C C . LYS B 1 433 ? -28.534 57.688 -16.134 1.00 49.33 1295 LYS B C 1
ATOM 7355 O O . LYS B 1 433 ? -28.555 58.786 -16.703 1.00 50.73 1295 LYS B O 1
ATOM 7361 N N . ASP B 1 434 ? -28.715 57.566 -14.820 1.00 44.10 1296 ASP B N 1
ATOM 7362 C CA . ASP B 1 434 ? -28.933 58.724 -13.963 1.00 44.06 1296 ASP B CA 1
ATOM 7363 C C . ASP B 1 434 ? -27.657 59.550 -13.862 1.00 46.02 1296 ASP B C 1
ATOM 7364 O O . ASP B 1 434 ? -27.612 60.694 -14.328 1.00 51.42 1296 ASP B O 1
ATOM 7369 N N . LYS B 1 435 ? -26.618 58.982 -13.254 1.00 43.49 1297 LYS B N 1
ATOM 7370 C CA . LYS B 1 435 ? -25.301 59.597 -13.215 1.00 44.82 1297 LYS B CA 1
ATOM 7371 C C . LYS B 1 435 ? -24.284 58.552 -13.656 1.00 46.29 1297 LYS B C 1
ATOM 7372 O O . LYS B 1 435 ? -24.335 57.401 -13.186 1.00 43.56 1297 LYS B O 1
ATOM 7378 N N . PRO B 1 436 ? -23.358 58.899 -14.548 1.00 47.98 1298 PRO B N 1
ATOM 7379 C CA . PRO B 1 436 ? -22.420 57.896 -15.070 1.00 46.60 1298 PRO B CA 1
ATOM 7380 C C . PRO B 1 436 ? -21.536 57.320 -13.973 1.00 42.66 1298 PRO B C 1
ATOM 7381 O O . PRO B 1 436 ? -20.973 58.049 -13.153 1.00 40.43 1298 PRO B O 1
ATOM 7385 N N . LEU B 1 437 ? -21.426 55.991 -13.962 1.00 37.46 1299 LEU B N 1
ATOM 7386 C CA . LEU B 1 437 ? -20.572 55.291 -13.012 1.00 33.99 1299 LEU B CA 1
ATOM 7387 C C . LEU B 1 437 ? -19.120 55.220 -13.460 1.00 31.00 1299 LEU B C 1
ATOM 7388 O O . LEU B 1 437 ? -18.253 54.901 -12.640 1.00 30.33 1299 LEU B O 1
ATOM 7393 N N . GLY B 1 438 ? -18.837 55.512 -14.722 1.00 31.21 1300 GLY B N 1
ATOM 7394 C CA . GLY B 1 438 ? -17.512 55.244 -15.260 1.00 25.70 1300 GLY B CA 1
ATOM 7395 C C . GLY B 1 438 ? -17.437 53.799 -15.685 1.00 25.62 1300 GLY B C 1
ATOM 7396 O O . GLY B 1 438 ? -18.357 53.283 -16.324 1.00 30.52 1300 GLY B O 1
ATOM 7397 N N . ALA B 1 439 ? -16.345 53.132 -15.331 1.00 24.71 1301 ALA B N 1
ATOM 7398 C CA . ALA B 1 439 ? -16.282 51.690 -15.488 1.00 24.65 1301 ALA B CA 1
ATOM 7399 C C . ALA B 1 439 ? -16.930 51.009 -14.285 1.00 27.27 1301 ALA B C 1
ATOM 7400 O O . ALA B 1 439 ? -17.071 51.595 -13.209 1.00 26.48 1301 ALA B O 1
ATOM 7402 N N . VAL B 1 440 ? -17.335 49.753 -14.478 1.00 25.70 1302 VAL B N 1
ATOM 7403 C CA . VAL B 1 440 ? -18.023 49.000 -13.439 1.00 28.33 1302 VAL B CA 1
ATOM 7404 C C . VAL B 1 440 ? -17.264 47.709 -13.164 1.00 33.49 1302 VAL B C 1
ATOM 7405 O O . VAL B 1 440 ? -16.440 47.255 -13.962 1.00 36.91 1302 VAL B O 1
ATOM 7409 N N . ALA B 1 441 ? -17.556 47.118 -12.004 1.00 29.05 1303 ALA B N 1
ATOM 7410 C CA . ALA B 1 441 ? -16.922 45.869 -11.602 1.00 28.70 1303 ALA B CA 1
ATOM 7411 C C . ALA B 1 441 ? -17.571 44.649 -12.239 1.00 29.74 1303 ALA B C 1
ATOM 7412 O O . ALA B 1 441 ? -16.918 43.605 -12.349 1.00 34.08 1303 ALA B O 1
ATOM 7414 N N . LEU B 1 442 ? -18.831 44.752 -12.652 1.00 25.17 1304 LEU B N 1
ATOM 7415 C CA . LEU B 1 442 ? -19.514 43.633 -13.287 1.00 28.82 1304 LEU B CA 1
ATOM 7416 C C . LEU B 1 442 ? -18.970 43.439 -14.698 1.00 38.04 1304 LEU B C 1
ATOM 7417 O O . LEU B 1 442 ? -19.090 44.333 -15.543 1.00 40.58 1304 LEU B O 1
ATOM 7422 N N . LYS B 1 443 ? -18.374 42.268 -14.948 1.00 40.39 1305 LYS B N 1
ATOM 7423 C CA . LYS B 1 443 ? -17.736 42.008 -16.237 1.00 41.59 1305 LYS B CA 1
ATOM 7424 C C . LYS B 1 443 ? -18.717 42.189 -17.388 1.00 38.49 1305 LYS B C 1
ATOM 7425 O O . LYS B 1 443 ? -18.397 42.829 -18.397 1.00 36.13 1305 LYS B O 1
ATOM 7431 N N . SER B 1 444 ? -19.924 41.633 -17.250 1.00 32.64 1306 SER B N 1
ATOM 7432 C CA . SER B 1 444 ? -20.876 41.631 -18.357 1.00 41.18 1306 SER B CA 1
ATOM 7433 C C . SER B 1 444 ? -21.263 43.047 -18.765 1.00 40.56 1306 SER B C 1
ATOM 7434 O O . SER B 1 444 ? -21.329 43.358 -19.961 1.00 39.67 1306 SER B O 1
ATOM 7437 N N . TYR B 1 445 ? -21.517 43.923 -17.793 1.00 38.03 1307 TYR B N 1
ATOM 7438 C CA . TYR B 1 445 ? -21.913 45.282 -18.138 1.00 42.14 1307 TYR B CA 1
ATOM 7439 C C . TYR B 1 445 ? -20.721 46.147 -18.526 1.00 39.61 1307 TYR B C 1
ATOM 7440 O O . TYR B 1 445 ? -20.868 47.061 -19.346 1.00 39.17 1307 TYR B O 1
ATOM 7449 N N . GLU B 1 446 ? -19.544 45.882 -17.955 1.00 38.83 1308 GLU B N 1
ATOM 7450 C CA . GLU B 1 446 ? -18.355 46.63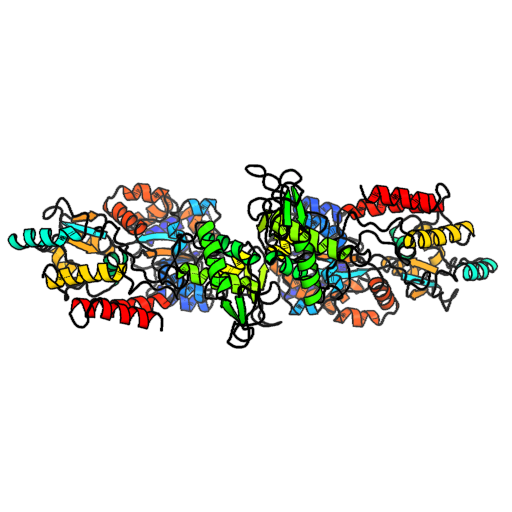3 -18.347 1.00 37.92 1308 GLU B CA 1
ATOM 7451 C C . GLU B 1 446 ? -18.016 46.395 -19.812 1.00 39.04 1308 GLU B C 1
ATOM 7452 O O . GLU B 1 446 ? -17.565 47.312 -20.509 1.00 36.01 1308 GLU B O 1
ATOM 7458 N N . GLU B 1 447 ? -18.237 45.172 -20.302 1.00 39.37 1309 GLU B N 1
ATOM 7459 C CA . GLU B 1 447 ? -17.997 44.889 -21.713 1.00 44.95 1309 GLU B CA 1
ATOM 7460 C C . GLU B 1 447 ? -18.972 45.643 -22.609 1.00 43.88 1309 GLU B C 1
ATOM 7461 O O . GLU B 1 447 ? -18.625 45.991 -23.743 1.00 47.30 1309 GLU B O 1
ATOM 7467 N N . GLU B 1 448 ? -20.186 45.908 -22.122 1.00 42.76 1310 GLU B N 1
ATOM 7468 C CA . GLU B 1 448 ? -21.100 46.777 -22.857 1.00 44.77 1310 GLU B CA 1
ATOM 7469 C C . GLU B 1 448 ? -20.634 48.226 -22.799 1.00 42.71 1310 GLU B C 1
ATOM 7470 O O . GLU B 1 448 ? -20.593 48.918 -23.823 1.00 46.71 1310 GLU B O 1
ATOM 7476 N N . LEU B 1 449 ? -20.271 48.698 -21.604 1.00 32.77 1311 LEU B N 1
ATOM 7477 C CA . LEU B 1 449 ? -19.862 50.089 -21.438 1.00 32.68 1311 LEU B CA 1
ATOM 7478 C C . LEU B 1 449 ? -18.560 50.392 -22.167 1.00 34.13 1311 LEU B C 1
ATOM 7479 O O . LEU B 1 449 ? -18.376 51.511 -22.659 1.00 31.24 1311 LEU B O 1
ATOM 7484 N N . ALA B 1 450 ? -17.650 49.417 -22.245 1.00 37.77 1312 ALA B N 1
ATOM 7485 C CA . ALA B 1 450 ? -16.358 49.638 -22.887 1.00 42.88 1312 ALA B CA 1
ATOM 7486 C C . ALA B 1 450 ? -16.481 49.966 -24.370 1.00 44.81 1312 ALA B C 1
ATOM 7487 O O . ALA B 1 450 ? -15.482 50.366 -24.980 1.00 45.14 1312 ALA B O 1
ATOM 7489 N N . LYS B 1 451 ? -17.667 49.803 -24.966 1.00 39.80 1313 LYS B N 1
ATOM 7490 C CA . LYS B 1 451 ? -17.894 50.321 -26.312 1.00 34.75 1313 LYS B CA 1
ATOM 7491 C C . LYS B 1 451 ? -17.677 51.826 -26.366 1.00 43.14 1313 LYS B C 1
ATOM 7492 O O . LYS B 1 451 ? -17.344 52.368 -27.426 1.00 45.71 1313 LYS B O 1
ATOM 7498 N N . ASP B 1 452 ? -17.866 52.512 -25.244 1.00 39.79 1314 ASP B N 1
ATOM 7499 C CA . ASP B 1 452 ? -17.509 53.919 -25.136 1.00 42.69 1314 ASP B CA 1
ATOM 7500 C C . ASP B 1 452 ? -16.011 54.035 -24.881 1.00 40.82 1314 ASP B C 1
ATOM 7501 O O . ASP B 1 452 ? -15.532 53.558 -23.845 1.00 33.36 1314 ASP B O 1
ATOM 7506 N N . PRO B 1 453 ? -15.242 54.648 -25.784 1.00 41.23 1315 PRO B N 1
ATOM 7507 C CA . PRO B 1 453 ? -13.795 54.786 -25.543 1.00 37.67 1315 PRO B CA 1
ATOM 7508 C C . PRO B 1 453 ? -13.454 55.577 -24.292 1.00 32.67 1315 PRO B C 1
ATOM 7509 O O . PRO B 1 453 ? -12.327 55.461 -23.796 1.00 38.41 1315 PRO B O 1
ATOM 7513 N N . ARG B 1 454 ? -14.385 56.375 -23.762 1.00 31.41 1316 ARG B N 1
ATOM 7514 C CA . ARG B 1 454 ? -14.133 57.060 -22.498 1.00 37.58 1316 ARG B CA 1
ATOM 7515 C C . ARG B 1 454 ? -14.131 56.089 -21.324 1.00 37.46 1316 ARG B C 1
ATOM 7516 O O . ARG B 1 454 ? -13.372 56.278 -20.367 1.00 34.86 1316 ARG B O 1
ATOM 7524 N N . ILE B 1 455 ? -14.975 55.057 -21.373 1.00 37.71 1317 ILE B N 1
ATOM 7525 C CA . ILE B 1 455 ? -15.013 54.068 -20.301 1.00 36.15 1317 ILE B CA 1
ATOM 7526 C C . ILE B 1 455 ? -13.851 53.091 -20.434 1.00 35.13 1317 ILE B C 1
ATOM 7527 O O . ILE B 1 455 ? -13.229 52.708 -19.436 1.00 31.27 1317 ILE B O 1
ATOM 7532 N N . ALA B 1 456 ? -13.536 52.680 -21.666 1.00 33.66 1318 ALA B N 1
ATOM 7533 C CA . ALA B 1 456 ? -12.389 51.804 -21.884 1.00 34.68 1318 ALA B CA 1
ATOM 7534 C C . ALA B 1 456 ? -11.095 52.476 -21.446 1.00 38.81 1318 ALA B C 1
ATOM 7535 O O . ALA B 1 456 ? -10.192 51.817 -20.916 1.00 43.38 1318 ALA B O 1
ATOM 7537 N N . ALA B 1 457 ? -10.985 53.790 -21.658 1.00 32.85 1319 ALA B N 1
ATOM 7538 C CA . ALA B 1 457 ? -9.825 54.523 -21.164 1.00 28.73 1319 ALA B CA 1
ATOM 7539 C C . ALA B 1 457 ? -9.824 54.583 -19.643 1.00 26.02 1319 ALA B C 1
ATOM 7540 O O . ALA B 1 457 ? -8.774 54.416 -19.011 1.00 28.32 1319 ALA B O 1
ATOM 7542 N N . THR B 1 458 ? -10.991 54.829 -19.042 1.00 25.20 1320 THR B N 1
ATOM 7543 C CA . THR B 1 458 ? -11.095 54.851 -17.587 1.00 26.22 1320 THR B CA 1
ATOM 7544 C C . THR B 1 458 ? -10.626 53.531 -16.989 1.00 28.08 1320 THR B C 1
ATOM 7545 O O . THR B 1 458 ? -9.844 53.512 -16.031 1.00 27.55 1320 THR B O 1
ATOM 7549 N N . MET B 1 459 ? -11.084 52.412 -17.556 1.00 28.22 1321 MET B N 1
ATOM 7550 C CA . MET B 1 459 ? -10.666 51.108 -17.052 1.00 25.21 1321 MET B CA 1
ATOM 7551 C C . MET B 1 459 ? -9.193 50.847 -17.345 1.00 24.28 1321 MET B C 1
ATOM 7552 O O . MET B 1 459 ? -8.476 50.304 -16.497 1.00 24.81 1321 MET B O 1
ATOM 7557 N N . GLU B 1 460 ? -8.721 51.230 -18.534 1.00 24.10 1322 GLU B N 1
ATOM 7558 C CA . GLU B 1 460 ? -7.313 51.029 -18.869 1.00 26.34 1322 GLU B CA 1
ATOM 7559 C C . GLU B 1 460 ? -6.407 51.804 -17.918 1.00 29.84 1322 GLU B C 1
ATOM 7560 O O . GLU B 1 460 ? -5.416 51.267 -17.411 1.00 31.22 1322 GLU B O 1
ATOM 7566 N N . ASN B 1 461 ? -6.731 53.076 -17.669 1.00 33.39 1323 ASN B N 1
ATOM 7567 C CA . ASN B 1 461 ? -5.976 53.847 -16.686 1.00 35.65 1323 ASN B CA 1
ATOM 7568 C C . ASN B 1 461 ? -6.104 53.248 -15.293 1.00 33.87 1323 ASN B C 1
ATOM 7569 O O . ASN B 1 461 ? -5.150 53.296 -14.506 1.00 33.42 1323 ASN B O 1
ATOM 7574 N N . ALA B 1 462 ? -7.268 52.679 -14.970 1.00 28.61 1324 ALA B N 1
ATOM 7575 C CA . ALA B 1 462 ? -7.450 52.069 -13.657 1.00 26.39 1324 ALA B CA 1
ATOM 7576 C C . ALA B 1 462 ? -6.633 50.791 -13.523 1.00 27.89 1324 ALA B C 1
ATOM 7577 O O . ALA B 1 462 ? -5.982 50.568 -12.495 1.00 25.90 1324 ALA B O 1
ATOM 7579 N N . GLN B 1 463 ? -6.653 49.937 -14.549 1.00 29.51 1325 GLN B N 1
ATOM 7580 C CA . GLN B 1 463 ? -5.834 48.732 -14.509 1.00 35.69 1325 GLN B CA 1
ATOM 7581 C C . GLN B 1 463 ? -4.349 49.072 -14.480 1.00 36.21 1325 GLN B C 1
ATOM 7582 O O . GLN B 1 463 ? -3.551 48.307 -13.936 1.00 35.34 1325 GLN B O 1
ATOM 7588 N N . LYS B 1 464 ? -3.951 50.207 -15.048 1.00 36.18 1326 LYS B N 1
ATOM 7589 C CA . LYS B 1 464 ? -2.545 50.575 -14.954 1.00 34.27 1326 LYS B CA 1
ATOM 7590 C C . LYS B 1 464 ? -2.213 51.313 -13.663 1.00 36.17 1326 LYS B C 1
ATOM 7591 O O . LYS B 1 464 ? -1.029 51.490 -13.359 1.00 33.72 1326 LYS B O 1
ATOM 7597 N N . GLY B 1 465 ? -3.218 51.724 -12.894 1.00 35.60 1327 GLY B N 1
ATOM 7598 C CA . GLY B 1 465 ? -3.012 52.486 -11.680 1.00 35.14 1327 GLY B CA 1
ATOM 7599 C C . GLY B 1 465 ? -2.787 51.607 -10.469 1.00 38.50 1327 GLY B C 1
ATOM 7600 O O . GLY B 1 465 ? -2.291 50.483 -10.566 1.00 40.10 1327 GLY B O 1
ATOM 7601 N N . GLU B 1 466 ? -3.146 52.136 -9.302 1.00 35.02 1328 GLU B N 1
ATOM 7602 C CA . GLU B 1 466 ? -3.013 51.404 -8.050 1.00 37.74 1328 GLU B CA 1
ATOM 7603 C C . GLU B 1 466 ? -4.270 51.597 -7.219 1.00 36.76 1328 GLU B C 1
ATOM 7604 O O . GLU B 1 466 ? -4.764 52.721 -7.087 1.00 34.74 1328 GLU B O 1
ATOM 7610 N N . ILE B 1 467 ? -4.782 50.496 -6.665 1.00 37.76 1329 ILE B N 1
ATOM 7611 C CA . ILE B 1 467 ? -5.941 50.575 -5.789 1.00 35.05 1329 ILE B CA 1
ATOM 7612 C C . ILE B 1 467 ? -5.632 51.498 -4.622 1.00 33.28 1329 ILE B C 1
ATOM 7613 O O . ILE B 1 467 ? -4.547 51.442 -4.028 1.00 33.65 1329 ILE B O 1
ATOM 7618 N N . MET B 1 468 ? -6.576 52.373 -4.308 1.00 32.66 1330 MET B N 1
ATOM 7619 C CA . MET B 1 468 ? -6.454 53.230 -3.140 1.00 35.82 1330 MET B CA 1
ATOM 7620 C C . MET B 1 468 ? -6.314 52.376 -1.886 1.00 37.48 1330 MET B C 1
ATOM 7621 O O . MET B 1 468 ? -7.213 51.572 -1.593 1.00 38.61 1330 MET B O 1
ATOM 7626 N N . PRO B 1 469 ? -5.221 52.495 -1.135 1.00 40.69 1331 PRO B N 1
ATOM 7627 C CA . PRO B 1 469 ? -5.105 51.729 0.111 1.00 39.32 1331 PRO B CA 1
ATOM 7628 C C . PRO B 1 469 ? -6.176 52.151 1.107 1.00 34.16 1331 PRO B C 1
ATOM 7629 O O . PRO B 1 469 ? -6.491 53.335 1.245 1.00 34.10 1331 PRO B O 1
ATOM 7633 N N . ASN B 1 470 ? -6.747 51.162 1.796 1.00 33.29 1332 ASN B N 1
ATOM 7634 C CA . ASN B 1 470 ? -7.828 51.392 2.749 1.00 34.01 1332 ASN B CA 1
ATOM 7635 C C . ASN B 1 470 ? -7.336 51.405 4.192 1.00 37.63 1332 ASN B C 1
ATOM 7636 O O . ASN B 1 470 ? -8.092 51.067 5.110 1.00 39.20 1332 ASN B O 1
ATOM 7641 N N . ILE B 1 471 ? -6.083 51.789 4.410 1.00 34.66 1333 ILE B N 1
ATOM 7642 C CA . ILE B 1 471 ? -5.490 51.793 5.744 1.00 37.36 1333 ILE B CA 1
ATOM 7643 C C . ILE B 1 471 ? -5.565 53.209 6.306 1.00 39.57 1333 ILE B C 1
ATOM 7644 O O . ILE B 1 471 ? -5.619 54.176 5.533 1.00 36.71 1333 ILE B O 1
ATOM 7649 N N . PRO B 1 472 ? -5.582 53.383 7.633 1.00 42.51 1334 PRO B N 1
ATOM 7650 C CA . PRO B 1 472 ? -5.701 54.740 8.191 1.00 46.64 1334 PRO B CA 1
ATOM 7651 C C . PRO B 1 472 ? -4.512 55.638 7.894 1.00 46.04 1334 PRO B C 1
ATOM 7652 O O . PRO B 1 472 ? -4.677 56.864 7.882 1.00 47.87 1334 PRO B O 1
ATOM 7656 N N . GLN B 1 473 ? -3.327 55.076 7.647 1.00 44.42 1335 GLN B N 1
ATOM 7657 C CA . GLN B 1 473 ? -2.148 55.890 7.369 1.00 44.45 1335 GLN B CA 1
ATOM 7658 C C . GLN B 1 473 ? -2.234 56.634 6.042 1.00 43.27 1335 GLN B C 1
ATOM 7659 O O . GLN B 1 473 ? -1.379 57.487 5.779 1.00 44.83 1335 GLN B O 1
ATOM 7665 N N . MET B 1 474 ? -3.231 56.338 5.204 1.00 37.44 1336 MET B N 1
ATOM 7666 C CA . MET B 1 474 ? -3.349 57.040 3.930 1.00 40.65 1336 MET B CA 1
ATOM 7667 C C . MET B 1 474 ? -3.656 58.518 4.123 1.00 41.38 1336 MET B C 1
ATOM 7668 O O . MET B 1 474 ? -3.240 59.344 3.303 1.00 42.59 1336 MET B O 1
ATOM 7673 N N . SER B 1 475 ? -4.375 58.871 5.190 1.00 39.63 1337 SER B N 1
ATOM 7674 C CA . SER B 1 475 ? -4.667 60.277 5.448 1.00 45.53 1337 SER B CA 1
ATOM 7675 C C . SER B 1 475 ? -3.380 61.070 5.637 1.00 49.15 1337 SER B C 1
ATOM 7676 O O . SER B 1 475 ? -3.221 62.161 5.078 1.00 54.60 1337 SER B O 1
ATOM 7679 N N . ALA B 1 476 ? -2.441 60.527 6.416 1.00 45.87 1338 ALA B N 1
ATOM 7680 C CA . ALA B 1 476 ? -1.140 61.170 6.556 1.00 46.04 1338 ALA B CA 1
ATOM 7681 C C . ALA B 1 476 ? -0.413 61.252 5.221 1.00 45.30 1338 ALA B C 1
ATOM 7682 O O . ALA B 1 476 ? 0.350 62.197 4.989 1.00 46.34 1338 ALA B O 1
ATOM 7684 N N . PHE B 1 477 ? -0.642 60.284 4.331 1.00 44.27 1339 PHE B N 1
ATOM 7685 C CA . PHE B 1 477 ? -0.011 60.319 3.015 1.00 46.06 1339 PHE B CA 1
ATOM 7686 C C . PHE B 1 477 ? -0.491 61.519 2.208 1.00 51.79 1339 PHE B C 1
ATOM 7687 O O . PHE B 1 477 ? 0.314 62.238 1.607 1.00 54.83 1339 PHE B O 1
ATOM 7695 N N . TRP B 1 478 ? -1.805 61.754 2.192 1.00 52.85 1340 TRP B N 1
ATOM 7696 C CA . TRP B 1 478 ? -2.358 62.830 1.374 1.00 52.68 1340 TRP B CA 1
ATOM 7697 C C . TRP B 1 478 ? -1.851 64.193 1.829 1.00 51.33 1340 TRP B C 1
ATOM 7698 O O . TRP B 1 478 ? -1.431 65.017 1.009 1.00 52.70 1340 TRP B O 1
ATOM 7709 N N . TYR B 1 479 ? -1.877 64.448 3.139 1.00 50.86 1341 TYR B N 1
ATOM 7710 C CA . TYR B 1 479 ? -1.549 65.781 3.634 1.00 53.02 1341 TYR B CA 1
ATOM 7711 C C . TYR B 1 479 ? -0.069 66.101 3.455 1.00 57.70 1341 TYR B C 1
ATOM 7712 O O . TYR B 1 479 ? 0.288 67.242 3.138 1.00 61.12 1341 TYR B O 1
ATOM 7721 N N . ALA B 1 480 ? 0.807 65.115 3.651 1.00 54.99 1342 ALA B N 1
ATOM 7722 C CA . ALA B 1 480 ? 2.236 65.379 3.533 1.00 54.21 1342 ALA B CA 1
ATOM 7723 C C . ALA B 1 480 ? 2.688 65.454 2.083 1.00 52.08 1342 ALA B C 1
ATOM 7724 O O . ALA B 1 480 ? 3.608 66.217 1.766 1.00 53.97 1342 ALA B O 1
ATOM 7726 N N . VAL B 1 481 ? 2.072 64.673 1.193 1.00 47.24 1343 VAL B N 1
ATOM 7727 C CA . VAL B 1 481 ? 2.373 64.822 -0.225 1.00 46.34 1343 VAL B CA 1
ATOM 7728 C C . VAL B 1 481 ? 1.824 66.146 -0.739 1.00 48.28 1343 VAL B C 1
ATOM 7729 O O . VAL B 1 481 ? 2.456 66.809 -1.567 1.00 51.84 1343 VAL B O 1
ATOM 7733 N N . ARG B 1 482 ? 0.661 66.569 -0.230 1.00 47.96 1344 ARG B N 1
ATOM 7734 C CA . ARG B 1 482 ? 0.099 67.863 -0.612 1.00 50.82 1344 ARG B CA 1
ATOM 7735 C C . ARG B 1 482 ? 1.063 68.999 -0.301 1.00 52.03 1344 ARG B C 1
ATOM 7736 O O . ARG B 1 482 ? 1.253 69.907 -1.120 1.00 51.01 1344 ARG B O 1
ATOM 7744 N N . THR B 1 483 ? 1.683 68.963 0.878 1.00 54.04 1345 THR B N 1
ATOM 7745 C CA . THR B 1 483 ? 2.663 69.981 1.233 1.00 55.73 1345 THR B CA 1
ATOM 7746 C C . THR B 1 483 ? 3.923 69.854 0.383 1.00 57.11 1345 THR B C 1
ATOM 7747 O O . THR B 1 483 ? 4.507 70.865 -0.025 1.00 57.23 1345 THR B O 1
ATOM 7751 N N . ALA B 1 484 ? 4.340 68.622 0.083 1.00 56.47 1346 ALA B N 1
ATOM 7752 C CA . ALA B 1 484 ? 5.618 68.405 -0.590 1.00 53.12 1346 ALA B CA 1
ATOM 7753 C C . ALA B 1 484 ? 5.607 68.953 -2.013 1.00 61.32 1346 ALA B C 1
ATOM 7754 O O . ALA B 1 484 ? 6.542 69.645 -2.433 1.00 62.21 1346 ALA B O 1
ATOM 7756 N N . VAL B 1 485 ? 4.559 68.647 -2.774 1.00 49.08 1347 VAL B N 1
ATOM 7757 C CA . VAL B 1 485 ? 4.510 69.058 -4.172 1.00 58.15 1347 VAL B CA 1
ATOM 7758 C C . VAL B 1 485 ? 4.327 70.567 -4.297 1.00 59.35 1347 VAL B C 1
ATOM 7759 O O . VAL B 1 485 ? 4.851 71.193 -5.228 1.00 60.95 1347 VAL B O 1
ATOM 7763 N N . ILE B 1 486 ? 3.585 71.176 -3.368 1.00 54.25 1348 ILE B N 1
ATOM 7764 C CA . ILE B 1 486 ? 3.414 72.626 -3.398 1.00 56.19 1348 ILE B CA 1
ATOM 7765 C C . ILE B 1 486 ? 4.743 73.316 -3.127 1.00 57.60 1348 ILE B C 1
ATOM 7766 O O . ILE B 1 486 ? 5.124 74.257 -3.832 1.00 59.20 1348 ILE B O 1
ATOM 7771 N N . ASN B 1 487 ? 5.471 72.853 -2.107 1.00 62.42 1349 ASN B N 1
ATOM 7772 C CA . ASN B 1 487 ? 6.766 73.450 -1.794 1.00 67.46 1349 ASN B CA 1
ATOM 7773 C C . ASN B 1 487 ? 7.768 73.217 -2.917 1.00 67.87 1349 ASN B C 1
ATOM 7774 O O . ASN B 1 487 ? 8.583 74.097 -3.221 1.00 72.39 1349 ASN B O 1
ATOM 7779 N N . ALA B 1 488 ? 7.729 72.039 -3.542 1.00 60.33 1350 ALA B N 1
ATOM 7780 C CA . ALA B 1 488 ? 8.603 71.788 -4.682 1.00 59.65 1350 ALA B CA 1
ATOM 7781 C C . ALA B 1 488 ? 8.190 72.628 -5.885 1.00 62.41 1350 ALA B C 1
ATOM 7782 O O . ALA B 1 488 ? 9.047 73.113 -6.633 1.00 67.48 1350 ALA B O 1
ATOM 7784 N N . ALA B 1 489 ? 6.883 72.820 -6.080 1.00 57.93 1351 ALA B N 1
ATOM 7785 C CA . ALA B 1 489 ? 6.415 73.609 -7.216 1.00 59.86 1351 ALA B CA 1
ATOM 7786 C C . ALA B 1 489 ? 6.631 75.099 -6.984 1.00 64.46 1351 ALA B C 1
ATOM 7787 O O . ALA B 1 489 ? 6.969 75.835 -7.918 1.00 65.36 1351 ALA B O 1
ATOM 7789 N N . SER B 1 490 ? 6.432 75.563 -5.750 1.00 69.43 1352 SER B N 1
ATOM 7790 C CA . SER B 1 490 ? 6.614 76.974 -5.434 1.00 75.97 1352 SER B CA 1
ATOM 7791 C C . SER B 1 490 ? 8.077 77.385 -5.359 1.00 76.94 1352 SER B C 1
ATOM 7792 O O . SER B 1 490 ? 8.364 78.585 -5.303 1.00 80.50 1352 SER B O 1
ATOM 7795 N N . GLY B 1 491 ? 9.003 76.430 -5.359 1.00 74.19 1353 GLY B N 1
ATOM 7796 C CA . GLY B 1 491 ? 10.403 76.736 -5.180 1.00 75.94 1353 GLY B CA 1
ATOM 7797 C C . GLY B 1 491 ? 10.834 76.928 -3.743 1.00 79.41 1353 GLY B C 1
ATOM 7798 O O . GLY B 1 491 ? 12.017 77.203 -3.504 1.00 81.41 1353 GLY B O 1
ATOM 7799 N N . ARG B 1 492 ? 9.915 76.800 -2.781 1.00 82.01 1354 ARG B N 1
ATOM 7800 C CA . ARG B 1 492 ? 10.290 76.921 -1.375 1.00 85.06 1354 ARG B CA 1
ATOM 7801 C C . ARG B 1 492 ? 11.307 75.857 -0.985 1.00 84.13 1354 ARG B C 1
ATOM 7802 O O . ARG B 1 492 ? 12.202 76.112 -0.171 1.00 87.77 1354 ARG B O 1
ATOM 7810 N N . GLN B 1 493 ? 11.182 74.660 -1.550 1.00 77.26 1355 GLN B N 1
ATOM 7811 C CA . GLN B 1 493 ? 12.120 73.576 -1.312 1.00 73.46 1355 GLN B CA 1
ATOM 7812 C C . GLN B 1 493 ? 12.507 72.941 -2.638 1.00 69.23 1355 GLN B C 1
ATOM 7813 O O . GLN B 1 493 ? 11.791 73.052 -3.638 1.00 66.68 1355 GLN B O 1
ATOM 7819 N N . THR B 1 494 ? 13.654 72.268 -2.636 1.00 70.06 1356 THR B N 1
ATOM 7820 C CA . THR B 1 494 ? 13.999 71.412 -3.756 1.00 67.44 1356 THR B CA 1
ATOM 7821 C C . THR B 1 494 ? 13.062 70.206 -3.786 1.00 64.82 1356 THR B C 1
ATOM 7822 O O . THR B 1 494 ? 12.341 69.918 -2.826 1.00 63.22 1356 THR B O 1
ATOM 7826 N N . VAL B 1 495 ? 13.067 69.498 -4.916 1.00 63.46 1357 VAL B N 1
ATOM 7827 C CA . VAL B 1 495 ? 12.266 68.282 -5.019 1.00 60.72 1357 VAL B CA 1
ATOM 7828 C C . VAL B 1 495 ? 12.728 67.258 -3.991 1.00 61.05 1357 VAL B C 1
ATOM 7829 O O . VAL B 1 495 ? 11.911 66.609 -3.326 1.00 56.91 1357 VAL B O 1
ATOM 7833 N N . ASP B 1 496 ? 14.045 67.115 -3.826 1.00 62.29 1358 ASP B N 1
ATOM 7834 C CA . ASP B 1 496 ? 14.568 66.128 -2.887 1.00 66.10 1358 ASP B CA 1
ATOM 7835 C C . ASP B 1 496 ? 14.237 66.496 -1.446 1.00 67.11 1358 ASP B C 1
ATOM 7836 O O . ASP B 1 496 ? 13.966 65.614 -0.624 1.00 66.37 1358 ASP B O 1
ATOM 7841 N N . GLU B 1 497 ? 14.251 67.790 -1.119 1.00 69.69 1359 GLU B N 1
ATOM 7842 C CA . GLU B 1 497 ? 13.939 68.205 0.246 1.00 74.15 1359 GLU B CA 1
ATOM 7843 C C . GLU B 1 497 ? 12.447 68.103 0.532 1.00 66.11 1359 GLU B C 1
ATOM 7844 O O . GLU B 1 497 ? 12.047 67.686 1.625 1.00 66.69 1359 GLU B O 1
ATOM 7850 N N . ALA B 1 498 ? 11.609 68.481 -0.435 1.00 63.40 1360 ALA B N 1
ATOM 7851 C CA . ALA B 1 498 ? 10.167 68.401 -0.232 1.00 65.51 1360 ALA B CA 1
ATOM 7852 C C . ALA B 1 498 ? 9.710 66.956 -0.073 1.00 62.26 1360 ALA B C 1
ATOM 7853 O O . ALA B 1 498 ? 8.882 66.653 0.794 1.00 63.05 1360 ALA B O 1
ATOM 7855 N N . LEU B 1 499 ? 10.244 66.049 -0.893 1.00 60.91 1361 LEU B N 1
ATOM 7856 C CA . LEU B 1 499 ? 9.839 64.651 -0.808 1.00 57.27 1361 LEU B CA 1
ATOM 7857 C C . LEU B 1 499 ? 10.446 63.959 0.405 1.00 61.01 1361 LEU B C 1
ATOM 7858 O O . LEU B 1 499 ? 9.842 63.029 0.951 1.00 58.23 1361 LEU B O 1
ATOM 7863 N N . LYS B 1 500 ? 11.634 64.387 0.836 1.00 60.28 1362 LYS B N 1
ATOM 7864 C CA . LYS B 1 500 ? 12.236 63.781 2.017 1.00 68.07 1362 LYS B CA 1
ATOM 7865 C C . LYS B 1 500 ? 11.482 64.172 3.282 1.00 64.20 1362 LYS B C 1
ATOM 7866 O O . LYS B 1 500 ? 11.268 63.334 4.166 1.00 64.60 1362 LYS B O 1
ATOM 7872 N N . ASP B 1 501 ? 11.083 65.443 3.389 1.00 65.09 1363 ASP B N 1
ATOM 7873 C CA . ASP B 1 501 ? 10.239 65.865 4.502 1.00 66.16 1363 ASP B CA 1
ATOM 7874 C C . ASP B 1 501 ? 8.948 65.059 4.546 1.00 62.88 1363 ASP B C 1
ATOM 7875 O O . ASP B 1 501 ? 8.505 64.636 5.621 1.00 63.52 1363 ASP B O 1
ATOM 7880 N N . ALA B 1 502 ? 8.331 64.836 3.383 1.00 59.09 1364 ALA B N 1
ATOM 7881 C CA . ALA B 1 502 ? 7.098 64.058 3.335 1.00 65.28 1364 ALA B CA 1
ATOM 7882 C C . ALA B 1 502 ? 7.342 62.620 3.771 1.00 64.46 1364 ALA B C 1
ATOM 7883 O O . ALA B 1 502 ? 6.626 62.092 4.629 1.00 55.33 1364 ALA B O 1
ATOM 7885 N N . GLN B 1 503 ? 8.362 61.975 3.197 1.00 63.10 1365 GLN B N 1
ATOM 7886 C CA . GLN B 1 503 ? 8.667 60.585 3.530 1.00 62.04 1365 GLN B CA 1
ATOM 7887 C C . GLN B 1 503 ? 8.842 60.397 5.032 1.00 64.87 1365 GLN B C 1
ATOM 7888 O O . GLN B 1 503 ? 8.316 59.443 5.617 1.00 63.34 1365 GLN B O 1
ATOM 7894 N N . THR B 1 504 ? 9.582 61.304 5.674 1.00 68.81 1366 THR B N 1
ATOM 7895 C CA . THR B 1 504 ? 9.758 61.226 7.121 1.00 73.61 1366 THR B CA 1
ATOM 7896 C C . THR B 1 504 ? 8.428 61.397 7.845 1.00 73.64 1366 THR B C 1
ATOM 7897 O O . THR B 1 504 ? 8.166 60.721 8.848 1.00 73.62 1366 THR B O 1
ATOM 7901 N N . ARG B 1 505 ? 7.570 62.288 7.344 1.00 74.43 1367 ARG B N 1
ATOM 7902 C CA . ARG B 1 505 ? 6.272 62.495 7.976 1.00 75.03 1367 ARG B CA 1
ATOM 7903 C C . ARG B 1 505 ? 5.347 61.301 7.773 1.00 71.83 1367 ARG B C 1
ATOM 7904 O O . ARG B 1 505 ? 4.553 60.979 8.664 1.00 73.72 1367 ARG B O 1
ATOM 7912 N N . ILE B 1 506 ? 5.436 60.629 6.621 1.00 67.29 1368 ILE B N 1
ATOM 7913 C CA . ILE B 1 506 ? 4.606 59.449 6.386 1.00 65.00 1368 ILE B CA 1
ATOM 7914 C C . ILE B 1 506 ? 5.007 58.324 7.330 1.00 66.63 1368 ILE B C 1
ATOM 7915 O O . ILE B 1 506 ? 4.155 57.663 7.935 1.00 69.84 1368 ILE B O 1
ATOM 7920 N N . THR B 1 507 ? 6.310 58.091 7.467 1.00 64.92 1369 THR B N 1
ATOM 7921 C CA . THR B 1 507 ? 6.827 56.953 8.213 1.00 67.82 1369 THR B CA 1
ATOM 7922 C C . THR B 1 507 ? 6.775 57.148 9.724 1.00 77.03 1369 THR B C 1
ATOM 7923 O O . THR B 1 507 ? 7.279 56.290 10.456 1.00 84.97 1369 THR B O 1
ATOM 7927 N N . LYS B 1 508 ? 6.190 58.238 10.209 1.00 78.69 1370 LYS B N 1
ATOM 7928 C CA . LYS B 1 508 ? 5.974 58.393 11.643 1.00 80.78 1370 LYS B CA 1
ATOM 7929 C C . LYS B 1 508 ? 4.477 58.366 11.944 1.00 83.05 1370 LYS B C 1
ATOM 7930 O O . LYS B 1 508 ? 4.042 57.799 12.945 1.00 87.57 1370 LYS B O 1
#

B-factor: mean 49.67, std 18.06, range [18.1, 152.8]

InterPro domains:
  IPR006059 Bacterial-type extracellular solute-binding protein [PF01547] (46-314)
  IPR006060 Maltose/Cyclodextrin ABC transporter, substrate-binding protein [PR00181] (36-54)
  IPR006060 Maltose/Cyclodextrin ABC transporter, substrate-binding protein [PR00181] (70-88)
  IPR006060 Maltose/Cyclodextrin ABC transporter, substrate-binding protein [PR00181] (130-149)
  IPR006060 Maltose/Cyclodextrin ABC transporter, substrate-binding protein [PR00181] (151-170)
  IPR006060 Maltose/Cyclodextrin ABC transporter, substrate-binding protein [PR00181] (171-190)
  IPR006060 Maltose/Cyclodextrin ABC transporter, substrate-binding protein [PR00181] (233-252)
  IPR006060 Maltose/Cyclodextrin ABC transporter, substrate-binding protein [PR00181] (299-320)
  IPR006060 Maltose/Cyclodextrin ABC transporter, substrate-binding protein [PR00181] (357-376)
  IPR006061 Solute-binding family 1, conserved site [PS01037] (133-150)

Secondary structure (DSSP, 8-state):
---TTSEEEE--TTS-HHHHHHHHHHHHHHH---EEEE--TTHHHHHHHHGGGT-S-SEEEEEHHHHHHHHHTT-B------HHHHTTB-HHHHHTTEETTEE-SEEEEEE--EEEEETTT-SS--SBSTTHHHHHHHHHTTT-EEE----SSHHHHHHHHHHTT-BSSB--TTHHHHHHHHHTTGGGPPEESS--BTTB--SSSEEEETTTTEEEE-HHHHHHHHHHHHHTTSS-TT--TTSGGGHHHHHHHHHHHHHHHT--BTTTEEEETTEEEE--STTSS---S---STTHHHHHHHHHT-------BTT--BSSSHHHHHHHHHHHHHHHTTSS-TT--HHHHHHHHHTTSEEEEEE-GGGHHHHHHHT--EEEEPPPEETTEE---EEEEEEEEEBTT-S-HHHHHHHIIIIISSHHHHHHHHHHS---EESBHHHHHHHTTSHHHHHHHHHHHHSEEPP-STTHHHHHHHHHHHHHHHHHTSS-HHHHHHHHHHHHH-/-PPTTSEEEE--TTS-HHHHHHHHHHHHHHH---EEEE--SSHHHHHHHHHTTT-S-SEEEEEHHHHHHHHHTT-B------HHHHTTB-HHHHHHTEETTEE-SEEEEEE--EEEEETTT-SS--SBGGGHHHHHHHHHTTT-EEE----SSHHHHHHHHHHTT-EEEEEE--TT-HHHHHHTTGGGPPB-SS---SS---SSSEEEETTTTEEEE-HHHHHHHHHHHHHTTSS-TT--TTSGGGHHHHHHHHHHHHHHHT--BTTTEEEETTEEEE--SSSS--------TTTHHHHHHHHHT-PPPPEEEEEEEESSSHHHHHHHHHHHHHHHTTSS-TT--HHHHHHHHHTTSEEEEEE-GGGHHHHHHHT--EEEEPPPBBTTB----EEEEEEEEEBTT-TTHHHHHHHIIIIISSHHHHHHHHHHS---EESBHHHHHHHTTSHHHHHHHHHHHHSEEPP-STTHHHHHHHHHHHHHHHHHTSS-HHHHHHHHHHHHT-

Nearest PDB structures (foldseek):
  5k94-assembly2_B  TM=9.125E-01  e=5.473E-94  Escherichia coli O157:H7
  1mpb-assembly1_A  TM=9.919E-01  e=2.177E-63  Escherichia coli K-12
  3w15-assembly1_C  TM=9.880E-01  e=2.061E-63  Saccharomyces cerevisiae S288C
  6k7d-assembly1_A  TM=9.892E-01  e=2.061E-63  Escherichia coli K-12
  7t31-assembly4_D  TM=9.923E-01  e=4.410E-62  Clostridioides difficile R20291

Foldseek 3Di:
DEDPQAFEEEDAPQFQQVLVVVLVVVVCVPPVHHYHYDHDDPVLVVQLVQLLVLGDTQKYWDWLLSVQVCVVSVFFDQDDDDPVLCVQFDVQQQVSQAHLLTRFWFFWFKWWKFKKFFCVLPVDQAQALVCQVVVQVVCVVVQFAAEFEALLFVLQLQLLLPFQPADFWDFDPCLLVLLQLLLVLVVVWAEDDDADDPVDDTDTQWYADQVVLFIGGHPVNQVVSLVSCCVVPNDPDDDGCPDPVNVVVVLSNRLLNSLPPHDDDPAQWHQDPQATAGQHDDVPRGGDSDDDASCNRQNNSSVVVGRRRTDTNLQDGRLQDPSSLQSLVSVLVCCVSVSYPLPRRHVNRLCCVLVVRYGMYMDIPVSVVVSVVSVRNMDTAADHHYPPGGRARAMITTIMTGGSSDPCSVVVVCSVSPRQLDLVNVVSRCVSPRSQATRRPVNNVVVVVRVNSVRRVVNNVRHHYQHSHPLVVLLRVLVSQLSSCCNVVVDPNSVSSVRSSVSSND/DEDPQAFEEEEAPLFLQVLLVVLQVVVCVVPVHHYHYDHDPPQLVVQLVQLLVLDDGQKYWDWLQSVQVCVVSPFFDQADDDPVLVVQFDVVQQVSQAHQNTRGFFFWFKKWKFKKFFCVLPVDQAQAPVCQVVVQVVVVVVQFAAEFEALLFCLQLQLLLPFQPADFFDWDDCPVVLLLQLLVQQVVWAEDDAADDPVDDDDTQWYADVVVRAIGGHPVNLVSSLVSCCVVVNDPNPDHCPDPVNPVVVLSNRLLNSLPPRDDEPAQWHADPLAIFGQDHGPDRTHDHDADPSCNRLSNSSNVVGDRDIDTDLQDGRLQDPSSLQSLVSVLVCVVSVSYPLRRRHVNRLCCVLVPRYGIYMDMLSSVVVSVVSVRRMDTAAAHHYPNGGRAREMIGTTMTGTSSDPCSVVVSCSVSVRCLDLSNSVSRCVSPNSQATRRPVNNVVVVVRVNSVRRVVSNVSHHYDHNDPLVVLLRVLVSQLSSCCNVVVDPNNVSSVSSSVSSND

Organism: Escherichia coli (strain K12) (NCBI:txid83333)